Protein 6GY7 (pdb70)

Sequence (1329 aa):
PEINIKAMNQAVNTIWLLAQRQTSGIEIINDKVKRISLYSREFDEMMRDSLAQLAPVLKQLTSDAAFQTIAQIDEALADPSLSKDDREALTLERNNLIQNLSKHIDNVIVSFTGRTSKLTNKISDISDMVIAERLQDLVTQTESQKTELQSDIDPKTEKRNKLDADREKIIESQDVIRQNNIADMFKDFIPSAKDIDGLDFTQPKKEAIKQAIKQGAEIARKILGKVSEGLKYIDLADARMKLSDQIDQLITETDELKAKIREVELRLSGLKDVMQIDTERTTLLTEAVKIEQVWISFAEQLHKLSNDEINQQDLSNLINGQLDFLNNLTLQYNKLKYPEINIKAMNQAVNTIWLLAQRQTSGIEIINDKVKRISLYSREFDEMMRDSLAQLAPVLKQLTSDAAFQTIAQIDEALADPSLSKDDREALTLERNNLIQNLSKHIDNVIVSFTGRTSKLTNKISDISDMVIAERLQDLVTQTESQKTELQSDIDPKTEKRNKLDADREKIIESQDVIRQNNIADMFKDFIPSAKDIDGLDFTQPKKEAIKQAIKQGAEIARKILGKVSEGLKYIDLADARMKLSDQIDQLITETDELKAKIREVELRLSGLKDVMQIDTERTTLLTEAVKIEQVWISFAEQLHKLSNDEINQQDLSNLINGQLDFLNNLTLQYNKLKPEINIKAMNQAVNTIWLLAQRQTSGIEIINDKVKRISLYSREFDEMMRDSLAQLAPVLKQLTSDAAFQTIAERNNLIQNLSKHIDNVIVSFTGRTSKLTNKISDISDMVIAERLQDLVTQTESQKTELQSDIDPKTEKRNKLDADREKIIESQDVIRQNNIADMFKDFIPSAKDIDGLDFTQPKKEAIKQAIKQGAEIARKILGKVSEGLKYIDLADARMKLSDQIDQLITETDELKAKIREVELRLSGLKDVMQIDTERTTLLTEAVKIEQVWISFAEQLHKLSNDEINQQDLSNLINGQLDFLNNLTLQYNKLKYPEINIKAMNQAVNTIWLLAQRQTSGIEIINDKVKRISLYSREFDEMMRDSLAQLAPVLKQLTSDAAFQTIAQIDEALADPSLSKDDREALTLERNNLIQNLSKHIDNVIVSFTGRTSKLTNKISDISDMVIAERLQDLVTQTESQKTELQSDIDPKTEKRNKLDADREKIIESQDVIRQNNIADMFKDFIPSAKDIDGLDFTQPKKEAIKQAIKQGAEIARKILGKVSEGLKYIDLADARMKLSDQIDQLITETDELKAKIREVELRLSGLKDVMQIDTERTTLLTEAVKIEQVWISFAEQLHKLSNDEINQQDLSNLINGQLDFLNNLTLQYNKLK

Secondary structure (DSSP, 8-state):
----HHHHHHHHHHHHHHHHT-----HHHHHHHHHHHHHHHHHHHHHHHHHHHHHHHHHHHHT-HHHHHHHHHHHHHT-SS--HHHHHHHHHHHHHHHHHHHHHHHHHHHHHHHHHHHHHHHHHHHHH----S-HHHHHHHHHHHHHHHHHHHHHHHHHHHHHHHHHHHHHHHHHHHHHTTHHHHT-SS---HHHHHTSSS-HHHHHHHHHHHHHHHHHHHHHH---GGG--HHHHHHHHHHHHHHHHHHHHHHHHHHHHHHHHHHHHHHHHHHHHHHHHHHHHHHHHHHHHHHHHHHHHHHHHHHHS---HHHHHHHHHHHHHHHHHHHHHHHHH-/-----HHHHHHHHHHHHHHHHT-----HHHHHHHHHHHHHHHHHHHHHHHHHHHHHHHHHHHHTT--HHHHHHHHHHHTS-HHHHHHHTTTHHHHHHHHHHHHHHHHHHHHHHHHHHHHHHHHHHHHHH--S-S-HHHHHHHHHHHHHHHHHHHHHHHHHHHHHHHHHHHHHHHHHHHHHHTHHHHS-SBPP-HHHHHTSSS-HHHHHHHHHHHHHHHHHHHHHH---STT-BHHHHHHHHHHHHHHHHHHHHHHHHHHHHHHHHHHHHHHHHHHHHHHHHHHHHHHHHHHHHHHHHHHHHHHHHTTSS---TTHHHHHHHHHHHHHHHHHHHHHHH-/----HHHHHHHHHHHHHHHHT-----HHHHHHHHHHHHHHHHHHHHHHHHHHHHHHHHHHHHHHHHHHHH--HHHHHHHHHHHHHHHHHHHHHHHHHHHHHHHHHHH--S-SSHHHHHHHHHHHHHHHHHHHHHHHHHHHHHHHHHHHHHHHHHHHHHHTHHHHS-SBPP-HHHHHTSSS-HHHHHHHHHHHHHHHHHHHHHH---SSS-BHHHHHHHHHHHHHHHHHHHHHHHHHHHHHHHHHHHHHHHHHHHHHHHHHHHHHHHHHHHHHHHHHHHHHHHHHHHH---HHHHHHHHHHHHHHHHHHHHHHHHH-/-----HHHHHHHHHHHHHHHH------HHHHHHHHHHHHHHHHHHHHHHHHHHHHHHHHHHHHHH-HHHHHHHHHHHHHSS-S-HHHHHHHHHHHHHHHHHHHHHHHHHHHHHHHHHHHHHHHHHHHHH--S-S-HHHHHHHHHHHHHHHHHHHHHHHHHHHHHHHHHHHHHHHHHHHHHHTHHHHS-SBPP-HHHHHS-SS-HHHHHHHHHHHHHHHHHHHHHH---STT-BHHHHHHHHHHHHHHHHHHHHHHHHHHHHHHHHHHHHHHHHHHHHHHHHHHHHHHHHHHHHHHHHHHHHHHHHHHHH---HHHHHHHHHHHHHHHHHHHHHHHHH-

Radius of gyration: 54.33 Å; Cα contacts (8 Å, |Δi|>4): 1041; chains: 4; bounding box: 187×146×61 Å

Organism: Xenorhabdus nematophila (strain ATCC 19061 / DSM 3370 / CCUG 14189 / LMG 1036 / NCIMB 9965 / AN6) (NCBI:txid406817)

B-factor: mean 152.86, std 30.51, range [68.73, 264.11]

Solvent-accessible surface area: 76282 Å² total; per-residue (Å²): 132,152,9,74,1,118,31,1,17,109,2,5,62,42,0,76,99,14,0,100,135,20,51,3,63,10,88,54,1,32,76,52,0,82,99,1,1,97,50,1,107,80,1,18,97,39,3,85,82,7,4,69,90,0,26,59,29,0,122,113,8,51,88,30,82,16,29,146,55,17,62,119,27,66,115,41,32,76,69,120,100,52,54,147,120,83,67,92,50,46,41,119,84,55,59,71,31,19,127,72,20,27,139,70,16,29,80,11,2,44,53,6,2,24,69,5,13,135,2,1,78,36,4,25,54,1,4,48,39,87,7,14,108,190,23,61,45,4,14,61,20,0,79,54,24,77,79,98,21,98,65,77,21,92,74,63,76,128,102,102,95,148,28,38,52,28,80,85,81,0,60,87,2,32,98,49,27,170,150,46,61,12,40,76,125,72,153,118,93,26,8,42,53,167,57,26,59,60,96,94,150,76,103,101,87,31,76,62,25,30,112,32,9,78,71,0,17,58,22,4,24,126,74,62,28,109,5,31,19,13,41,36,123,109,24,10,23,62,0,80,87,102,3,19,76,111,10,85,98,12,82,67,49,22,75,112,41,101,53,79,29,164,122,10,79,84,33,24,32,0,2,107,10,0,46,86,0,25,40,31,9,8,39,1,1,4,12,1,2,34,1,6,11,24,7,5,40,14,3,13,94,3,12,116,42,7,92,91,87,88,62,83,116,75,10,25,112,36,0,71,39,15,25,102,33,1,100,62,1,40,100,39,6,81,162,62,198,132,52,111,12,84,27,109,35,13,24,74,0,2,67,39,1,84,92,16,10,108,121,15,72,7,66,70,126,103,10,49,63,64,2,119,125,0,0,85,56,1,83,81,4,22,102,35,26,97,90,6,19,63,61,0,30,74,35,20,134,96,40,66,88,73,63,44,76,133,85,46,26,107,21,42,105,22,43,88,82,77,78,119,42,64,68,102,89,99,78,80,29,124,114,35,77,108,87,38,125,111,63,44,137,40,38,74,79,15,41,96,25,12,66,37,100,12,67,89,3,57,77,26,17,57,46,2,52,111,38,86,12,15,163,181,22,65,57,52,13,75,90,2,70,59,81,63,78,95,33,86,57,76,14,78,78,52,40,104,105,71,92,127,20,60,51,38,62,88,74,0,36,82,0,30,60,34,10,174,139,23,78,5,44,109,105,45,178,63,115,38,6,48,57,149,44,6,73,68,31,148,110,84,100,95,70,26,62,64,10,42,95,19,6,144,71,0,8,77,28,0,72,126,44,44,63,96,102,68,148,36,1,72,30,114,10,2,50,69,0,86,121,106,0,21,76,61,11,86,103,16,64,74,42,14,78,100,29,93,53,120,19,135,126,14,79,100,70,13,50,0,3,77,18,0,14,49,1,45,27,16,43,69,26,1,26,68,20,0,62,72,4,24,98,24,5,75,48,35,23,116,80,31,148,144,62,90,140,106,140,83,79,128,141,91,55,41,104,49,53,82,29,7,55,79,7,3,83,30,12,36,82,42,75,96,155,28,203,143,148,9,88,8,122,46,10,25,99,1,5,72,44,1,92,88,15,6,128,118,32,61,2,60,20,107,58,0,29,64,42,0,119,89,7,7,81,49,1,91,61,1,14,90,21,5,125,71,0,7,68,96,7,29,75,43,16,133,84,3,28,50,59,16,58,129,51,92,138,92,158,200,91,74,51,64,105,84,30,45,165,46,28,71,105,17,32,104,55,19,64,38,50,4,63,66,1,45,92,42,14,43,59,2,48,106,22,99,28,18,97,185,22,133,77,2,35,72,26,0,82,64,21,58,83,102,29,87,63,69,19,85,79,51,44,118,102,78,106,93,18,73,52,27,48,91,83,0,55,71,1,23,83,41,8,206,131,16,75,1,34,87,84,56,147,98,71,39,8,45,63,132,53,2,66,71,35,154,69,50,56,55,91,32,32,63,1,40,69,20,8,158,73,0,12,65,36,1,17,128,41,30,12,63,2,47,46,3,5,43,76,106,3,5,39,58,0,82,136,70,0,32,102,72,8,77,100,14,64,68,42,3,77,90,25,92,52,97,21,133,124,14,79,97,30,39,34,0,2,124,10,0,94,87,3,46,77,30,44,77,49,1,23,73,16,0,65,80,0,29,110,26,5,66,46,16,17,94,87,18,115,128,42,38,111,98,70,141,64,109,142,68,32,50,98,79,3,65,33,40,28,97,33,6,84,76,6,47,85,58,34,112,155,63,224,134,36,123,10,51,0,118,38,2,11,121,2,2,71,50,0,89,98,17,15,118,113,29,48,1,65,62,126,106,4,34,46,62,1,119,112,0,3,94,57,0,97,76,3,16,96,19,2,92,70,0,4,67,96,0,21,62,36,0,130,119,21,62,87,81,43,10,55,92,55,0,34,104,35,36,133,46,70,82,70,132,91,97,56,173,101,61,145,92,54,45,32,112,93,52,90,92,38,30,130,72,19,27,135,41,9,12,89,0,1,69,36,2,13,41,44,2,37,100,4,5,82,20,4,16,59,0,21,92,36,80,22,28,168,173,25,93,52,49,15,60,88,6,81,55,80,60,76,99,35,86,56,79,19,86,78,49,55,132,115,91,93,142,14,55,57,24,68,78,78,0,42,78,1,46,87,27,12,202,137,16,73,12,45,113,99,54,166,93,106,26,7,53,66,157,47,15,66,46,149,87,109,60,105,94,80,16,96,60,18,49,95,18,10,129,54,0,16,65,35,0,69,126,44,42,68,86,108,73,142,31,9,69,39,119,4,2,43,70,0,90,124,93,0,19,86,73,4,84,100,18,65,67,47,20,79,94,26,92,53,107,20,147,121,12,82,98,90,30,38,0,4,117,15,0,65,61,0,50,40,34,31,11,43,0,0,13,19,6,2,19,2,4,3,7,0,0,22,3,2,2,57,1,2,97,12,11,32,86,37,124,91,11,112,74,13,33,90,39,4,86,32,0,31,83,16,0,86,71,2,41,98,29,9,86,152,73,182

Nearest PDB structures (foldseek):
  6gy7-assembly1_A  TM=8.859E-01  e=3.945E-37  Xenorhabdus nematophila ATCC 19061
  6gy7-assembly3_C  TM=8.612E-01  e=1.998E-35  Xenorhabdus nematophila ATCC 19061
  6ek4-assembly1_A  TM=9.352E-01  e=1.310E-24  Photorhabdus luminescens
  6ek4-assembly4_D  TM=9.454E-01  e=1.072E-23  Photorhabdus luminescens
  6ek4-assembly2_B  TM=9.629E-01  e=7.894E-22  Photorhabdus luminescens

Foldseek 3Di:
DDFQVVLQVVLLVLLLVLLVQFQAPDPLLNVLSVQLNVLSVVLVVLVLVLLVPLLVLLVDLLPDPLPVVLVVLVVVLPDPPDDPVVNVVSVVVNVVSQVVSLVSLVVSLVVNCVSVVVSVVSLVVNVVRDSDDPLVVVLVVLVVVLVVLVVVLVVLVVVLVVLVVLLVLLVQLVVVCVVVVVCVVVVAFADDLVRLVPDDDDPVVSVVNVVSNVSLLVSLCVQVVHDSVVRHVVSSVVSSVVSVVVSVVSVVVSVVSVVVSVSSVSNSVSSVSVVSSVVSSVSNSVSSVVVVVVVVVLSVVSNVVSVPTDPSPVVVVSSVVVSVVSVVVSVSVVVVD/DDDDQCVLQVVLLVLLLVCLVQLLAPDVLLNVLSVQLSVLSVVLVVLVVVLLVVLLVLLVVLVVVPCLVVVVVLVVQCVPDVVSNVVCVVVVVVVVVVVVVNLVSVVVSLVSLVVSLVVSVVSLCVNVVRDSDDCLVVVLVVLVVLLVVLVVVLVVLVVVLVVLVVLLVLLVQLVVLCVVVVVCVVDPWFDDALVRLVPDPDDPVSSVVNNVSSVSLLVSLCVQVVHDSPRDTVVSSVVSSVVSVVSSVVSVVVSVVSVVVSVSSVSNSSSSVSVVVSVVSSVVNSVSSVVVSVVSVVVSVVSVVDPPDDDDSPVVVVVSVVVSVVSVVVVVSVVVVD/DDFDVVLQVVLLVLLLVLLVQFLAPDPLLNVLSVVLNVLSVVLVVLVVVLLVVLLVLLVCLLVVLVVLVVDPPVVSLVVNLVSVVVSLVSLVVSLVVLVVSLCVNVVDDSDPPLVVVLVVLVVLLVVLVVVLVVLVVVLVVLVVLLVLLVVLVVLCVVVVVCVVPPFFDDALVRLVPDPDDPVSSVVNNVSSVSLLVSLCVQVVHDSPGDTNVSSVVSSVVSVVSNVVSVVVSVVSVVVSVSSVSNSRSSVSVVSSVVSSVVNSVSSVVVSVVSVVLSVVLVVCSVVVPDVPVNSVVSVVVSVVSVVSVVVVVVVD/DDDFDCVLQVVLLVLLLVLLVDFLADDVLLNVLSVQLSVLSVVLVVLVVVLLVVLLVLLVVLVVVPLVVVLVVLVVVQPDDPDDPVSNVVSVVVNVVSLVVNLVSLVVSLVSLVVSLVVSVVSLCSNPVRDSDDCLVVVLVVLVVVLVVLVVVLVVLVVVLVVLVVLLVLLVQLVVLCVVVVVPVVDDQADDDLVRLVPDDDDDVSSVVNNVSNVSLLVQLCVQVVHDSPPHGNVSSVVSSVVSVVSSVVSVVVSVVSVVVSVSSVSNSVSSVSVVSSVVSSVVNSVSSVVVSVVSVVVSVVSVVCSVVVPDDVVVSVVSVVVSVVSVVVVCSVVVVD

InterPro domains:
  IPR047760 XaxAB toxin subunit B-like [NF033927] (118-342)

Structure (mmCIF, N/CA/C/O backbone):
data_6GY7
#
_entry.id   6GY7
#
_cell.length_a   88.700
_cell.length_b   99.410
_cell.length_c   194.150
_cell.angle_alpha   90.00
_cell.angle_beta   90.00
_cell.angle_gamma   90.00
#
_symmetry.space_group_name_H-M   'P 21 21 21'
#
loop_
_atom_site.group_PDB
_atom_site.id
_atom_site.type_symbol
_atom_site.label_atom_id
_atom_site.label_alt_id
_atom_site.label_comp_id
_atom_site.label_asym_id
_atom_site.label_entity_id
_atom_site.label_seq_id
_atom_site.pdbx_PDB_ins_code
_atom_site.Cartn_x
_atom_site.Cartn_y
_atom_site.Cartn_z
_atom_site.occupancy
_atom_site.B_iso_or_equiv
_atom_site.auth_seq_id
_atom_site.auth_comp_id
_atom_site.auth_asym_id
_atom_site.auth_atom_id
_atom_site.pdbx_PDB_model_num
ATOM 1 N N . PRO A 1 31 ? 5.468 43.274 68.017 1.00 150.26 14 PRO A N 1
ATOM 2 C CA . PRO A 1 31 ? 6.894 42.982 68.203 1.00 131.52 14 PRO A CA 1
ATOM 3 C C . PRO A 1 31 ? 7.153 42.043 69.377 1.00 133.90 14 PRO A C 1
ATOM 4 O O . PRO A 1 31 ? 7.314 42.497 70.509 1.00 128.84 14 PRO A O 1
ATOM 15 N N . GLU A 1 32 ? 7.189 40.742 69.095 1.00 150.91 15 GLU A N 1
ATOM 16 C CA . GLU A 1 32 ? 7.465 39.752 70.128 1.00 136.22 15 GLU A CA 1
ATOM 17 C C . GLU A 1 32 ? 8.861 39.942 70.711 1.00 122.99 15 GLU A C 1
ATOM 18 O O . GLU A 1 32 ? 9.818 40.245 69.994 1.00 118.88 15 GLU A O 1
ATOM 30 N N . ILE A 1 33 ? 8.969 39.763 72.027 1.00 123.48 16 ILE A N 1
ATOM 31 C CA . ILE A 1 33 ? 10.240 39.870 72.736 1.00 123.37 16 ILE A CA 1
ATOM 32 C C . ILE A 1 33 ? 10.320 38.706 73.715 1.00 127.04 16 ILE A C 1
ATOM 33 O O . ILE A 1 33 ? 9.320 38.344 74.345 1.00 135.59 16 ILE A O 1
ATOM 49 N N . ASN A 1 34 ? 11.505 38.112 73.833 1.00 123.58 17 ASN A N 1
ATOM 50 C CA . ASN A 1 34 ? 11.730 36.973 74.723 1.00 122.51 17 ASN A CA 1
ATOM 51 C C . ASN A 1 34 ? 12.393 37.454 76.010 1.00 114.36 17 ASN A C 1
ATOM 52 O O . ASN A 1 34 ? 13.610 37.647 76.061 1.00 115.21 17 ASN A O 1
ATOM 63 N N . ILE A 1 35 ? 11.586 37.649 77.056 1.00 116.35 18 ILE A N 1
ATOM 64 C CA . ILE A 1 35 ? 12.136 38.091 78.333 1.00 117.47 18 ILE A CA 1
ATOM 65 C C . ILE A 1 35 ? 12.891 36.944 78.990 1.00 108.76 18 ILE A C 1
ATOM 66 O O . ILE A 1 35 ? 13.808 37.168 79.791 1.00 111.57 18 ILE A O 1
ATOM 82 N N . LYS A 1 36 ? 12.496 35.703 78.695 1.00 108.58 19 LYS A N 1
ATOM 83 C CA . LYS A 1 36 ? 13.173 34.545 79.267 1.00 114.23 19 LYS A CA 1
ATOM 84 C C . LYS A 1 36 ? 14.664 34.584 78.971 1.00 116.93 19 LYS A C 1
ATOM 85 O O . LYS A 1 36 ? 15.493 34.429 79.875 1.00 109.87 19 LYS A O 1
ATOM 104 N N . ALA A 1 37 ? 15.024 34.803 77.704 1.00 121.27 20 ALA A N 1
ATOM 105 C CA . ALA A 1 37 ? 16.431 34.888 77.336 1.00 119.35 20 ALA A CA 1
ATOM 106 C C . ALA A 1 37 ? 17.112 36.042 78.051 1.00 112.90 20 ALA A C 1
ATOM 107 O O . ALA A 1 37 ? 18.268 35.927 78.467 1.00 121.23 20 ALA A O 1
ATOM 114 N N . MET A 1 38 ? 16.403 37.155 78.227 1.00 105.56 21 MET A N 1
ATOM 115 C CA . MET A 1 38 ? 17.003 38.318 78.869 1.00 105.40 21 MET A CA 1
ATOM 116 C C . MET A 1 38 ? 17.361 38.010 80.320 1.00 104.48 21 MET A C 1
ATOM 117 O O . MET A 1 38 ? 18.507 38.201 80.748 1.00 103.94 21 MET A O 1
ATOM 131 N N . ASN A 1 39 ? 16.385 37.526 81.091 1.00 111.41 22 ASN A N 1
ATOM 132 C CA . ASN A 1 39 ? 16.634 37.191 82.490 1.00 121.48 22 ASN A CA 1
ATOM 133 C C . ASN A 1 39 ? 17.655 36.067 82.620 1.00 115.52 22 ASN A C 1
ATOM 134 O O . ASN A 1 39 ? 18.489 36.080 83.533 1.00 115.44 22 ASN A O 1
ATOM 145 N N . GLN A 1 40 ? 17.607 35.084 81.719 1.00 113.98 23 GLN A N 1
ATOM 146 C CA . GLN A 1 40 ? 18.539 33.967 81.798 1.00 118.79 23 GLN A CA 1
ATOM 147 C C . GLN A 1 40 ? 19.961 34.431 81.509 1.00 114.27 23 GLN A C 1
ATOM 148 O O . GLN A 1 40 ? 20.915 33.974 82.148 1.00 115.80 23 GLN A O 1
ATOM 162 N N . ALA A 1 41 ? 20.117 35.354 80.556 1.00 113.92 24 ALA A N 1
ATOM 163 C CA . ALA A 1 41 ? 21.417 35.957 80.293 1.00 112.86 24 ALA A CA 1
ATOM 164 C C . ALA A 1 41 ? 21.911 36.745 81.496 1.00 108.31 24 ALA A C 1
ATOM 165 O O . ALA A 1 41 ? 23.091 36.669 81.851 1.00 108.51 24 ALA A O 1
ATOM 172 N N . VAL A 1 42 ? 21.034 37.536 82.118 1.00 107.77 25 VAL A N 1
ATOM 173 C CA . VAL A 1 42 ? 21.425 38.280 83.315 1.00 105.91 25 VAL A CA 1
ATOM 174 C C . VAL A 1 42 ? 21.933 37.319 84.384 1.00 115.83 25 VAL A C 1
ATOM 175 O O . VAL A 1 42 ? 22.994 37.529 84.990 1.00 115.47 25 VAL A O 1
ATOM 188 N N . ASN A 1 43 ? 21.172 36.252 84.634 1.00 121.88 26 ASN A N 1
ATOM 189 C CA . ASN A 1 43 ? 21.549 35.300 85.671 1.00 121.74 26 ASN A CA 1
ATOM 190 C C . ASN A 1 43 ? 22.867 34.616 85.333 1.00 120.12 26 ASN A C 1
ATOM 191 O O . ASN A 1 43 ? 23.718 34.439 86.210 1.00 117.99 26 ASN A O 1
ATOM 202 N N . THR A 1 44 ? 23.047 34.200 84.077 1.00 117.75 27 THR A N 1
ATOM 203 C CA . THR A 1 44 ? 24.305 33.571 83.686 1.00 112.06 27 THR A CA 1
ATOM 204 C C . THR A 1 44 ? 25.475 34.540 83.814 1.00 111.81 27 THR A C 1
ATOM 205 O O . THR A 1 44 ? 26.578 34.134 84.189 1.00 125.46 27 THR A O 1
ATOM 216 N N . ILE A 1 45 ? 25.268 35.818 83.487 1.00 112.70 28 ILE A N 1
ATOM 217 C CA . ILE A 1 45 ? 26.322 36.812 83.682 1.00 114.19 28 ILE A CA 1
ATOM 218 C C . ILE A 1 45 ? 26.720 36.861 85.148 1.00 116.57 28 ILE A C 1
ATOM 219 O O . ILE A 1 45 ? 27.908 36.831 85.494 1.00 114.76 28 ILE A O 1
ATOM 235 N N . TRP A 1 46 ? 25.725 36.941 86.031 1.00 117.57 29 TRP A N 1
ATOM 236 C CA . TRP A 1 46 ? 26.014 36.946 87.460 1.00 119.36 29 TRP A CA 1
ATOM 237 C C . TRP A 1 46 ? 26.780 35.689 87.859 1.00 120.22 29 TRP A C 1
ATOM 238 O O . TRP A 1 46 ? 27.793 35.757 88.568 1.00 119.14 29 TRP A O 1
ATOM 259 N N . LEU A 1 47 ? 26.309 34.529 87.404 1.00 122.56 30 LEU A N 1
ATOM 260 C CA . LEU A 1 47 ? 26.957 33.269 87.743 1.00 133.97 30 LEU A CA 1
ATOM 261 C C . LEU A 1 47 ? 28.419 33.285 87.327 1.00 124.15 30 LEU A C 1
ATOM 262 O O . LEU A 1 47 ? 29.314 33.075 88.150 1.00 132.97 30 LEU A O 1
ATOM 278 N N . LEU A 1 48 ? 28.679 33.563 86.049 1.00 114.86 31 LEU A N 1
ATOM 279 C CA . LEU A 1 48 ? 30.045 33.529 85.545 1.00 111.03 31 LEU A CA 1
ATOM 280 C C . LEU A 1 48 ? 30.927 34.530 86.277 1.00 119.12 31 LEU A C 1
ATOM 281 O O . LEU A 1 48 ? 32.092 34.239 86.572 1.00 119.94 31 LEU A O 1
ATOM 297 N N . ALA A 1 49 ? 30.393 35.714 86.590 1.00 122.54 32 ALA A N 1
ATOM 298 C CA . ALA A 1 49 ? 31.163 36.653 87.395 1.00 126.35 32 ALA A CA 1
ATOM 299 C C . ALA A 1 49 ? 31.534 36.025 88.727 1.00 127.56 32 ALA A C 1
ATOM 300 O O . ALA A 1 49 ? 32.650 36.210 89.228 1.00 134.82 32 ALA A O 1
ATOM 307 N N . GLN A 1 50 ? 30.602 35.271 89.312 1.00 126.41 33 GLN A N 1
ATOM 308 C CA . GLN A 1 50 ? 30.854 34.629 90.597 1.00 138.95 33 GLN A CA 1
ATOM 309 C C . GLN A 1 50 ? 31.920 33.542 90.467 1.00 130.68 33 GLN A C 1
ATOM 310 O O . GLN A 1 50 ? 32.764 33.378 91.357 1.00 132.02 33 GLN A O 1
ATOM 324 N N . ARG A 1 51 ? 31.890 32.790 89.365 1.00 127.09 34 ARG A N 1
ATOM 325 C CA . ARG A 1 51 ? 32.755 31.638 89.138 1.00 122.42 34 ARG A CA 1
ATOM 326 C C . ARG A 1 51 ? 33.814 31.904 88.071 1.00 129.84 34 ARG A C 1
ATOM 327 O O . ARG A 1 51 ? 34.170 31.001 87.307 1.00 136.44 34 ARG A O 1
ATOM 348 N N . GLN A 1 52 ? 34.338 33.127 88.014 1.00 129.40 35 GLN A N 1
ATOM 349 C CA . GLN A 1 52 ? 35.419 33.451 87.093 1.00 127.35 35 GLN A CA 1
ATOM 350 C C . GLN A 1 52 ? 36.729 33.333 87.856 1.00 136.99 35 GLN A C 1
ATOM 351 O O . GLN A 1 52 ? 36.864 33.874 88.958 1.00 135.21 35 GLN A O 1
ATOM 365 N N . THR A 1 53 ? 37.702 32.654 87.252 1.00 151.83 36 THR A N 1
ATOM 366 C CA . THR A 1 53 ? 38.920 32.246 87.938 1.00 141.33 36 THR A CA 1
ATOM 367 C C . THR A 1 53 ? 40.179 32.945 87.437 1.00 138.63 36 THR A C 1
ATOM 368 O O . THR A 1 53 ? 41.280 32.562 87.844 1.00 145.10 36 THR A O 1
ATOM 379 N N . SER A 1 54 ? 40.058 33.968 86.596 1.00 133.45 37 SER A N 1
ATOM 380 C CA . SER A 1 54 ? 41.240 34.608 86.033 1.00 135.37 37 SER A CA 1
ATOM 381 C C . SER A 1 54 ? 41.753 35.673 86.995 1.00 140.11 37 SER A C 1
ATOM 382 O O . SER A 1 54 ? 40.979 36.485 87.512 1.00 146.24 37 SER A O 1
ATOM 390 N N . GLY A 1 55 ? 43.064 35.650 87.243 1.00 135.80 38 GLY A N 1
ATOM 391 C CA . GLY A 1 55 ? 43.682 36.426 88.308 1.00 140.42 38 GLY A CA 1
ATOM 392 C C . GLY A 1 55 ? 43.824 37.909 88.030 1.00 137.48 38 GLY A C 1
ATOM 393 O O . GLY A 1 55 ? 44.257 38.641 88.927 1.00 140.49 38 GLY A O 1
ATOM 397 N N . ILE A 1 56 ? 43.493 38.371 86.826 1.00 127.00 39 ILE A N 1
ATOM 398 C CA . ILE A 1 56 ? 43.680 39.780 86.500 1.00 124.47 39 ILE A CA 1
ATOM 399 C C . ILE A 1 56 ? 42.735 40.624 87.346 1.00 125.71 39 ILE A C 1
ATOM 400 O O . ILE A 1 56 ? 41.509 40.477 87.280 1.00 128.91 39 ILE A O 1
ATOM 416 N N . GLU A 1 57 ? 43.315 41.524 88.139 1.00 127.45 40 GLU A N 1
ATOM 417 C CA . GLU A 1 57 ? 42.529 42.391 89.010 1.00 136.61 40 GLU A CA 1
ATOM 418 C C . GLU A 1 57 ? 41.605 43.305 88.210 1.00 138.66 40 GLU A C 1
ATOM 419 O O . GLU A 1 57 ? 40.447 43.513 88.594 1.00 144.44 40 GLU A O 1
ATOM 431 N N . ILE A 1 58 ? 42.104 43.888 87.116 1.00 132.15 41 ILE A N 1
ATOM 432 C CA . ILE A 1 58 ? 41.280 44.794 86.316 1.00 129.98 41 ILE A CA 1
ATOM 433 C C . ILE A 1 58 ? 40.032 44.080 85.810 1.00 128.60 41 ILE A C 1
ATOM 434 O O . ILE A 1 58 ? 38.915 44.607 85.893 1.00 131.07 41 ILE A O 1
ATOM 450 N N . ILE A 1 59 ? 40.212 42.883 85.246 1.00 123.94 42 ILE A N 1
ATOM 451 C CA . ILE A 1 59 ? 39.084 42.135 84.701 1.00 116.98 42 ILE A CA 1
ATOM 452 C C . ILE A 1 59 ? 38.115 41.758 85.812 1.00 115.61 42 ILE A C 1
ATOM 453 O O . ILE A 1 59 ? 36.897 41.807 85.630 1.00 120.55 42 ILE A O 1
ATOM 469 N N . ASN A 1 60 ? 38.637 41.357 86.972 1.00 117.84 43 ASN A N 1
ATOM 470 C CA . ASN A 1 60 ? 37.776 41.039 88.108 1.00 127.19 43 ASN A CA 1
ATOM 471 C C . ASN A 1 60 ? 36.927 42.238 88.509 1.00 129.28 43 ASN A C 1
ATOM 472 O O . ASN A 1 60 ? 35.716 42.113 88.727 1.00 133.72 43 ASN A O 1
ATOM 483 N N . ASP A 1 61 ? 37.550 43.411 88.627 1.00 129.77 44 ASP A N 1
ATOM 484 C CA . ASP A 1 61 ? 36.807 44.610 89.002 1.00 132.92 44 ASP A CA 1
ATOM 485 C C . ASP A 1 61 ? 35.746 44.942 87.959 1.00 127.78 44 ASP A C 1
ATOM 486 O O . ASP A 1 61 ? 34.584 45.212 88.294 1.00 140.67 44 ASP A O 1
ATOM 495 N N . LYS A 1 62 ? 36.135 44.935 86.682 1.00 127.66 45 LYS A N 1
ATOM 496 C CA . LYS A 1 62 ? 35.193 45.251 85.614 1.00 127.48 45 LYS A CA 1
ATOM 497 C C . LYS A 1 62 ? 34.027 44.269 85.609 1.00 127.36 45 LYS A C 1
ATOM 498 O O . LYS A 1 62 ? 32.868 44.667 85.430 1.00 127.81 45 LYS A O 1
ATOM 517 N N . VAL A 1 63 ? 34.316 42.980 85.803 1.00 124.69 46 VAL A N 1
ATOM 518 C CA . VAL A 1 63 ? 33.273 41.962 85.798 1.00 120.66 46 VAL A CA 1
ATOM 519 C C . VAL A 1 63 ? 32.328 42.160 86.974 1.00 120.87 46 VAL A C 1
ATOM 520 O O . VAL A 1 63 ? 31.105 42.039 86.831 1.00 126.65 46 VAL A O 1
ATOM 533 N N . LYS A 1 64 ? 32.873 42.456 88.155 1.00 117.70 47 LYS A N 1
ATOM 534 C CA . LYS A 1 64 ? 32.022 42.733 89.304 1.00 119.48 47 LYS A CA 1
ATOM 535 C C . LYS A 1 64 ? 31.103 43.914 89.010 1.00 122.86 47 LYS A C 1
ATOM 536 O O . LYS A 1 64 ? 29.895 43.868 89.290 1.00 118.18 47 LYS A O 1
ATOM 555 N N . ARG A 1 65 ? 31.660 44.972 88.414 1.00 120.86 48 ARG A N 1
ATOM 556 C CA . ARG A 1 65 ? 30.872 46.160 88.101 1.00 115.12 48 ARG A CA 1
ATOM 557 C C . ARG A 1 65 ? 29.739 45.837 87.138 1.00 115.63 48 ARG A C 1
ATOM 558 O O . ARG A 1 65 ? 28.592 46.256 87.342 1.00 121.16 48 ARG A O 1
ATOM 579 N N . ILE A 1 66 ? 30.040 45.083 86.082 1.00 118.26 49 ILE A N 1
ATOM 580 C CA . ILE A 1 66 ? 29.016 44.779 85.089 1.00 118.88 49 ILE A CA 1
ATOM 581 C C . ILE A 1 66 ? 27.945 43.873 85.682 1.00 114.32 49 ILE A C 1
ATOM 582 O O . ILE A 1 66 ? 26.755 44.032 85.388 1.00 111.90 49 ILE A O 1
ATOM 598 N N . SER A 1 67 ? 28.337 42.905 86.517 1.00 115.89 50 SER A N 1
ATOM 599 C CA . SER A 1 67 ? 27.339 42.044 87.142 1.00 118.89 50 SER A CA 1
ATOM 600 C C . SER A 1 67 ? 26.412 42.853 88.041 1.00 129.86 50 SER A C 1
ATOM 601 O O . SER A 1 67 ? 25.191 42.639 88.045 1.00 131.04 50 SER A O 1
ATOM 609 N N . LEU A 1 68 ? 26.972 43.797 88.802 1.00 126.42 51 LEU A N 1
ATOM 610 C CA . LEU A 1 68 ? 26.129 44.645 89.639 1.00 127.88 51 LEU A CA 1
ATOM 611 C C . LEU A 1 68 ? 25.186 45.491 88.791 1.00 125.84 51 LEU A C 1
ATOM 612 O O . LEU A 1 68 ? 23.999 45.620 89.115 1.00 142.53 51 LEU A O 1
ATOM 628 N N . TYR A 1 69 ? 25.692 46.079 87.702 1.00 121.61 52 TYR A N 1
ATOM 629 C CA . TYR A 1 69 ? 24.825 46.860 86.824 1.00 122.79 52 TYR A CA 1
ATOM 630 C C . TYR A 1 69 ? 23.695 46.004 86.262 1.00 119.19 52 TYR A C 1
ATOM 631 O O . TYR A 1 69 ? 22.543 46.445 86.204 1.00 120.40 52 TYR A O 1
ATOM 649 N N . SER A 1 70 ? 24.005 44.775 85.844 1.00 114.78 53 SER A N 1
ATOM 650 C CA . SER A 1 70 ? 22.986 43.906 85.262 1.00 114.49 53 SER A CA 1
ATOM 651 C C . SER A 1 70 ? 21.926 43.523 86.286 1.00 128.31 53 SER A C 1
ATOM 652 O O . SER A 1 70 ? 20.732 43.488 85.967 1.00 130.45 53 SER A O 1
ATOM 660 N N . ARG A 1 71 ? 22.338 43.210 87.515 1.00 130.28 54 ARG A N 1
ATOM 661 C CA . ARG A 1 71 ? 21.360 42.856 88.540 1.00 131.58 54 ARG A CA 1
ATOM 662 C C . ARG A 1 71 ? 20.487 44.057 88.896 1.00 138.18 54 ARG A C 1
ATOM 663 O O . ARG A 1 71 ? 19.258 43.928 89.034 1.00 138.96 54 ARG A O 1
ATOM 684 N N . GLU A 1 72 ? 21.106 45.235 89.045 1.00 133.01 55 GLU A N 1
ATOM 685 C CA . GLU A 1 72 ? 20.338 46.457 89.255 1.00 128.27 55 GLU A CA 1
ATOM 686 C C . GLU A 1 72 ? 19.341 46.675 88.128 1.00 120.47 55 GLU A C 1
ATOM 687 O O . GLU A 1 72 ? 18.195 47.064 88.371 1.00 126.86 55 GLU A O 1
ATOM 699 N N . PHE A 1 73 ? 19.757 46.415 86.887 1.00 115.17 56 PHE A N 1
ATOM 700 C CA . PHE A 1 73 ? 18.863 46.601 85.750 1.00 114.75 56 PHE A CA 1
ATOM 701 C C . PHE A 1 73 ? 17.707 45.613 85.775 1.00 123.79 56 PHE A C 1
ATOM 702 O O . PHE A 1 73 ? 16.573 45.977 85.458 1.00 123.34 56 PHE A O 1
ATOM 719 N N . ASP A 1 74 ? 17.976 44.353 86.111 1.00 134.05 57 ASP A N 1
ATOM 720 C CA . ASP A 1 74 ? 16.896 43.377 86.214 1.00 128.69 57 ASP A CA 1
ATOM 721 C C . ASP A 1 74 ? 15.853 43.829 87.228 1.00 122.70 57 ASP A C 1
ATOM 722 O O . ASP A 1 74 ? 14.648 43.867 86.932 1.00 123.00 57 ASP A O 1
ATOM 731 N N . GLU A 1 75 ? 16.302 44.171 88.439 1.00 129.70 58 GLU A N 1
ATOM 732 C CA . GLU A 1 75 ? 15.366 44.626 89.464 1.00 133.28 58 GLU A CA 1
ATOM 733 C C . GLU A 1 75 ? 14.614 45.877 89.015 1.00 129.59 58 GLU A C 1
ATOM 734 O O . GLU A 1 75 ? 13.388 45.971 89.183 1.00 132.63 58 GLU A O 1
ATOM 746 N N . MET A 1 76 ? 15.327 46.843 88.427 1.00 121.99 59 MET A N 1
ATOM 747 C CA . MET A 1 76 ? 14.701 48.095 88.016 1.00 120.40 59 MET A CA 1
ATOM 748 C C . MET A 1 76 ? 13.689 47.862 86.902 1.00 118.79 59 MET A C 1
ATOM 749 O O . MET A 1 76 ? 12.660 48.537 86.850 1.00 118.05 59 MET A O 1
ATOM 763 N N . MET A 1 77 ? 13.967 46.927 85.994 1.00 118.30 60 MET A N 1
ATOM 764 C CA . MET A 1 77 ? 13.019 46.602 84.933 1.00 116.19 60 MET A CA 1
ATOM 765 C C . MET A 1 77 ? 11.759 45.970 85.503 1.00 107.22 60 MET A C 1
ATOM 766 O O . MET A 1 77 ? 10.639 46.326 85.115 1.00 104.18 60 MET A O 1
ATOM 780 N N . ARG A 1 78 ? 11.924 44.998 86.402 1.00 109.03 61 ARG A N 1
ATOM 781 C CA . ARG A 1 78 ? 10.766 44.406 87.063 1.00 112.04 61 ARG A CA 1
ATOM 782 C C . ARG A 1 78 ? 9.903 45.500 87.688 1.00 116.92 61 ARG A C 1
ATOM 783 O O . ARG A 1 78 ? 8.681 45.567 87.469 1.00 118.92 61 ARG A O 1
ATOM 804 N N . ASP A 1 79 ? 10.545 46.398 88.444 1.00 117.96 62 ASP A N 1
ATOM 805 C CA . ASP A 1 79 ? 9.817 47.467 89.120 1.00 127.71 62 ASP A CA 1
ATOM 806 C C . ASP A 1 79 ? 9.170 48.422 88.123 1.00 121.70 62 ASP A C 1
ATOM 807 O O . ASP A 1 79 ? 8.039 48.869 88.330 1.00 125.95 62 ASP A O 1
ATOM 816 N N . SER A 1 80 ? 9.880 48.765 87.046 1.00 114.64 63 SER A N 1
ATOM 817 C CA . SER A 1 80 ? 9.342 49.689 86.055 1.00 115.69 63 SER A CA 1
ATOM 818 C C . SER A 1 80 ? 8.091 49.123 85.403 1.00 116.17 63 SER A C 1
ATOM 819 O O . SER A 1 80 ? 7.103 49.841 85.210 1.00 119.35 63 SER A O 1
ATOM 827 N N . LEU A 1 81 ? 8.116 47.841 85.037 1.00 119.15 64 LEU A N 1
ATOM 828 C CA . LEU A 1 81 ? 6.917 47.225 84.480 1.00 122.26 64 LEU A CA 1
ATOM 829 C C . LEU A 1 81 ? 5.775 47.266 85.483 1.00 126.22 64 LEU A C 1
ATOM 830 O O . LEU A 1 81 ? 4.650 47.651 85.144 1.00 124.73 64 LEU A O 1
ATOM 846 N N . ALA A 1 82 ? 6.042 46.870 86.730 1.00 131.24 65 ALA A N 1
ATOM 847 C CA . ALA A 1 82 ? 4.969 46.858 87.720 1.00 150.72 65 ALA A CA 1
ATOM 848 C C . ALA A 1 82 ? 4.418 48.258 87.984 1.00 127.95 65 ALA A C 1
ATOM 849 O O . ALA A 1 82 ? 3.232 48.409 88.301 1.00 126.47 65 ALA A O 1
ATOM 856 N N . GLN A 1 83 ? 5.256 49.287 87.850 1.00 120.55 66 GLN A N 1
ATOM 857 C CA . GLN A 1 83 ? 4.888 50.663 88.173 1.00 125.06 66 GLN A CA 1
ATOM 858 C C . GLN A 1 83 ? 4.244 51.442 87.033 1.00 125.64 66 GLN A C 1
ATOM 859 O O . GLN A 1 83 ? 3.455 52.357 87.295 1.00 137.41 66 GLN A O 1
ATOM 873 N N . LEU A 1 84 ? 4.577 51.136 85.780 1.00 125.43 67 LEU A N 1
ATOM 874 C CA . LEU A 1 84 ? 4.140 51.975 84.667 1.00 122.42 67 LEU A CA 1
ATOM 875 C C . LEU A 1 84 ? 2.661 51.807 84.336 1.00 119.03 67 LEU A C 1
ATOM 876 O O . LEU A 1 84 ? 1.985 52.790 84.015 1.00 125.28 67 LEU A O 1
ATOM 892 N N . ALA A 1 85 ? 2.142 50.587 84.390 1.00 113.07 68 ALA A N 1
ATOM 893 C CA . ALA A 1 85 ? 0.757 50.355 83.988 1.00 116.42 68 ALA A CA 1
ATOM 894 C C . ALA A 1 85 ? -0.250 51.264 84.687 1.00 119.39 68 ALA A C 1
ATOM 895 O O . ALA A 1 85 ? -1.154 51.769 84.002 1.00 125.77 68 ALA A O 1
ATOM 902 N N . PRO A 1 86 ? -0.174 51.508 85.999 1.00 117.40 69 PRO A N 1
ATOM 903 C CA . PRO A 1 86 ? -1.139 52.438 86.618 1.00 125.59 69 PRO A CA 1
ATOM 904 C C . PRO A 1 86 ? -1.129 53.841 86.029 1.00 127.77 69 PRO A C 1
ATOM 905 O O . PRO A 1 86 ? -2.196 54.457 85.886 1.00 138.41 69 PRO A O 1
ATOM 916 N N . VAL A 1 87 ? 0.045 54.368 85.679 1.00 119.92 70 VAL A N 1
ATOM 917 C CA . VAL A 1 87 ? 0.120 55.736 85.170 1.00 112.38 70 VAL A CA 1
ATOM 918 C C . VAL A 1 87 ? -0.692 55.865 83.888 1.00 121.42 70 VAL A C 1
ATOM 919 O O . VAL A 1 87 ? -1.475 56.807 83.717 1.00 135.95 70 VAL A O 1
ATOM 932 N N . LEU A 1 88 ? -0.511 54.921 82.965 1.00 119.63 71 LEU A N 1
ATOM 933 C CA . LEU A 1 88 ? -1.280 54.923 81.725 1.00 127.07 71 LEU A CA 1
ATOM 934 C C . LEU A 1 88 ? -2.748 54.608 81.989 1.00 125.69 71 LEU A C 1
ATOM 935 O O . LEU A 1 88 ? -3.641 55.172 81.345 1.00 124.39 71 LEU A O 1
ATOM 951 N N . LYS A 1 89 ? -3.008 53.704 82.935 1.00 129.61 72 LYS A N 1
ATOM 952 C CA . LYS A 1 89 ? -4.372 53.337 83.302 1.00 131.25 72 LYS A CA 1
ATOM 953 C C . LYS A 1 89 ? -5.185 54.547 83.737 1.00 139.36 72 LYS A C 1
ATOM 954 O O . LYS A 1 89 ? -6.389 54.628 83.464 1.00 142.41 72 LYS A O 1
ATOM 973 N N . GLN A 1 90 ? -4.545 55.500 84.415 1.00 134.53 73 GLN A N 1
ATOM 974 C CA . GLN A 1 90 ? -5.265 56.687 84.872 1.00 140.13 73 GLN A CA 1
ATOM 975 C C . GLN A 1 90 ? -5.829 57.491 83.704 1.00 132.79 73 GLN A C 1
ATOM 976 O O . GLN A 1 90 ? -6.925 58.055 83.801 1.00 134.40 73 GLN A O 1
ATOM 990 N N . LEU A 1 91 ? -5.092 57.561 82.595 1.00 129.73 74 LEU A N 1
ATOM 991 C CA . LEU A 1 91 ? -5.529 58.366 81.458 1.00 132.16 74 LEU A CA 1
ATOM 992 C C . LEU A 1 91 ? -6.863 57.900 80.881 1.00 138.43 74 LEU A C 1
ATOM 993 O O . LEU A 1 91 ? -7.717 58.729 80.550 1.00 142.92 74 LEU A O 1
ATOM 1009 N N . THR A 1 92 ? -7.072 56.587 80.747 1.00 139.34 75 THR A N 1
ATOM 1010 C CA . THR A 1 92 ? -8.294 56.125 80.092 1.00 145.30 75 THR A CA 1
ATOM 1011 C C . THR A 1 92 ? -9.527 56.551 80.880 1.00 154.20 75 THR A C 1
ATOM 1012 O O . THR A 1 92 ? -10.504 57.049 80.307 1.00 150.97 75 THR A O 1
ATOM 1023 N N . SER A 1 93 ? -9.501 56.362 82.195 1.00 160.68 76 SER A N 1
ATOM 1024 C CA . SER A 1 93 ? -10.595 56.780 83.072 1.00 158.81 76 SER A CA 1
ATOM 1025 C C . SER A 1 93 ? -10.454 58.247 83.475 1.00 153.55 76 SER A C 1
ATOM 1026 O O . SER A 1 93 ? -10.494 58.583 84.657 1.00 155.60 76 SER A O 1
ATOM 1034 N N . ASP A 1 94 ? -10.277 59.144 82.507 1.00 146.76 77 ASP A N 1
ATOM 1035 C CA . ASP A 1 94 ? -10.246 60.567 82.81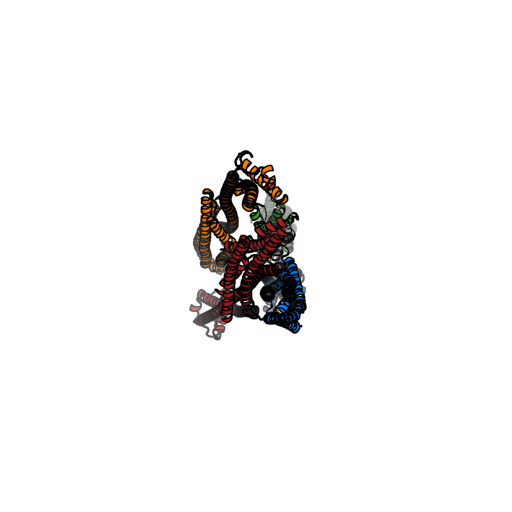7 1.00 147.62 77 ASP A CA 1
ATOM 1036 C C . ASP A 1 94 ? -11.665 61.086 83.029 1.00 156.89 77 ASP A C 1
ATOM 1037 O O . ASP A 1 94 ? -12.569 60.804 82.234 1.00 146.97 77 ASP A O 1
ATOM 1046 N N . ALA A 1 95 ? -11.846 61.860 84.101 1.00 155.60 78 ALA A N 1
ATOM 1047 C CA . ALA A 1 95 ? -13.128 62.504 84.368 1.00 147.37 78 ALA A CA 1
ATOM 1048 C C . ALA A 1 95 ? -13.556 63.408 83.219 1.00 134.85 78 ALA A C 1
ATOM 1049 O O . ALA A 1 95 ? -14.682 63.305 82.719 1.00 130.18 78 ALA A O 1
ATOM 1056 N N . ALA A 1 96 ? -12.670 64.304 82.791 1.00 127.21 79 ALA A N 1
ATOM 1057 C CA . ALA A 1 96 ? -12.982 65.286 81.756 1.00 123.76 79 ALA A CA 1
ATOM 1058 C C . ALA A 1 96 ? -13.647 64.763 80.481 1.00 122.93 79 ALA A C 1
ATOM 1059 O O . ALA A 1 96 ? -14.240 65.557 79.746 1.00 126.80 79 ALA A O 1
ATOM 1066 N N . PHE A 1 97 ? -13.666 63.450 80.235 1.00 116.55 80 PHE A N 1
ATOM 1067 C CA . PHE A 1 97 ? -14.277 62.979 78.990 1.00 114.38 80 PHE A CA 1
ATOM 1068 C C . PHE A 1 97 ? -15.803 62.963 79.062 1.00 117.36 80 PHE A C 1
ATOM 1069 O O . PHE A 1 97 ? -16.485 63.524 78.189 1.00 114.75 80 PHE A O 1
ATOM 1086 N N . GLN A 1 98 ? -16.362 62.336 80.096 1.00 126.83 81 GLN A N 1
ATOM 1087 C CA . GLN A 1 98 ? -17.810 62.363 80.259 1.00 124.85 81 GLN A CA 1
ATOM 1088 C C . GLN A 1 98 ? -18.291 63.795 80.456 1.00 124.39 81 GLN A C 1
ATOM 1089 O O . GLN A 1 98 ? -19.383 64.165 80.007 1.00 135.21 81 GLN A O 1
ATOM 1103 N N . THR A 1 99 ? -17.501 64.605 81.163 1.00 124.41 82 THR A N 1
ATOM 1104 C CA . THR A 1 99 ? -17.845 66.011 81.333 1.00 125.49 82 THR A CA 1
ATOM 1105 C C . THR A 1 99 ? -17.911 66.725 79.983 1.00 119.90 82 THR A C 1
ATOM 1106 O O . THR A 1 99 ? -18.834 67.506 79.737 1.00 124.42 82 THR A O 1
ATOM 1117 N N . ILE A 1 100 ? -16.920 66.504 79.110 1.00 118.25 83 ILE A N 1
ATOM 1118 C CA . ILE A 1 100 ? -16.958 67.095 77.769 1.00 113.57 83 ILE A CA 1
ATOM 1119 C C . ILE A 1 100 ? -18.236 66.676 77.052 1.00 122.22 83 ILE A C 1
ATOM 1120 O O . ILE A 1 100 ? -18.876 67.475 76.352 1.00 134.29 83 ILE A O 1
ATOM 1136 N N . ALA A 1 101 ? -18.590 65.396 77.167 1.00 115.32 84 ALA A N 1
ATOM 1137 C CA . ALA A 1 101 ? -19.815 64.925 76.527 1.00 119.51 84 ALA A CA 1
ATOM 1138 C C . ALA A 1 101 ? -21.035 65.667 77.066 1.00 129.18 84 ALA A C 1
ATOM 1139 O O . ALA A 1 101 ? -21.921 66.064 76.299 1.00 127.78 84 ALA A O 1
ATOM 1146 N N . GLN A 1 102 ? -21.096 65.863 78.386 1.00 130.51 85 GLN A N 1
ATOM 1147 C CA . GLN A 1 102 ? -22.216 66.586 78.987 1.00 126.72 85 GLN A CA 1
ATOM 1148 C C . GLN A 1 102 ? -22.247 68.041 78.528 1.00 124.67 85 GLN A C 1
ATOM 1149 O O . GLN A 1 102 ? -23.322 68.623 78.335 1.00 126.85 85 GLN A O 1
ATOM 1163 N N . ILE A 1 103 ? -21.072 68.649 78.362 1.00 122.77 86 ILE A N 1
ATOM 1164 C CA . ILE A 1 103 ? -20.994 70.019 77.859 1.00 117.70 86 ILE A CA 1
ATOM 1165 C C . ILE A 1 103 ? -21.569 70.096 76.452 1.00 119.52 86 ILE A C 1
ATOM 1166 O O . ILE A 1 103 ? -22.325 71.015 76.117 1.00 120.01 86 ILE A O 1
ATOM 1182 N N . ASP A 1 104 ? -21.193 69.145 75.595 1.00 118.81 87 ASP A N 1
ATOM 1183 C CA . ASP A 1 104 ? -21.750 69.123 74.244 1.00 117.47 87 ASP A CA 1
ATOM 1184 C C . ASP A 1 104 ? -23.261 68.918 74.278 1.00 123.95 87 ASP A C 1
ATOM 1185 O O . ASP A 1 104 ? -24.004 69.555 73.517 1.00 122.01 87 ASP A O 1
ATOM 1194 N N . GLU A 1 105 ? -23.735 68.034 75.160 1.00 126.36 88 GLU A N 1
ATOM 1195 C CA . GLU A 1 105 ? -25.173 67.844 75.325 1.00 122.33 88 GLU A CA 1
ATOM 1196 C C . GLU A 1 105 ? -25.860 69.164 75.653 1.00 129.82 88 GLU A C 1
ATOM 1197 O O . GLU A 1 105 ? -26.872 69.523 75.042 1.00 131.45 88 GLU A O 1
ATOM 1209 N N . ALA A 1 106 ? -25.320 69.899 76.626 1.00 121.67 89 ALA A N 1
ATOM 1210 C CA . ALA A 1 106 ? -25.888 71.199 76.968 1.00 115.25 89 ALA A CA 1
ATOM 1211 C C . ALA A 1 106 ? -25.862 72.140 75.770 1.00 117.15 89 ALA A C 1
ATOM 1212 O O . ALA A 1 106 ? -26.835 72.858 75.512 1.00 120.34 89 ALA A O 1
ATOM 1219 N N . LEU A 1 107 ? -24.756 72.147 75.023 1.00 112.05 90 LEU A N 1
ATOM 1220 C CA . LEU A 1 107 ? -24.646 72.982 73.834 1.00 108.28 90 LEU A CA 1
ATOM 1221 C C . LEU A 1 107 ? -25.606 72.559 72.732 1.00 115.50 90 LEU A C 1
ATOM 1222 O O . LEU A 1 107 ? -25.776 73.307 71.763 1.00 110.65 90 LEU A O 1
ATOM 1238 N N . ALA A 1 108 ? -26.219 71.381 72.845 1.00 131.87 91 ALA A N 1
ATOM 1239 C CA . ALA A 1 108 ? -27.231 70.968 71.880 1.00 125.29 91 ALA A CA 1
ATOM 1240 C C . ALA A 1 108 ? -28.571 71.666 72.083 1.00 130.51 91 ALA A C 1
ATOM 1241 O O . ALA A 1 108 ? -29.428 71.586 71.196 1.00 129.80 91 ALA A O 1
ATOM 1248 N N . ASP A 1 109 ? -28.774 72.343 73.210 1.00 142.68 92 ASP A N 1
ATOM 1249 C CA . ASP A 1 109 ? -30.046 73.011 73.473 1.00 149.67 92 ASP A CA 1
ATOM 1250 C C . ASP A 1 109 ? -30.109 74.327 72.702 1.00 130.93 92 ASP A C 1
ATOM 1251 O O . ASP A 1 109 ? -29.178 75.133 72.793 1.00 123.42 92 ASP A O 1
ATOM 1260 N N . PRO A 1 110 ? -31.185 74.584 71.933 1.00 135.55 93 PRO A N 1
ATOM 1261 C CA . PRO A 1 110 ? -31.246 75.831 71.155 1.00 126.67 93 PRO A CA 1
ATOM 1262 C C . PRO A 1 110 ? -31.606 77.050 71.990 1.00 126.35 93 PRO A C 1
ATOM 1263 O O . PRO A 1 110 ? -31.143 78.160 71.709 1.00 130.61 93 PRO A O 1
ATOM 1274 N N . SER A 1 111 ? -32.434 76.858 73.018 1.00 120.92 94 SER A N 1
ATOM 1275 C CA . SER A 1 111 ? -32.894 77.959 73.864 1.00 118.63 94 SER A CA 1
ATOM 1276 C C . SER A 1 111 ? -31.801 78.284 74.879 1.00 122.70 94 SER A C 1
ATOM 1277 O O . SER A 1 111 ? -31.848 77.890 76.047 1.00 125.70 94 SER A O 1
ATOM 1285 N N . LEU A 1 112 ? -30.798 79.028 74.417 1.00 121.67 95 LEU A N 1
ATOM 1286 C CA . LEU A 1 112 ? -29.667 79.382 75.261 1.00 119.78 95 LEU A CA 1
ATOM 1287 C C . LEU A 1 112 ? -29.124 80.738 74.835 1.00 119.44 95 LEU A C 1
ATOM 1288 O O . LEU A 1 112 ? -29.169 81.101 73.657 1.00 119.15 95 LEU A O 1
ATOM 1304 N N . SER A 1 113 ? -28.613 81.482 75.811 1.00 123.79 96 SER A N 1
ATOM 1305 C CA . SER A 1 113 ? -28.008 82.777 75.539 1.00 132.20 96 SER A CA 1
ATOM 1306 C C . SER A 1 113 ? -26.605 82.598 74.973 1.00 129.52 96 SER A C 1
ATOM 1307 O O . SER A 1 113 ? -25.882 81.664 75.332 1.00 131.65 96 SER A O 1
ATOM 1315 N N . LYS A 1 114 ? -26.221 83.510 74.077 1.00 133.24 97 LYS A N 1
ATOM 1316 C CA . LYS A 1 114 ? -24.871 83.459 73.525 1.00 148.56 97 LYS A CA 1
ATOM 1317 C C . LYS A 1 114 ? -23.823 83.611 74.617 1.00 141.00 97 LYS A C 1
ATOM 1318 O O . LYS A 1 114 ? -22.706 83.102 74.478 1.00 139.86 97 LYS A O 1
ATOM 1337 N N . ASP A 1 115 ? -24.164 84.287 75.716 1.00 142.04 98 ASP A N 1
ATOM 1338 C CA . ASP A 1 115 ? -23.252 84.355 76.853 1.00 145.25 98 ASP A CA 1
ATOM 1339 C C . ASP A 1 115 ? -23.040 82.972 77.458 1.00 147.89 98 ASP A C 1
ATOM 1340 O O . ASP A 1 115 ? -21.900 82.521 77.624 1.00 149.29 98 ASP A O 1
ATOM 1349 N N . ASP A 1 116 ? -24.133 82.278 77.789 1.00 147.04 99 ASP A N 1
ATOM 1350 C CA . ASP A 1 116 ? -24.017 80.923 78.322 1.00 136.79 99 ASP A CA 1
ATOM 1351 C C . ASP A 1 116 ? -23.410 79.976 77.293 1.00 131.58 99 ASP A C 1
ATOM 1352 O O . ASP A 1 116 ? -22.639 79.074 77.645 1.00 131.76 99 ASP A O 1
ATOM 1361 N N . ARG A 1 117 ? -23.752 80.160 76.016 1.00 125.59 100 ARG A N 1
ATOM 1362 C CA . ARG A 1 117 ? -23.176 79.319 74.972 1.00 128.48 100 ARG A CA 1
ATOM 1363 C C . ARG A 1 117 ? -21.661 79.461 74.936 1.00 137.08 100 ARG A C 1
ATOM 1364 O O . ARG A 1 117 ? -20.934 78.463 74.899 1.00 161.46 100 ARG A O 1
ATOM 1385 N N . GLU A 1 118 ? -21.163 80.700 74.946 1.00 135.87 101 GLU A N 1
ATOM 1386 C CA . GLU A 1 118 ? -19.721 80.908 74.929 1.00 138.85 101 GLU A CA 1
ATOM 1387 C C . GLU A 1 118 ? -19.075 80.444 76.229 1.00 143.48 101 GLU A C 1
ATOM 1388 O O . GLU A 1 118 ? -17.933 79.978 76.214 1.00 147.97 101 GLU A O 1
ATOM 1400 N N . ALA A 1 119 ? -19.788 80.538 77.354 1.00 144.44 102 ALA A N 1
ATOM 1401 C CA . ALA A 1 119 ? -19.254 80.015 78.610 1.00 147.13 102 ALA A CA 1
ATOM 1402 C C . ALA A 1 119 ? -19.032 78.509 78.525 1.00 144.93 102 ALA A C 1
ATOM 1403 O O . ALA A 1 119 ? -17.965 78.002 78.891 1.00 155.87 102 ALA A O 1
ATOM 1410 N N . LEU A 1 120 ? -20.038 77.775 78.046 1.00 151.21 103 LEU A N 1
ATOM 1411 C CA . LEU A 1 120 ? -19.893 76.329 77.896 1.00 135.01 103 LEU A CA 1
ATOM 1412 C C . LEU A 1 120 ? -18.837 75.984 76.849 1.00 128.52 103 LEU A C 1
ATOM 1413 O O . LEU A 1 120 ? -18.089 75.010 77.007 1.00 156.29 103 LEU A O 1
ATOM 1429 N N . THR A 1 121 ? -18.767 76.766 75.769 1.00 117.01 104 THR A N 1
ATOM 1430 C CA . THR A 1 121 ? -17.730 76.562 74.762 1.00 125.39 104 THR A CA 1
ATOM 1431 C C . THR A 1 121 ? -16.343 76.711 75.373 1.00 134.76 104 THR A C 1
ATOM 1432 O O . THR A 1 121 ? -15.437 75.916 75.091 1.00 136.19 104 THR A O 1
ATOM 1443 N N . LEU A 1 122 ? -16.160 77.730 76.213 1.00 139.14 105 LEU A N 1
ATOM 1444 C CA . LEU A 1 122 ? -14.882 77.916 76.888 1.00 147.74 105 LEU A CA 1
ATOM 1445 C C . LEU A 1 122 ? -14.603 76.779 77.858 1.00 139.68 105 LEU A C 1
ATOM 1446 O O . LEU A 1 122 ? -13.457 76.343 77.988 1.00 147.60 105 LEU A O 1
ATOM 1462 N N . GLU A 1 123 ? -15.627 76.297 78.562 1.00 132.39 106 GLU A N 1
ATOM 1463 C CA . GLU A 1 123 ? -15.425 75.156 79.451 1.00 134.14 106 GLU A CA 1
ATOM 1464 C C . GLU A 1 123 ? -14.898 73.957 78.671 1.00 133.90 106 GLU A C 1
ATOM 1465 O O . GLU A 1 123 ? -13.906 73.331 79.062 1.00 135.83 106 GLU A O 1
ATOM 1477 N N . ARG A 1 124 ? -15.557 73.622 77.561 1.00 132.54 107 ARG A N 1
ATOM 1478 C CA . ARG A 1 124 ? -15.084 72.526 76.719 1.00 127.05 107 ARG A CA 1
ATOM 1479 C C . ARG A 1 124 ? -13.649 72.750 76.246 1.00 138.83 107 ARG A C 1
ATOM 1480 O O . ARG A 1 124 ? -12.803 71.854 76.360 1.00 141.23 107 ARG A O 1
ATOM 1501 N N . ASN A 1 125 ? -13.356 73.927 75.686 1.00 139.82 108 ASN A N 1
ATOM 1502 C CA . ASN A 1 125 ? -12.016 74.156 75.148 1.00 139.96 108 ASN A CA 1
ATOM 1503 C C . ASN A 1 125 ? -10.959 74.082 76.248 1.00 140.67 108 ASN A C 1
ATOM 1504 O O . ASN A 1 125 ? -9.888 73.486 76.060 1.00 147.01 108 ASN A O 1
ATOM 1515 N N . ASN A 1 126 ? -11.240 74.690 77.402 1.00 137.80 109 ASN A N 1
ATOM 1516 C CA . ASN A 1 126 ? -10.338 74.603 78.544 1.00 139.46 109 ASN A CA 1
ATOM 1517 C C . ASN A 1 126 ? -10.086 73.149 78.926 1.00 140.36 109 ASN A C 1
ATOM 1518 O O . ASN A 1 126 ? -8.954 72.765 79.234 1.00 146.55 109 ASN A O 1
ATOM 1529 N N . LEU A 1 127 ? -11.149 72.341 78.974 1.00 135.89 110 LEU A N 1
ATOM 1530 C CA . LEU A 1 127 ? -10.994 70.939 79.350 1.00 130.82 110 LEU A CA 1
ATOM 1531 C C . LEU A 1 127 ? -10.126 70.200 78.343 1.00 132.58 110 LEU A C 1
ATOM 1532 O O . LEU A 1 127 ? -9.351 69.315 78.717 1.00 134.74 110 LEU A O 1
ATOM 1548 N N . ILE A 1 128 ? -10.274 70.516 77.057 1.00 135.89 111 ILE A N 1
ATOM 1549 C CA . ILE A 1 128 ? -9.390 69.921 76.056 1.00 132.34 111 ILE A CA 1
ATOM 1550 C C . ILE A 1 128 ? -7.944 70.316 76.338 1.00 130.75 111 ILE A C 1
ATOM 1551 O O . ILE A 1 128 ? -7.023 69.491 76.241 1.00 133.65 111 ILE A O 1
ATOM 1567 N N . GLN A 1 129 ? -7.725 71.580 76.718 1.00 139.30 112 GLN A N 1
ATOM 1568 C CA . GLN A 1 129 ? -6.364 72.028 77.004 1.00 138.65 112 GLN A CA 1
ATOM 1569 C C . GLN A 1 129 ? -5.796 71.306 78.218 1.00 134.67 112 GLN A C 1
ATOM 1570 O O . GLN A 1 129 ? -4.632 70.892 78.216 1.00 136.81 112 GLN A O 1
ATOM 1584 N N . ASN A 1 130 ? -6.606 71.156 79.265 1.00 133.94 113 ASN A N 1
ATOM 1585 C CA . ASN A 1 130 ? -6.175 70.426 80.451 1.00 134.30 113 ASN A CA 1
ATOM 1586 C C . ASN A 1 130 ? -5.874 68.969 80.123 1.00 139.16 113 ASN A C 1
ATOM 1587 O O . ASN A 1 130 ? -4.919 68.398 80.652 1.00 148.43 113 ASN A O 1
ATOM 1598 N N . LEU A 1 131 ? -6.708 68.334 79.295 1.00 135.82 114 LEU A N 1
ATOM 1599 C CA . LEU A 1 131 ? -6.440 66.958 78.884 1.00 133.94 114 LEU A CA 1
ATOM 1600 C C . LEU A 1 131 ? -5.104 66.843 78.160 1.00 131.73 114 LEU A C 1
ATOM 1601 O O . LEU A 1 131 ? -4.327 65.914 78.410 1.00 131.15 114 LEU A O 1
ATOM 1617 N N . SER A 1 132 ? -4.817 67.775 77.251 1.00 129.24 115 SER A N 1
ATOM 1618 C CA . SER A 1 132 ? -3.537 67.732 76.549 1.00 123.05 115 SER A CA 1
ATOM 1619 C C . SER A 1 132 ? -2.374 67.952 77.512 1.00 129.61 115 SER A C 1
ATOM 1620 O O . SER A 1 132 ? -1.355 67.251 77.446 1.00 134.31 115 SER A O 1
ATOM 1628 N N . LYS A 1 133 ? -2.513 68.929 78.409 1.00 130.22 116 LYS A N 1
ATOM 1629 C CA . LYS A 1 133 ? -1.492 69.198 79.417 1.00 132.64 116 LYS A CA 1
ATOM 1630 C C . LYS A 1 133 ? -1.245 67.962 80.276 1.00 135.67 116 LYS A C 1
ATOM 1631 O O . LYS A 1 133 ? -0.096 67.604 80.561 1.00 139.08 116 LYS A O 1
ATOM 1650 N N . HIS A 1 134 ? -2.323 67.313 80.720 1.00 131.14 117 HIS A N 1
ATOM 1651 C CA . HIS A 1 134 ? -2.204 66.112 81.535 1.00 128.89 117 HIS A CA 1
ATOM 1652 C C . HIS A 1 134 ? -1.513 64.998 80.759 1.00 128.38 117 HIS A C 1
ATOM 1653 O O . HIS A 1 134 ? -0.694 64.261 81.319 1.00 128.78 117 HIS A O 1
ATOM 1667 N N . ILE A 1 135 ? -1.856 64.833 79.477 1.00 125.61 118 ILE A N 1
ATOM 1668 C CA . ILE A 1 135 ? -1.210 63.798 78.674 1.00 132.55 118 ILE A CA 1
ATOM 1669 C C . ILE A 1 135 ? 0.282 64.075 78.567 1.00 127.61 118 ILE A C 1
ATOM 1670 O O . ILE A 1 135 ? 1.107 63.157 78.621 1.00 128.12 118 ILE A O 1
ATOM 1686 N N . ASP A 1 136 ? 0.654 65.346 78.430 1.00 126.06 119 ASP A N 1
ATOM 1687 C CA . ASP A 1 136 ? 2.071 65.689 78.369 1.00 126.84 119 ASP A CA 1
ATOM 1688 C C . ASP A 1 136 ? 2.767 65.419 79.699 1.00 124.35 119 ASP A C 1
ATOM 1689 O O . ASP A 1 136 ? 3.908 64.944 79.724 1.00 126.26 119 ASP A O 1
ATOM 1698 N N . ASN A 1 137 ? 2.099 65.723 80.813 1.00 119.96 120 ASN A N 1
ATOM 1699 C CA . ASN A 1 137 ? 2.657 65.399 82.125 1.00 120.25 120 ASN A CA 1
ATOM 1700 C C . ASN A 1 137 ? 2.868 63.895 82.275 1.00 119.45 120 ASN A C 1
ATOM 1701 O O . ASN A 1 137 ? 3.898 63.447 82.800 1.00 119.05 120 ASN A O 1
ATOM 1712 N N . VAL A 1 138 ? 1.897 63.102 81.821 1.00 120.11 121 VAL A N 1
ATOM 1713 C CA . VAL A 1 138 ? 2.039 61.650 81.842 1.00 118.27 121 VAL A CA 1
ATOM 1714 C C . VAL A 1 138 ? 3.227 61.225 80.994 1.00 114.86 121 VAL A C 1
ATOM 1715 O O . VAL A 1 138 ? 3.993 60.334 81.377 1.00 113.08 121 VAL A O 1
ATOM 1728 N N . ILE A 1 139 ? 3.380 61.825 79.813 1.00 114.88 122 ILE A N 1
ATOM 1729 C CA . ILE A 1 139 ? 4.486 61.455 78.937 1.00 107.03 122 ILE A CA 1
ATOM 1730 C C . ILE A 1 139 ? 5.811 61.779 79.608 1.00 115.72 122 ILE A C 1
ATOM 1731 O O . ILE A 1 139 ? 6.773 61.013 79.512 1.00 123.60 122 ILE A O 1
ATOM 1747 N N . VAL A 1 140 ? 5.878 62.908 80.314 1.00 120.46 123 VAL A N 1
ATOM 1748 C CA . VAL A 1 140 ? 7.104 63.274 81.023 1.00 122.21 123 VAL A CA 1
ATOM 1749 C C . VAL A 1 140 ? 7.422 62.249 82.108 1.00 126.08 123 VAL A C 1
ATOM 1750 O O . VAL A 1 140 ? 8.560 61.778 82.227 1.00 142.48 123 VAL A O 1
ATOM 1763 N N . SER A 1 141 ? 6.424 61.898 82.925 1.00 115.59 124 SER A N 1
ATOM 1764 C CA . SER A 1 141 ? 6.647 60.922 83.994 1.00 113.62 124 SER A CA 1
ATOM 1765 C C . SER A 1 141 ? 7.097 59.578 83.425 1.00 113.69 124 SER A C 1
ATOM 1766 O O . SER A 1 141 ? 8.086 58.983 83.883 1.00 113.85 124 SER A O 1
ATOM 1774 N N . PHE A 1 142 ? 6.353 59.074 82.439 1.00 117.67 125 PHE A N 1
ATOM 1775 C CA . PHE A 1 142 ? 6.691 57.816 81.785 1.00 112.78 125 PHE A CA 1
ATOM 1776 C C . PHE A 1 142 ? 8.098 57.861 81.205 1.00 111.02 125 PHE A C 1
ATOM 1777 O O . PHE A 1 142 ? 8.873 56.906 81.353 1.00 115.95 125 PHE A O 1
ATOM 1794 N N . THR A 1 143 ? 8.449 58.964 80.543 1.00 107.87 126 THR A N 1
ATOM 1795 C CA . THR A 1 143 ? 9.762 59.069 79.927 1.00 108.66 126 THR A CA 1
ATOM 1796 C C . THR A 1 143 ? 10.852 59.065 80.987 1.00 111.08 126 THR A C 1
ATOM 1797 O O . THR A 1 143 ? 11.913 58.486 80.777 1.00 118.93 126 THR A O 1
ATOM 1808 N N . GLY A 1 144 ? 10.621 59.727 82.122 1.00 110.09 127 GLY A N 1
ATOM 1809 C CA . GLY A 1 144 ? 11.598 59.685 83.203 1.00 115.15 127 GLY A CA 1
ATOM 1810 C C . GLY A 1 144 ? 11.819 58.277 83.727 1.00 116.77 127 GLY A C 1
ATOM 1811 O O . GLY A 1 144 ? 12.962 57.828 83.913 1.00 121.27 127 GLY A O 1
ATOM 1815 N N . ARG A 1 145 ? 10.722 57.557 83.976 1.00 114.46 128 ARG A N 1
ATOM 1816 C CA . ARG A 1 145 ? 10.848 56.194 84.484 1.00 115.31 128 ARG A CA 1
ATOM 1817 C C . ARG A 1 145 ? 11.627 55.333 83.498 1.00 113.86 128 ARG A C 1
ATOM 1818 O O . ARG A 1 145 ? 12.527 54.579 83.884 1.00 127.77 128 ARG A O 1
ATOM 1839 N N . THR A 1 146 ? 11.286 55.435 82.210 1.00 111.67 129 THR A N 1
ATOM 1840 C CA . THR A 1 146 ? 12.001 54.684 81.181 1.00 113.95 129 THR A CA 1
ATOM 1841 C C . THR A 1 146 ? 13.449 55.151 81.057 1.00 115.41 129 THR A C 1
ATOM 1842 O O . THR A 1 146 ? 14.346 54.350 80.774 1.00 122.69 129 THR A O 1
ATOM 1853 N N . SER A 1 147 ? 13.684 56.450 81.238 1.00 109.92 130 SER A N 1
ATOM 1854 C CA . SER A 1 147 ? 15.010 57.029 81.075 1.00 106.66 130 SER A CA 1
ATOM 1855 C C . SER A 1 147 ? 15.976 56.497 82.115 1.00 113.65 130 SER A C 1
ATOM 1856 O O . SER A 1 147 ? 17.168 56.342 81.838 1.00 116.65 130 SER A O 1
ATOM 1864 N N . LYS A 1 148 ? 15.500 56.263 83.336 1.00 113.33 131 LYS A N 1
ATOM 1865 C CA . LYS A 1 148 ? 16.403 55.692 84.333 1.00 118.83 131 LYS A CA 1
ATOM 1866 C C . LYS A 1 148 ? 16.882 54.306 83.901 1.00 113.70 131 LYS A C 1
ATOM 1867 O O . LYS A 1 148 ? 18.080 53.988 83.993 1.00 113.77 131 LYS A O 1
ATOM 1886 N N . LEU A 1 149 ? 15.969 53.484 83.380 1.00 107.76 132 LEU A N 1
ATOM 1887 C CA . LEU A 1 149 ? 16.358 52.200 82.805 1.00 103.75 132 LEU A CA 1
ATOM 1888 C C . LEU A 1 149 ? 17.323 52.386 81.641 1.00 109.43 132 LEU A C 1
ATOM 1889 O O . LEU A 1 149 ? 18.277 51.618 81.489 1.00 116.08 132 LEU A O 1
ATOM 1905 N N . THR A 1 150 ? 17.062 53.374 80.783 1.00 105.44 133 THR A N 1
ATOM 1906 C CA . THR A 1 150 ? 17.943 53.622 79.644 1.00 103.42 133 THR A CA 1
ATOM 1907 C C . THR A 1 150 ? 19.349 53.976 80.109 1.00 109.77 133 THR A C 1
ATOM 1908 O O . THR A 1 150 ? 20.339 53.513 79.532 1.00 105.22 133 THR A O 1
ATOM 1919 N N . ASN A 1 151 ? 19.455 54.812 81.139 1.00 116.22 134 ASN A N 1
ATOM 1920 C CA . ASN A 1 151 ? 20.762 55.173 81.671 1.00 118.96 134 ASN A CA 1
ATOM 1921 C C . ASN A 1 151 ? 21.468 53.957 82.251 1.00 115.44 134 ASN A C 1
ATOM 1922 O O . ASN A 1 151 ? 22.689 53.823 82.124 1.00 126.91 134 ASN A O 1
ATOM 1933 N N . LYS A 1 152 ? 20.726 53.061 82.905 1.00 114.49 135 LYS A N 1
ATOM 1934 C CA . LYS A 1 152 ? 21.367 51.844 83.407 1.00 116.10 135 LYS A CA 1
ATOM 1935 C C . LYS A 1 152 ? 21.832 50.945 82.264 1.00 110.43 135 LYS A C 1
ATOM 1936 O O . LYS A 1 152 ? 22.930 50.372 82.319 1.00 109.36 135 LYS A O 1
ATOM 1955 N N . ILE A 1 153 ? 21.023 50.821 81.214 1.00 109.03 136 ILE A N 1
ATOM 1956 C CA . ILE A 1 153 ? 21.444 50.067 80.037 1.00 103.79 136 ILE A CA 1
ATOM 1957 C C . ILE A 1 153 ? 22.709 50.679 79.450 1.00 113.88 136 ILE A C 1
ATOM 1958 O O . ILE A 1 153 ? 23.602 49.966 78.981 1.00 116.74 136 ILE A O 1
ATOM 1974 N N . SER A 1 154 ? 22.783 52.011 79.429 1.00 116.43 137 SER A N 1
ATOM 1975 C CA . SER A 1 154 ? 23.978 52.685 78.933 1.00 118.53 137 SER A CA 1
ATOM 1976 C C . SER A 1 154 ? 25.177 52.392 79.824 1.00 120.00 137 SER A C 1
ATOM 1977 O O . SER A 1 154 ? 26.281 52.148 79.329 1.00 123.31 137 SER A O 1
ATOM 1985 N N . ASP A 1 155 ? 24.984 52.433 81.144 1.00 119.64 138 ASP A N 1
ATOM 1986 C CA . ASP A 1 155 ? 26.055 52.066 82.066 1.00 122.09 138 ASP A CA 1
ATOM 1987 C C . ASP A 1 155 ? 26.577 50.673 81.747 1.00 118.67 138 ASP A C 1
ATOM 1988 O O . ASP A 1 155 ? 27.784 50.415 81.823 1.00 113.45 138 ASP A O 1
ATOM 1997 N N . ILE A 1 156 ? 25.675 49.759 81.389 1.00 118.04 139 ILE A N 1
ATOM 1998 C CA . ILE A 1 156 ? 26.087 48.398 81.052 1.00 113.69 139 ILE A CA 1
ATOM 1999 C C . ILE A 1 156 ? 26.855 48.390 79.734 1.00 116.39 139 ILE A C 1
ATOM 2000 O O . ILE A 1 156 ? 27.954 47.832 79.639 1.00 134.05 139 ILE A O 1
ATOM 2016 N N . SER A 1 157 ? 26.279 48.996 78.695 1.00 109.08 140 SER A N 1
ATOM 2017 C CA . SER A 1 157 ? 26.854 48.914 77.356 1.00 114.34 140 SER A CA 1
ATOM 2018 C C . SER A 1 157 ? 28.220 49.587 77.299 1.00 118.16 140 SER A C 1
ATOM 2019 O O . SER A 1 157 ? 29.161 49.054 76.701 1.00 120.46 140 SER A O 1
ATOM 2027 N N . ASP A 1 158 ? 28.341 50.767 77.906 1.00 120.46 141 ASP A N 1
ATOM 2028 C CA . ASP A 1 158 ? 29.599 51.503 77.882 1.00 126.26 141 ASP A CA 1
ATOM 2029 C C . ASP A 1 158 ? 30.734 50.685 78.482 1.00 128.61 141 ASP A C 1
ATOM 2030 O O . ASP A 1 158 ? 31.890 50.826 78.065 1.00 156.12 141 ASP A O 1
ATOM 2039 N N . MET A 1 159 ? 30.431 49.844 79.467 1.00 128.03 142 MET A N 1
ATOM 2040 C CA . MET A 1 159 ? 31.464 49.067 80.139 1.00 130.33 142 MET A CA 1
ATOM 2041 C C . MET A 1 159 ? 32.195 48.150 79.171 1.00 127.63 142 MET A C 1
ATOM 2042 O O . MET A 1 159 ? 31.577 47.408 78.403 1.00 127.79 142 MET A O 1
ATOM 2056 N N . VAL A 1 160 ? 33.523 48.212 79.215 1.00 132.26 143 VAL A N 1
ATOM 2057 C CA . VAL A 1 160 ? 34.390 47.368 78.402 1.00 141.22 143 VAL A CA 1
ATOM 2058 C C . VAL A 1 160 ? 35.193 46.510 79.367 1.00 147.67 143 VAL A C 1
ATOM 2059 O O . VAL A 1 160 ? 35.869 47.037 80.261 1.00 138.49 143 VAL A O 1
ATOM 2072 N N . ILE A 1 161 ? 35.121 45.191 79.191 1.00 160.38 144 ILE A N 1
ATOM 2073 C CA . ILE A 1 161 ? 35.783 44.293 80.129 1.00 135.47 144 ILE A CA 1
ATOM 2074 C C . ILE A 1 161 ? 37.294 44.358 79.952 1.00 137.23 144 ILE A C 1
ATOM 2075 O O . ILE A 1 161 ? 38.040 44.582 80.913 1.00 138.58 144 ILE A O 1
ATOM 2091 N N . ALA A 1 162 ? 37.768 44.166 78.724 1.00 137.63 145 ALA A N 1
ATOM 2092 C CA . ALA A 1 162 ? 39.198 44.188 78.454 1.00 141.25 145 ALA A CA 1
ATOM 2093 C C . ALA A 1 162 ? 39.423 44.358 76.958 1.00 139.88 145 ALA A C 1
ATOM 2094 O O . ALA A 1 162 ? 38.533 44.103 76.142 1.00 137.82 145 ALA A O 1
ATOM 2101 N N . GLU A 1 163 ? 40.617 44.834 76.613 1.00 140.36 146 GLU A N 1
ATOM 2102 C CA . GLU A 1 163 ? 40.995 45.060 75.225 1.00 140.52 146 GLU A CA 1
ATOM 2103 C C . GLU A 1 163 ? 41.594 43.787 74.639 1.00 144.57 146 GLU A C 1
ATOM 2104 O O . GLU A 1 163 ? 42.483 43.177 75.242 1.00 148.51 146 GLU A O 1
ATOM 2116 N N . ARG A 1 164 ? 41.113 43.396 73.459 1.00 143.78 147 ARG A N 1
ATOM 2117 C CA . ARG A 1 164 ? 41.620 42.220 72.760 1.00 139.70 147 ARG A CA 1
ATOM 2118 C C . ARG A 1 164 ? 41.790 41.018 73.688 1.00 140.06 147 ARG A C 1
ATOM 2119 O O . ARG A 1 164 ? 42.915 40.572 73.934 1.00 166.44 147 ARG A O 1
ATOM 2140 N N . LEU A 1 165 ? 40.679 40.490 74.209 1.00 130.23 148 LEU A N 1
ATOM 2141 C CA . LEU A 1 165 ? 40.741 39.329 75.097 1.00 126.86 148 LEU A CA 1
ATOM 2142 C C . LEU A 1 165 ? 41.292 38.103 74.380 1.00 122.43 148 LEU A C 1
ATOM 2143 O O . LEU A 1 165 ? 42.062 37.327 74.961 1.00 121.15 148 LEU A O 1
ATOM 2159 N N . GLN A 1 166 ? 40.881 37.893 73.128 1.00 117.12 149 GLN A N 1
ATOM 2160 C CA . GLN A 1 166 ? 41.325 36.724 72.380 1.00 127.30 149 GLN A CA 1
ATOM 2161 C C . GLN A 1 166 ? 42.844 36.606 72.394 1.00 130.22 149 GLN A C 1
ATOM 2162 O O . GLN A 1 166 ? 43.382 35.494 72.443 1.00 127.58 149 GLN A O 1
ATOM 2176 N N . ASP A 1 167 ? 43.553 37.736 72.371 1.00 133.15 150 ASP A N 1
ATOM 2177 C CA . ASP A 1 167 ? 45.008 37.695 72.484 1.00 131.40 150 ASP A CA 1
ATOM 2178 C C . ASP A 1 167 ? 45.436 37.176 73.853 1.00 127.81 150 ASP A C 1
ATOM 2179 O O . ASP A 1 167 ? 46.416 36.431 73.960 1.00 144.93 150 ASP A O 1
ATOM 2188 N N . LEU A 1 168 ? 44.724 37.566 74.913 1.00 119.70 151 LEU A N 1
ATOM 2189 C CA . LEU A 1 168 ? 45.029 37.033 76.238 1.00 122.47 151 LEU A CA 1
ATOM 2190 C C . LEU A 1 168 ? 44.836 35.523 76.274 1.00 119.61 151 LEU A C 1
ATOM 2191 O O . LEU A 1 168 ? 45.663 34.792 76.836 1.00 117.74 151 LEU A O 1
ATOM 2207 N N . VAL A 1 169 ? 43.740 35.039 75.689 1.00 121.28 152 VAL A N 1
ATOM 2208 C CA . VAL 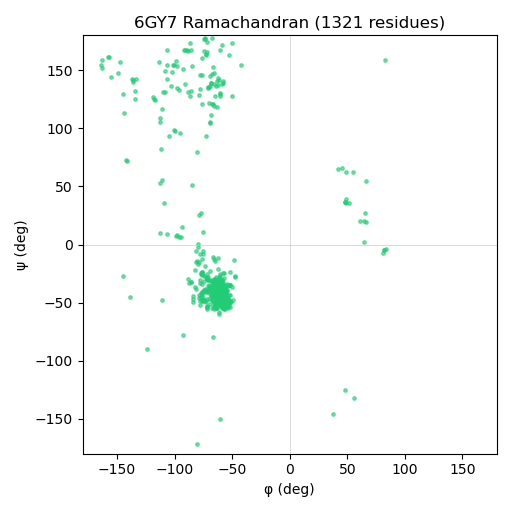A 1 169 ? 43.499 33.599 75.635 1.00 121.63 152 VAL A CA 1
ATOM 2209 C C . VAL A 1 169 ? 44.608 32.910 74.848 1.00 127.59 152 VAL A C 1
ATOM 2210 O O . VAL A 1 169 ? 45.072 31.823 75.218 1.00 132.73 152 VAL A O 1
ATOM 2223 N N . THR A 1 170 ? 45.047 33.530 73.750 1.00 126.26 153 THR A N 1
ATOM 2224 C CA . THR A 1 170 ? 46.127 32.961 72.950 1.00 126.08 153 THR A CA 1
ATOM 2225 C C . THR A 1 170 ? 47.409 32.858 73.768 1.00 127.22 153 THR A C 1
ATOM 2226 O O . THR A 1 170 ? 48.091 31.826 73.754 1.00 137.28 153 THR A O 1
ATOM 2237 N N . GLN A 1 171 ? 47.751 33.927 74.487 1.00 115.67 154 GLN A N 1
ATOM 2238 C CA . GLN A 1 171 ? 48.930 33.911 75.347 1.00 116.45 154 GLN A CA 1
ATOM 2239 C C . GLN A 1 171 ? 48.834 32.801 76.387 1.00 122.45 154 GLN A C 1
ATOM 2240 O O . GLN A 1 171 ? 49.800 32.062 76.619 1.00 132.50 154 GLN A O 1
ATOM 2254 N N . THR A 1 172 ? 47.670 32.669 77.025 1.00 125.45 155 THR A N 1
ATOM 2255 C CA . THR A 1 172 ? 47.508 31.671 78.078 1.00 124.22 155 THR A CA 1
ATOM 2256 C C . THR A 1 172 ? 47.659 30.257 77.526 1.00 127.51 155 THR A C 1
ATOM 2257 O O . THR A 1 172 ? 48.346 29.415 78.120 1.00 150.28 155 THR A O 1
ATOM 2268 N N . GLU A 1 173 ? 47.021 29.972 76.388 1.00 122.11 156 GLU A N 1
ATOM 2269 C CA . GLU A 1 173 ? 47.130 28.633 75.814 1.00 138.42 156 GLU A CA 1
ATOM 2270 C C . GLU A 1 173 ? 48.552 28.353 75.337 1.00 141.98 156 GLU A C 1
ATOM 2271 O O . GLU A 1 173 ? 49.041 27.221 75.451 1.00 143.79 156 GLU A O 1
ATOM 2283 N N . SER A 1 174 ? 49.237 29.370 74.807 1.00 136.25 157 SER A N 1
ATOM 2284 C CA . SER A 1 174 ? 50.636 29.198 74.433 1.00 134.28 157 SER A CA 1
ATOM 2285 C C . SER A 1 174 ? 51.482 28.841 75.648 1.00 128.80 157 SER A C 1
ATOM 2286 O O . SER A 1 174 ? 52.340 27.953 75.579 1.00 133.47 157 SER A O 1
ATOM 2294 N N . GLN A 1 175 ? 51.252 29.522 76.773 1.00 127.01 158 GLN A N 1
ATOM 2295 C CA . GLN A 1 175 ? 51.986 29.204 77.995 1.00 126.01 158 GLN A CA 1
ATOM 2296 C C . GLN A 1 175 ? 51.695 27.780 78.457 1.00 132.20 158 GLN A C 1
ATOM 2297 O O . GLN A 1 175 ? 52.603 27.061 78.893 1.00 140.59 158 GLN A O 1
ATOM 2311 N N . LYS A 1 176 ? 50.433 27.354 78.373 1.00 133.08 159 LYS A N 1
ATOM 2312 C CA . LYS A 1 176 ? 50.081 25.981 78.734 1.00 139.53 159 LYS A CA 1
ATOM 2313 C C . LYS A 1 176 ? 50.843 24.978 77.872 1.00 146.66 159 LYS A C 1
ATOM 2314 O O . LYS A 1 176 ? 51.386 23.981 78.374 1.00 139.62 159 LYS A O 1
ATOM 2333 N N . THR A 1 177 ? 50.880 25.225 76.561 1.00 154.12 160 THR A N 1
ATOM 2334 C CA . THR A 1 177 ? 51.606 24.341 75.657 1.00 141.70 160 THR A CA 1
ATOM 2335 C C . THR A 1 177 ? 53.088 24.303 76.009 1.00 140.06 160 THR A C 1
ATOM 2336 O O . THR A 1 177 ? 53.710 23.233 76.007 1.00 150.93 160 THR A O 1
ATOM 2347 N N . GLU A 1 178 ? 53.670 25.466 76.311 1.00 141.66 161 GLU A N 1
ATOM 2348 C CA . GLU A 1 178 ? 55.080 25.514 76.684 1.00 145.46 161 GLU A CA 1
ATOM 2349 C C . GLU A 1 178 ? 55.336 24.707 77.951 1.00 143.17 161 GLU A C 1
ATOM 2350 O O . GLU A 1 178 ? 56.351 24.008 78.061 1.00 147.38 161 GLU A O 1
ATOM 2362 N N . LEU A 1 179 ? 54.415 24.779 78.916 1.00 137.54 162 LEU A N 1
ATOM 2363 C CA . LEU A 1 179 ? 54.588 24.026 80.155 1.00 138.15 162 LEU A CA 1
ATOM 2364 C C . LEU A 1 179 ? 54.529 22.523 79.904 1.00 147.15 162 LEU A C 1
ATOM 2365 O O . LEU A 1 179 ? 55.340 21.766 80.450 1.00 162.42 162 LEU A O 1
ATOM 2381 N N . GLN A 1 180 ? 53.586 22.069 79.076 1.00 146.05 163 GLN A N 1
ATOM 2382 C CA . GLN A 1 180 ? 53.536 20.642 78.754 1.00 151.37 163 GLN A CA 1
ATOM 2383 C C . GLN A 1 180 ? 54.804 20.189 78.028 1.00 158.13 163 GLN A C 1
ATOM 2384 O O . GLN A 1 180 ? 55.342 19.099 78.300 1.00 164.14 163 GLN A O 1
ATOM 2398 N N . SER A 1 181 ? 55.289 21.010 77.090 1.00 156.18 164 SER A N 1
ATOM 2399 C CA . SER A 1 181 ? 56.492 20.659 76.342 1.00 156.62 164 SER A CA 1
ATOM 2400 C C . SER A 1 181 ? 57.716 20.614 77.247 1.00 154.68 164 SER A C 1
ATOM 2401 O O . SER A 1 181 ? 58.633 19.820 77.007 1.00 155.95 164 SER A O 1
ATOM 2409 N N . ASP A 1 182 ? 57.754 21.456 78.280 1.00 155.12 165 ASP A N 1
ATOM 2410 C CA . ASP A 1 182 ? 58.827 21.392 79.265 1.00 155.27 165 ASP A CA 1
ATOM 2411 C C . ASP A 1 182 ? 58.656 20.226 80.231 1.00 156.37 165 ASP A C 1
ATOM 2412 O O . ASP A 1 182 ? 59.644 19.776 80.821 1.00 158.90 165 ASP A O 1
ATOM 2421 N N . ILE A 1 183 ? 57.428 19.735 80.409 1.00 151.36 166 ILE A N 1
ATOM 2422 C CA . ILE A 1 183 ? 57.200 18.611 81.314 1.00 158.55 166 ILE A CA 1
ATOM 2423 C C . ILE A 1 183 ? 57.675 17.304 80.688 1.00 160.70 166 ILE A C 1
ATOM 2424 O O . ILE A 1 183 ? 58.345 16.499 81.344 1.00 162.81 166 ILE A O 1
ATOM 2440 N N . ASP A 1 184 ? 57.325 17.063 79.424 1.00 160.04 167 ASP A N 1
ATOM 2441 C CA . ASP A 1 184 ? 57.594 15.747 78.829 1.00 167.46 167 ASP A CA 1
ATOM 2442 C C . ASP A 1 184 ? 59.030 15.270 79.054 1.00 152.96 167 ASP A C 1
ATOM 2443 O O . ASP A 1 184 ? 59.221 14.107 79.468 1.00 147.12 167 ASP A O 1
ATOM 2452 N N . PRO A 1 185 ? 60.065 16.083 78.818 1.00 151.30 168 PRO A N 1
ATOM 2453 C CA . PRO A 1 185 ? 61.432 15.613 79.088 1.00 146.91 168 PRO A CA 1
ATOM 2454 C C . PRO A 1 185 ? 61.634 15.205 80.532 1.00 142.73 168 PRO A C 1
ATOM 2455 O O . PRO A 1 185 ? 62.464 14.331 80.806 1.00 136.71 168 PRO A O 1
ATOM 2466 N N . LYS A 1 186 ? 60.920 15.829 81.473 1.00 146.39 169 LYS A N 1
ATOM 2467 C CA . LYS A 1 186 ? 61.028 15.417 82.868 1.00 144.15 169 LYS A CA 1
ATOM 2468 C C . LYS A 1 186 ? 60.556 13.982 83.050 1.00 146.84 169 LYS A C 1
ATOM 2469 O O . LYS A 1 186 ? 61.173 13.209 83.789 1.00 147.59 169 LYS A O 1
ATOM 2488 N N . THR A 1 187 ? 59.468 13.600 82.375 1.00 150.46 170 THR A N 1
ATOM 2489 C CA . THR A 1 187 ? 59.006 12.219 82.455 1.00 155.77 170 THR A CA 1
ATOM 2490 C C . THR A 1 187 ? 60.028 11.269 81.845 1.00 150.19 170 THR A C 1
ATOM 2491 O O . THR A 1 187 ? 60.311 10.198 82.402 1.00 155.70 170 THR A O 1
ATOM 2502 N N . GLU A 1 188 ? 60.604 11.648 80.702 1.00 147.21 171 GLU A N 1
ATOM 2503 C CA . GLU A 1 188 ? 61.616 10.791 80.086 1.00 146.37 171 GLU A CA 1
ATOM 2504 C C . GLU A 1 188 ? 62.821 10.607 81.014 1.00 154.85 171 GLU A C 1
ATOM 2505 O O . GLU A 1 188 ? 63.316 9.485 81.206 1.00 154.79 171 GLU A O 1
ATOM 2517 N N . LYS A 1 189 ? 63.313 11.706 81.595 1.00 154.10 172 LYS A N 1
ATOM 2518 C CA . LYS A 1 189 ? 64.437 11.628 82.525 1.00 143.48 172 LYS A CA 1
ATOM 2519 C C . LYS A 1 189 ? 64.087 10.802 83.757 1.00 145.23 172 LYS A C 1
ATOM 2520 O O . LYS A 1 189 ? 64.937 10.075 84.288 1.00 159.99 172 LYS A O 1
ATOM 2539 N N . ARG A 1 190 ? 62.852 10.926 84.252 1.00 142.77 173 ARG A N 1
ATOM 2540 C CA . ARG A 1 190 ? 62.434 10.085 85.367 1.00 141.42 173 ARG A CA 1
ATOM 2541 C C . ARG A 1 190 ? 62.535 8.620 84.981 1.00 142.67 173 ARG A C 1
ATOM 2542 O O . ARG A 1 190 ? 62.986 7.795 85.779 1.00 142.51 173 ARG A O 1
ATOM 2563 N N . ASN A 1 191 ? 62.121 8.276 83.760 1.00 144.95 174 ASN A N 1
ATOM 2564 C CA . ASN A 1 191 ? 62.251 6.890 83.318 1.00 150.19 174 ASN A CA 1
ATOM 2565 C C . ASN A 1 191 ? 63.707 6.446 83.289 1.00 152.60 174 ASN A C 1
ATOM 2566 O O . ASN A 1 191 ? 64.031 5.337 83.730 1.00 167.88 174 ASN A O 1
ATOM 2577 N N . LYS A 1 192 ? 64.602 7.288 82.772 1.00 142.88 175 LYS A N 1
ATOM 2578 C CA . LYS A 1 192 ? 66.009 6.892 82.718 1.00 147.41 175 LYS A CA 1
ATOM 2579 C C . LYS A 1 192 ? 66.576 6.663 84.120 1.00 142.64 175 LYS A C 1
ATOM 2580 O O . LYS A 1 192 ? 67.228 5.642 84.382 1.00 147.60 175 LYS A O 1
ATOM 2599 N N . LEU A 1 193 ? 66.329 7.598 85.042 1.00 134.95 176 LEU A N 1
ATOM 2600 C CA . LEU A 1 193 ? 66.836 7.427 86.402 1.00 134.02 176 LEU A CA 1
ATOM 2601 C C . LEU A 1 193 ? 66.190 6.237 87.102 1.00 141.14 176 LEU A C 1
ATOM 2602 O O . LEU A 1 193 ? 66.849 5.547 87.887 1.00 145.10 176 LEU A O 1
ATOM 2618 N N . ASP A 1 194 ? 64.904 5.982 86.853 1.00 151.84 177 ASP A N 1
ATOM 2619 C CA . ASP A 1 194 ? 64.260 4.819 87.456 1.00 149.03 177 ASP A CA 1
ATOM 2620 C C . ASP A 1 194 ? 64.868 3.525 86.928 1.00 149.29 177 ASP A C 1
ATOM 2621 O O . ASP A 1 194 ? 65.040 2.563 87.682 1.00 151.75 177 ASP A O 1
ATOM 2630 N N . ALA A 1 195 ? 65.193 3.478 85.633 1.00 149.82 178 ALA A N 1
ATOM 2631 C CA . ALA A 1 195 ? 65.886 2.314 85.085 1.00 150.63 178 ALA A CA 1
ATOM 2632 C C . ALA A 1 195 ? 67.243 2.126 85.757 1.00 151.80 178 ALA A C 1
ATOM 2633 O O . ALA A 1 195 ? 67.641 0.996 86.079 1.00 147.81 178 ALA A O 1
ATOM 2640 N N . ASP A 1 196 ? 67.980 3.223 85.951 1.00 154.05 179 ASP A N 1
ATOM 2641 C CA . ASP A 1 196 ? 69.266 3.133 86.637 1.00 147.67 179 ASP A CA 1
ATOM 2642 C C . ASP A 1 196 ? 69.086 2.607 88.058 1.00 145.99 179 ASP A C 1
ATOM 2643 O O . ASP A 1 196 ? 69.865 1.765 88.526 1.00 153.14 179 ASP A O 1
ATOM 2652 N N . ARG A 1 197 ? 68.061 3.098 88.757 1.00 143.90 180 ARG A N 1
ATOM 2653 C CA . ARG A 1 197 ? 67.755 2.598 90.092 1.00 143.41 180 ARG A CA 1
ATOM 2654 C C . ARG A 1 197 ? 67.443 1.112 90.056 1.00 151.28 180 ARG A C 1
ATOM 2655 O O . ARG A 1 197 ? 67.850 0.361 90.948 1.00 149.74 180 ARG A O 1
ATOM 2676 N N . GLU A 1 198 ? 66.710 0.676 89.032 1.00 155.98 181 GLU A N 1
ATOM 2677 C CA . GLU A 1 198 ? 66.378 -0.736 88.893 1.00 160.42 181 GLU A CA 1
ATOM 2678 C C . GLU A 1 198 ? 67.640 -1.575 88.762 1.00 159.09 181 GLU A C 1
ATOM 2679 O O . GLU A 1 198 ? 67.793 -2.594 89.440 1.00 160.81 181 GLU A O 1
ATOM 2691 N N . LYS A 1 199 ? 68.569 -1.144 87.909 1.00 155.57 182 LYS A N 1
ATOM 2692 C CA . LYS A 1 199 ? 69.826 -1.876 87.758 1.00 156.22 182 LYS A CA 1
ATOM 2693 C C . LYS A 1 199 ? 70.591 -1.935 89.079 1.00 151.80 182 LYS A C 1
ATOM 2694 O O . LYS A 1 199 ? 71.074 -2.999 89.495 1.00 161.54 182 LYS A O 1
ATOM 2713 N N . ILE A 1 200 ? 70.704 -0.791 89.756 1.00 147.56 183 ILE A N 1
ATOM 2714 C CA . ILE A 1 200 ? 71.475 -0.725 90.997 1.00 143.47 183 ILE A CA 1
ATOM 2715 C C . ILE A 1 200 ? 70.868 -1.646 92.054 1.00 162.30 183 ILE A C 1
ATOM 2716 O O . ILE A 1 200 ? 71.580 -2.392 92.744 1.00 163.92 183 ILE A O 1
ATOM 2732 N N . ILE A 1 201 ? 69.542 -1.605 92.203 1.00 173.94 184 ILE A N 1
ATOM 2733 C CA . ILE A 1 201 ? 68.898 -2.416 93.231 1.00 173.92 184 ILE A CA 1
ATOM 2734 C C . ILE A 1 201 ? 68.932 -3.890 92.846 1.00 167.72 184 ILE A C 1
ATOM 2735 O O . ILE A 1 201 ? 68.987 -4.764 93.720 1.00 172.45 184 ILE A O 1
ATOM 2751 N N . GLU A 1 202 ? 68.920 -4.198 91.546 1.00 164.14 185 GLU A N 1
ATOM 2752 C CA . GLU A 1 202 ? 69.142 -5.573 91.115 1.00 166.96 185 GLU A CA 1
ATOM 2753 C C . GLU A 1 202 ? 70.494 -6.066 91.605 1.00 167.74 185 GLU A C 1
ATOM 2754 O O . GLU A 1 202 ? 70.603 -7.157 92.176 1.00 178.85 185 GLU A O 1
ATOM 2766 N N . SER A 1 203 ? 71.537 -5.258 91.404 1.00 157.52 186 SER A N 1
ATOM 2767 C CA . SER A 1 203 ? 72.867 -5.641 91.874 1.00 159.33 186 SER A CA 1
ATOM 2768 C C . SER A 1 203 ? 72.880 -5.847 93.386 1.00 167.19 186 SER A C 1
ATOM 2769 O O . SER A 1 203 ? 73.442 -6.827 93.885 1.00 175.18 186 SER A O 1
ATOM 2777 N N . GLN A 1 204 ? 72.261 -4.931 94.134 1.00 160.69 187 GLN A N 1
ATOM 2778 C CA . GLN A 1 204 ? 72.249 -5.049 95.594 1.00 167.64 187 GLN A CA 1
ATOM 2779 C C . GLN A 1 204 ? 71.562 -6.337 96.051 1.00 175.25 187 GLN A C 1
ATOM 2780 O O . GLN A 1 204 ? 72.111 -7.118 96.854 1.00 167.93 187 GLN A O 1
ATOM 2794 N N . ASP A 1 205 ? 70.352 -6.577 95.540 1.00 183.01 188 ASP A N 1
ATOM 2795 C CA . ASP A 1 205 ? 69.577 -7.733 95.972 1.00 184.13 188 ASP A CA 1
ATOM 2796 C C . ASP A 1 205 ? 70.247 -9.036 95.564 1.00 187.34 188 ASP A C 1
ATOM 2797 O O . ASP A 1 205 ? 70.217 -10.012 96.319 1.00 202.34 188 ASP A O 1
ATOM 2806 N N . VAL A 1 206 ? 70.846 -9.085 94.370 1.00 186.97 189 VAL A N 1
ATOM 2807 C CA . VAL A 1 206 ? 71.551 -10.298 93.964 1.00 191.17 189 VAL A CA 1
ATOM 2808 C C . VAL A 1 206 ? 72.797 -10.508 94.819 1.00 186.55 189 VAL A C 1
ATOM 2809 O O . VAL A 1 206 ? 73.123 -11.645 95.182 1.00 184.09 189 VAL A O 1
ATOM 2822 N N . ILE A 1 207 ? 73.530 -9.434 95.138 1.00 180.63 190 ILE A N 1
ATOM 2823 C CA . ILE A 1 207 ? 74.681 -9.578 96.027 1.00 180.30 190 ILE A CA 1
ATOM 2824 C C . ILE A 1 207 ? 74.261 -10.284 97.305 1.00 182.48 190 ILE A C 1
ATOM 2825 O O . ILE A 1 207 ? 74.867 -11.280 97.715 1.00 179.05 190 ILE A O 1
ATOM 2841 N N . ARG A 1 208 ? 73.209 -9.782 97.953 1.00 185.22 191 ARG A N 1
ATOM 2842 C CA . ARG A 1 208 ? 72.750 -10.471 99.159 1.00 186.54 191 ARG A CA 1
ATOM 2843 C C . ARG A 1 208 ? 72.251 -11.880 98.846 1.00 193.87 191 ARG A C 1
ATOM 2844 O O . ARG A 1 208 ? 72.417 -12.788 99.670 1.00 196.74 191 ARG A O 1
ATOM 2865 N N . GLN A 1 209 ? 71.639 -12.090 97.676 1.00 194.77 192 GLN A N 1
ATOM 2866 C CA . GLN A 1 209 ? 71.138 -13.420 97.332 1.00 191.97 192 GLN A CA 1
ATOM 2867 C C . GLN A 1 209 ? 72.242 -14.457 97.441 1.00 188.05 192 GLN A C 1
ATOM 2868 O O . GLN A 1 209 ? 72.048 -15.535 98.015 1.00 184.78 192 GLN A O 1
ATOM 2882 N N . ASN A 1 210 ? 73.408 -14.151 96.881 1.00 185.67 193 ASN A N 1
ATOM 2883 C CA . ASN A 1 210 ? 74.551 -15.047 96.913 1.00 178.75 193 ASN A CA 1
ATOM 2884 C C . ASN A 1 210 ? 75.533 -14.673 98.019 1.00 176.13 193 ASN A C 1
ATOM 2885 O O . ASN A 1 210 ? 76.630 -15.240 98.083 1.00 161.10 193 ASN A O 1
ATOM 2896 N N . ASN A 1 211 ? 75.163 -13.716 98.875 1.00 187.62 194 ASN A N 1
ATOM 2897 C CA . ASN A 1 211 ? 75.965 -13.312 100.033 1.00 188.16 194 ASN A CA 1
ATOM 2898 C C . ASN A 1 211 ? 77.418 -13.055 99.640 1.00 183.48 194 ASN A C 1
ATOM 2899 O O . ASN A 1 211 ? 78.353 -13.386 100.371 1.00 177.92 194 ASN A O 1
ATOM 2910 N N . ILE A 1 212 ? 77.603 -12.439 98.469 1.00 186.21 195 ILE A N 1
ATOM 2911 C CA . ILE A 1 212 ? 78.938 -12.121 97.967 1.00 174.14 195 ILE A CA 1
ATOM 2912 C C . ILE A 1 212 ? 79.665 -11.177 98.912 1.00 168.45 195 ILE A C 1
ATOM 2913 O O . ILE A 1 212 ? 80.901 -11.152 98.951 1.00 170.17 195 ILE A O 1
ATOM 2929 N N . ALA A 1 213 ? 78.919 -10.363 99.657 1.00 164.18 196 ALA A N 1
ATOM 2930 C CA . ALA A 1 213 ? 79.537 -9.395 100.555 1.00 174.46 196 ALA A CA 1
ATOM 2931 C C . ALA A 1 213 ? 80.523 -10.058 101.508 1.00 181.50 196 ALA A C 1
ATOM 2932 O O . ALA A 1 213 ? 81.562 -9.476 101.838 1.00 198.05 196 ALA A O 1
ATOM 2939 N N . ASP A 1 214 ? 80.222 -11.280 101.954 1.00 171.75 197 ASP A N 1
ATOM 2940 C CA . ASP A 1 214 ? 81.100 -11.957 102.904 1.00 174.38 197 ASP A CA 1
ATOM 2941 C C . ASP A 1 214 ? 82.416 -12.388 102.262 1.00 180.35 197 ASP A C 1
ATOM 2942 O O . ASP A 1 214 ? 83.471 -12.321 102.903 1.00 185.19 197 ASP A O 1
ATOM 2951 N N . MET A 1 215 ? 82.381 -12.854 101.013 1.00 179.43 198 MET A N 1
ATOM 2952 C CA . MET A 1 215 ? 83.613 -13.300 100.370 1.00 174.34 198 MET A CA 1
ATOM 2953 C C . MET A 1 215 ? 84.577 -12.138 100.147 1.00 177.71 198 MET A C 1
ATOM 2954 O O . MET A 1 215 ? 85.742 -12.201 100.556 1.00 177.50 198 MET A O 1
ATOM 2968 N N . PHE A 1 216 ? 84.116 -11.072 99.496 1.00 179.24 199 PHE A N 1
ATOM 2969 C CA . PHE A 1 216 ? 84.925 -9.874 99.262 1.00 174.38 199 PHE A CA 1
ATOM 2970 C C . PHE A 1 216 ? 84.353 -8.714 100.072 1.00 174.51 199 PHE A C 1
ATOM 2971 O O . PHE A 1 216 ? 83.608 -7.878 99.559 1.00 177.28 199 PHE A O 1
ATOM 2988 N N . LYS A 1 217 ? 84.709 -8.664 101.357 1.00 173.22 200 LYS A N 1
ATOM 2989 C CA . LYS A 1 217 ? 84.087 -7.696 102.249 1.00 191.15 200 LYS A CA 1
ATOM 2990 C C . LYS A 1 217 ? 84.724 -6.317 102.149 1.00 193.99 200 LYS A C 1
ATOM 2991 O O . LYS A 1 217 ? 84.084 -5.324 102.514 1.00 184.81 200 LYS A O 1
ATOM 3010 N N . ASP A 1 218 ? 85.963 -6.234 101.664 1.00 181.50 201 ASP A N 1
ATOM 3011 C CA . ASP A 1 218 ? 86.678 -4.964 101.660 1.00 185.33 201 ASP A CA 1
ATOM 3012 C C . ASP A 1 218 ? 86.308 -4.135 100.439 1.00 189.24 201 ASP A C 1
ATOM 3013 O O . ASP A 1 218 ? 86.021 -2.939 100.552 1.00 178.98 201 ASP A O 1
ATOM 3022 N N . PHE A 1 219 ? 86.307 -4.759 99.266 1.00 187.75 202 PHE A N 1
ATOM 3023 C CA . PHE A 1 219 ? 86.075 -4.056 98.016 1.00 164.03 202 PHE A CA 1
ATOM 3024 C C . PHE A 1 219 ? 85.361 -4.981 97.049 1.00 156.24 202 PHE A C 1
ATOM 3025 O O . PHE A 1 219 ? 85.417 -6.207 97.167 1.00 173.54 202 PHE A O 1
ATOM 3042 N N . ILE A 1 220 ? 84.674 -4.366 96.094 1.00 144.05 203 ILE A N 1
ATOM 3043 C CA . ILE A 1 220 ? 83.902 -5.133 95.115 1.00 151.16 203 ILE A CA 1
ATOM 3044 C C . ILE A 1 220 ? 84.845 -6.074 94.380 1.00 155.33 203 ILE A C 1
ATOM 3045 O O . ILE A 1 220 ? 85.969 -5.666 94.020 1.00 169.45 203 ILE A O 1
ATOM 3061 N N . PRO A 1 221 ? 84.466 -7.327 94.130 1.00 148.99 204 PRO A N 1
ATOM 3062 C CA . PRO A 1 221 ? 85.377 -8.236 93.427 1.00 153.22 204 PRO A CA 1
ATOM 3063 C C . PRO A 1 221 ? 85.563 -7.831 91.975 1.00 150.78 204 PRO A C 1
ATOM 3064 O O . PRO A 1 221 ? 84.605 -7.497 91.274 1.00 144.09 204 PRO A O 1
ATOM 3075 N N . SER A 1 222 ? 86.815 -7.868 91.527 1.00 156.82 205 SER A N 1
ATOM 3076 C CA . SER A 1 222 ? 87.104 -7.583 90.133 1.00 156.14 205 SER A CA 1
ATOM 3077 C C . SER A 1 222 ? 86.626 -8.744 89.266 1.00 158.97 205 SER A C 1
ATOM 3078 O O . SER A 1 222 ? 86.179 -9.780 89.761 1.00 162.01 205 SER A O 1
ATOM 3086 N N . ALA A 1 223 ? 86.730 -8.565 87.949 1.00 159.05 206 ALA A N 1
ATOM 3087 C CA . ALA A 1 223 ? 86.252 -9.592 87.028 1.00 157.81 206 ALA A CA 1
ATOM 3088 C C . ALA A 1 223 ? 86.982 -10.912 87.244 1.00 164.13 206 ALA A C 1
ATOM 3089 O O . ALA A 1 223 ? 86.352 -11.968 87.375 1.00 159.78 206 ALA A O 1
ATOM 3096 N N . LYS A 1 224 ? 88.316 -10.869 87.285 1.00 172.78 207 LYS A N 1
ATOM 3097 C CA . LYS A 1 224 ? 89.098 -12.086 87.480 1.00 168.80 207 LYS A CA 1
ATOM 3098 C C . LYS A 1 224 ? 88.758 -12.771 88.798 1.00 165.80 207 LYS A C 1
ATOM 3099 O O . LYS A 1 224 ? 88.623 -13.998 88.850 1.00 164.50 207 LYS A O 1
ATOM 3118 N N . ASP A 1 225 ? 88.617 -11.995 89.872 1.00 168.69 208 ASP A N 1
ATOM 3119 C CA . ASP A 1 225 ? 88.397 -12.584 91.189 1.00 166.49 208 ASP A CA 1
ATOM 3120 C C . ASP A 1 225 ? 87.132 -13.438 91.224 1.00 167.59 208 ASP A C 1
ATOM 3121 O O . ASP A 1 225 ? 87.159 -14.583 91.689 1.00 165.07 208 ASP A O 1
ATOM 3130 N N . ILE A 1 226 ? 86.010 -12.900 90.738 1.00 176.96 209 ILE A N 1
ATOM 3131 C CA . ILE A 1 226 ? 84.773 -13.681 90.709 1.00 173.17 209 ILE A CA 1
ATOM 3132 C C . ILE A 1 226 ? 84.853 -14.785 89.660 1.00 171.96 209 ILE A C 1
ATOM 3133 O O . ILE A 1 226 ? 84.406 -15.915 89.893 1.00 170.46 209 ILE A O 1
ATOM 3149 N N . ASP A 1 227 ? 85.430 -14.482 88.496 1.00 178.69 210 ASP A N 1
ATOM 3150 C CA . ASP A 1 227 ? 85.504 -15.446 87.405 1.00 174.05 210 ASP A CA 1
ATOM 3151 C C . ASP A 1 227 ? 86.228 -16.733 87.785 1.00 171.28 210 ASP A C 1
ATOM 3152 O O . ASP A 1 227 ? 85.976 -17.773 87.164 1.00 176.75 210 ASP A O 1
ATOM 3161 N N . GLY A 1 228 ? 87.109 -16.694 88.785 1.00 167.27 211 GLY A N 1
ATOM 3162 C CA . GLY A 1 228 ? 87.910 -17.864 89.102 1.00 172.80 211 GLY A CA 1
ATOM 3163 C C . GLY A 1 228 ? 87.165 -19.011 89.758 1.00 172.87 211 GLY A C 1
ATOM 3164 O O . GLY A 1 228 ? 87.597 -20.162 89.651 1.00 170.28 211 GLY A O 1
ATOM 3168 N N . LEU A 1 229 ? 86.059 -18.735 90.450 1.00 172.89 212 LEU A N 1
ATOM 3169 C CA . LEU A 1 229 ? 85.471 -19.753 91.311 1.00 169.76 212 LEU A CA 1
ATOM 3170 C C . LEU A 1 229 ? 83.951 -19.835 91.212 1.00 167.87 212 LEU A C 1
ATOM 3171 O O . LEU A 1 229 ? 83.265 -18.822 91.045 1.00 167.25 212 LEU A O 1
ATOM 3187 N N . ASP A 1 230 ? 83.456 -21.075 91.287 1.00 175.23 213 ASP A N 1
ATOM 3188 C CA . ASP A 1 230 ? 82.063 -21.431 91.549 1.00 168.99 213 ASP A CA 1
ATOM 3189 C C . ASP A 1 230 ? 81.077 -21.413 90.385 1.00 166.85 213 ASP A C 1
ATOM 3190 O O . ASP A 1 230 ? 81.269 -20.767 89.350 1.00 166.39 213 ASP A O 1
ATOM 3199 N N . PHE A 1 231 ? 79.999 -22.157 90.626 1.00 167.72 214 PHE A N 1
ATOM 3200 C CA . PHE A 1 231 ? 78.834 -22.424 89.789 1.00 168.83 214 PHE A CA 1
ATOM 3201 C C . PHE A 1 231 ? 79.124 -22.582 88.294 1.00 170.01 214 PHE A C 1
ATOM 3202 O O . PHE A 1 231 ? 80.197 -23.071 87.919 1.00 167.83 214 PHE A O 1
ATOM 3219 N N . THR A 1 232 ? 78.203 -22.138 87.434 1.00 183.48 215 THR A N 1
ATOM 3220 C CA . THR A 1 232 ? 78.313 -22.390 86.004 1.00 183.74 215 THR A CA 1
ATOM 3221 C C . THR A 1 232 ? 78.696 -21.122 85.258 1.00 185.51 215 THR A C 1
ATOM 3222 O O . THR A 1 232 ? 78.426 -20.004 85.701 1.00 182.01 215 THR A O 1
ATOM 3233 N N . GLN A 1 233 ? 79.329 -21.314 84.101 1.00 181.73 216 GLN A N 1
ATOM 3234 C CA . GLN A 1 233 ? 79.788 -20.165 83.330 1.00 174.61 216 GLN A CA 1
ATOM 3235 C C . GLN A 1 233 ? 78.612 -19.253 83.004 1.00 175.98 216 GLN A C 1
ATOM 3236 O O . GLN A 1 233 ? 78.805 -18.027 82.973 1.00 184.95 216 GLN A O 1
ATOM 3250 N N . PRO A 1 234 ? 77.415 -19.765 82.689 1.00 177.22 217 PRO A N 1
ATOM 3251 C CA . PRO A 1 234 ? 76.239 -18.878 82.616 1.00 173.61 217 PRO A CA 1
ATOM 3252 C C . PRO A 1 234 ? 75.938 -18.184 83.936 1.00 175.98 217 PRO A C 1
ATOM 3253 O O . PRO A 1 234 ? 75.666 -16.979 83.948 1.00 172.72 217 PRO A O 1
ATOM 3264 N N . LYS A 1 235 ? 75.947 -18.920 85.052 1.00 177.74 218 LYS A N 1
ATOM 3265 C CA . LYS A 1 235 ? 75.732 -18.300 86.358 1.00 180.46 218 LYS A CA 1
ATOM 3266 C C . LYS A 1 235 ? 76.794 -17.242 86.628 1.00 179.69 218 LYS A C 1
ATOM 3267 O O . LYS A 1 235 ? 76.484 -16.107 87.015 1.00 177.67 218 LYS A O 1
ATOM 3286 N N . LYS A 1 236 ? 78.058 -17.599 86.395 1.00 179.68 219 LYS A N 1
ATOM 3287 C CA . LYS A 1 236 ? 79.166 -16.675 86.602 1.00 178.65 219 LYS A CA 1
ATOM 3288 C C . LYS A 1 236 ? 79.005 -15.424 85.749 1.00 177.06 219 LYS A C 1
ATOM 3289 O O . LYS A 1 236 ? 79.145 -14.301 86.240 1.00 174.60 219 LYS A O 1
ATOM 3308 N N . GLU A 1 237 ? 78.693 -15.608 84.462 1.00 176.76 220 GLU A N 1
ATOM 3309 C CA . GLU A 1 237 ? 78.602 -14.496 83.521 1.00 170.36 220 GLU A CA 1
ATOM 3310 C C . GLU A 1 237 ? 77.414 -13.598 83.835 1.00 176.18 220 GLU A C 1
ATOM 3311 O O . GLU A 1 237 ? 77.528 -12.371 83.774 1.00 176.03 220 GLU A O 1
ATOM 3323 N N . ALA A 1 238 ? 76.257 -14.188 84.137 1.00 176.29 221 ALA A N 1
ATOM 3324 C CA . ALA A 1 238 ? 75.098 -13.397 84.528 1.00 170.71 221 ALA A CA 1
ATOM 3325 C C . ALA A 1 238 ? 75.406 -12.576 85.772 1.00 168.66 221 ALA A C 1
ATOM 3326 O O . ALA A 1 238 ? 75.099 -11.377 85.835 1.00 178.74 221 ALA A O 1
ATOM 3333 N N . ILE A 1 239 ? 76.023 -13.208 86.775 1.00 165.22 222 ILE A N 1
ATOM 3334 C CA . ILE A 1 239 ? 76.344 -12.493 88.006 1.00 164.65 222 ILE A CA 1
ATOM 3335 C C . ILE A 1 239 ? 77.312 -11.358 87.702 1.00 167.38 222 ILE A C 1
ATOM 3336 O O . ILE A 1 239 ? 77.149 -10.232 88.186 1.00 162.87 222 ILE A O 1
ATOM 3352 N N . LYS A 1 240 ? 78.343 -11.644 86.900 1.00 175.07 223 LYS A N 1
ATOM 3353 C CA . LYS A 1 240 ? 79.338 -10.632 86.564 1.00 166.24 223 LYS A CA 1
ATOM 3354 C C . LYS A 1 240 ? 78.705 -9.461 85.831 1.00 160.13 223 LYS A C 1
ATOM 3355 O O . LYS A 1 240 ? 78.995 -8.301 86.133 1.00 157.29 223 LYS A O 1
ATOM 3374 N N . GLN A 1 241 ? 77.846 -9.741 84.852 1.00 163.00 224 GLN A N 1
ATOM 3375 C CA . GLN A 1 241 ? 77.220 -8.653 84.113 1.00 159.60 224 GLN A CA 1
ATOM 3376 C C . GLN A 1 241 ? 76.337 -7.814 85.024 1.00 155.49 224 GLN A C 1
ATOM 3377 O O . GLN A 1 241 ? 76.369 -6.582 84.958 1.00 155.13 224 GLN A O 1
ATOM 3391 N N . ALA A 1 242 ? 75.561 -8.453 85.903 1.00 154.94 225 ALA A N 1
ATOM 3392 C CA . ALA A 1 242 ? 74.711 -7.688 86.813 1.00 147.81 225 ALA A CA 1
ATOM 3393 C C . ALA A 1 242 ? 75.538 -6.811 87.749 1.00 147.60 225 ALA A C 1
ATOM 3394 O O . ALA A 1 242 ? 75.260 -5.613 87.910 1.00 143.17 225 ALA A O 1
ATOM 3401 N N . ILE A 1 243 ? 76.569 -7.389 88.373 1.00 149.61 226 ILE A N 1
ATOM 3402 C CA . ILE A 1 243 ? 77.367 -6.626 89.330 1.00 144.98 226 ILE A CA 1
ATOM 3403 C C . ILE A 1 243 ? 78.116 -5.500 88.630 1.00 138.35 226 ILE A C 1
ATOM 3404 O O . ILE A 1 243 ? 78.163 -4.369 89.129 1.00 138.53 226 ILE A O 1
ATOM 3420 N N . LYS A 1 244 ? 78.712 -5.780 87.470 1.00 136.96 227 LYS A N 1
ATOM 3421 C CA . LYS A 1 244 ? 79.422 -4.739 86.741 1.00 132.43 227 LYS A CA 1
ATOM 3422 C C . LYS A 1 244 ? 78.466 -3.650 86.282 1.00 138.52 227 LYS A C 1
ATOM 3423 O O . LYS A 1 244 ? 78.823 -2.471 86.296 1.00 143.81 227 LYS A O 1
ATOM 3442 N N . GLN A 1 245 ? 77.265 -4.017 85.830 1.00 144.90 228 GLN A N 1
ATOM 3443 C CA . GLN A 1 245 ? 76.304 -2.999 85.424 1.00 147.99 228 GLN A CA 1
ATOM 3444 C C . GLN A 1 245 ? 75.995 -2.078 86.595 1.00 139.79 228 GLN A C 1
ATOM 3445 O O . GLN A 1 245 ? 76.057 -0.847 86.471 1.00 129.76 228 GLN A O 1
ATOM 3459 N N . GLY A 1 246 ? 75.668 -2.663 87.751 1.00 140.09 229 GLY A N 1
ATOM 3460 C CA . GLY A 1 246 ? 75.398 -1.843 88.919 1.00 135.65 229 GLY A CA 1
ATOM 3461 C C . GLY A 1 246 ? 76.564 -0.935 89.259 1.00 127.22 229 GLY A C 1
ATOM 3462 O O . GLY A 1 246 ? 76.389 0.266 89.476 1.00 135.31 229 GLY A O 1
ATOM 3466 N N . ALA A 1 247 ? 77.777 -1.497 89.282 1.00 123.61 230 ALA A N 1
ATOM 3467 C CA . ALA A 1 247 ? 78.961 -0.727 89.654 1.00 111.29 230 ALA A CA 1
ATOM 3468 C C . ALA A 1 247 ? 79.234 0.395 88.663 1.00 119.81 230 ALA A C 1
ATOM 3469 O O . ALA A 1 247 ? 79.594 1.510 89.059 1.00 123.73 230 ALA A O 1
ATOM 3476 N N . GLU A 1 248 ? 79.105 0.109 87.369 1.00 117.90 231 GLU A N 1
ATOM 3477 C CA . GLU A 1 248 ? 79.318 1.126 86.350 1.00 116.09 231 GLU A CA 1
ATOM 3478 C C . GLU A 1 248 ? 78.342 2.278 86.533 1.00 112.60 231 GLU A C 1
ATOM 3479 O O . GLU A 1 248 ? 78.737 3.449 86.529 1.00 110.81 231 GLU A O 1
ATOM 3491 N N . ILE A 1 249 ? 77.054 1.961 86.696 1.00 115.48 232 ILE A N 1
ATOM 3492 C CA . ILE A 1 249 ? 76.057 3.010 86.899 1.00 108.58 232 ILE A CA 1
ATOM 3493 C C . ILE A 1 249 ? 76.385 3.814 88.152 1.00 110.18 232 ILE A C 1
ATOM 3494 O O . ILE A 1 249 ? 76.297 5.048 88.158 1.00 111.42 232 ILE A O 1
ATOM 3510 N N . ALA A 1 250 ? 76.756 3.129 89.236 1.00 113.34 233 ALA A N 1
ATOM 3511 C CA . ALA A 1 250 ? 77.036 3.823 90.488 1.00 115.51 233 ALA A CA 1
ATOM 3512 C C . ALA A 1 250 ? 78.209 4.782 90.330 1.00 105.80 233 ALA A C 1
ATOM 3513 O O . ALA A 1 250 ? 78.147 5.937 90.769 1.00 105.93 233 ALA A O 1
ATOM 3520 N N . ARG A 1 251 ? 79.292 4.322 89.696 1.00 106.71 234 ARG A N 1
ATOM 3521 C CA . ARG A 1 251 ? 80.461 5.181 89.535 1.00 108.92 234 ARG A CA 1
ATOM 3522 C C . ARG A 1 251 ? 80.159 6.343 88.599 1.00 108.13 234 ARG A C 1
ATOM 3523 O O . ARG A 1 251 ? 80.643 7.460 88.810 1.00 113.90 234 ARG A O 1
ATOM 3544 N N . LYS A 1 252 ? 79.357 6.101 87.559 1.00 108.91 235 LYS A N 1
ATOM 3545 C CA . LYS A 1 252 ? 78.983 7.178 86.652 1.00 105.90 235 LYS A CA 1
ATOM 3546 C C . LYS A 1 252 ? 78.177 8.240 87.387 1.00 106.35 235 LYS A C 1
ATOM 3547 O O . LYS A 1 252 ? 78.393 9.441 87.192 1.00 102.33 235 LYS A O 1
ATOM 3566 N N . ILE A 1 253 ? 77.248 7.815 88.245 1.00 111.59 236 ILE A N 1
ATOM 3567 C CA . ILE A 1 253 ? 76.455 8.772 89.012 1.00 108.83 236 ILE A CA 1
ATOM 3568 C C . ILE A 1 253 ? 77.352 9.559 89.960 1.00 103.37 236 ILE A C 1
ATOM 3569 O O . ILE A 1 253 ? 77.257 10.788 90.052 1.00 115.16 236 ILE A O 1
ATOM 3585 N N . LEU A 1 254 ? 78.236 8.865 90.682 1.00 111.77 237 LEU A N 1
ATOM 3586 C CA . LEU A 1 254 ? 79.102 9.540 91.644 1.00 112.65 237 LEU A CA 1
ATOM 3587 C C . LEU A 1 254 ? 80.297 10.223 90.991 1.00 115.92 237 LEU A C 1
ATOM 3588 O O . LEU A 1 254 ? 80.933 11.071 91.628 1.00 121.52 237 LEU A O 1
ATOM 3604 N N . GLY A 1 255 ? 80.618 9.878 89.745 1.00 115.23 238 GLY A N 1
ATOM 3605 C CA . GLY A 1 255 ? 81.737 10.473 89.044 1.00 120.66 238 GLY A CA 1
ATOM 3606 C C . GLY A 1 255 ? 83.096 9.892 89.367 1.00 122.56 238 GLY A C 1
ATOM 3607 O O . GLY A 1 255 ? 84.076 10.252 88.701 1.00 114.64 238 GLY A O 1
ATOM 3611 N N . LYS A 1 256 ? 83.200 9.010 90.357 1.00 137.76 239 LYS A N 1
ATOM 3612 C CA . LYS A 1 256 ? 84.481 8.389 90.651 1.00 138.77 239 LYS A CA 1
ATOM 3613 C C . LYS A 1 256 ? 84.806 7.348 89.581 1.00 121.40 239 LYS A C 1
ATOM 3614 O O . LYS A 1 256 ? 83.953 6.942 88.786 1.00 115.70 239 LYS A O 1
ATOM 3633 N N . VAL A 1 257 ? 86.063 6.913 89.565 1.00 122.28 240 VAL A N 1
ATOM 3634 C CA . VAL A 1 257 ? 86.513 5.939 88.578 1.00 121.67 240 VAL A CA 1
ATOM 3635 C C . VAL A 1 257 ? 86.221 4.531 89.075 1.00 127.59 240 VAL A C 1
ATOM 3636 O O . VAL A 1 257 ? 85.899 4.323 90.250 1.00 131.37 240 VAL A O 1
ATOM 3649 N N . SER A 1 258 ? 86.332 3.556 88.171 1.00 122.52 241 SER A N 1
ATOM 3650 C CA . SER A 1 258 ? 85.994 2.175 88.501 1.00 123.82 241 SER A CA 1
ATOM 3651 C C . SER A 1 258 ? 86.875 1.621 89.612 1.00 135.62 241 SER A C 1
ATOM 3652 O O . SER A 1 258 ? 86.433 0.759 90.380 1.00 143.10 241 SER A O 1
ATOM 3660 N N . GLU A 1 259 ? 88.118 2.094 89.715 1.00 138.84 242 GLU A N 1
ATOM 3661 C CA . GLU A 1 259 ? 89.078 1.511 90.645 1.00 142.17 242 GLU A CA 1
ATOM 3662 C C . GLU A 1 259 ? 88.703 1.717 92.108 1.00 145.86 242 GLU A C 1
ATOM 3663 O O . GLU A 1 259 ? 89.329 1.095 92.974 1.00 146.95 242 GLU A O 1
ATOM 3675 N N . GLY A 1 260 ? 87.716 2.563 92.411 1.00 148.04 243 GLY A N 1
ATOM 3676 C CA . GLY A 1 260 ? 87.282 2.698 93.792 1.00 150.84 243 GLY A CA 1
ATOM 3677 C C . GLY A 1 260 ? 86.781 1.384 94.356 1.00 147.53 243 GLY A C 1
ATOM 3678 O O . GLY A 1 260 ? 87.120 1.012 95.481 1.00 146.59 243 GLY A O 1
ATOM 3682 N N . LEU A 1 261 ? 85.957 0.670 93.582 1.00 151.84 244 LEU A N 1
ATOM 3683 C CA . LEU A 1 261 ? 85.498 -0.685 93.885 1.00 159.17 244 LEU A CA 1
ATOM 3684 C C . LEU A 1 261 ? 84.978 -0.868 95.309 1.00 155.14 244 LEU A C 1
ATOM 3685 O O . LEU A 1 261 ? 85.169 -1.936 95.898 1.00 162.48 244 LEU A O 1
ATOM 3701 N N . LYS A 1 262 ? 84.299 0.128 95.870 1.00 145.05 245 LYS A N 1
ATOM 3702 C CA . LYS A 1 262 ? 83.727 0.001 97.205 1.00 145.96 245 LYS A CA 1
ATOM 3703 C C . LYS A 1 262 ? 82.222 -0.236 97.131 1.00 141.51 245 LYS A C 1
ATOM 3704 O O . LYS A 1 262 ? 81.523 0.406 96.341 1.00 145.92 245 LYS A O 1
ATOM 3723 N N . TYR A 1 263 ? 81.729 -1.168 97.954 1.00 144.31 246 TYR A N 1
ATOM 3724 C CA . TYR A 1 263 ? 80.289 -1.403 98.044 1.00 151.10 246 TYR A CA 1
ATOM 3725 C C . TYR A 1 263 ? 79.551 -0.174 98.558 1.00 162.24 246 TYR A C 1
ATOM 3726 O O . TYR A 1 263 ? 78.450 0.153 98.087 1.00 152.24 246 TYR A O 1
ATOM 3744 N N . ILE A 1 264 ? 80.140 0.512 99.539 1.00 164.16 247 ILE A N 1
ATOM 3745 C CA . ILE A 1 264 ? 79.506 1.698 100.099 1.00 158.85 247 ILE A CA 1
ATOM 3746 C C . ILE A 1 264 ? 79.280 2.753 99.030 1.00 155.68 247 ILE A C 1
ATOM 3747 O O . ILE A 1 264 ? 78.270 3.465 99.061 1.00 156.70 247 ILE A O 1
ATOM 3763 N N . ASP A 1 265 ? 80.179 2.852 98.051 1.00 156.02 248 ASP A N 1
ATOM 3764 C CA . ASP A 1 265 ? 79.935 3.759 96.936 1.00 149.25 248 ASP A CA 1
ATOM 3765 C C . ASP A 1 265 ? 78.680 3.352 96.170 1.00 151.80 248 ASP A C 1
ATOM 3766 O O . ASP A 1 265 ? 77.880 4.207 95.773 1.00 166.14 248 ASP A O 1
ATOM 3775 N N . LEU A 1 266 ? 78.480 2.044 95.977 1.00 145.78 249 LEU A N 1
ATOM 3776 C CA . LEU A 1 266 ? 77.298 1.555 95.271 1.00 143.33 249 LEU A CA 1
ATOM 3777 C C . LEU A 1 266 ? 76.015 1.924 96.009 1.00 156.12 249 LEU A C 1
ATOM 3778 O O . LEU A 1 266 ? 75.080 2.487 95.419 1.00 176.08 249 LEU A O 1
ATOM 3794 N N . ALA A 1 267 ? 75.957 1.628 97.309 1.00 163.82 250 ALA A N 1
ATOM 3795 C CA . ALA A 1 267 ? 74.753 1.948 98.075 1.00 160.27 250 ALA A CA 1
ATOM 3796 C C . ALA A 1 267 ? 74.512 3.456 98.127 1.00 159.20 250 ALA A C 1
ATOM 3797 O O . ALA A 1 267 ? 73.367 3.926 97.985 1.00 153.87 250 ALA A O 1
ATOM 3804 N N . ASP A 1 268 ? 75.584 4.231 98.314 1.00 153.69 251 ASP A N 1
ATOM 3805 C CA . ASP A 1 268 ? 75.461 5.680 98.379 1.00 151.92 251 ASP A CA 1
ATOM 3806 C C . ASP A 1 268 ? 74.898 6.232 97.081 1.00 150.89 251 ASP A C 1
ATOM 3807 O O . ASP A 1 268 ? 73.948 7.021 97.093 1.00 161.31 251 ASP A O 1
ATOM 3816 N N . ALA A 1 269 ? 75.461 5.811 95.946 1.00 147.37 252 ALA A N 1
ATOM 3817 C CA . ALA A 1 269 ? 74.947 6.248 94.656 1.00 141.35 252 ALA A CA 1
ATOM 3818 C C . ALA A 1 269 ? 73.480 5.872 94.492 1.00 146.85 252 ALA A C 1
ATOM 3819 O O . ALA A 1 269 ? 72.682 6.671 93.989 1.00 147.37 252 ALA A O 1
ATOM 3826 N N . ARG A 1 270 ? 73.105 4.656 94.897 1.00 151.31 253 ARG A N 1
ATOM 3827 C CA . ARG A 1 270 ? 71.705 4.249 94.795 1.00 161.19 253 ARG A CA 1
ATOM 3828 C C . ARG A 1 270 ? 70.791 5.256 95.482 1.00 162.81 253 ARG A C 1
ATOM 3829 O O . ARG A 1 270 ? 69.855 5.805 94.875 1.00 158.84 253 ARG A O 1
ATOM 3850 N N . MET A 1 271 ? 71.072 5.529 96.757 1.00 166.45 254 MET A N 1
ATOM 3851 C CA . MET A 1 271 ? 70.182 6.403 97.517 1.00 180.90 254 MET A CA 1
ATOM 3852 C C . MET A 1 271 ? 70.232 7.839 97.003 1.00 155.78 254 MET A C 1
ATOM 3853 O O . MET A 1 271 ? 69.206 8.533 96.976 1.00 151.37 254 MET A O 1
ATOM 3867 N N . LYS A 1 272 ? 71.416 8.307 96.599 1.00 149.86 255 LYS A N 1
ATOM 3868 C CA . LYS A 1 272 ? 71.541 9.676 96.112 1.00 152.55 255 LYS A CA 1
ATOM 3869 C C . LYS A 1 272 ? 70.758 9.877 94.819 1.00 154.50 255 LYS A C 1
ATOM 3870 O O . LYS A 1 272 ? 70.084 10.901 94.644 1.00 166.69 255 LYS A O 1
ATOM 3889 N N . LEU A 1 273 ? 70.824 8.909 93.904 1.00 148.00 256 LEU A N 1
ATOM 3890 C CA . LEU A 1 273 ? 70.026 9.001 92.689 1.00 147.65 256 LEU A CA 1
ATOM 3891 C C . LEU A 1 273 ? 68.538 8.957 93.013 1.00 147.75 256 LEU A C 1
ATOM 3892 O O . LEU A 1 273 ? 67.740 9.655 92.375 1.00 153.34 256 LEU A O 1
ATOM 3908 N N . SER A 1 274 ? 68.133 8.128 93.980 1.00 149.73 257 SER A N 1
ATOM 3909 C CA . SER A 1 274 ? 66.720 8.115 94.358 1.00 163.55 257 SER A CA 1
ATOM 3910 C C . SER A 1 274 ? 66.273 9.489 94.860 1.00 160.62 257 SER A C 1
ATOM 3911 O O . SER A 1 274 ? 65.186 9.973 94.512 1.00 155.90 257 SER A O 1
ATOM 3919 N N . ASP A 1 275 ? 67.099 10.134 95.685 1.00 154.39 258 ASP A N 1
ATOM 3920 C CA . ASP A 1 275 ? 66.757 11.477 96.150 1.00 155.85 258 ASP A CA 1
ATOM 3921 C C . ASP A 1 275 ? 66.709 12.473 94.995 1.00 157.91 258 ASP A C 1
ATOM 3922 O O . ASP A 1 275 ? 65.884 13.394 94.997 1.00 163.61 258 ASP A O 1
ATOM 3931 N N . GLN A 1 276 ? 67.612 12.346 94.021 1.00 154.28 259 GLN A N 1
ATOM 3932 C CA . GLN A 1 276 ? 67.506 13.200 92.839 1.00 149.72 259 GLN A CA 1
ATOM 3933 C C . GLN A 1 276 ? 66.182 12.962 92.120 1.00 149.38 259 GLN A C 1
ATOM 3934 O O . GLN A 1 276 ? 65.589 13.896 91.564 1.00 165.77 259 GLN A O 1
ATOM 3948 N N . ILE A 1 277 ? 65.715 11.712 92.088 1.00 142.07 260 ILE A N 1
ATOM 3949 C CA . ILE A 1 277 ? 64.404 11.443 91.502 1.00 150.97 260 ILE A CA 1
ATOM 3950 C C . ILE A 1 277 ? 63.329 12.188 92.284 1.00 156.07 260 ILE A C 1
ATOM 3951 O O . ILE A 1 277 ? 62.359 12.692 91.709 1.00 157.97 260 ILE A O 1
ATOM 3967 N N . ASP A 1 278 ? 63.461 12.232 93.611 1.00 160.66 261 ASP A N 1
ATOM 3968 C CA . ASP A 1 278 ? 62.502 12.997 94.412 1.00 172.40 261 ASP A CA 1
ATOM 3969 C C . ASP A 1 278 ? 62.585 14.489 94.090 1.00 155.57 261 ASP A C 1
ATOM 3970 O O . ASP A 1 278 ? 61.570 15.194 94.105 1.00 159.34 261 ASP A O 1
ATOM 3979 N N . GLN A 1 279 ? 63.791 14.991 93.819 1.00 152.11 262 GLN A N 1
ATOM 3980 C CA . GLN A 1 279 ? 63.940 16.367 93.340 1.00 145.36 262 GLN A CA 1
ATOM 3981 C C . GLN A 1 279 ? 63.162 16.573 92.046 1.00 150.06 262 GLN A C 1
ATOM 3982 O O . GLN A 1 279 ? 62.483 17.595 91.866 1.00 148.69 262 GLN A O 1
ATOM 3996 N N . LEU A 1 280 ? 63.266 15.614 91.127 1.00 151.93 263 LEU A N 1
ATOM 3997 C CA . LEU A 1 280 ? 62.493 15.683 89.892 1.00 149.04 263 LEU A CA 1
ATOM 3998 C C . LEU A 1 280 ? 60.998 15.661 90.186 1.00 155.51 263 LEU A C 1
ATOM 3999 O O . LEU A 1 280 ? 60.216 16.320 89.498 1.00 172.23 263 LEU A O 1
ATOM 4015 N N . ILE A 1 281 ? 60.581 14.878 91.182 1.00 157.64 264 ILE A N 1
ATOM 4016 C CA . ILE A 1 281 ? 59.172 14.852 91.572 1.00 160.13 264 ILE A CA 1
ATOM 4017 C C . ILE A 1 281 ? 58.739 16.226 92.067 1.00 157.51 264 ILE A C 1
ATOM 4018 O O . ILE A 1 281 ? 57.638 16.693 91.761 1.00 155.64 264 ILE A O 1
ATOM 4034 N N . THR A 1 282 ? 59.583 16.878 92.865 1.00 154.03 265 THR A N 1
ATOM 4035 C CA . THR A 1 282 ? 59.278 18.229 93.331 1.00 152.52 265 THR A CA 1
ATOM 4036 C C . THR A 1 282 ? 59.099 19.176 92.151 1.00 161.04 265 THR A C 1
ATOM 4037 O O . THR A 1 282 ? 58.124 19.939 92.083 1.00 164.44 265 THR A O 1
ATOM 4048 N N . GLU A 1 283 ? 60.039 19.136 91.205 1.00 163.82 266 GLU A N 1
ATOM 4049 C CA . GLU A 1 283 ? 59.942 19.991 90.026 1.00 167.94 266 GLU A CA 1
ATOM 4050 C C . GLU A 1 283 ? 58.665 19.697 89.243 1.00 157.22 266 GLU A C 1
ATOM 4051 O O . GLU A 1 283 ? 57.952 20.615 88.820 1.00 164.18 266 GLU A O 1
ATOM 4063 N N . THR A 1 284 ? 58.368 18.412 89.037 1.00 147.10 267 THR A N 1
ATOM 4064 C CA . THR A 1 284 ? 57.178 18.018 88.293 1.00 149.41 267 THR A CA 1
ATOM 4065 C C . THR A 1 284 ? 55.911 18.489 88.990 1.00 151.67 267 THR A C 1
ATOM 4066 O O . THR A 1 284 ? 54.957 18.914 88.332 1.00 145.94 267 THR A O 1
ATOM 4077 N N . ASP A 1 285 ? 55.870 18.400 90.320 1.00 163.21 268 ASP A N 1
ATOM 4078 C CA . ASP A 1 285 ? 54.700 18.862 91.056 1.00 159.13 268 ASP A CA 1
ATOM 4079 C C . ASP A 1 285 ? 54.533 20.367 90.910 1.00 152.29 268 ASP A C 1
ATOM 4080 O O . ASP A 1 285 ? 53.412 20.864 90.748 1.00 151.82 268 ASP A O 1
ATOM 4089 N N . GLU A 1 286 ? 55.640 21.111 90.965 1.00 150.26 269 GLU A N 1
ATOM 4090 C CA . GLU A 1 286 ? 55.563 22.552 90.746 1.00 148.90 269 GLU A CA 1
ATOM 4091 C C . GLU A 1 286 ? 55.031 22.866 89.352 1.00 136.09 269 GLU A C 1
ATOM 4092 O O . GLU A 1 286 ? 54.172 23.743 89.186 1.00 127.67 269 GLU A O 1
ATOM 4104 N N . LEU A 1 287 ? 55.533 22.162 88.334 1.00 134.55 270 LEU A N 1
ATOM 4105 C CA . LEU A 1 287 ? 55.065 22.399 86.971 1.00 130.77 270 LEU A CA 1
ATOM 4106 C C . LEU A 1 287 ? 53.596 22.016 86.813 1.00 134.02 270 LEU A C 1
ATOM 4107 O O . LEU A 1 287 ? 52.846 22.694 86.103 1.00 132.26 270 LEU A O 1
ATOM 4123 N N . LYS A 1 288 ? 53.163 20.940 87.475 1.00 148.08 271 LYS A N 1
ATOM 4124 C CA . LYS A 1 288 ? 51.756 20.558 87.430 1.00 138.56 271 LYS A CA 1
ATOM 4125 C C . LYS A 1 288 ? 50.880 21.622 88.076 1.00 131.93 271 LYS A C 1
ATOM 4126 O O . LYS A 1 288 ? 49.804 21.944 87.563 1.00 125.68 271 LYS A O 1
ATOM 4145 N N . ALA A 1 289 ? 51.322 22.178 89.205 1.00 137.05 272 ALA A N 1
ATOM 4146 C CA . ALA A 1 289 ? 50.565 23.247 89.849 1.00 136.87 272 ALA A CA 1
ATOM 4147 C C . ALA A 1 289 ? 50.485 24.483 88.960 1.00 134.97 272 ALA A C 1
ATOM 4148 O O . ALA A 1 289 ? 49.434 25.133 88.877 1.00 141.85 272 ALA A O 1
ATOM 4155 N N . LYS A 1 290 ? 51.593 24.840 88.304 1.00 128.26 273 LYS A N 1
ATOM 4156 C CA . LYS A 1 290 ? 51.557 25.971 87.382 1.00 119.18 273 LYS A CA 1
ATOM 4157 C C . LYS A 1 290 ? 50.599 25.704 86.226 1.00 127.58 273 LYS A C 1
ATOM 4158 O O . LYS A 1 290 ? 49.873 26.606 85.792 1.00 140.78 273 LYS A O 1
ATOM 4177 N N . ILE A 1 291 ? 50.589 24.474 85.704 1.00 128.93 274 ILE A N 1
ATOM 4178 C CA . ILE A 1 291 ? 49.638 24.127 84.650 1.00 124.73 274 ILE A CA 1
ATOM 4179 C C . ILE A 1 291 ? 48.213 24.241 85.171 1.00 127.15 274 ILE A C 1
ATOM 4180 O O . ILE A 1 291 ? 47.306 24.666 84.448 1.00 126.87 274 ILE A O 1
ATOM 4196 N N . ARG A 1 292 ? 47.986 23.837 86.421 1.00 129.33 275 ARG A N 1
ATOM 4197 C CA . ARG A 1 292 ? 46.658 23.973 87.008 1.00 134.99 275 ARG A CA 1
ATOM 4198 C C . ARG A 1 292 ? 46.232 25.434 87.040 1.00 126.84 275 ARG A C 1
ATOM 4199 O O . ARG A 1 292 ? 45.115 25.777 86.635 1.00 135.78 275 ARG A O 1
ATOM 4220 N N . GLU A 1 293 ? 47.114 26.314 87.520 1.00 118.17 276 GLU A N 1
ATOM 4221 C CA . GLU A 1 293 ? 46.796 27.740 87.521 1.00 129.89 276 GLU A CA 1
ATOM 4222 C C . GLU A 1 293 ? 46.510 28.251 86.113 1.00 131.50 276 GLU A C 1
ATOM 4223 O O . GLU A 1 293 ? 45.552 29.002 85.903 1.00 139.88 276 GLU A O 1
ATOM 4235 N N . VAL A 1 294 ? 47.335 27.866 85.137 1.00 123.80 277 VAL A N 1
ATOM 4236 C CA . VAL A 1 294 ? 47.164 28.376 83.778 1.00 119.13 277 VAL A CA 1
ATOM 4237 C C . VAL A 1 294 ? 45.840 27.904 83.184 1.00 125.28 277 VAL A C 1
ATOM 4238 O O . VAL A 1 294 ? 45.115 28.682 82.550 1.00 128.64 277 VAL A O 1
ATOM 4251 N N . GLU A 1 295 ? 45.511 26.624 83.363 1.00 130.02 278 GLU A N 1
ATOM 4252 C CA . GLU A 1 295 ? 44.257 26.094 82.837 1.00 127.85 278 GLU A CA 1
ATOM 4253 C C . GLU A 1 295 ? 43.063 26.754 83.517 1.00 124.11 278 GLU A C 1
ATOM 4254 O O . GLU A 1 295 ? 42.074 27.109 82.863 1.00 127.06 278 GLU A O 1
ATOM 4266 N N . LEU A 1 296 ? 43.124 26.886 84.844 1.00 124.95 279 LEU A N 1
ATOM 4267 C CA . LEU A 1 296 ? 42.104 27.612 85.592 1.00 139.61 279 LEU A CA 1
ATOM 4268 C C . LEU A 1 296 ? 41.897 29.012 85.018 1.00 140.18 279 LEU A C 1
ATOM 4269 O O . LEU A 1 296 ? 40.760 29.450 84.802 1.00 137.14 279 LEU A O 1
ATOM 4285 N N . ARG A 1 297 ? 42.991 29.746 84.812 1.00 130.38 280 ARG A N 1
ATOM 4286 C CA . ARG A 1 297 ? 42.908 31.074 84.210 1.00 127.05 280 ARG A CA 1
ATOM 4287 C C . ARG A 1 297 ? 42.214 31.037 82.854 1.00 122.26 280 ARG A C 1
ATOM 4288 O O . ARG A 1 297 ? 41.367 31.887 82.558 1.00 126.58 280 ARG A O 1
ATOM 4309 N N . LEU A 1 298 ? 42.640 30.126 81.977 1.00 119.58 281 LEU A N 1
ATOM 4310 C CA . LEU A 1 298 ? 42.031 30.044 80.652 1.00 117.54 281 LEU A CA 1
ATOM 4311 C C . LEU A 1 298 ? 40.527 29.820 80.768 1.00 127.40 281 LEU A C 1
ATOM 4312 O O . LEU A 1 298 ? 39.735 30.439 80.045 1.00 125.38 281 LEU A O 1
ATOM 4328 N N . SER A 1 299 ? 40.121 28.903 81.651 1.00 133.69 282 SER A N 1
ATOM 4329 C CA . SER A 1 299 ? 38.705 28.712 81.955 1.00 131.17 282 SER A CA 1
ATOM 4330 C C . SER A 1 299 ? 38.041 30.028 82.345 1.00 132.34 282 SER A C 1
ATOM 4331 O O . SER A 1 299 ? 36.944 30.349 81.876 1.00 134.64 282 SER A O 1
ATOM 4339 N N . GLY A 1 300 ? 38.670 30.771 83.256 1.00 131.85 283 GLY A N 1
ATOM 4340 C CA . GLY A 1 300 ? 38.137 32.071 83.643 1.00 137.95 283 GLY A CA 1
ATOM 4341 C C . GLY A 1 300 ? 37.919 32.996 82.460 1.00 127.30 283 GLY A C 1
ATOM 4342 O O . GLY A 1 300 ? 36.883 33.655 82.350 1.00 123.88 283 GLY A O 1
ATOM 4346 N N . LEU A 1 301 ? 38.924 33.102 81.590 1.00 130.75 284 LEU A N 1
ATOM 4347 C CA . LEU A 1 301 ? 38.810 33.951 80.403 1.00 126.44 284 LEU A CA 1
ATOM 4348 C C . LEU A 1 301 ? 37.655 33.507 79.514 1.00 125.64 284 LEU A C 1
ATOM 4349 O O . LEU A 1 301 ? 36.922 34.337 78.964 1.00 130.51 284 LEU A O 1
ATOM 4365 N N . LYS A 1 302 ? 37.530 32.198 79.295 1.00 121.32 285 LYS A N 1
ATOM 4366 C CA . LYS A 1 302 ? 36.389 31.684 78.545 1.00 126.99 285 LYS A CA 1
ATOM 4367 C C . LYS A 1 302 ? 35.082 32.121 79.192 1.00 123.78 285 LYS A C 1
ATOM 4368 O O . LYS A 1 302 ? 34.127 32.504 78.502 1.00 114.81 285 LYS A O 1
ATOM 4387 N N . ASP A 1 303 ? 35.018 32.045 80.523 1.00 135.83 286 ASP A N 1
ATOM 4388 C CA . ASP A 1 303 ? 33.839 32.511 81.242 1.00 125.98 286 ASP A CA 1
ATOM 4389 C C . ASP A 1 303 ? 33.570 33.983 80.949 1.00 123.00 286 ASP A C 1
ATOM 4390 O O . ASP A 1 303 ? 32.420 34.384 80.760 1.00 129.40 286 ASP A O 1
ATOM 4399 N N . VAL A 1 304 ? 34.622 34.805 80.928 1.00 114.74 287 VAL A N 1
ATOM 4400 C CA . VAL A 1 304 ? 34.454 36.230 80.634 1.00 105.85 287 VAL A CA 1
ATOM 4401 C C . VAL A 1 304 ? 33.910 36.431 79.223 1.00 108.65 287 VAL A C 1
ATOM 4402 O O . VAL A 1 304 ? 33.051 37.291 78.986 1.00 120.80 287 VAL A O 1
ATOM 4415 N N . MET A 1 305 ? 34.423 35.670 78.260 1.00 109.24 288 MET A N 1
ATOM 4416 C CA . MET A 1 305 ? 33.900 35.757 76.899 1.00 113.21 288 MET A CA 1
ATOM 4417 C C . MET A 1 305 ? 32.415 35.417 76.870 1.00 116.37 288 MET A C 1
ATOM 4418 O O . MET A 1 305 ? 31.614 36.103 76.218 1.00 113.30 288 MET A O 1
ATOM 4432 N N . GLN A 1 306 ? 32.030 34.347 77.565 1.00 122.91 289 GLN A N 1
ATOM 4433 C CA . GLN A 1 306 ? 30.616 33.994 77.644 1.00 119.29 289 GLN A CA 1
ATOM 4434 C C . GLN A 1 306 ? 29.815 35.103 78.317 1.00 113.29 289 GLN A C 1
ATOM 4435 O O . GLN A 1 306 ? 28.656 35.342 77.964 1.00 122.12 289 GLN A O 1
ATOM 4449 N N . ILE A 1 307 ? 30.412 35.776 79.302 1.00 109.04 290 ILE A N 1
ATOM 4450 C CA . ILE A 1 307 ? 29.762 36.927 79.927 1.00 112.01 290 ILE A CA 1
ATOM 4451 C C . ILE A 1 307 ? 29.469 37.992 78.882 1.00 111.88 290 ILE A C 1
ATOM 4452 O O . ILE A 1 307 ? 28.377 38.566 78.842 1.00 115.69 290 ILE A O 1
ATOM 4468 N N . ASP A 1 308 ? 30.460 38.295 78.045 1.00 107.53 291 ASP A N 1
ATOM 4469 C CA . ASP A 1 308 ? 30.262 39.294 76.998 1.00 109.99 291 ASP A CA 1
ATOM 4470 C C . ASP A 1 308 ? 29.141 38.876 76.049 1.00 117.74 291 ASP A C 1
ATOM 4471 O O . ASP A 1 308 ? 28.304 39.699 75.650 1.00 119.22 291 ASP A O 1
ATOM 4480 N N . THR A 1 309 ? 29.110 37.594 75.681 1.00 120.12 292 THR A N 1
ATOM 4481 C CA . THR A 1 309 ? 28.054 37.096 74.800 1.00 116.06 292 THR A CA 1
ATOM 4482 C C . THR A 1 309 ? 26.677 37.267 75.438 1.00 114.52 292 THR A C 1
ATOM 4483 O O . THR A 1 309 ? 25.732 37.751 74.797 1.00 114.25 292 THR A O 1
ATOM 4494 N N . GLU A 1 310 ? 26.534 36.838 76.694 1.00 112.32 293 GLU A N 1
ATOM 4495 C CA . GLU A 1 310 ? 25.261 36.997 77.389 1.00 112.30 293 GLU A CA 1
ATOM 4496 C C . GLU A 1 310 ? 24.888 38.466 77.528 1.00 110.49 293 GLU A C 1
ATOM 4497 O O . GLU A 1 310 ? 23.702 38.811 77.495 1.00 116.10 293 GLU A O 1
ATOM 4509 N N . ARG A 1 311 ? 25.881 39.343 77.691 1.00 109.90 294 ARG A N 1
ATOM 4510 C CA . ARG A 1 311 ? 25.607 40.775 77.704 1.00 107.39 294 ARG A CA 1
ATOM 4511 C C . ARG A 1 311 ? 24.984 41.210 76.390 1.00 106.88 294 ARG A C 1
ATOM 4512 O O . ARG A 1 311 ? 24.018 41.978 76.370 1.00 104.86 294 ARG A O 1
ATOM 4533 N N . THR A 1 312 ? 25.561 40.763 75.276 1.00 109.34 295 THR A N 1
ATOM 4534 C CA . THR A 1 312 ? 24.987 41.079 73.971 1.00 110.47 295 THR A CA 1
ATOM 4535 C C . THR A 1 312 ? 23.539 40.607 73.893 1.00 108.80 295 THR A C 1
ATOM 4536 O O . THR A 1 312 ? 22.644 41.349 73.458 1.00 105.10 295 THR A O 1
ATOM 4547 N N . THR A 1 313 ? 23.298 39.362 74.306 1.00 114.45 296 THR A N 1
ATOM 4548 C CA . THR A 1 313 ? 21.942 38.817 74.304 1.00 112.58 296 THR A CA 1
ATOM 4549 C C . THR A 1 313 ? 20.993 39.725 75.079 1.00 104.67 296 THR A C 1
ATOM 4550 O O . THR A 1 313 ? 19.927 40.105 74.583 1.00 111.48 296 THR A O 1
ATOM 4561 N N . LEU A 1 314 ? 21.369 40.071 76.310 1.00 102.02 297 LEU A N 1
ATOM 4562 C CA . LEU A 1 314 ? 20.548 40.942 77.147 1.00 102.09 297 LEU A CA 1
ATOM 4563 C C . LEU A 1 314 ? 20.282 42.282 76.469 1.00 109.22 297 LEU A C 1
ATOM 4564 O O . LEU A 1 314 ? 19.136 42.754 76.406 1.00 112.59 297 LEU A O 1
ATOM 4580 N N . LEU A 1 315 ? 21.342 42.909 75.961 1.00 115.36 298 LEU A N 1
ATOM 4581 C CA . LEU A 1 315 ? 21.239 44.257 75.423 1.00 112.13 298 LEU A CA 1
ATOM 4582 C C . LEU A 1 315 ? 20.336 44.300 74.198 1.00 108.58 298 LEU A C 1
ATOM 4583 O O . LEU A 1 315 ? 19.654 45.303 73.971 1.00 118.54 298 LEU A O 1
ATOM 4599 N N . THR A 1 316 ? 20.311 43.230 73.399 1.00 97.25 299 THR A N 1
ATOM 4600 C CA . THR A 1 316 ? 19.402 43.202 72.253 1.00 100.13 299 THR A CA 1
ATOM 4601 C C . THR A 1 316 ? 17.948 43.356 72.696 1.00 108.98 299 THR A C 1
ATOM 4602 O O . THR A 1 316 ? 17.215 44.220 72.193 1.00 122.83 299 THR A O 1
ATOM 4613 N N . GLU A 1 317 ? 17.507 42.507 73.629 1.00 108.88 300 GLU A N 1
ATOM 4614 C CA . GLU A 1 317 ? 16.140 42.591 74.133 1.00 107.43 300 GLU A CA 1
ATOM 4615 C C . GLU A 1 317 ? 15.874 43.955 74.757 1.00 105.42 300 GLU A C 1
ATOM 4616 O O . GLU A 1 317 ? 14.800 44.545 74.561 1.00 106.76 300 GLU A O 1
ATOM 4628 N N . ALA A 1 318 ? 16.831 44.458 75.541 1.00 108.90 301 ALA A N 1
ATOM 4629 C CA . ALA A 1 318 ? 16.651 45.763 76.169 1.00 104.41 301 ALA A CA 1
ATOM 4630 C C . ALA A 1 318 ? 16.439 46.852 75.122 1.00 101.14 301 ALA A C 1
ATOM 4631 O O . ALA A 1 318 ? 15.569 47.718 75.280 1.00 104.04 301 ALA A O 1
ATOM 4638 N N . VAL A 1 319 ? 17.222 46.819 74.043 1.00 101.70 302 VAL A N 1
ATOM 4639 C CA . VAL A 1 319 ? 17.079 47.810 72.981 1.00 109.30 302 VAL A CA 1
ATOM 4640 C C . VAL A 1 319 ? 15.721 47.678 72.310 1.00 112.17 302 VAL A C 1
ATOM 4641 O O . VAL A 1 319 ? 15.092 48.679 71.948 1.00 121.06 302 VAL A O 1
ATOM 4654 N N . LYS A 1 320 ? 15.259 46.444 72.108 1.00 109.65 303 LYS A N 1
ATOM 4655 C CA . LYS A 1 320 ? 13.937 46.251 71.521 1.00 105.96 303 LYS A CA 1
ATOM 4656 C C . LYS A 1 320 ? 12.867 46.918 72.379 1.00 101.54 303 LYS A C 1
ATOM 4657 O O . LYS A 1 320 ? 12.001 47.644 71.868 1.00 99.91 303 LYS A O 1
ATOM 4676 N N . ILE A 1 321 ? 12.903 46.668 73.689 1.00 99.73 304 ILE A N 1
ATOM 4677 C CA . ILE A 1 321 ? 11.904 47.258 74.579 1.00 93.47 304 ILE A CA 1
ATOM 4678 C C . ILE A 1 321 ? 12.000 48.779 74.555 1.00 98.03 304 ILE A C 1
ATOM 4679 O O . ILE A 1 321 ? 10.980 49.485 74.549 1.00 98.15 304 ILE A O 1
ATOM 4695 N N . GLU A 1 322 ? 13.223 49.310 74.555 1.00 102.46 305 GLU A N 1
ATOM 4696 C CA . GLU A 1 322 ? 13.398 50.758 74.490 1.00 98.28 305 GLU A CA 1
ATOM 4697 C C . GLU A 1 322 ? 12.765 51.329 73.229 1.00 93.86 305 GLU A C 1
ATOM 4698 O O . GLU A 1 322 ? 12.072 52.349 73.278 1.00 94.22 305 GLU A O 1
ATOM 4710 N N . GLN A 1 323 ? 13.016 50.695 72.081 1.00 95.74 306 GLN A N 1
ATOM 4711 C CA . GLN A 1 323 ? 12.445 51.179 70.828 1.00 91.52 306 GLN A CA 1
ATOM 4712 C C . GLN A 1 323 ? 10.924 51.143 70.869 1.00 100.99 306 GLN A C 1
ATOM 4713 O O . GLN A 1 323 ? 10.258 52.077 70.401 1.00 109.39 306 GLN A O 1
ATOM 4727 N N . VAL A 1 324 ? 10.356 50.058 71.401 1.00 106.64 307 VAL A N 1
ATOM 4728 C CA . VAL A 1 324 ? 8.904 49.973 71.554 1.00 109.77 307 VAL A CA 1
ATOM 4729 C C . VAL A 1 324 ? 8.395 51.174 72.343 1.00 104.28 307 VAL A C 1
ATOM 4730 O O . VAL A 1 324 ? 7.450 51.861 71.934 1.00 115.25 307 VAL A O 1
ATOM 4743 N N . TRP A 1 325 ? 9.012 51.432 73.497 1.00 101.02 308 TRP A N 1
ATOM 4744 C CA . TRP A 1 325 ? 8.551 52.511 74.366 1.00 92.71 308 TRP A CA 1
ATOM 4745 C C . TRP A 1 325 ? 8.712 53.874 73.700 1.00 96.62 308 TRP A C 1
ATOM 4746 O O . TRP A 1 325 ? 7.873 54.762 73.884 1.00 108.01 308 TRP A O 1
ATOM 4767 N N . ILE A 1 326 ? 9.782 54.066 72.928 1.00 104.75 309 ILE A N 1
ATOM 4768 C CA . ILE A 1 326 ? 9.978 55.349 72.256 1.00 102.38 309 ILE A CA 1
ATOM 4769 C C . ILE A 1 326 ? 8.921 55.557 71.180 1.00 106.66 309 ILE A C 1
ATOM 4770 O O . ILE A 1 326 ? 8.374 56.657 71.034 1.00 120.20 309 ILE A O 1
ATOM 4786 N N . SER A 1 327 ? 8.620 54.515 70.403 1.00 100.02 310 SER A N 1
ATOM 4787 C CA . SER A 1 327 ? 7.553 54.639 69.417 1.00 103.99 310 SER A CA 1
ATOM 4788 C C . SER A 1 327 ? 6.225 54.944 70.098 1.00 110.73 310 SER A C 1
ATOM 4789 O O . SER A 1 327 ? 5.442 55.772 69.612 1.00 124.20 310 SER A O 1
ATOM 4797 N N . PHE A 1 328 ? 5.958 54.292 71.232 1.00 117.55 311 PHE A N 1
ATOM 4798 C CA . PHE A 1 328 ? 4.733 54.568 71.977 1.00 120.36 311 PHE A CA 1
ATOM 4799 C C . PHE A 1 328 ? 4.675 56.023 72.423 1.00 114.54 311 PHE A C 1
ATOM 4800 O O . PHE A 1 328 ? 3.643 56.689 72.280 1.00 121.49 311 PHE A O 1
ATOM 4817 N N . ALA A 1 329 ? 5.768 56.525 72.998 1.00 103.34 312 ALA A N 1
ATOM 4818 C CA . ALA A 1 329 ? 5.796 57.912 73.444 1.00 99.71 312 ALA A CA 1
ATOM 4819 C C . ALA A 1 329 ? 5.576 58.870 72.280 1.00 114.71 312 ALA A C 1
ATOM 4820 O O . ALA A 1 329 ? 4.864 59.869 72.419 1.00 117.99 312 ALA A O 1
ATOM 4827 N N . GLU A 1 330 ? 6.182 58.587 71.125 1.00 117.78 313 GLU A N 1
ATOM 4828 C CA . GLU A 1 330 ? 5.998 59.456 69.966 1.00 120.72 313 GLU A CA 1
ATOM 4829 C C . GLU A 1 330 ? 4.544 59.467 69.509 1.00 125.63 313 GLU A C 1
ATOM 4830 O O . GLU A 1 330 ? 3.976 60.530 69.235 1.00 144.72 313 GLU A O 1
ATOM 4842 N N . GLN A 1 331 ? 3.931 58.287 69.389 1.00 119.74 314 GLN A N 1
ATOM 4843 C CA . GLN A 1 331 ? 2.525 58.233 68.991 1.00 127.29 314 GLN A CA 1
ATOM 4844 C C . GLN A 1 331 ? 1.632 58.943 70.006 1.00 133.07 314 GLN A C 1
ATOM 4845 O O . GLN A 1 331 ? 0.663 59.617 69.632 1.00 144.54 314 GLN A O 1
ATOM 4859 N N . LEU A 1 332 ? 1.932 58.796 71.298 1.00 128.94 315 LEU A N 1
ATOM 4860 C CA . LEU A 1 332 ? 1.129 59.467 72.315 1.00 128.80 315 LEU A CA 1
ATOM 4861 C C . LEU A 1 332 ? 1.300 60.977 72.224 1.00 128.69 315 LEU A C 1
ATOM 4862 O O . LEU A 1 332 ? 0.340 61.731 72.422 1.00 124.96 315 LEU A O 1
ATOM 4878 N N . HIS A 1 333 ? 2.516 61.439 71.924 1.00 136.11 316 HIS A N 1
ATOM 4879 C CA . HIS A 1 333 ? 2.721 62.861 71.674 1.00 140.30 316 HIS A CA 1
ATOM 4880 C C . HIS A 1 333 ? 1.898 63.320 70.477 1.00 134.91 316 HIS A C 1
ATOM 4881 O O . HIS A 1 333 ? 1.301 64.405 70.501 1.00 140.11 316 HIS A O 1
ATOM 4895 N N . LYS A 1 334 ? 1.857 62.509 69.419 1.00 134.57 317 LYS A N 1
ATOM 4896 C CA . LYS A 1 334 ? 1.046 62.862 68.259 1.00 134.68 317 LYS A CA 1
ATOM 4897 C C . LYS A 1 334 ? -0.415 63.014 68.657 1.00 149.51 317 LYS A C 1
ATOM 4898 O O . LYS A 1 334 ? -1.083 63.970 68.244 1.00 170.50 317 LYS A O 1
ATOM 4917 N N . LEU A 1 335 ? -0.931 62.079 69.459 1.00 146.71 318 LEU A N 1
ATOM 4918 C CA . LEU A 1 335 ? -2.331 62.172 69.864 1.00 148.08 318 LEU A CA 1
ATOM 4919 C C . LEU A 1 335 ? -2.559 63.377 70.772 1.00 151.47 318 LEU A C 1
ATOM 4920 O O . LEU A 1 335 ? -3.647 63.961 70.760 1.00 151.85 318 LEU A O 1
ATOM 4936 N N . SER A 1 336 ? -1.558 63.756 71.574 1.00 153.80 319 SER A N 1
ATOM 4937 C CA . SER A 1 336 ? -1.698 64.952 72.400 1.00 145.46 319 SER A CA 1
ATOM 4938 C C . SER A 1 336 ? -1.808 66.177 71.507 1.00 153.00 319 SER A C 1
ATOM 4939 O O . SER A 1 336 ? -2.593 67.093 71.778 1.00 155.09 319 SER A O 1
ATOM 4947 N N . ASN A 1 337 ? -1.009 66.211 70.435 1.00 161.49 320 ASN A N 1
ATOM 4948 C CA . ASN A 1 337 ? -1.073 67.324 69.496 1.00 162.34 320 ASN A CA 1
ATOM 4949 C C . ASN A 1 337 ? -2.465 67.393 68.884 1.00 165.40 320 ASN A C 1
ATOM 4950 O O . ASN A 1 337 ? -3.056 68.474 68.772 1.00 186.91 320 ASN A O 1
ATOM 4961 N N . ASP A 1 338 ? -3.004 66.243 68.483 1.00 164.48 321 ASP A N 1
ATOM 4962 C CA . ASP A 1 338 ? -4.369 66.172 67.995 1.00 166.44 321 ASP A CA 1
ATOM 4963 C C . ASP A 1 338 ? -5.311 66.242 69.192 1.00 168.09 321 ASP A C 1
ATOM 4964 O O . ASP A 1 338 ? -4.912 66.010 70.336 1.00 173.51 321 ASP A O 1
ATOM 4973 N N . GLU A 1 339 ? -6.564 66.589 68.932 1.00 167.67 322 GLU A N 1
ATOM 4974 C CA . GLU A 1 339 ? -7.528 66.744 70.009 1.00 168.41 322 GLU A CA 1
ATOM 4975 C C . GLU A 1 339 ? -8.616 65.683 69.939 1.00 167.41 322 GLU A C 1
ATOM 4976 O O . GLU A 1 339 ? -8.886 65.092 68.888 1.00 153.07 322 GLU A O 1
ATOM 4988 N N . ILE A 1 340 ? -9.230 65.445 71.098 1.00 169.89 323 ILE A N 1
ATOM 4989 C CA . ILE A 1 340 ? -10.341 64.512 71.231 1.00 164.49 323 ILE A CA 1
ATOM 4990 C C . ILE A 1 340 ? -9.912 63.144 70.706 1.00 154.11 323 ILE A C 1
ATOM 4991 O O . ILE A 1 340 ? -8.831 62.652 71.049 1.00 144.72 323 ILE A O 1
ATOM 5007 N N . ASN A 1 341 ? -10.741 62.522 69.870 1.00 162.12 324 ASN A N 1
ATOM 5008 C CA . ASN A 1 341 ? -10.460 61.191 69.337 1.00 147.13 324 ASN A CA 1
ATOM 5009 C C . ASN A 1 341 ? -10.216 60.212 70.486 1.00 137.42 324 ASN A C 1
ATOM 5010 O O . ASN A 1 341 ? -9.144 59.622 70.633 1.00 138.71 324 ASN A O 1
ATOM 5021 N N . GLN A 1 342 ? -11.257 60.045 71.305 1.00 131.17 325 GLN A N 1
ATOM 5022 C CA . GLN A 1 342 ? -11.143 59.237 72.517 1.00 129.48 325 GLN A CA 1
ATOM 5023 C C . GLN A 1 342 ? -10.965 57.755 72.207 1.00 135.11 325 GLN A C 1
ATOM 5024 O O . GLN A 1 342 ? -10.241 57.053 72.923 1.00 131.25 325 GLN A O 1
ATOM 5038 N N . GLN A 1 343 ? -11.603 57.254 71.148 1.00 147.77 326 GLN A N 1
ATOM 5039 C CA . GLN A 1 343 ? -11.677 55.806 70.967 1.00 142.49 326 GLN A CA 1
ATOM 5040 C C . GLN A 1 343 ? -10.356 55.250 70.448 1.00 140.82 326 GLN A C 1
ATOM 5041 O O . GLN A 1 343 ? -9.861 54.235 70.953 1.00 146.55 326 GLN A O 1
ATOM 5055 N N . ASP A 1 344 ? -9.768 55.886 69.434 1.00 138.90 327 ASP A N 1
ATOM 5056 C CA . ASP A 1 344 ? -8.473 55.420 68.951 1.00 140.22 327 ASP A CA 1
ATOM 5057 C C . ASP A 1 344 ? -7.405 55.597 70.023 1.00 139.83 327 ASP A C 1
ATOM 5058 O O . ASP A 1 344 ? -6.506 54.758 70.161 1.00 156.10 327 ASP A O 1
ATOM 5067 N N . LEU A 1 345 ? -7.485 56.684 70.794 1.00 125.24 328 LEU A N 1
ATOM 5068 C CA . LEU A 1 345 ? -6.550 56.884 71.897 1.00 128.20 328 LEU A CA 1
ATOM 5069 C C . LEU A 1 345 ? -6.669 55.758 72.913 1.00 129.91 328 LEU A C 1
ATOM 5070 O O . LEU A 1 345 ? -5.661 55.244 73.418 1.00 125.75 328 LEU A O 1
ATOM 5086 N N . SER A 1 346 ? -7.905 55.388 73.256 1.00 126.58 329 SER A N 1
ATOM 5087 C CA . SER A 1 346 ? -8.120 54.281 74.175 1.00 124.09 329 SER A CA 1
ATOM 5088 C C . SER A 1 346 ? -7.540 52.995 73.609 1.00 124.01 329 SER A C 1
ATOM 5089 O O . SER A 1 346 ? -6.914 52.218 74.335 1.00 124.25 329 SER A O 1
ATOM 5097 N N . ASN A 1 347 ? -7.761 52.738 72.317 1.00 125.68 330 ASN A N 1
ATOM 5098 C CA . ASN A 1 347 ? -7.178 51.552 71.697 1.00 139.38 330 ASN A CA 1
ATOM 5099 C C . ASN A 1 347 ? -5.662 51.550 71.842 1.00 130.21 330 ASN A C 1
ATOM 5100 O O . ASN A 1 347 ? -5.068 50.530 72.208 1.00 130.64 330 ASN A O 1
ATOM 5111 N N . LEU A 1 348 ? -5.024 52.695 71.596 1.00 125.18 331 LEU A N 1
ATOM 5112 C CA . LEU A 1 348 ? -3.574 52.799 71.741 1.00 136.58 331 LEU A CA 1
ATOM 5113 C C . LEU A 1 348 ? -3.122 52.484 73.164 1.00 125.18 331 LEU A C 1
ATOM 5114 O O . LEU A 1 348 ? -2.256 51.622 73.384 1.00 122.87 331 LEU A O 1
ATOM 5130 N N . ILE A 1 349 ? -3.699 53.179 74.147 1.00 120.59 332 ILE A N 1
ATOM 5131 C CA . ILE A 1 349 ? -3.260 53.007 75.529 1.00 120.05 332 ILE A CA 1
ATOM 5132 C C . ILE A 1 349 ? -3.529 51.589 76.009 1.00 125.31 332 ILE A C 1
ATOM 5133 O O . ILE A 1 349 ? -2.705 50.993 76.712 1.00 122.77 332 ILE A O 1
ATOM 5149 N N . ASN A 1 350 ? -4.695 51.037 75.674 1.00 128.36 333 ASN A N 1
ATOM 5150 C CA . ASN A 1 350 ? -5.015 49.676 76.088 1.00 129.86 333 ASN A CA 1
ATOM 5151 C C . ASN A 1 350 ? -4.082 48.667 75.430 1.00 131.23 333 ASN A C 1
ATOM 5152 O O . ASN A 1 350 ? -3.704 47.673 76.055 1.00 132.26 333 ASN A O 1
ATOM 5163 N N . GLY A 1 351 ? -3.724 48.878 74.161 1.00 131.54 334 GLY A N 1
ATOM 5164 C CA . GLY A 1 351 ? -2.735 48.012 73.539 1.00 136.28 334 GLY A CA 1
ATOM 5165 C C . GLY A 1 351 ? -1.414 48.040 74.283 1.00 144.30 334 GLY A C 1
ATOM 5166 O O . GLY A 1 351 ? -0.804 46.997 74.542 1.00 125.36 334 GLY A O 1
ATOM 5170 N N . GLN A 1 352 ? -0.953 49.242 74.640 1.00 126.19 335 GLN A N 1
ATOM 5171 C CA . GLN A 1 352 ? 0.289 49.352 75.401 1.00 117.31 335 GLN A CA 1
ATOM 5172 C C . GLN A 1 352 ? 0.176 48.675 76.764 1.00 120.32 335 GLN A C 1
ATOM 5173 O O . GLN A 1 352 ? 1.117 48.010 77.216 1.00 120.77 335 GLN A O 1
ATOM 5187 N N . LEU A 1 353 ? -0.961 48.844 77.439 1.00 121.41 336 LEU A N 1
ATOM 5188 C CA . LEU A 1 353 ? -1.163 48.197 78.731 1.00 116.70 336 LEU A CA 1
ATOM 5189 C C . LEU A 1 353 ? -1.169 46.680 78.597 1.00 117.33 336 LEU A C 1
ATOM 5190 O O . LEU A 1 353 ? -0.589 45.976 79.428 1.00 118.15 336 LEU A O 1
ATOM 5206 N N . ASP A 1 354 ? -1.855 46.156 77.579 1.00 121.33 337 ASP A N 1
ATOM 5207 C CA . ASP A 1 354 ? -1.830 44.721 77.321 1.00 125.96 337 ASP A CA 1
ATOM 5208 C C . ASP A 1 354 ? -0.409 44.239 77.073 1.00 138.59 337 ASP A C 1
ATOM 5209 O O . ASP A 1 354 ? -0.026 43.155 77.521 1.00 142.19 337 ASP A O 1
ATOM 5218 N N . PHE A 1 355 ? 0.383 45.028 76.346 1.00 138.84 338 PHE A N 1
ATOM 5219 C CA . PHE A 1 355 ? 1.777 44.668 76.098 1.00 134.42 338 PHE A CA 1
ATOM 5220 C C . PHE A 1 355 ? 2.561 44.595 77.407 1.00 126.22 338 PHE A C 1
ATOM 5221 O O . PHE A 1 355 ? 3.305 43.634 77.656 1.00 123.54 338 PHE A O 1
ATOM 5238 N N . LEU A 1 356 ? 2.409 45.614 78.255 1.00 132.26 339 LEU A N 1
ATOM 5239 C CA . LEU A 1 356 ? 3.086 45.614 79.548 1.00 120.86 339 LEU A CA 1
ATOM 5240 C C . LEU A 1 356 ? 2.659 44.411 80.380 1.00 125.88 339 LEU A C 1
ATOM 5241 O O . LEU A 1 356 ? 3.485 43.777 81.046 1.00 128.78 339 LEU A O 1
ATOM 5257 N N . ASN A 1 357 ? 1.361 44.099 80.372 1.00 125.62 340 ASN A N 1
ATOM 5258 C CA . ASN A 1 357 ? 0.859 42.942 81.105 1.00 120.97 340 ASN A CA 1
ATOM 5259 C C . ASN A 1 357 ? 1.435 41.648 80.543 1.00 129.80 340 ASN A C 1
ATOM 5260 O O . ASN A 1 357 ? 1.725 40.712 81.295 1.00 133.44 340 ASN A O 1
ATOM 5271 N N . ASN A 1 358 ? 1.621 41.585 79.223 1.00 132.30 341 ASN A N 1
ATOM 5272 C CA . ASN A 1 358 ? 2.269 40.433 78.605 1.00 133.25 341 ASN A CA 1
ATOM 5273 C C . ASN A 1 358 ? 3.669 40.247 79.162 1.00 124.27 341 ASN A C 1
ATOM 5274 O O . ASN A 1 358 ? 4.066 39.137 79.533 1.00 127.16 341 ASN A O 1
ATOM 5285 N N . LEU A 1 359 ? 4.443 41.329 79.197 1.00 119.30 342 LEU A N 1
ATOM 5286 C CA . LEU A 1 359 ? 5.801 41.243 79.726 1.00 119.58 342 LEU A CA 1
ATOM 5287 C C . LEU A 1 359 ? 5.802 40.842 81.196 1.00 117.59 342 LEU A C 1
ATOM 5288 O O . LEU A 1 359 ? 6.638 40.037 81.626 1.00 116.08 342 LEU A O 1
ATOM 5304 N N . THR A 1 360 ? 4.899 41.418 81.992 1.00 119.35 343 THR A N 1
ATOM 5305 C CA . THR A 1 360 ? 4.835 41.057 83.405 1.00 121.91 343 THR A CA 1
ATOM 5306 C C . THR A 1 360 ? 4.498 39.577 83.566 1.00 120.94 343 THR A C 1
ATOM 5307 O O . THR A 1 360 ? 5.066 38.888 84.422 1.00 120.17 343 THR A O 1
ATOM 5318 N N . LEU A 1 361 ? 3.576 39.073 82.743 1.00 125.19 344 LEU A N 1
ATOM 5319 C CA . LEU A 1 361 ? 3.241 37.652 82.751 1.00 136.38 344 LEU A CA 1
ATOM 5320 C C . LEU A 1 361 ? 4.453 36.803 82.392 1.00 119.30 344 LEU A C 1
ATOM 5321 O O . LEU A 1 361 ? 4.713 35.772 83.027 1.00 112.02 344 LEU A O 1
ATOM 5337 N N . GLN A 1 362 ? 5.204 37.223 81.375 1.00 124.16 345 GLN A N 1
ATOM 5338 C CA . GLN A 1 362 ? 6.402 36.493 80.977 1.00 129.05 345 GLN A CA 1
ATOM 5339 C C . GLN A 1 362 ? 7.393 36.430 82.132 1.00 118.94 345 GLN A C 1
ATOM 5340 O O . GLN A 1 362 ? 7.954 35.370 82.434 1.00 112.43 345 GLN A O 1
ATOM 5354 N N . TYR A 1 363 ? 7.617 37.567 82.792 1.00 121.39 346 TYR A N 1
ATOM 5355 C CA . TYR A 1 363 ? 8.488 37.609 83.966 1.00 117.25 346 TYR A CA 1
ATOM 5356 C C . TYR A 1 363 ? 8.016 36.637 85.042 1.00 118.68 346 TYR A C 1
ATOM 5357 O O . TYR A 1 363 ? 8.801 35.844 85.573 1.00 119.07 346 TYR A O 1
ATOM 5375 N N . ASN A 1 364 ? 6.725 36.691 85.373 1.00 117.84 347 ASN A N 1
ATOM 5376 C CA . ASN A 1 364 ? 6.166 35.852 86.430 1.00 112.60 347 ASN A CA 1
ATOM 5377 C C . ASN A 1 364 ? 6.270 34.370 86.105 1.00 118.27 347 ASN A C 1
ATOM 5378 O O . ASN A 1 364 ? 6.427 33.546 87.014 1.00 122.14 347 ASN A O 1
ATOM 5389 N N . LYS A 1 365 ? 6.198 34.010 84.824 1.00 119.25 348 LYS A N 1
ATOM 5390 C CA . LYS A 1 365 ? 6.216 32.597 84.463 1.00 120.49 348 LYS A CA 1
ATOM 5391 C C . LYS A 1 365 ? 7.520 31.937 84.901 1.00 139.73 348 LYS A C 1
ATOM 5392 O O . LYS A 1 365 ? 7.509 30.831 85.454 1.00 151.27 348 LYS A O 1
ATOM 5411 N N . LEU A 1 366 ? 8.655 32.597 84.657 1.00 144.32 349 LEU A N 1
ATOM 5412 C CA . LEU A 1 366 ? 9.952 31.980 84.920 1.00 129.68 349 LEU A CA 1
ATOM 5413 C C . LEU A 1 366 ? 10.113 31.628 86.393 1.00 127.31 349 LEU A C 1
ATOM 5414 O O . LEU A 1 366 ? 10.720 30.606 86.734 1.00 129.97 349 LEU A O 1
ATOM 5430 N N . LYS A 1 367 ? 9.589 32.471 87.277 1.00 132.38 350 LYS A N 1
ATOM 5431 C CA . LYS A 1 367 ? 9.778 32.321 88.716 1.00 140.50 350 LYS A CA 1
ATOM 5432 C C . LYS A 1 367 ? 9.380 30.927 89.193 1.00 130.71 350 LYS A C 1
ATOM 5433 O O . LYS A 1 367 ? 10.232 30.120 89.570 1.00 124.48 350 LYS A O 1
ATOM 5452 N N . TYR B 1 30 ? 69.443 29.432 70.059 1.00 172.31 13 TYR B N 1
ATOM 5453 C CA . TYR B 1 30 ? 69.787 30.535 69.169 1.00 174.28 13 TYR B CA 1
ATOM 5454 C C . TYR B 1 30 ? 68.976 31.793 69.495 1.00 183.60 13 TYR B C 1
ATOM 5455 O O . TYR B 1 30 ? 67.931 31.715 70.142 1.00 181.26 13 TYR B O 1
ATOM 5473 N N . PRO B 1 31 ? 69.468 32.957 69.046 1.00 196.52 14 PRO B N 1
ATOM 5474 C CA . PRO B 1 31 ? 68.775 34.226 69.323 1.00 177.93 14 PRO B CA 1
ATOM 5475 C C . PRO B 1 31 ? 67.453 34.384 68.586 1.00 173.60 14 PRO B C 1
ATOM 5476 O O . PRO B 1 31 ? 67.441 34.630 67.376 1.00 172.81 14 PRO B O 1
ATOM 5487 N N . GLU B 1 32 ? 66.336 34.228 69.296 1.00 172.56 15 GLU B N 1
ATOM 5488 C CA . GLU B 1 32 ? 65.028 34.382 68.672 1.00 173.92 15 GLU B CA 1
ATOM 5489 C C . GLU B 1 32 ? 64.882 35.767 68.051 1.00 180.05 15 GLU B C 1
ATOM 5490 O O . GLU B 1 32 ? 65.333 36.771 68.610 1.00 177.30 15 GLU B O 1
ATOM 5502 N N . ILE B 1 33 ? 64.249 35.810 66.879 1.00 189.83 16 ILE B N 1
ATOM 5503 C CA . ILE B 1 33 ? 64.031 37.047 66.136 1.00 174.76 16 ILE B CA 1
ATOM 5504 C C . ILE B 1 33 ? 62.601 37.055 65.617 1.00 174.99 16 ILE B C 1
ATOM 5505 O O . ILE B 1 33 ? 62.075 36.017 65.199 1.00 162.85 16 ILE B O 1
ATOM 5521 N N . ASN B 1 34 ? 61.968 38.224 65.645 1.00 165.34 17 ASN B N 1
ATOM 5522 C CA . ASN B 1 34 ? 60.610 38.394 65.135 1.00 157.36 17 ASN B CA 1
ATOM 5523 C C . ASN B 1 34 ? 60.709 38.994 63.734 1.00 149.35 17 ASN B C 1
ATOM 5524 O O . ASN B 1 34 ? 60.861 40.208 63.577 1.00 148.09 17 ASN B O 1
ATOM 5535 N N . ILE B 1 35 ? 60.621 38.134 62.714 1.00 147.85 18 ILE B N 1
ATOM 5536 C CA . ILE B 1 35 ? 60.716 38.599 61.331 1.00 144.32 18 ILE B CA 1
ATOM 5537 C C . ILE B 1 35 ? 59.468 39.376 60.938 1.00 142.49 18 ILE B C 1
ATOM 5538 O O . ILE B 1 35 ? 59.517 40.225 60.038 1.00 141.35 18 ILE B O 1
ATOM 5554 N N . LYS B 1 36 ? 58.324 39.080 61.560 1.00 146.92 19 LYS B N 1
ATOM 5555 C CA . LYS B 1 36 ? 57.112 39.828 61.248 1.00 150.81 19 LYS B CA 1
ATOM 5556 C C . LYS B 1 36 ? 57.348 41.318 61.436 1.00 148.33 19 LYS B C 1
ATOM 5557 O O . LYS B 1 36 ? 57.002 42.129 60.571 1.00 147.39 19 LYS B O 1
ATOM 5576 N N . ALA B 1 37 ? 57.950 41.694 62.567 1.00 149.32 20 ALA B N 1
ATOM 5577 C CA . ALA B 1 37 ? 58.271 43.097 62.806 1.00 147.65 20 ALA B CA 1
ATOM 5578 C C . ALA B 1 37 ? 59.225 43.630 61.747 1.00 140.25 20 ALA B C 1
ATOM 5579 O O . ALA B 1 37 ? 59.112 44.783 61.328 1.00 159.29 20 ALA B O 1
ATOM 5586 N N . MET B 1 38 ? 60.163 42.801 61.291 1.00 135.03 21 MET B N 1
ATOM 5587 C CA . MET B 1 38 ? 61.138 43.240 60.296 1.00 131.44 21 MET B CA 1
ATOM 5588 C C . MET B 1 38 ? 60.457 43.590 58.973 1.00 133.39 21 MET B C 1
ATOM 5589 O O . MET B 1 38 ? 60.618 44.702 58.442 1.00 131.73 21 MET B O 1
ATOM 5603 N N . ASN B 1 39 ? 59.678 42.650 58.430 1.00 135.74 22 ASN B N 1
ATOM 5604 C CA . ASN B 1 39 ? 58.973 42.901 57.176 1.00 134.20 22 ASN B CA 1
ATOM 5605 C C . ASN B 1 39 ? 57.963 44.031 57.328 1.00 130.31 22 ASN B C 1
ATOM 5606 O O . ASN B 1 39 ? 57.797 44.855 56.418 1.00 125.59 22 ASN B O 1
ATOM 5617 N N . GLN B 1 40 ? 57.285 44.098 58.477 1.00 132.31 23 GLN B N 1
ATOM 5618 C CA . GLN B 1 40 ? 56.314 45.159 58.703 1.00 148.96 23 GLN B CA 1
ATOM 5619 C C . GLN B 1 40 ? 56.994 46.518 58.772 1.00 135.82 23 GLN B C 1
ATOM 5620 O O . GLN B 1 40 ? 56.451 47.511 58.282 1.00 129.44 23 GLN B O 1
ATOM 5634 N N . ALA B 1 41 ? 58.182 46.583 59.373 1.00 132.39 24 ALA B N 1
ATOM 5635 C CA . ALA B 1 41 ? 58.942 47.824 59.389 1.00 122.92 24 ALA B CA 1
ATOM 5636 C C . ALA B 1 41 ? 59.314 48.247 57.977 1.00 113.47 24 ALA B C 1
ATOM 5637 O O . ALA B 1 41 ? 59.170 49.417 57.611 1.00 119.25 24 ALA B O 1
ATOM 5644 N N . VAL B 1 42 ? 59.794 47.304 57.163 1.00 112.22 25 VAL B N 1
ATOM 5645 C CA . VAL B 1 42 ? 60.140 47.640 55.782 1.00 112.80 25 VAL B CA 1
ATOM 5646 C C . VAL B 1 42 ? 58.920 48.196 55.051 1.00 112.96 25 VAL B C 1
ATOM 5647 O O . VAL B 1 42 ? 58.982 49.250 54.400 1.00 108.19 25 VAL B O 1
ATOM 5660 N N . ASN B 1 43 ? 57.792 47.488 55.142 1.00 120.81 26 ASN B N 1
ATOM 5661 C CA . ASN B 1 43 ? 56.596 47.905 54.418 1.00 127.38 26 ASN B CA 1
ATOM 5662 C C . ASN B 1 43 ? 56.072 49.245 54.924 1.00 120.49 26 ASN B C 1
ATOM 5663 O O . ASN B 1 43 ? 55.657 50.093 54.127 1.00 121.94 26 ASN B O 1
ATOM 5674 N N . THR B 1 44 ? 56.042 49.443 56.244 1.00 120.15 27 THR B N 1
ATOM 5675 C CA . THR B 1 44 ? 55.589 50.719 56.789 1.00 116.65 27 THR B CA 1
ATOM 5676 C C . THR B 1 44 ? 56.509 51.853 56.360 1.00 105.13 27 THR B C 1
ATOM 5677 O O . THR B 1 44 ? 56.047 52.964 56.081 1.00 104.86 27 THR B O 1
ATOM 5688 N N . ILE B 1 45 ? 57.816 51.598 56.310 1.00 111.25 28 ILE B N 1
ATOM 5689 C CA . ILE B 1 45 ? 58.749 52.605 55.819 1.00 107.22 28 ILE B CA 1
ATOM 5690 C C . ILE B 1 45 ? 58.398 52.986 54.390 1.00 106.69 28 ILE B C 1
ATOM 5691 O O . ILE B 1 45 ? 58.321 54.170 54.044 1.00 114.32 28 ILE B O 1
ATOM 5707 N N . TRP B 1 46 ? 58.187 51.983 53.536 1.00 111.01 29 TRP B N 1
ATOM 5708 C CA . TRP B 1 46 ? 57.821 52.265 52.150 1.00 115.14 29 TRP B CA 1
ATOM 5709 C C . TRP B 1 46 ? 56.529 53.075 52.080 1.00 113.88 29 TRP B C 1
ATOM 5710 O O . TRP B 1 46 ? 56.445 54.081 51.363 1.00 126.55 29 TRP B O 1
ATOM 5731 N N . LEU B 1 47 ? 55.511 52.652 52.829 1.00 104.11 30 LEU B N 1
ATOM 5732 C CA . LEU B 1 47 ? 54.229 53.349 52.830 1.00 109.75 30 LEU B CA 1
ATOM 5733 C C . LEU B 1 47 ? 54.406 54.811 53.224 1.00 111.88 30 LEU B C 1
ATOM 5734 O O . LEU B 1 47 ? 53.956 55.717 52.514 1.00 118.64 30 LEU B O 1
ATOM 5750 N N . LEU B 1 48 ? 55.052 55.056 54.367 1.00 107.02 31 LEU B N 1
ATOM 5751 C CA . LEU B 1 48 ? 55.248 56.422 54.843 1.00 104.51 31 LEU B CA 1
ATOM 5752 C C . LEU B 1 48 ? 56.043 57.253 53.843 1.00 104.69 31 LEU B C 1
ATOM 5753 O O . LEU B 1 48 ? 55.747 58.435 53.634 1.00 111.41 31 LEU B O 1
ATOM 5769 N N . ALA B 1 49 ? 57.062 56.658 53.221 1.00 105.07 32 ALA B N 1
ATOM 5770 C CA . ALA B 1 49 ? 57.810 57.366 52.188 1.00 107.10 32 ALA B CA 1
ATOM 5771 C C . ALA B 1 49 ? 56.913 57.762 51.025 1.00 116.61 32 ALA B C 1
ATOM 5772 O O . ALA B 1 49 ? 57.061 58.853 50.462 1.00 123.82 32 ALA B O 1
ATOM 5779 N N . GLN B 1 50 ? 55.979 56.888 50.643 1.00 120.33 33 GLN B N 1
ATOM 5780 C CA . GLN B 1 50 ? 55.122 57.194 49.501 1.00 124.75 33 GLN B CA 1
ATOM 5781 C C . GLN B 1 50 ? 54.224 58.392 49.793 1.00 123.57 33 GLN B C 1
ATOM 5782 O O . GLN B 1 50 ? 54.055 59.271 48.939 1.00 126.73 33 GLN B O 1
ATOM 5796 N N . ARG B 1 51 ? 53.624 58.436 50.985 1.00 121.76 34 ARG B N 1
ATOM 5797 C CA . ARG B 1 51 ? 52.750 59.545 51.356 1.00 139.69 34 ARG B CA 1
ATOM 5798 C C . ARG B 1 51 ? 53.377 60.368 52.479 1.00 130.97 34 ARG B C 1
ATOM 5799 O O . ARG B 1 51 ? 52.718 60.692 53.467 1.00 133.21 34 ARG B O 1
ATOM 5820 N N . GLN B 1 52 ? 54.615 60.813 52.279 1.00 130.66 35 GLN B N 1
ATOM 5821 C CA . GLN B 1 52 ? 55.298 61.599 53.303 1.00 129.98 35 GLN B CA 1
ATOM 5822 C C . GLN B 1 52 ? 54.502 62.853 53.655 1.00 134.31 35 GLN B C 1
ATOM 5823 O O . GLN B 1 52 ? 54.189 63.090 54.826 1.00 133.02 35 GLN B O 1
ATOM 5837 N N . THR B 1 53 ? 54.174 63.674 52.657 1.00 157.25 36 THR B N 1
ATOM 5838 C CA . THR B 1 53 ? 53.412 64.912 52.853 1.00 142.12 36 THR B CA 1
ATOM 5839 C C . THR B 1 53 ? 54.191 65.945 53.666 1.00 133.60 36 THR B C 1
ATOM 5840 O O . THR B 1 53 ? 53.726 66.451 54.689 1.00 125.75 36 THR B O 1
ATOM 5851 N N . SER B 1 54 ? 55.394 66.255 53.198 1.00 140.47 37 SER B N 1
ATOM 5852 C CA . SER B 1 54 ? 56.225 67.296 53.787 1.00 121.65 37 SER B CA 1
ATOM 5853 C C . SER B 1 54 ? 56.964 67.939 52.627 1.00 127.91 37 SER B C 1
ATOM 5854 O O . SER B 1 54 ? 57.579 67.237 51.818 1.00 131.84 37 SER B O 1
ATOM 5862 N N . GLY B 1 55 ? 56.917 69.268 52.554 1.00 119.70 38 GLY B N 1
ATOM 5863 C CA . GLY B 1 55 ? 57.310 69.938 51.328 1.00 109.61 38 GLY B CA 1
ATOM 5864 C C . GLY B 1 55 ? 58.795 70.019 51.050 1.00 109.00 38 GLY B C 1
ATOM 5865 O O . GLY B 1 55 ? 59.175 70.433 49.951 1.00 117.75 38 GLY B O 1
ATOM 5869 N N . ILE B 1 56 ? 59.643 69.631 52.000 1.00 100.82 39 ILE B N 1
ATOM 5870 C CA . ILE B 1 56 ? 61.088 69.766 51.831 1.00 109.13 39 ILE B CA 1
ATOM 5871 C C . ILE B 1 56 ? 61.582 68.782 50.774 1.00 114.40 39 ILE B C 1
ATOM 5872 O O . ILE B 1 56 ? 61.415 67.563 50.915 1.00 117.52 39 ILE B O 1
ATOM 5888 N N . GLU B 1 57 ? 62.208 69.304 49.714 1.00 116.06 40 GLU B N 1
ATOM 5889 C CA . GLU B 1 57 ? 62.714 68.444 48.645 1.00 124.55 40 GLU B CA 1
ATOM 5890 C C . GLU B 1 57 ? 63.795 67.494 49.152 1.00 125.55 40 GLU B C 1
ATOM 5891 O O . GLU B 1 57 ? 63.807 66.305 48.809 1.00 133.10 40 GLU B O 1
ATOM 5903 N N . ILE B 1 58 ? 64.739 68.014 49.939 1.00 120.04 41 ILE B N 1
ATOM 5904 C CA . ILE B 1 58 ? 65.846 67.193 50.429 1.00 129.13 41 ILE B CA 1
ATOM 5905 C C . ILE B 1 58 ? 65.320 65.994 51.201 1.00 120.97 41 ILE B C 1
ATOM 5906 O O . ILE B 1 58 ? 65.804 64.863 51.037 1.00 115.65 41 ILE B O 1
ATOM 5922 N N . ILE B 1 59 ? 64.339 66.225 52.071 1.00 120.06 42 ILE B N 1
ATOM 5923 C CA . ILE B 1 59 ? 63.752 65.128 52.822 1.00 119.18 42 ILE B CA 1
ATOM 5924 C C . ILE B 1 59 ? 63.102 64.139 51.866 1.00 121.29 42 ILE B C 1
ATOM 5925 O O . ILE B 1 59 ? 63.163 62.925 52.078 1.00 127.90 42 ILE B O 1
ATOM 5941 N N . ASN B 1 60 ? 62.460 64.637 50.806 1.00 119.23 43 ASN B N 1
ATOM 5942 C CA . ASN B 1 60 ? 61.870 63.738 49.819 1.00 121.21 43 ASN B CA 1
ATOM 5943 C C . ASN B 1 60 ? 62.927 62.810 49.232 1.00 129.58 43 ASN B C 1
ATOM 5944 O O . ASN B 1 60 ? 62.718 61.595 49.136 1.00 126.08 43 ASN B O 1
ATOM 5955 N N . ASP B 1 61 ? 64.070 63.367 48.822 1.00 134.14 44 ASP B N 1
ATOM 5956 C CA . ASP B 1 61 ? 65.119 62.534 48.236 1.00 129.81 44 ASP B CA 1
ATOM 5957 C C . ASP B 1 61 ? 65.643 61.507 49.239 1.00 124.85 44 ASP B C 1
ATOM 5958 O O . ASP B 1 61 ? 65.733 60.311 48.926 1.00 133.10 44 ASP B O 1
ATOM 5967 N N . LYS B 1 62 ? 65.988 61.948 50.457 1.00 119.73 45 LYS B N 1
ATOM 5968 C CA . LYS B 1 62 ? 66.495 60.994 51.446 1.00 117.08 45 LYS B CA 1
ATOM 5969 C C . LYS B 1 62 ? 65.469 59.907 51.750 1.00 123.10 45 LYS B C 1
ATOM 5970 O O . LYS B 1 62 ? 65.824 58.730 51.900 1.00 122.11 45 LYS B O 1
ATOM 5989 N N . VAL B 1 63 ? 64.197 60.284 51.879 1.00 119.68 46 VAL B N 1
ATOM 5990 C CA . VAL B 1 63 ? 63.153 59.328 52.231 1.00 122.32 46 VAL B CA 1
ATOM 5991 C C . VAL B 1 63 ? 62.939 58.316 51.113 1.00 118.54 46 VAL B C 1
ATOM 5992 O O . VAL B 1 63 ? 62.792 57.114 51.371 1.00 116.71 46 VAL B O 1
ATOM 6005 N N . LYS B 1 64 ? 62.897 58.773 49.857 1.00 120.02 47 LYS B N 1
ATOM 6006 C CA . LYS B 1 64 ? 62.796 57.815 48.763 1.00 125.69 47 LYS B CA 1
ATOM 6007 C C . LYS B 1 64 ? 63.983 56.871 48.768 1.00 126.23 47 LYS B C 1
ATOM 6008 O O . LYS B 1 64 ? 63.820 55.656 48.594 1.00 126.96 47 LYS B O 1
ATOM 6027 N N . ARG B 1 65 ? 65.190 57.404 48.974 1.00 122.21 48 ARG B N 1
ATOM 6028 C CA . ARG B 1 65 ? 66.359 56.536 48.978 1.00 118.12 48 ARG B CA 1
ATOM 6029 C C . ARG B 1 65 ? 66.256 55.487 50.074 1.00 117.22 48 ARG B C 1
ATOM 6030 O O . ARG B 1 65 ? 66.543 54.308 49.839 1.00 121.91 48 ARG B O 1
ATOM 6051 N N . ILE B 1 66 ? 65.837 55.887 51.276 1.00 108.88 49 ILE B N 1
ATOM 6052 C CA . ILE B 1 66 ? 65.781 54.930 52.378 1.00 114.15 49 ILE B CA 1
ATOM 6053 C C . ILE B 1 66 ? 64.700 53.884 52.135 1.00 122.31 49 ILE B C 1
ATOM 6054 O O . ILE B 1 66 ? 64.902 52.696 52.413 1.00 126.75 49 ILE B O 1
ATOM 6070 N N . SER B 1 67 ? 63.540 54.292 51.614 1.00 122.48 50 SER B N 1
ATOM 6071 C CA . SER B 1 67 ? 62.496 53.310 51.333 1.00 122.49 50 SER B CA 1
ATOM 6072 C C . SER B 1 67 ? 62.952 52.315 50.274 1.00 125.09 50 SER B C 1
ATOM 6073 O O . SER B 1 67 ? 62.723 51.102 50.400 1.00 133.95 50 SER B O 1
ATOM 6081 N N . LEU B 1 68 ? 63.617 52.808 49.227 1.00 121.98 51 LEU B N 1
ATOM 6082 C CA . LEU B 1 68 ? 64.120 51.919 48.188 1.00 127.18 51 LEU B CA 1
ATOM 6083 C C . LEU B 1 68 ? 65.170 50.965 48.739 1.00 131.08 51 LEU B C 1
ATOM 6084 O O . LEU B 1 68 ? 65.159 49.772 48.420 1.00 132.70 51 LEU B O 1
ATOM 6100 N N . TYR B 1 69 ? 66.096 51.473 49.555 1.00 131.11 52 TYR B N 1
ATOM 6101 C CA . TYR B 1 69 ? 67.094 50.605 50.170 1.00 125.50 52 TYR B CA 1
ATOM 6102 C C . TYR B 1 69 ? 66.430 49.541 51.033 1.00 122.23 52 TYR B C 1
ATOM 6103 O O . TYR B 1 69 ? 66.845 48.379 51.019 1.00 134.93 52 TYR B O 1
ATOM 6121 N N . SER B 1 70 ? 65.392 49.913 51.786 1.00 123.74 53 SER B N 1
ATOM 6122 C CA . SER B 1 70 ? 64.725 48.944 52.652 1.00 130.97 53 SER B CA 1
ATOM 6123 C C . SER B 1 70 ? 64.049 47.846 51.838 1.00 127.02 53 SER B C 1
ATOM 6124 O O . SER B 1 70 ? 64.140 46.660 52.180 1.00 131.85 53 SER B O 1
ATOM 6132 N N . ARG B 1 71 ? 63.367 48.220 50.754 1.00 122.59 54 ARG B N 1
ATOM 6133 C CA . ARG B 1 71 ? 62.718 47.207 49.922 1.00 128.15 54 ARG B CA 1
ATOM 6134 C C . ARG B 1 71 ? 63.744 46.327 49.211 1.00 135.75 54 ARG B C 1
ATOM 6135 O O . ARG B 1 71 ? 63.569 45.102 49.122 1.00 135.89 54 ARG B O 1
ATOM 6156 N N . GLU B 1 72 ? 64.804 46.935 48.670 1.00 137.55 55 GLU B N 1
ATOM 6157 C CA . GLU B 1 72 ? 65.891 46.158 48.086 1.00 137.93 55 GLU B CA 1
ATOM 6158 C C . GLU B 1 72 ? 66.470 45.187 49.103 1.00 133.57 55 GLU B C 1
ATOM 6159 O O . GLU B 1 72 ? 66.815 44.054 48.761 1.00 139.31 55 GLU B O 1
ATOM 6171 N N . PHE B 1 73 ? 66.593 45.618 50.359 1.00 125.82 56 PHE B N 1
ATOM 6172 C CA . PHE B 1 73 ? 67.111 44.741 51.401 1.00 131.02 56 PHE B CA 1
ATOM 6173 C C . PHE B 1 73 ? 66.157 43.587 51.673 1.00 133.86 56 PHE B C 1
ATOM 6174 O O . PHE B 1 73 ? 66.597 42.458 51.908 1.00 142.56 56 PHE B O 1
ATOM 6191 N N . ASP B 1 74 ? 64.852 43.858 51.694 1.00 129.32 57 ASP B N 1
ATOM 6192 C CA . ASP B 1 74 ? 63.884 42.775 51.851 1.00 136.87 57 ASP B CA 1
ATOM 6193 C C . ASP B 1 74 ? 64.060 41.740 50.747 1.00 142.56 57 ASP B C 1
ATOM 6194 O O . ASP B 1 74 ? 64.139 40.529 51.008 1.00 150.18 57 ASP B O 1
ATOM 6203 N N . GLU B 1 75 ? 64.100 42.204 49.495 1.00 137.32 58 GLU B N 1
ATOM 6204 C CA . GLU B 1 75 ? 64.308 41.295 48.372 1.00 134.32 58 GLU B CA 1
ATOM 6205 C C . GLU B 1 75 ? 65.624 40.536 48.518 1.00 146.47 58 GLU B C 1
ATOM 6206 O O . GLU B 1 75 ? 65.689 39.332 48.243 1.00 164.45 58 GLU B O 1
ATOM 6218 N N . MET B 1 76 ? 66.686 41.229 48.941 1.00 142.34 59 MET B N 1
ATOM 6219 C CA . MET B 1 76 ? 67.993 40.596 49.081 1.00 141.30 59 MET B CA 1
ATOM 6220 C C . MET B 1 76 ? 67.975 39.520 50.155 1.00 138.42 59 MET B C 1
ATOM 6221 O O . MET B 1 76 ? 68.577 38.457 49.985 1.00 148.26 59 MET B O 1
ATOM 6235 N N . MET B 1 77 ? 67.276 39.769 51.261 1.00 134.90 60 MET B N 1
ATOM 6236 C CA . MET B 1 77 ? 67.181 38.771 52.320 1.00 143.58 60 MET B CA 1
ATOM 6237 C C . MET B 1 77 ? 66.414 37.550 51.840 1.00 152.56 60 MET B C 1
ATOM 6238 O O . MET B 1 77 ? 66.853 36.408 52.034 1.00 161.10 60 MET B O 1
ATOM 6252 N N . ARG B 1 78 ? 65.254 37.773 51.217 1.00 156.11 61 ARG B N 1
ATOM 6253 C CA . ARG B 1 78 ? 64.494 36.659 50.662 1.00 148.76 61 ARG B CA 1
ATOM 6254 C C . ARG B 1 78 ? 65.348 35.832 49.707 1.00 149.45 61 ARG B C 1
ATOM 6255 O O . ARG B 1 78 ? 65.415 34.604 49.823 1.00 144.78 61 ARG B O 1
ATOM 6276 N N . ASP B 1 79 ? 66.025 36.493 48.762 1.00 149.37 62 ASP B N 1
ATOM 6277 C CA . ASP B 1 79 ? 66.813 35.770 47.767 1.00 148.47 62 ASP B CA 1
ATOM 6278 C C . ASP B 1 79 ? 67.986 35.030 48.404 1.00 151.13 62 ASP B C 1
ATOM 6279 O O . ASP B 1 79 ? 68.249 33.867 48.070 1.00 152.74 62 ASP B O 1
ATOM 6288 N N . SER B 1 80 ? 68.698 35.681 49.329 1.00 153.53 63 SER B N 1
ATOM 6289 C CA . SER B 1 80 ? 69.844 35.044 49.966 1.00 146.09 63 SER B CA 1
ATOM 6290 C C . SER B 1 80 ? 69.413 33.817 50.752 1.00 153.10 63 SER B C 1
ATOM 6291 O O . SER B 1 80 ? 70.057 32.766 50.676 1.00 160.29 63 SER B O 1
ATOM 6299 N N . LEU B 1 81 ? 68.328 33.928 51.518 1.00 145.77 64 LEU B N 1
ATOM 6300 C CA . LEU B 1 81 ? 67.817 32.769 52.241 1.00 146.13 64 LEU B CA 1
ATOM 6301 C C . LEU B 1 81 ? 67.400 31.668 51.274 1.00 156.54 64 LEU B C 1
ATOM 6302 O O . LEU B 1 81 ? 67.728 30.489 51.469 1.00 164.13 64 LEU B O 1
ATOM 6318 N N . ALA B 1 82 ? 66.653 32.036 50.228 1.00 159.24 65 ALA B N 1
ATOM 6319 C CA . ALA B 1 82 ? 66.151 31.048 49.282 1.00 162.09 65 ALA B CA 1
ATOM 6320 C C . ALA B 1 82 ? 67.286 30.307 48.597 1.00 161.09 65 ALA B C 1
ATOM 6321 O O . ALA B 1 82 ? 67.111 29.155 48.190 1.00 162.50 65 ALA B O 1
ATOM 6328 N N . GLN B 1 83 ? 68.439 30.955 48.421 1.00 156.71 66 GLN B N 1
ATOM 6329 C CA . GLN B 1 83 ? 69.563 30.264 47.802 1.00 159.67 66 GLN B CA 1
ATOM 6330 C C . GLN B 1 83 ? 70.413 29.507 48.816 1.00 168.41 66 GLN B C 1
ATOM 6331 O O . GLN B 1 83 ? 70.948 28.446 48.481 1.00 164.92 66 GLN B O 1
ATOM 6345 N N . LEU B 1 84 ? 70.540 30.003 50.053 1.00 160.25 67 LEU B N 1
ATOM 6346 C CA . LEU B 1 84 ? 71.398 29.331 51.027 1.00 159.22 67 LEU B CA 1
ATOM 6347 C C . LEU B 1 84 ? 70.745 28.086 51.608 1.00 157.77 67 LEU B C 1
ATOM 6348 O O . LEU B 1 84 ? 71.412 27.057 51.757 1.00 165.47 67 LEU B O 1
ATOM 6364 N N . ALA B 1 85 ? 69.463 28.148 51.966 1.00 155.47 68 ALA B N 1
ATOM 6365 C CA . ALA B 1 85 ? 68.834 26.956 52.532 1.00 157.75 68 ALA B CA 1
ATOM 6366 C C . ALA B 1 85 ? 68.988 25.764 51.598 1.00 162.26 68 ALA B C 1
ATOM 6367 O O . ALA B 1 85 ? 69.366 24.678 52.071 1.00 161.79 68 ALA B O 1
ATOM 6374 N N . PRO B 1 86 ? 68.742 25.890 50.291 1.00 164.80 69 PRO B N 1
ATOM 6375 C CA . PRO B 1 86 ? 69.068 24.779 49.388 1.00 167.70 69 PRO B CA 1
ATOM 6376 C C . PRO B 1 86 ? 70.538 24.411 49.401 1.00 167.36 69 PRO B C 1
ATOM 6377 O O . PRO B 1 86 ? 70.845 23.233 49.254 1.00 173.16 69 PRO B O 1
ATOM 6388 N N . VAL B 1 87 ? 71.461 25.371 49.518 1.00 165.05 70 VAL B N 1
ATOM 6389 C CA . VAL B 1 87 ? 72.889 25.038 49.522 1.00 158.68 70 VAL B CA 1
ATOM 6390 C C . VAL B 1 87 ? 73.255 24.201 50.748 1.00 157.58 70 VAL B C 1
ATOM 6391 O O . VAL B 1 87 ? 73.987 23.209 50.646 1.00 163.20 70 VAL B O 1
ATOM 6404 N N . LEU B 1 88 ? 72.780 24.599 51.931 1.00 154.45 71 LEU B N 1
ATOM 6405 C CA . LEU B 1 88 ? 73.084 23.816 53.127 1.00 156.78 71 LEU B CA 1
ATOM 6406 C C . LEU B 1 88 ? 72.421 22.445 53.063 1.00 165.05 71 LEU B C 1
ATOM 6407 O O . LEU B 1 88 ? 73.052 21.419 53.369 1.00 165.40 71 LEU B O 1
ATOM 6423 N N . LYS B 1 89 ? 71.156 22.401 52.644 1.00 164.99 72 LYS B N 1
ATOM 6424 C CA . LYS B 1 89 ? 70.509 21.112 52.450 1.00 167.57 72 LYS B CA 1
ATOM 6425 C C . LYS B 1 89 ? 71.236 20.299 51.386 1.00 165.49 72 LYS B C 1
ATOM 6426 O O . LYS B 1 89 ? 71.247 19.069 51.450 1.00 167.36 72 LYS B O 1
ATOM 6445 N N . GLN B 1 90 ? 71.808 20.968 50.380 1.00 163.82 73 GLN B N 1
ATOM 6446 C CA . GLN B 1 90 ? 72.568 20.291 49.337 1.00 161.92 73 GLN B CA 1
ATOM 6447 C C . GLN B 1 90 ? 73.825 19.657 49.903 1.00 169.20 73 GLN B C 1
ATOM 6448 O O . GLN B 1 90 ? 74.218 18.567 49.480 1.00 189.72 73 GLN B O 1
ATOM 6462 N N . LEU B 1 91 ? 74.503 20.348 50.818 1.00 165.66 74 LEU B N 1
ATOM 6463 C CA . LEU B 1 91 ? 75.649 19.726 51.472 1.00 165.62 74 LEU B CA 1
ATOM 6464 C C . LEU B 1 91 ? 75.194 18.506 52.255 1.00 167.08 74 LEU B C 1
ATOM 6465 O O . LEU B 1 91 ? 75.867 17.469 52.256 1.00 167.81 74 LEU B O 1
ATOM 6481 N N . THR B 1 92 ? 74.054 18.617 52.942 1.00 166.75 75 THR B N 1
ATOM 6482 C CA . THR B 1 92 ? 73.546 17.472 53.694 1.00 169.98 75 THR B CA 1
ATOM 6483 C C . THR B 1 92 ? 73.209 16.313 52.758 1.00 180.34 75 THR B C 1
ATOM 6484 O O . THR B 1 92 ? 73.485 15.150 53.074 1.00 176.56 75 THR B O 1
ATOM 6495 N N . SER B 1 93 ? 72.609 16.609 51.604 1.00 187.91 76 SER B N 1
ATOM 6496 C CA . SER B 1 93 ? 72.265 15.582 50.630 1.00 188.87 76 SER B CA 1
ATOM 6497 C C . SER B 1 93 ? 73.464 15.159 49.790 1.00 184.91 76 SER B C 1
ATOM 6498 O O . SER B 1 93 ? 73.333 14.259 48.954 1.00 193.04 76 SER B O 1
ATOM 6506 N N . ASP B 1 94 ? 74.623 15.787 50.000 1.00 178.77 77 ASP B N 1
ATOM 6507 C CA . ASP B 1 94 ? 75.875 15.247 49.495 1.00 180.59 77 ASP B CA 1
ATOM 6508 C C . ASP B 1 94 ? 76.289 14.096 50.390 1.00 183.08 77 ASP B C 1
ATOM 6509 O O . ASP B 1 94 ? 76.984 13.171 49.952 1.00 190.21 77 ASP B O 1
ATOM 6518 N N . ALA B 1 95 ? 75.835 14.157 51.642 1.00 180.16 78 ALA B N 1
ATOM 6519 C CA . ALA B 1 95 ? 75.890 13.071 52.615 1.00 180.33 78 ALA B CA 1
ATOM 6520 C C . ALA B 1 95 ? 77.305 12.493 52.607 1.00 186.96 78 ALA B C 1
ATOM 6521 O O . ALA B 1 95 ? 78.268 13.253 52.770 1.00 178.34 78 ALA B O 1
ATOM 6528 N N . ALA B 1 96 ? 77.476 11.188 52.403 1.00 185.19 79 ALA B N 1
ATOM 6529 C CA . ALA B 1 96 ? 78.788 10.558 52.447 1.00 176.04 79 ALA B CA 1
ATOM 6530 C C . ALA B 1 96 ? 79.405 10.641 53.841 1.00 175.32 79 ALA B C 1
ATOM 6531 O O . ALA B 1 96 ? 80.552 10.227 54.037 1.00 168.55 79 ALA B O 1
ATOM 6538 N N . PHE B 1 97 ? 78.678 11.209 54.807 1.00 187.74 80 PHE B N 1
ATOM 6539 C CA . PHE B 1 97 ? 79.154 11.301 56.184 1.00 188.76 80 PHE B CA 1
ATOM 6540 C C . PHE B 1 97 ? 79.032 9.948 56.872 1.00 190.13 80 PHE B C 1
ATOM 6541 O O . PHE B 1 97 ? 79.926 9.547 57.627 1.00 193.08 80 PHE B O 1
ATOM 6558 N N . GLN B 1 98 ? 77.917 9.249 56.637 1.00 190.09 81 GLN B N 1
ATOM 6559 C CA . GLN B 1 98 ? 77.724 7.915 57.197 1.00 195.04 81 GLN B CA 1
ATOM 6560 C C . GLN B 1 98 ? 78.854 6.977 56.793 1.00 194.24 81 GLN B C 1
ATOM 6561 O O . GLN B 1 98 ? 79.279 6.132 57.586 1.00 194.71 81 GLN B O 1
ATOM 6575 N N . THR B 1 99 ? 79.334 7.083 55.552 1.00 196.34 82 THR B N 1
ATOM 6576 C CA . THR B 1 99 ? 80.457 6.251 55.125 1.00 183.13 82 THR B CA 1
ATOM 6577 C C . THR B 1 99 ? 81.698 6.538 55.969 1.00 183.84 82 THR B C 1
ATOM 6578 O O . THR B 1 99 ? 82.375 5.616 56.447 1.00 182.73 82 THR B O 1
ATOM 6589 N N . ILE B 1 100 ? 82.025 7.820 56.139 1.00 190.59 83 ILE B N 1
ATOM 6590 C CA . ILE B 1 100 ? 83.141 8.211 56.998 1.00 185.92 83 ILE B CA 1
ATOM 6591 C C . ILE B 1 100 ? 82.932 7.686 58.417 1.00 190.21 83 ILE B C 1
ATOM 6592 O O . ILE B 1 100 ? 83.862 7.173 59.055 1.00 193.52 83 ILE B O 1
ATOM 6608 N N . ALA B 1 101 ? 81.713 7.842 58.944 1.00 197.85 84 ALA B N 1
ATOM 6609 C CA . ALA B 1 101 ? 81.424 7.362 60.291 1.00 194.40 84 ALA B CA 1
ATOM 6610 C C . ALA B 1 101 ? 81.652 5.860 60.395 1.00 192.48 84 ALA B C 1
ATOM 6611 O O . ALA B 1 101 ? 82.163 5.370 61.407 1.00 190.85 84 ALA B O 1
ATOM 6618 N N . GLN B 1 102 ? 81.289 5.114 59.351 1.00 193.30 85 GLN B N 1
ATOM 6619 C CA . GLN B 1 102 ? 81.513 3.672 59.351 1.00 195.09 85 GLN B CA 1
ATOM 6620 C C . GLN B 1 102 ? 83.000 3.344 59.304 1.00 196.30 85 GLN B C 1
ATOM 6621 O O . GLN B 1 102 ? 83.446 2.389 59.946 1.00 198.00 85 GLN B O 1
ATOM 6635 N N . ILE B 1 103 ? 83.783 4.115 58.548 1.00 191.72 86 ILE B N 1
ATOM 6636 C CA . ILE B 1 103 ? 85.234 3.918 58.557 1.00 183.23 86 ILE B CA 1
ATOM 6637 C C . ILE B 1 103 ? 85.774 4.095 59.973 1.00 190.07 86 ILE B C 1
ATOM 6638 O O . ILE B 1 103 ? 86.531 3.256 60.484 1.00 192.50 86 ILE B O 1
ATOM 6654 N N . ASP B 1 104 ? 85.400 5.202 60.621 1.00 191.24 87 ASP B N 1
ATOM 6655 C CA . ASP B 1 104 ? 85.896 5.480 61.968 1.00 191.23 87 ASP B CA 1
ATOM 6656 C C . ASP B 1 104 ? 85.452 4.405 62.955 1.00 197.82 87 ASP B C 1
ATOM 6657 O O . ASP B 1 104 ? 86.212 4.025 63.853 1.00 199.51 87 ASP B O 1
ATOM 6666 N N . GLU B 1 105 ? 84.222 3.908 62.808 1.00 206.39 88 GLU B N 1
ATOM 6667 C CA . GLU B 1 105 ? 83.740 2.840 63.679 1.00 197.82 88 GLU B CA 1
ATOM 6668 C C . GLU B 1 105 ? 84.526 1.555 63.454 1.00 196.62 88 GLU B C 1
ATOM 6669 O O . GLU B 1 105 ? 84.922 0.878 64.410 1.00 194.33 88 GLU B O 1
ATOM 6681 N N . ALA B 1 106 ? 84.765 1.206 62.188 1.00 199.10 89 ALA B N 1
ATOM 6682 C CA . ALA B 1 106 ? 85.385 -0.071 61.863 1.00 206.66 89 ALA B CA 1
ATOM 6683 C C . ALA B 1 106 ? 86.861 -0.097 62.229 1.00 208.56 89 ALA B C 1
ATOM 6684 O O . ALA B 1 106 ? 87.405 -1.170 62.514 1.00 211.47 89 ALA B O 1
ATOM 6691 N N . LEU B 1 107 ? 87.533 1.057 62.218 1.00 205.23 90 LEU B N 1
ATOM 6692 C CA . LEU B 1 107 ? 88.958 1.058 62.538 1.00 207.21 90 LEU B CA 1
ATOM 6693 C C . LEU B 1 107 ? 89.213 0.518 63.944 1.00 207.69 90 LEU B C 1
ATOM 6694 O O . LEU B 1 107 ? 90.226 -0.149 64.185 1.00 198.21 90 LEU B O 1
ATOM 6710 N N . ALA B 1 108 ? 88.300 0.781 64.883 1.00 219.39 91 ALA B N 1
ATOM 6711 C CA . ALA B 1 108 ? 88.509 0.341 66.260 1.00 208.81 91 ALA B CA 1
ATOM 6712 C C . ALA B 1 108 ? 88.628 -1.177 66.366 1.00 211.59 91 ALA B C 1
ATOM 6713 O O . ALA B 1 108 ? 89.244 -1.684 67.310 1.00 212.87 91 ALA B O 1
ATOM 6720 N N . ASP B 1 109 ? 88.051 -1.915 65.418 1.00 211.13 92 ASP B N 1
ATOM 6721 C CA . ASP B 1 109 ? 88.077 -3.375 65.433 1.00 209.65 92 ASP B CA 1
ATOM 6722 C C . ASP B 1 109 ? 89.514 -3.893 65.414 1.00 216.98 92 ASP B C 1
ATOM 6723 O O . ASP B 1 109 ? 90.452 -3.102 65.255 1.00 215.62 92 ASP B O 1
ATOM 6732 N N . PRO B 1 110 ? 89.729 -5.217 65.588 1.00 207.26 93 PRO B N 1
ATOM 6733 C CA . PRO B 1 110 ? 91.097 -5.751 65.689 1.00 197.58 93 PRO B CA 1
ATOM 6734 C C . PRO B 1 110 ? 92.096 -5.160 64.705 1.00 199.29 93 PRO B C 1
ATOM 6735 O O . PRO B 1 110 ? 91.729 -4.692 63.622 1.00 202.52 93 PRO B O 1
ATOM 6746 N N . SER B 1 111 ? 93.378 -5.199 65.082 1.00 199.07 94 SER B N 1
ATOM 6747 C CA . SER B 1 111 ? 94.414 -4.530 64.302 1.00 197.20 94 SER B CA 1
ATOM 6748 C C . SER B 1 111 ? 94.606 -5.173 62.933 1.00 199.29 94 SER B C 1
ATOM 6749 O O . SER B 1 111 ? 94.972 -4.483 61.979 1.00 198.23 94 SER B O 1
ATOM 6757 N N . LEU B 1 112 ? 94.384 -6.483 62.816 1.00 210.42 95 LEU B N 1
ATOM 6758 C CA . LEU B 1 112 ? 94.451 -7.139 61.512 1.00 208.65 95 LEU B CA 1
ATOM 6759 C C . LEU B 1 112 ? 93.401 -6.571 60.557 1.00 207.14 95 LEU B C 1
ATOM 6760 O O . LEU B 1 112 ? 93.723 -6.068 59.466 1.00 207.03 95 LEU B O 1
ATOM 6776 N N . SER B 1 113 ? 92.130 -6.653 60.956 1.00 206.87 96 SER B N 1
ATOM 6777 C CA . SER B 1 113 ? 91.041 -6.156 60.123 1.00 208.31 96 SER B CA 1
ATOM 6778 C C . SER B 1 113 ? 91.197 -4.672 59.811 1.00 219.67 96 SER B C 1
ATOM 6779 O O . SER B 1 113 ? 90.768 -4.218 58.744 1.00 221.62 96 SER B O 1
ATOM 6787 N N . LYS B 1 114 ? 91.809 -3.906 60.717 1.00 209.80 97 LYS B N 1
ATOM 6788 C CA . LYS B 1 114 ? 91.951 -2.466 60.516 1.00 196.11 97 LYS B CA 1
ATOM 6789 C C . LYS B 1 114 ? 93.146 -2.130 59.628 1.00 204.71 97 LYS B C 1
ATOM 6790 O O . LYS B 1 114 ? 93.088 -1.177 58.839 1.00 199.06 97 LYS B O 1
ATOM 6809 N N . ASP B 1 115 ? 94.243 -2.880 59.745 1.00 214.89 98 ASP B N 1
ATOM 6810 C CA . ASP B 1 115 ? 95.359 -2.659 58.838 1.00 211.90 98 ASP B CA 1
ATOM 6811 C C . ASP B 1 115 ? 95.012 -3.098 57.426 1.00 213.84 98 ASP B C 1
ATOM 6812 O O . ASP B 1 115 ? 95.638 -2.626 56.471 1.00 215.64 98 ASP B O 1
ATOM 6821 N N . ASP B 1 116 ? 94.032 -3.991 57.272 1.00 213.73 99 ASP B N 1
ATOM 6822 C CA . ASP B 1 116 ? 93.464 -4.201 55.943 1.00 213.91 99 ASP B CA 1
ATOM 6823 C C . ASP B 1 116 ? 92.901 -2.897 55.377 1.00 217.66 99 ASP B C 1
ATOM 6824 O O . ASP B 1 116 ? 93.097 -2.590 54.194 1.00 214.73 99 ASP B O 1
ATOM 6833 N N . ARG B 1 117 ? 92.211 -2.110 56.215 1.00 215.02 100 ARG B N 1
ATOM 6834 C CA . ARG B 1 117 ? 91.569 -0.873 55.765 1.00 213.10 100 ARG B CA 1
ATOM 6835 C C . ARG B 1 117 ? 92.566 0.268 55.588 1.00 210.55 100 ARG B C 1
ATOM 6836 O O . ARG B 1 117 ? 92.302 1.215 54.827 1.00 217.12 100 ARG B O 1
ATOM 6857 N N . GLU B 1 118 ? 93.683 0.214 56.312 1.00 204.79 101 GLU B N 1
ATOM 6858 C CA . GLU B 1 118 ? 94.676 1.282 56.246 1.00 195.09 101 GLU B CA 1
ATOM 6859 C C . GLU B 1 118 ? 95.088 1.616 54.817 1.00 200.19 101 GLU B C 1
ATOM 6860 O O . GLU B 1 118 ? 95.546 2.736 54.563 1.00 197.57 101 GLU B O 1
ATOM 6872 N N . ALA B 1 119 ? 94.938 0.678 53.879 1.00 205.18 102 ALA B N 1
ATOM 6873 C CA . ALA B 1 119 ? 95.193 0.991 52.477 1.00 204.07 102 ALA B CA 1
ATOM 6874 C C . ALA B 1 119 ? 94.084 1.863 51.898 1.00 209.37 102 ALA B C 1
ATOM 6875 O O . ALA B 1 119 ? 94.355 2.784 51.120 1.00 207.97 102 ALA B O 1
ATOM 6882 N N . LEU B 1 120 ? 92.830 1.589 52.271 1.00 217.37 103 LEU B N 1
ATOM 6883 C CA . LEU B 1 120 ? 91.701 2.356 51.747 1.00 219.78 103 LEU B CA 1
ATOM 6884 C C . LEU B 1 120 ? 91.686 3.781 52.291 1.00 212.09 103 LEU B C 1
ATOM 6885 O O . LEU B 1 120 ? 91.338 4.723 51.570 1.00 206.32 103 LEU B O 1
ATOM 6901 N N . THR B 1 121 ? 92.048 3.951 53.565 1.00 211.95 104 THR B N 1
ATOM 6902 C CA . THR B 1 121 ? 91.901 5.253 54.229 1.00 211.08 104 THR B CA 1
ATOM 6903 C C . THR B 1 121 ? 92.445 6.415 53.387 1.00 213.63 104 THR B C 1
ATOM 6904 O O . THR B 1 121 ? 91.982 7.566 53.512 1.00 214.62 104 THR B O 1
ATOM 6915 N N . LEU B 1 122 ? 93.426 6.142 52.527 1.00 207.85 105 LEU B N 1
ATOM 6916 C CA . LEU B 1 122 ? 93.982 7.198 51.688 1.00 205.14 105 LEU B CA 1
ATOM 6917 C C . LEU B 1 122 ? 92.941 7.721 50.701 1.00 207.01 105 LEU B C 1
ATOM 6918 O O . LEU B 1 122 ? 92.900 8.924 50.411 1.00 208.30 105 LEU B O 1
ATOM 6934 N N . GLU B 1 123 ? 92.074 6.839 50.188 1.00 208.25 106 GLU B N 1
ATOM 6935 C CA . GLU B 1 123 ? 90.974 7.297 49.341 1.00 205.54 106 GLU B CA 1
ATOM 6936 C C . GLU B 1 123 ? 89.999 8.156 50.136 1.00 202.11 106 GLU B C 1
ATOM 6937 O O . GLU B 1 123 ? 89.431 9.116 49.603 1.00 199.13 106 GLU B O 1
ATOM 6949 N N . ARG B 1 124 ? 89.773 7.811 51.405 1.00 202.61 107 ARG B N 1
ATOM 6950 C CA . ARG B 1 124 ? 88.943 8.652 52.261 1.00 194.21 107 ARG B CA 1
ATOM 6951 C C . ARG B 1 124 ? 89.473 10.076 52.264 1.00 190.92 107 ARG B C 1
ATOM 6952 O O . ARG B 1 124 ? 88.728 11.034 52.028 1.00 193.93 107 ARG B O 1
ATOM 6973 N N . ASN B 1 125 ? 90.768 10.230 52.535 1.00 195.04 108 ASN B N 1
ATOM 6974 C CA . ASN B 1 125 ? 91.348 11.572 52.591 1.00 205.36 108 ASN B CA 1
ATOM 6975 C C . ASN B 1 125 ? 91.290 12.264 51.225 1.00 206.79 108 ASN B C 1
ATOM 6976 O O . ASN B 1 125 ? 91.002 13.471 51.132 1.00 216.11 108 ASN B O 1
ATOM 6987 N N . ASN B 1 126 ? 91.578 11.520 50.152 1.00 204.72 109 ASN B N 1
ATOM 6988 C CA . ASN B 1 126 ? 91.479 12.085 48.808 1.00 204.28 109 ASN B CA 1
ATOM 6989 C C . ASN B 1 126 ? 90.087 12.660 48.565 1.00 200.90 109 ASN B C 1
ATOM 6990 O O . ASN B 1 126 ? 89.942 13.780 48.063 1.00 204.17 109 ASN B O 1
ATOM 7001 N N . LEU B 1 127 ? 89.047 11.899 48.914 1.00 196.87 110 LEU B N 1
ATOM 7002 C CA . LEU B 1 127 ? 87.677 12.387 48.771 1.00 201.31 110 LEU B CA 1
ATOM 7003 C C . LEU B 1 127 ? 87.437 13.599 49.662 1.00 191.92 110 LEU B C 1
ATOM 7004 O O . LEU B 1 127 ? 86.684 14.514 49.298 1.00 183.73 110 LEU B O 1
ATOM 7020 N N . ILE B 1 128 ? 88.039 13.598 50.854 1.00 186.80 111 ILE B N 1
ATOM 7021 C CA . ILE B 1 128 ? 87.912 14.733 51.759 1.00 180.13 111 ILE B CA 1
ATOM 7022 C C . ILE B 1 128 ? 88.381 16.006 51.074 1.00 191.34 111 ILE B C 1
ATOM 7023 O O . ILE B 1 128 ? 87.841 17.085 51.320 1.00 203.45 111 ILE B O 1
ATOM 7039 N N . GLN B 1 129 ? 89.413 15.915 50.235 1.00 193.66 112 GLN B N 1
ATOM 7040 C CA . GLN B 1 129 ? 89.885 17.130 49.558 1.00 191.70 112 GLN B CA 1
ATOM 7041 C C . GLN B 1 129 ? 88.842 17.691 48.579 1.00 192.59 112 GLN B C 1
ATOM 7042 O O . GLN B 1 129 ? 88.619 18.910 48.530 1.00 187.56 112 GLN B O 1
ATOM 7056 N N . ASN B 1 130 ? 88.189 16.834 47.786 1.00 200.03 113 ASN B N 1
ATOM 7057 C CA . ASN B 1 130 ? 87.130 17.326 46.903 1.00 199.38 113 ASN B CA 1
ATOM 7058 C C . ASN B 1 130 ? 85.966 17.898 47.711 1.00 195.36 113 ASN B C 1
ATOM 7059 O O . ASN B 1 130 ? 85.399 18.944 47.360 1.00 193.92 113 ASN B O 1
ATOM 7070 N N . LEU B 1 131 ? 85.573 17.207 48.782 1.00 193.70 114 LEU B N 1
ATOM 7071 C CA . LEU B 1 131 ? 84.558 17.758 49.674 1.00 189.29 114 LEU B CA 1
ATOM 7072 C C . LEU B 1 131 ? 85.003 19.106 50.228 1.00 196.99 114 LEU B C 1
ATOM 7073 O O . LEU B 1 131 ? 84.177 19.994 50.465 1.00 190.89 114 LEU B O 1
ATOM 7089 N N . SER B 1 132 ? 86.300 19.252 50.503 1.00 193.41 115 SER B N 1
ATOM 7090 C CA . SER B 1 132 ? 86.819 20.533 50.962 1.00 187.21 115 SER B CA 1
ATOM 7091 C C . SER B 1 132 ? 86.577 21.601 49.909 1.00 192.21 115 SER B C 1
ATOM 7092 O O . SER B 1 132 ? 86.210 22.729 50.238 1.00 193.87 115 SER B O 1
ATOM 7100 N N . LYS B 1 133 ? 86.788 21.263 48.635 1.00 193.88 116 LYS B N 1
ATOM 7101 C CA . LYS B 1 133 ? 86.417 22.188 47.561 1.00 194.12 116 LYS B CA 1
ATOM 7102 C C . LYS B 1 133 ? 84.943 22.573 47.653 1.00 197.31 116 LYS B C 1
ATOM 7103 O O . LYS B 1 133 ? 84.582 23.751 47.522 1.00 193.94 116 LYS B O 1
ATOM 7122 N N . HIS B 1 134 ? 84.070 21.582 47.843 1.00 203.47 117 HIS B N 1
ATOM 7123 C CA . HIS B 1 134 ? 82.634 21.863 47.881 1.00 198.41 117 HIS B CA 1
ATOM 7124 C C . HIS B 1 134 ? 82.275 22.796 49.039 1.00 196.33 117 HIS B C 1
ATOM 7125 O O . HIS B 1 134 ? 81.556 23.789 48.862 1.00 195.69 117 HIS B O 1
ATOM 7139 N N . ILE B 1 135 ? 82.773 22.495 50.239 1.00 196.41 118 ILE B N 1
ATOM 7140 C CA . ILE B 1 135 ? 82.503 23.357 51.389 1.00 194.88 118 ILE B CA 1
ATOM 7141 C C . ILE B 1 135 ? 83.167 24.720 51.202 1.00 188.66 118 ILE B C 1
ATOM 7142 O O . ILE B 1 135 ? 82.700 25.727 51.748 1.00 186.65 118 ILE B O 1
ATOM 7158 N N . ASP B 1 136 ? 84.290 24.774 50.483 1.00 190.43 119 ASP B N 1
ATOM 7159 C CA . ASP B 1 136 ? 84.920 26.055 50.192 1.00 196.91 119 ASP B CA 1
ATOM 7160 C C . ASP B 1 136 ? 84.002 26.908 49.329 1.00 196.30 119 ASP B C 1
ATOM 7161 O O . ASP B 1 136 ? 83.881 28.118 49.540 1.00 194.38 119 ASP B O 1
ATOM 7170 N N . ASN B 1 137 ? 83.345 26.293 48.347 1.00 200.22 120 ASN B N 1
ATOM 7171 C CA . ASN B 1 137 ? 82.307 27.009 47.608 1.00 203.90 120 ASN B CA 1
ATOM 7172 C C . ASN B 1 137 ? 81.171 27.430 48.536 1.00 192.37 120 ASN B C 1
ATOM 7173 O O . ASN B 1 137 ? 80.570 28.495 48.351 1.00 200.24 120 ASN B O 1
ATOM 7184 N N . VAL B 1 138 ? 80.833 26.587 49.516 1.00 187.02 121 VAL B N 1
ATOM 7185 C CA . VAL B 1 138 ? 79.802 26.963 50.486 1.00 180.30 121 VAL B CA 1
ATOM 7186 C C . VAL B 1 138 ? 80.194 28.253 51.201 1.00 182.35 121 VAL B C 1
ATOM 7187 O O . VAL B 1 138 ? 79.378 29.172 51.354 1.00 172.14 121 VAL B O 1
ATOM 7200 N N . ILE B 1 139 ? 81.439 28.332 51.676 1.00 185.18 122 ILE B N 1
ATOM 7201 C CA . ILE B 1 139 ? 81.874 29.559 52.344 1.00 177.17 122 ILE B CA 1
ATOM 7202 C C . ILE B 1 139 ? 81.926 30.706 51.349 1.00 177.25 122 ILE B C 1
ATOM 7203 O O . ILE B 1 139 ? 81.704 31.853 51.723 1.00 183.25 122 ILE B O 1
ATOM 7219 N N . VAL B 1 140 ? 82.269 30.438 50.089 1.00 177.03 123 VAL B N 1
ATOM 7220 C CA . VAL B 1 140 ? 82.280 31.503 49.087 1.00 179.46 123 VAL B CA 1
ATOM 7221 C C . VAL B 1 140 ? 80.891 32.120 48.973 1.00 178.50 123 VAL B C 1
ATOM 7222 O O . VAL B 1 140 ? 80.726 33.348 49.008 1.00 177.42 123 VAL B O 1
ATOM 7235 N N . SER B 1 141 ? 79.870 31.272 48.847 1.00 177.18 124 SER B N 1
ATOM 7236 C CA . SER B 1 141 ? 78.497 31.760 48.766 1.00 171.95 124 SER B CA 1
ATOM 7237 C C . SER B 1 141 ? 78.119 32.525 50.028 1.00 171.53 124 SER B C 1
ATOM 7238 O O . SER B 1 141 ? 77.613 33.653 49.961 1.00 171.75 124 SER B O 1
ATOM 7246 N N . PHE B 1 142 ? 78.340 31.911 51.194 1.00 170.35 125 PHE B N 1
ATOM 7247 C CA . PHE B 1 142 ? 77.999 32.563 52.454 1.00 164.28 125 PHE B CA 1
ATOM 7248 C C . PHE B 1 142 ? 78.714 33.899 52.596 1.00 165.38 125 PHE B C 1
ATOM 7249 O O . PHE B 1 142 ? 78.113 34.885 53.028 1.00 168.58 125 PHE B O 1
ATOM 7266 N N . THR B 1 143 ? 80.000 33.948 52.252 1.00 166.27 126 THR B N 1
ATOM 7267 C CA . THR B 1 143 ? 80.774 35.171 52.399 1.00 161.91 126 THR B CA 1
ATOM 7268 C C . THR B 1 143 ? 80.246 36.254 51.476 1.00 171.60 126 THR B C 1
ATOM 7269 O O . THR B 1 143 ? 80.089 37.404 51.892 1.00 184.89 126 THR B O 1
ATOM 7280 N N . GLY B 1 144 ? 79.926 35.901 50.231 1.00 176.17 127 GLY B N 1
ATOM 7281 C CA . GLY B 1 144 ? 79.367 36.893 49.330 1.00 176.56 127 GLY B CA 1
ATOM 7282 C C . GLY B 1 144 ? 78.050 37.448 49.833 1.00 166.41 127 GLY B C 1
ATOM 7283 O O . GLY B 1 144 ? 77.859 38.667 49.907 1.00 165.49 127 GLY B O 1
ATOM 7287 N N . ARG B 1 145 ? 77.129 36.559 50.213 1.00 166.00 128 ARG B N 1
ATOM 7288 C CA . ARG B 1 145 ? 75.816 37.014 50.659 1.00 175.91 128 ARG B CA 1
ATOM 7289 C C . ARG B 1 145 ? 75.915 37.825 51.947 1.00 165.38 128 ARG B C 1
ATOM 7290 O O . ARG B 1 145 ? 75.297 38.887 52.065 1.00 159.02 128 ARG B O 1
ATOM 7311 N N . THR B 1 146 ? 76.689 37.347 52.926 1.00 163.29 129 THR B N 1
ATOM 7312 C CA . THR B 1 146 ? 76.834 38.074 54.184 1.00 156.68 129 THR B CA 1
ATOM 7313 C C . THR B 1 146 ? 77.525 39.417 53.980 1.00 152.39 129 THR B C 1
ATOM 7314 O O . THR B 1 146 ? 77.136 40.417 54.593 1.00 145.56 129 THR B O 1
ATOM 7325 N N . SER B 1 147 ? 78.551 39.466 53.127 1.00 160.83 130 SER B N 1
ATOM 7326 C CA . SER B 1 147 ? 79.264 40.718 52.910 1.00 163.97 130 SER B CA 1
ATOM 7327 C C . SER B 1 147 ? 78.374 41.732 52.209 1.00 168.45 130 SER B C 1
ATOM 7328 O O . SER B 1 147 ? 78.375 42.916 52.563 1.00 162.09 130 SER B O 1
ATOM 7336 N N . LYS B 1 148 ? 77.601 41.291 51.213 1.00 169.65 131 LYS B N 1
ATOM 7337 C CA . LYS B 1 148 ? 76.667 42.203 50.563 1.00 161.74 131 LYS B CA 1
ATOM 7338 C C . LYS B 1 148 ? 75.564 42.634 51.521 1.00 157.84 131 LYS B C 1
ATOM 7339 O O . LYS B 1 148 ? 75.118 43.786 51.486 1.00 155.05 131 LYS B O 1
ATOM 7358 N N . LEU B 1 149 ? 75.097 41.717 52.370 1.00 154.03 132 LEU B N 1
ATOM 7359 C CA . LEU B 1 149 ? 74.108 42.060 53.384 1.00 142.87 132 LEU B CA 1
ATOM 7360 C C . LEU B 1 149 ? 74.637 43.162 54.296 1.00 140.29 132 LEU B C 1
ATOM 7361 O O . LEU B 1 149 ? 73.938 44.142 54.580 1.00 137.63 132 LEU B O 1
ATOM 7377 N N . THR B 1 150 ? 75.886 43.024 54.750 1.00 146.68 133 THR B N 1
ATOM 7378 C CA . THR B 1 150 ? 76.503 44.050 55.588 1.00 132.06 133 THR B CA 1
ATOM 7379 C C . THR B 1 150 ? 76.667 45.363 54.831 1.00 135.34 133 THR B C 1
ATOM 7380 O O . THR B 1 150 ? 76.444 46.443 55.390 1.00 138.83 133 THR B O 1
ATOM 7391 N N .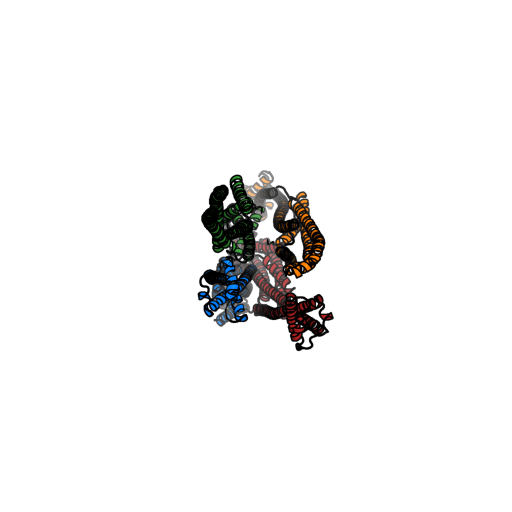 ASN B 1 151 ? 77.082 45.294 53.565 1.00 137.93 134 ASN B N 1
ATOM 7392 C CA . ASN B 1 151 ? 77.264 46.509 52.776 1.00 140.59 134 ASN B CA 1
ATOM 7393 C C . ASN B 1 151 ? 75.946 47.254 52.605 1.00 147.46 134 ASN B C 1
ATOM 7394 O O . ASN B 1 151 ? 75.899 48.487 52.699 1.00 150.73 134 ASN B O 1
ATOM 7405 N N . LYS B 1 152 ? 74.859 46.524 52.363 1.00 158.75 135 LYS B N 1
ATOM 7406 C CA . LYS B 1 152 ? 73.561 47.177 52.238 1.00 162.56 135 LYS B CA 1
ATOM 7407 C C . LYS B 1 152 ? 73.090 47.707 53.589 1.00 146.18 135 LYS B C 1
ATOM 7408 O O . LYS B 1 152 ? 72.436 48.753 53.652 1.00 153.90 135 LYS B O 1
ATOM 7427 N N . ILE B 1 153 ? 73.369 46.984 54.680 1.00 134.75 136 ILE B N 1
ATOM 7428 C CA . ILE B 1 153 ? 73.075 47.523 56.008 1.00 132.42 136 ILE B CA 1
ATOM 7429 C C . ILE B 1 153 ? 73.800 48.845 56.207 1.00 135.13 136 ILE B C 1
ATOM 7430 O O . ILE B 1 153 ? 73.266 49.778 56.816 1.00 128.95 136 ILE B O 1
ATOM 7446 N N . SER B 1 154 ? 75.044 48.931 55.739 1.00 141.07 137 SER B N 1
ATOM 7447 C CA . SER B 1 154 ? 75.776 50.188 55.832 1.00 143.66 137 SER B CA 1
ATOM 7448 C C . SER B 1 154 ? 75.097 51.260 54.995 1.00 146.31 137 SER B C 1
ATOM 7449 O O . SER B 1 154 ? 74.940 52.402 55.439 1.00 149.65 137 SER B O 1
ATOM 7457 N N . ASP B 1 155 ? 74.682 50.904 53.779 1.00 153.98 138 ASP B N 1
ATOM 7458 C CA . ASP B 1 155 ? 73.951 51.844 52.934 1.00 171.53 138 ASP B CA 1
ATOM 7459 C C . ASP B 1 155 ? 72.710 52.378 53.645 1.00 154.53 138 ASP B C 1
ATOM 7460 O O . ASP B 1 155 ? 72.395 53.571 53.550 1.00 152.67 138 ASP B O 1
ATOM 7469 N N . ILE B 1 156 ? 71.994 51.508 54.359 1.00 143.19 139 ILE B N 1
ATOM 7470 C CA . ILE B 1 156 ? 70.767 51.917 55.043 1.00 136.97 139 ILE B CA 1
ATOM 7471 C C . ILE B 1 156 ? 71.089 52.788 56.253 1.00 141.92 139 ILE B C 1
ATOM 7472 O O . ILE B 1 156 ? 70.604 53.919 56.375 1.00 142.35 139 ILE B O 1
ATOM 7488 N N . SER B 1 157 ? 71.915 52.273 57.164 1.00 144.15 140 SER B N 1
ATOM 7489 C CA . SER B 1 157 ? 72.154 52.959 58.428 1.00 153.13 140 SER B CA 1
ATOM 7490 C C . SER B 1 157 ? 72.865 54.286 58.203 1.00 143.34 140 SER B C 1
ATOM 7491 O O . SER B 1 157 ? 72.504 55.302 58.807 1.00 139.60 140 SER B O 1
ATOM 7499 N N . ASP B 1 158 ? 73.882 54.292 57.339 1.00 143.79 141 ASP B N 1
ATOM 7500 C CA . ASP B 1 158 ? 74.640 55.509 57.083 1.00 146.94 141 ASP B CA 1
ATOM 7501 C C . ASP B 1 158 ? 73.740 56.627 56.577 1.00 143.68 141 ASP B C 1
ATOM 7502 O O . ASP B 1 158 ? 73.973 57.800 56.891 1.00 147.47 141 ASP B O 1
ATOM 7511 N N . MET B 1 159 ? 72.709 56.292 55.804 1.00 140.08 142 MET B N 1
ATOM 7512 C CA . MET B 1 159 ? 71.828 57.316 55.259 1.00 144.70 142 MET B CA 1
ATOM 7513 C C . MET B 1 159 ? 71.174 58.096 56.390 1.00 139.99 142 MET B C 1
ATOM 7514 O O . MET B 1 159 ? 70.608 57.512 57.319 1.00 135.67 142 MET B O 1
ATOM 7528 N N . VAL B 1 160 ? 71.250 59.423 56.308 1.00 143.10 143 VAL B N 1
ATOM 7529 C CA . VAL B 1 160 ? 70.688 60.302 57.327 1.00 139.15 143 VAL B CA 1
ATOM 7530 C C . VAL B 1 160 ? 69.611 61.154 56.670 1.00 136.79 143 VAL B C 1
ATOM 7531 O O . VAL B 1 160 ? 69.872 61.835 55.670 1.00 126.08 143 VAL B O 1
ATOM 7544 N N . ILE B 1 161 ? 68.401 61.114 57.231 1.00 132.94 144 ILE B N 1
ATOM 7545 C CA . ILE B 1 161 ? 67.295 61.897 56.682 1.00 126.87 144 ILE B CA 1
ATOM 7546 C C . ILE B 1 161 ? 67.495 63.380 56.967 1.00 126.14 144 ILE B C 1
ATOM 7547 O O . ILE B 1 161 ? 67.337 64.228 56.080 1.00 123.59 144 ILE B O 1
ATOM 7563 N N . ALA B 1 162 ? 67.846 63.716 58.205 1.00 130.77 145 ALA B N 1
ATOM 7564 C CA . ALA B 1 162 ? 67.982 65.107 58.612 1.00 125.72 145 ALA B CA 1
ATOM 7565 C C . ALA B 1 162 ? 68.896 65.179 59.823 1.00 130.63 145 ALA B C 1
ATOM 7566 O O . ALA B 1 162 ? 69.118 64.185 60.519 1.00 126.90 145 ALA B O 1
ATOM 7573 N N . GLU B 1 163 ? 69.419 66.381 60.066 1.00 130.21 146 GLU B N 1
ATOM 7574 C CA . GLU B 1 163 ? 70.393 66.574 61.133 1.00 133.16 146 GLU B CA 1
ATOM 7575 C C . GLU B 1 163 ? 69.708 66.770 62.479 1.00 133.55 146 GLU B C 1
ATOM 7576 O O . GLU B 1 163 ? 70.115 66.178 63.484 1.00 136.54 146 GLU B O 1
ATOM 7588 N N . ARG B 1 164 ? 68.655 67.590 62.515 1.00 130.33 147 ARG B N 1
ATOM 7589 C CA . ARG B 1 164 ? 67.908 67.871 63.735 1.00 123.54 147 ARG B CA 1
ATOM 7590 C C . ARG B 1 164 ? 66.427 67.962 63.367 1.00 124.34 147 ARG B C 1
ATOM 7591 O O . ARG B 1 164 ? 65.822 69.033 63.353 1.00 136.26 147 ARG B O 1
ATOM 7612 N N . LEU B 1 165 ? 65.836 66.808 63.056 1.00 121.23 148 LEU B N 1
ATOM 7613 C CA . LEU B 1 165 ? 64.434 66.778 62.659 1.00 110.31 148 LEU B CA 1
ATOM 7614 C C . LEU B 1 165 ? 63.543 67.393 63.732 1.00 106.49 148 LEU B C 1
ATOM 7615 O O . LEU B 1 165 ? 62.619 68.159 63.422 1.00 112.50 148 LEU B O 1
ATOM 7631 N N . GLN B 1 166 ? 63.791 67.059 64.999 1.00 103.42 149 GLN B N 1
ATOM 7632 C CA . GLN B 1 166 ? 62.998 67.638 66.079 1.00 109.49 149 GLN B CA 1
ATOM 7633 C C . GLN B 1 166 ? 63.036 69.161 66.049 1.00 115.11 149 GLN B C 1
ATOM 7634 O O . GLN B 1 166 ? 62.037 69.818 66.359 1.00 113.65 149 GLN B O 1
ATOM 7648 N N . ASP B 1 167 ? 64.176 69.743 65.673 1.00 115.28 150 ASP B N 1
ATOM 7649 C CA . ASP B 1 167 ? 64.253 71.196 65.563 1.00 106.26 150 ASP B CA 1
ATOM 7650 C C . ASP B 1 167 ? 63.327 71.706 64.464 1.00 104.74 150 ASP B C 1
ATOM 7651 O O . ASP B 1 167 ? 62.681 72.750 64.615 1.00 116.97 150 ASP B O 1
ATOM 7660 N N . LEU B 1 168 ? 63.247 70.979 63.349 1.00 101.33 151 LEU B N 1
ATOM 7661 C CA . LEU B 1 168 ? 62.320 71.351 62.285 1.00 98.26 151 LEU B CA 1
ATOM 7662 C C . LEU B 1 168 ? 60.879 71.293 62.778 1.00 90.76 151 LEU B C 1
ATOM 7663 O O . LEU B 1 168 ? 60.075 72.193 62.496 1.00 94.16 151 LEU B O 1
ATOM 7679 N N . VAL B 1 169 ? 60.534 70.237 63.517 1.00 103.16 152 VAL B N 1
ATOM 7680 C CA . VAL B 1 169 ? 59.187 70.125 64.073 1.00 108.31 152 VAL B CA 1
ATOM 7681 C C . VAL B 1 169 ? 58.906 71.289 65.015 1.00 107.81 152 VAL B C 1
ATOM 7682 O O . VAL B 1 169 ? 57.797 71.837 65.039 1.00 101.00 152 VAL B O 1
ATOM 7695 N N . THR B 1 170 ? 59.899 71.669 65.819 1.00 109.41 153 THR B N 1
ATOM 7696 C CA . THR B 1 170 ? 59.732 72.791 66.736 1.00 108.05 153 THR B CA 1
ATOM 7697 C C . THR B 1 170 ? 59.464 74.080 65.971 1.00 104.90 153 THR B C 1
ATOM 7698 O O . THR B 1 170 ? 58.582 74.863 66.338 1.00 112.49 153 THR B O 1
ATOM 7709 N N . GLN B 1 171 ? 60.237 74.326 64.913 1.00 102.93 154 GLN B N 1
ATOM 7710 C CA . GLN B 1 171 ? 60.011 75.509 64.088 1.00 103.38 154 GLN B CA 1
ATOM 7711 C C . GLN B 1 171 ? 58.595 75.515 63.519 1.00 105.71 154 GLN B C 1
ATOM 7712 O O . GLN B 1 171 ? 57.910 76.547 63.536 1.00 108.47 154 GLN B O 1
ATOM 7726 N N . THR B 1 172 ? 58.138 74.366 63.017 1.00 109.40 155 THR B N 1
ATOM 7727 C CA . THR B 1 172 ? 56.801 74.296 62.432 1.00 104.93 155 THR B CA 1
ATOM 7728 C C . THR B 1 172 ? 55.726 74.575 63.480 1.00 102.67 155 THR B C 1
ATOM 7729 O O . THR B 1 172 ? 54.771 75.321 63.223 1.00 103.30 155 THR B O 1
ATOM 7740 N N . GLU B 1 173 ? 55.864 73.985 64.670 1.00 114.29 156 GLU B N 1
ATOM 7741 C CA . GLU B 1 173 ? 54.877 74.210 65.723 1.00 114.54 156 GLU B CA 1
ATOM 7742 C C . GLU B 1 173 ? 54.886 75.663 66.179 1.00 111.15 156 GLU B C 1
ATOM 7743 O O . GLU B 1 173 ? 53.831 76.236 66.477 1.00 115.31 156 GLU B O 1
ATOM 7755 N N . SER B 1 174 ? 56.068 76.278 66.234 1.00 107.98 157 SER B N 1
ATOM 7756 C CA . SER B 1 174 ? 56.151 77.694 66.569 1.00 116.88 157 SER B CA 1
ATOM 7757 C C . SER B 1 174 ? 55.416 78.542 65.541 1.00 117.06 157 SER B C 1
ATOM 7758 O O . SER B 1 174 ? 54.701 79.485 65.900 1.00 129.87 157 SER B O 1
ATOM 7766 N N . GLN B 1 175 ? 55.591 78.231 64.255 1.00 110.61 158 GLN B N 1
ATOM 7767 C CA . GLN B 1 175 ? 54.879 78.981 63.223 1.00 108.24 158 GLN B CA 1
ATOM 7768 C C . GLN B 1 175 ? 53.370 78.809 63.361 1.00 107.16 158 GLN B C 1
ATOM 7769 O O . GLN B 1 175 ? 52.610 79.775 63.218 1.00 118.85 158 GLN B O 1
ATOM 7783 N N . LYS B 1 176 ? 52.917 77.588 63.646 1.00 108.75 159 LYS B N 1
ATOM 7784 C CA . LYS B 1 176 ? 51.488 77.363 63.859 1.00 107.09 159 LYS B CA 1
ATOM 7785 C C . LYS B 1 176 ? 50.970 78.204 65.023 1.00 111.92 159 LYS B C 1
ATOM 7786 O O . LYS B 1 176 ? 49.904 78.832 64.935 1.00 117.00 159 LYS B O 1
ATOM 7805 N N . THR B 1 177 ? 51.713 78.214 66.132 1.00 115.84 160 THR B N 1
ATOM 7806 C CA . THR B 1 177 ? 51.302 78.996 67.293 1.00 114.81 160 THR B CA 1
ATOM 7807 C C . THR B 1 177 ? 51.234 80.480 66.959 1.00 122.29 160 THR B C 1
ATOM 7808 O O . THR B 1 177 ? 50.292 81.173 67.363 1.00 126.93 160 THR B O 1
ATOM 7819 N N . GLU B 1 178 ? 52.231 80.990 66.230 1.00 134.06 161 GLU B N 1
ATOM 7820 C CA . GLU B 1 178 ? 52.220 82.399 65.841 1.00 126.69 161 GLU B CA 1
ATOM 7821 C C . GLU B 1 178 ? 51.027 82.716 64.951 1.00 123.63 161 GLU B C 1
ATOM 7822 O O . GLU B 1 178 ? 50.425 83.790 65.068 1.00 128.60 161 GLU B O 1
ATOM 7834 N N . LEU B 1 179 ? 50.668 81.798 64.052 1.00 117.95 162 LEU B N 1
ATOM 7835 C CA . LEU B 1 179 ? 49.511 82.037 63.196 1.00 117.51 162 LEU B CA 1
ATOM 7836 C C . LEU B 1 179 ? 48.224 82.086 64.014 1.00 118.97 162 LEU B C 1
ATOM 7837 O O . LEU B 1 179 ? 47.370 82.950 63.784 1.00 124.38 162 LEU B O 1
ATOM 7853 N N . GLN B 1 180 ? 48.073 81.183 64.984 1.00 114.66 163 GLN B N 1
ATOM 7854 C CA . GLN B 1 180 ? 46.899 81.243 65.856 1.00 123.65 163 GLN B CA 1
ATOM 7855 C C . GLN B 1 180 ? 46.863 82.545 66.653 1.00 126.12 163 GLN B C 1
ATOM 7856 O O . GLN B 1 180 ? 45.796 83.159 66.821 1.00 130.08 163 GLN B O 1
ATOM 7870 N N . SER B 1 181 ? 48.020 82.973 67.167 1.00 128.72 164 SER B N 1
ATOM 7871 C CA . SER B 1 181 ? 48.086 84.202 67.950 1.00 130.62 164 SER B CA 1
ATOM 7872 C C . SER B 1 181 ? 47.787 85.429 67.103 1.00 133.78 164 SER B C 1
ATOM 7873 O O . SER B 1 181 ? 47.248 86.415 67.616 1.00 138.90 164 SER B O 1
ATOM 7881 N N . ASP B 1 182 ? 48.154 85.406 65.822 1.00 132.47 165 ASP B N 1
ATOM 7882 C CA . ASP B 1 182 ? 47.794 86.493 64.922 1.00 130.26 165 ASP B CA 1
ATOM 7883 C C . ASP B 1 182 ? 46.336 86.424 64.486 1.00 133.07 165 ASP B C 1
ATOM 7884 O O . ASP B 1 182 ? 45.763 87.455 64.120 1.00 131.53 165 ASP B O 1
ATOM 7893 N N . ILE B 1 183 ? 45.726 85.238 64.519 1.00 132.82 166 ILE B N 1
ATOM 7894 C CA . ILE B 1 183 ? 44.320 85.118 64.144 1.00 124.39 166 ILE B CA 1
ATOM 7895 C C . ILE B 1 183 ? 43.427 85.666 65.248 1.00 121.98 166 ILE B C 1
ATOM 7896 O O . ILE B 1 183 ? 42.497 86.438 64.989 1.00 135.19 166 ILE B O 1
ATOM 7912 N N . ASP B 1 184 ? 43.686 85.269 66.493 1.00 125.93 167 ASP B N 1
ATOM 7913 C CA . ASP B 1 184 ? 42.771 85.603 67.587 1.00 128.39 167 ASP B CA 1
ATOM 7914 C C . ASP B 1 184 ? 42.424 87.089 67.665 1.00 130.42 167 ASP B C 1
ATOM 7915 O O . ASP B 1 184 ? 41.229 87.419 67.768 1.00 132.98 167 ASP B O 1
ATOM 7924 N N . PRO B 1 185 ? 43.383 88.021 67.629 1.00 130.88 168 PRO B N 1
ATOM 7925 C CA . PRO B 1 185 ? 43.013 89.444 67.703 1.00 130.94 168 PRO B CA 1
ATOM 7926 C C . PRO B 1 185 ? 42.114 89.892 66.569 1.00 124.18 168 PRO B C 1
ATOM 7927 O O . PRO B 1 185 ? 41.260 90.763 66.776 1.00 119.51 168 PRO B O 1
ATOM 7938 N N . LYS B 1 186 ? 42.281 89.330 65.371 1.00 121.97 169 LYS B N 1
ATOM 7939 C CA . LYS B 1 186 ? 41.400 89.687 64.265 1.00 114.64 169 LYS B CA 1
ATOM 7940 C C . LYS B 1 186 ? 39.966 89.273 64.558 1.00 109.25 169 LYS B C 1
ATOM 7941 O O . LYS B 1 186 ? 39.025 90.019 64.268 1.00 116.68 169 LYS B O 1
ATOM 7960 N N . THR B 1 187 ?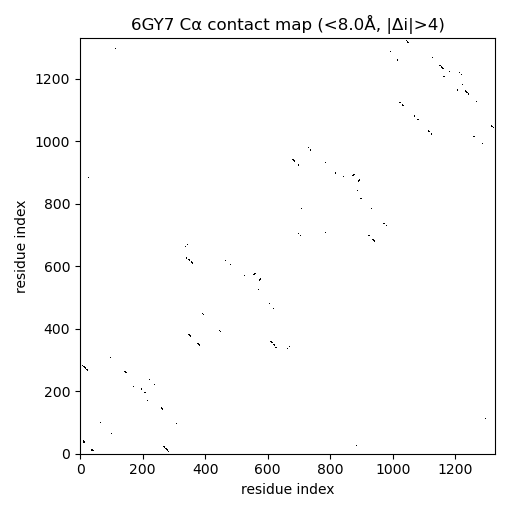 39.780 88.090 65.145 1.00 112.06 170 THR B N 1
ATOM 7961 C CA . THR B 1 187 ? 38.439 87.644 65.502 1.00 115.65 170 THR B CA 1
ATOM 7962 C C . THR B 1 187 ? 37.844 88.546 66.574 1.00 120.37 170 THR B C 1
ATOM 7963 O O . THR B 1 187 ? 36.656 88.890 66.521 1.00 133.25 170 THR B O 1
ATOM 7974 N N . GLU B 1 188 ? 38.655 88.932 67.561 1.00 119.00 171 GLU B N 1
ATOM 7975 C CA . GLU B 1 188 ? 38.178 89.837 68.603 1.00 122.26 171 GLU B CA 1
ATOM 7976 C C . GLU B 1 188 ? 37.739 91.174 68.009 1.00 124.35 171 GLU B C 1
ATOM 7977 O O . GLU B 1 188 ? 36.663 91.699 68.335 1.00 132.25 171 GLU B O 1
ATOM 7989 N N . LYS B 1 189 ? 38.572 91.742 67.134 1.00 127.60 172 LYS B N 1
ATOM 7990 C CA . LYS B 1 189 ? 38.232 93.001 66.482 1.00 125.95 172 LYS B CA 1
ATOM 7991 C C . LYS B 1 189 ? 36.969 92.857 65.641 1.00 119.89 172 LYS B C 1
ATOM 7992 O O . LYS B 1 189 ? 36.129 93.764 65.608 1.00 122.28 172 LYS B O 1
ATOM 8011 N N . ARG B 1 190 ? 36.819 91.722 64.952 1.00 120.37 173 ARG B N 1
ATOM 8012 C CA . ARG B 1 190 ? 35.605 91.479 64.183 1.00 123.52 173 ARG B CA 1
ATOM 8013 C C . ARG B 1 190 ? 34.381 91.460 65.084 1.00 125.16 173 ARG B C 1
ATOM 8014 O O . ARG B 1 190 ? 33.330 91.998 64.725 1.00 131.31 173 ARG B O 1
ATOM 8035 N N . ASN B 1 191 ? 34.487 90.818 66.248 1.00 133.38 174 ASN B N 1
ATOM 8036 C CA . ASN B 1 191 ? 33.355 90.775 67.167 1.00 123.14 174 ASN B CA 1
ATOM 8037 C C . ASN B 1 191 ? 32.983 92.175 67.641 1.00 122.54 174 ASN B C 1
ATOM 8038 O O . ASN B 1 191 ? 31.798 92.526 67.711 1.00 124.67 174 ASN B O 1
ATOM 8049 N N . LYS B 1 192 ? 33.985 92.989 67.978 1.00 121.44 175 LYS B N 1
ATOM 8050 C CA . LYS B 1 192 ? 33.701 94.363 68.388 1.00 130.03 175 LYS B CA 1
ATOM 8051 C C . LYS B 1 192 ? 33.024 95.143 67.262 1.00 127.94 175 LYS B C 1
ATOM 8052 O O . LYS B 1 192 ? 32.055 95.884 67.494 1.00 128.48 175 LYS B O 1
ATOM 8071 N N . LEU B 1 193 ? 33.526 94.993 66.033 1.00 121.63 176 LEU B N 1
ATOM 8072 C CA . LEU B 1 193 ? 32.934 95.692 64.896 1.00 114.52 176 LEU B CA 1
ATOM 8073 C C . LEU B 1 193 ? 31.503 95.224 64.659 1.00 118.36 176 LEU B C 1
ATOM 8074 O O . LEU B 1 193 ? 30.635 96.019 64.285 1.00 128.56 176 LEU B O 1
ATOM 8090 N N . ASP B 1 194 ? 31.242 93.930 64.864 1.00 121.33 177 ASP B N 1
ATOM 8091 C CA . ASP B 1 194 ? 29.885 93.412 64.733 1.00 118.00 177 ASP B CA 1
ATOM 8092 C C . ASP B 1 194 ? 28.975 94.011 65.794 1.00 123.40 177 ASP B C 1
ATOM 8093 O O . ASP B 1 194 ? 27.803 94.291 65.530 1.00 124.53 177 ASP B O 1
ATOM 8102 N N . ALA B 1 195 ? 29.493 94.202 67.009 1.00 121.84 178 ALA B N 1
ATOM 8103 C CA . ALA B 1 195 ? 28.709 94.867 68.046 1.00 124.19 178 ALA B CA 1
ATOM 8104 C C . ALA B 1 195 ? 28.348 96.289 67.627 1.00 124.01 178 ALA B C 1
ATOM 8105 O O . ALA B 1 195 ? 27.204 96.732 67.790 1.00 128.79 178 ALA B O 1
ATOM 8112 N N . ASP B 1 196 ? 29.324 97.026 67.091 1.00 123.94 179 ASP B N 1
ATOM 8113 C CA . ASP B 1 196 ? 29.048 98.388 66.632 1.00 120.86 179 ASP B CA 1
ATOM 8114 C C . ASP B 1 196 ? 28.023 98.397 65.497 1.00 117.44 179 ASP B C 1
ATOM 8115 O O . ASP B 1 196 ? 27.122 99.250 65.463 1.00 124.96 179 ASP B O 1
ATOM 8124 N N . ARG B 1 197 ? 28.156 97.467 64.548 1.00 108.84 180 ARG B N 1
ATOM 8125 C CA . ARG B 1 197 ? 27.171 97.343 63.479 1.00 105.62 180 ARG B CA 1
ATOM 8126 C C . ARG B 1 197 ? 25.795 97.020 64.044 1.00 120.79 180 ARG B C 1
ATOM 8127 O O . ARG B 1 197 ? 24.776 97.500 63.535 1.00 122.24 180 ARG B O 1
ATOM 8148 N N . GLU B 1 198 ? 25.746 96.189 65.086 1.00 132.55 181 GLU B N 1
ATOM 8149 C CA . GLU B 1 198 ? 24.486 95.899 65.758 1.00 141.68 181 GLU B CA 1
ATOM 8150 C C . GLU B 1 198 ? 23.874 97.174 66.317 1.00 130.66 181 GLU B C 1
ATOM 8151 O O . GLU B 1 198 ? 22.664 97.396 66.207 1.00 134.10 181 GLU B O 1
ATOM 8163 N N . LYS B 1 199 ? 24.700 98.020 66.930 1.00 129.80 182 LYS B N 1
ATOM 8164 C CA . LYS B 1 199 ? 24.214 99.291 67.462 1.00 120.36 182 LYS B CA 1
ATOM 8165 C C . LYS B 1 199 ? 23.600 100.138 66.351 1.00 119.83 182 LYS B C 1
ATOM 8166 O O . LYS B 1 199 ? 22.482 100.668 66.481 1.00 125.69 182 LYS B O 1
ATOM 8185 N N . ILE B 1 200 ? 24.326 100.265 65.237 1.00 123.21 183 ILE B N 1
ATOM 8186 C CA . ILE B 1 200 ? 23.848 101.080 64.122 1.00 124.51 183 ILE B CA 1
ATOM 8187 C C . ILE B 1 200 ? 22.537 100.526 63.578 1.00 130.35 183 ILE B C 1
ATOM 8188 O O . ILE B 1 200 ? 21.603 101.282 63.284 1.00 147.84 183 ILE B O 1
ATOM 8204 N N . ILE B 1 201 ? 22.450 99.205 63.415 1.00 128.35 184 ILE B N 1
ATOM 8205 C CA . ILE B 1 201 ? 21.243 98.631 62.829 1.00 126.04 184 ILE B CA 1
ATOM 8206 C C . ILE B 1 201 ? 20.081 98.717 63.804 1.00 125.64 184 ILE B C 1
ATOM 8207 O O . ILE B 1 201 ? 18.928 98.803 63.384 1.00 125.10 184 ILE B O 1
ATOM 8223 N N . GLU B 1 202 ? 20.345 98.688 65.111 1.00 129.68 185 GLU B N 1
ATOM 8224 C CA . GLU B 1 202 ? 19.282 98.956 66.075 1.00 126.97 185 GLU B CA 1
ATOM 8225 C C . GLU B 1 202 ? 18.722 100.358 65.877 1.00 125.03 185 GLU B C 1
ATOM 8226 O O . GLU B 1 202 ? 17.500 100.555 65.841 1.00 137.72 185 GLU B O 1
ATOM 8238 N N . SER B 1 203 ? 19.605 101.352 65.749 1.00 124.90 186 SER B N 1
ATOM 8239 C CA . SER B 1 203 ? 19.125 102.711 65.497 1.00 123.15 186 SER B CA 1
ATOM 8240 C C . SER B 1 203 ? 18.320 102.777 64.198 1.00 124.17 186 SER B C 1
ATOM 8241 O O . SER B 1 203 ? 17.244 103.394 64.148 1.00 124.73 186 SER B O 1
ATOM 8249 N N . GLN B 1 204 ? 18.831 102.148 63.135 1.00 124.89 187 GLN B N 1
ATOM 8250 C CA . GLN B 1 204 ? 18.125 102.128 61.855 1.00 121.45 187 GLN B CA 1
ATOM 8251 C C . GLN B 1 204 ? 16.755 101.479 61.991 1.00 130.34 187 GLN B C 1
ATOM 8252 O O . GLN B 1 204 ? 15.763 101.975 61.444 1.00 130.80 187 GLN B O 1
ATOM 8266 N N . ASP B 1 205 ? 16.694 100.331 62.668 1.00 132.77 188 ASP B N 1
ATOM 8267 C CA . ASP B 1 205 ? 15.431 99.628 62.840 1.00 132.75 188 ASP B CA 1
ATOM 8268 C C . ASP B 1 205 ? 14.449 100.474 63.630 1.00 133.06 188 ASP B C 1
ATOM 8269 O O . ASP B 1 205 ? 13.248 100.443 63.363 1.00 139.80 188 ASP B O 1
ATOM 8278 N N . VAL B 1 206 ? 14.937 101.242 64.604 1.00 125.99 189 VAL B N 1
ATOM 8279 C CA . VAL B 1 206 ? 14.042 102.126 65.347 1.00 122.95 189 VAL B CA 1
ATOM 8280 C C . VAL B 1 206 ? 13.479 103.203 64.424 1.00 128.89 189 VAL B C 1
ATOM 8281 O O . VAL B 1 206 ? 12.272 103.478 64.425 1.00 136.47 189 VAL B O 1
ATOM 8294 N N . ILE B 1 207 ? 14.342 103.816 63.611 1.00 128.86 190 ILE B N 1
ATOM 8295 C CA . ILE B 1 207 ? 13.871 104.818 62.654 1.00 132.83 190 ILE B CA 1
ATOM 8296 C C . ILE B 1 207 ? 12.811 104.226 61.729 1.00 140.47 190 ILE B C 1
ATOM 8297 O O . ILE B 1 207 ? 11.734 104.803 61.537 1.00 138.78 190 ILE B O 1
ATOM 8313 N N . ARG B 1 208 ? 13.110 103.071 61.131 1.00 144.07 191 ARG B N 1
ATOM 8314 C CA . ARG B 1 208 ? 12.169 102.431 60.213 1.00 151.52 191 ARG B CA 1
ATOM 8315 C C . ARG B 1 208 ? 10.872 102.055 60.919 1.00 151.79 191 ARG B C 1
ATOM 8316 O O . ARG B 1 208 ? 9.779 102.209 60.361 1.00 157.92 191 ARG B O 1
ATOM 8337 N N . GLN B 1 209 ? 10.984 101.541 62.142 1.00 146.92 192 GLN B N 1
ATOM 8338 C CA . GLN B 1 209 ? 9.826 101.139 62.927 1.00 150.14 192 GLN B CA 1
ATOM 8339 C C . GLN B 1 209 ? 8.900 102.321 63.184 1.00 147.41 192 GLN B C 1
ATOM 8340 O O . GLN B 1 209 ? 7.675 102.194 63.078 1.00 156.22 192 GLN B O 1
ATOM 8354 N N . ASN B 1 210 ? 9.466 103.479 63.529 1.00 148.42 193 ASN B N 1
ATOM 8355 C CA . ASN B 1 210 ? 8.683 104.671 63.834 1.00 144.53 193 ASN B CA 1
ATOM 8356 C C . ASN B 1 210 ? 8.561 105.650 62.666 1.00 138.58 193 ASN B C 1
ATOM 8357 O O . ASN B 1 210 ? 8.043 106.754 62.860 1.00 130.16 193 ASN B O 1
ATOM 8368 N N . ASN B 1 211 ? 9.012 105.279 61.466 1.00 145.86 194 ASN B N 1
ATOM 8369 C CA . ASN B 1 211 ? 8.858 106.130 60.281 1.00 157.78 194 ASN B CA 1
ATOM 8370 C C . ASN B 1 211 ? 9.357 107.551 60.521 1.00 159.12 194 ASN B C 1
ATOM 8371 O O . ASN B 1 211 ? 8.783 108.517 60.014 1.00 159.43 194 ASN B O 1
ATOM 8382 N N . ILE B 1 212 ? 10.423 107.699 61.308 1.00 160.78 195 ILE B N 1
ATOM 8383 C CA . ILE B 1 212 ? 10.986 109.028 61.524 1.00 140.91 195 ILE B CA 1
ATOM 8384 C C . ILE B 1 212 ? 11.554 109.594 60.224 1.00 145.59 195 ILE B C 1
ATOM 8385 O O . ILE B 1 212 ? 11.578 110.817 60.032 1.00 144.05 195 ILE B O 1
ATOM 8401 N N . ALA B 1 213 ? 12.028 108.729 59.321 1.00 152.85 196 ALA B N 1
ATOM 8402 C CA . ALA B 1 213 ? 12.629 109.197 58.073 1.00 148.84 196 ALA B CA 1
ATOM 8403 C C . ALA B 1 213 ? 11.679 110.096 57.289 1.00 158.56 196 ALA B C 1
ATOM 8404 O O . ALA B 1 213 ? 12.112 111.072 56.666 1.00 157.13 196 ALA B O 1
ATOM 8411 N N . ASP B 1 214 ? 10.385 109.770 57.282 1.00 164.49 197 ASP B N 1
ATOM 8412 C CA . ASP B 1 214 ? 9.414 110.601 56.574 1.00 162.36 197 ASP B CA 1
ATOM 8413 C C . ASP B 1 214 ? 9.149 111.903 57.317 1.00 158.44 197 ASP B C 1
ATOM 8414 O O . ASP B 1 214 ? 8.986 112.959 56.695 1.00 160.22 197 ASP B O 1
ATOM 8423 N N . MET B 1 215 ? 9.097 111.844 58.647 1.00 153.23 198 MET B N 1
ATOM 8424 C CA . MET B 1 215 ? 8.809 113.033 59.442 1.00 145.22 198 MET B CA 1
ATOM 8425 C C . MET B 1 215 ? 9.907 114.080 59.278 1.00 148.43 198 MET B C 1
ATOM 8426 O O . MET B 1 215 ? 9.627 115.254 59.013 1.00 152.31 198 MET B O 1
ATOM 8440 N N . PHE B 1 216 ? 11.162 113.668 59.427 1.00 150.43 199 PHE B N 1
ATOM 8441 C CA . PHE B 1 216 ? 12.318 114.544 59.274 1.00 148.39 199 PHE B CA 1
ATOM 8442 C C . PHE B 1 216 ? 13.024 114.164 57.979 1.00 148.09 199 PHE B C 1
ATOM 8443 O O . PHE B 1 216 ? 13.290 112.983 57.737 1.00 151.12 199 PHE B O 1
ATOM 8460 N N . LYS B 1 217 ? 13.332 115.165 57.151 1.00 150.96 200 LYS B N 1
ATOM 8461 C CA . LYS B 1 217 ? 13.659 114.900 55.753 1.00 154.82 200 LYS B CA 1
ATOM 8462 C C . LYS B 1 217 ? 15.044 114.282 55.590 1.00 154.62 200 LYS B C 1
ATOM 8463 O O . LYS B 1 217 ? 15.196 113.270 54.896 1.00 169.48 200 LYS B O 1
ATOM 8482 N N . ASP B 1 218 ? 16.067 114.858 56.221 1.00 152.49 201 ASP B N 1
ATOM 8483 C CA . ASP B 1 218 ? 17.425 114.387 55.965 1.00 151.90 201 ASP B CA 1
ATOM 8484 C C . ASP B 1 218 ? 18.309 114.284 57.204 1.00 145.97 201 ASP B C 1
ATOM 8485 O O . ASP B 1 218 ? 18.999 113.276 57.387 1.00 148.91 201 ASP B O 1
ATOM 8494 N N . PHE B 1 219 ? 18.290 115.289 58.071 1.00 148.78 202 PHE B N 1
ATOM 8495 C CA . PHE B 1 219 ? 19.258 115.350 59.156 1.00 149.10 202 PHE B CA 1
ATOM 8496 C C . PHE B 1 219 ? 18.690 114.698 60.408 1.00 150.63 202 PHE B C 1
ATOM 8497 O O . PHE B 1 219 ? 17.476 114.670 60.624 1.00 156.90 202 PHE B O 1
ATOM 8514 N N . ILE B 1 220 ? 19.590 114.157 61.227 1.00 144.57 203 ILE B N 1
ATOM 8515 C CA . ILE B 1 220 ? 19.142 113.432 62.422 1.00 143.64 203 ILE B CA 1
ATOM 8516 C C . ILE B 1 220 ? 18.403 114.388 63.336 1.00 148.69 203 ILE B C 1
ATOM 8517 O O . ILE B 1 220 ? 18.859 115.532 63.541 1.00 160.99 203 ILE B O 1
ATOM 8533 N N . PRO B 1 221 ? 17.273 113.995 63.922 1.00 143.60 204 PRO B N 1
ATOM 8534 C CA . PRO B 1 221 ? 16.589 114.898 64.849 1.00 150.05 204 PRO B CA 1
ATOM 8535 C C . PRO B 1 221 ? 17.386 115.038 66.137 1.00 152.94 204 PRO B C 1
ATOM 8536 O O . PRO B 1 221 ? 17.858 114.050 66.703 1.00 143.87 204 PRO B O 1
ATOM 8547 N N . SER B 1 222 ? 17.533 116.275 66.595 1.00 161.52 205 SER B N 1
ATOM 8548 C CA . SER B 1 222 ? 18.188 116.523 67.865 1.00 164.84 205 SER B CA 1
ATOM 8549 C C . SER B 1 222 ? 17.256 116.113 69.003 1.00 175.88 205 SER B C 1
ATOM 8550 O O . SER B 1 222 ? 16.113 115.697 68.790 1.00 174.81 205 SER B O 1
ATOM 8558 N N . ALA B 1 223 ? 17.754 116.223 70.234 1.00 177.58 206 ALA B N 1
ATOM 8559 C CA . ALA B 1 223 ? 16.950 115.838 71.389 1.00 177.06 206 ALA B CA 1
ATOM 8560 C C . ALA B 1 223 ? 15.650 116.633 71.434 1.00 176.74 206 ALA B C 1
ATOM 8561 O O . ALA B 1 223 ? 14.567 116.068 71.629 1.00 167.97 206 ALA B O 1
ATOM 8568 N N . LYS B 1 224 ? 15.741 117.955 71.258 1.00 177.00 207 LYS B N 1
ATOM 8569 C CA . LYS B 1 224 ? 14.545 118.793 71.263 1.00 171.69 207 LYS B CA 1
ATOM 8570 C C . LYS B 1 224 ? 13.560 118.360 70.182 1.00 169.27 207 LYS B C 1
ATOM 8571 O O . LYS B 1 224 ? 12.348 118.306 70.423 1.00 165.64 207 LYS B O 1
ATOM 8590 N N . ASP B 1 225 ? 14.061 118.051 68.983 1.00 167.23 208 ASP B N 1
ATOM 8591 C CA . ASP B 1 225 ? 13.181 117.631 67.896 1.00 162.22 208 ASP B CA 1
ATOM 8592 C C . ASP B 1 225 ? 12.380 116.401 68.297 1.00 160.27 208 ASP B C 1
ATOM 8593 O O . ASP B 1 225 ? 11.172 116.322 68.043 1.00 153.88 208 ASP B O 1
ATOM 8602 N N . ILE B 1 226 ? 13.041 115.427 68.925 1.00 163.96 209 ILE B N 1
ATOM 8603 C CA . ILE B 1 226 ? 12.349 114.224 69.371 1.00 165.56 209 ILE B CA 1
ATOM 8604 C C . ILE B 1 226 ? 11.352 114.570 70.468 1.00 156.16 209 ILE B C 1
ATOM 8605 O O . ILE B 1 226 ? 10.245 114.021 70.516 1.00 152.50 209 ILE B O 1
ATOM 8621 N N . ASP B 1 227 ? 11.727 115.480 71.371 1.00 163.84 210 ASP B N 1
ATOM 8622 C CA . ASP B 1 227 ? 10.826 115.848 72.455 1.00 164.25 210 ASP B CA 1
ATOM 8623 C C . ASP B 1 227 ? 9.517 116.426 71.929 1.00 159.02 210 ASP B C 1
ATOM 8624 O O . ASP B 1 227 ? 8.469 116.262 72.566 1.00 151.35 210 ASP B O 1
ATOM 8633 N N . GLY B 1 228 ? 9.551 117.099 70.778 1.00 158.14 211 GLY B N 1
ATOM 8634 C CA . GLY B 1 228 ? 8.345 117.679 70.222 1.00 151.01 211 GLY B CA 1
ATOM 8635 C C . GLY B 1 228 ? 7.433 116.695 69.516 1.00 140.49 211 GLY B C 1
ATOM 8636 O O . GLY B 1 228 ? 6.674 117.087 68.624 1.00 132.79 211 GLY B O 1
ATOM 8640 N N . LEU B 1 229 ? 7.495 115.420 69.889 1.00 143.67 212 LEU B N 1
ATOM 8641 C CA . LEU B 1 229 ? 6.767 114.366 69.196 1.00 146.28 212 LEU B CA 1
ATOM 8642 C C . LEU B 1 229 ? 5.601 113.937 70.083 1.00 152.63 212 LEU B C 1
ATOM 8643 O O . LEU B 1 229 ? 5.739 113.864 71.308 1.00 151.57 212 LEU B O 1
ATOM 8659 N N . ASP B 1 230 ? 4.455 113.643 69.464 1.00 162.85 213 ASP B N 1
ATOM 8660 C CA . ASP B 1 230 ? 3.267 113.219 70.205 1.00 169.45 213 ASP B CA 1
ATOM 8661 C C . ASP B 1 230 ? 3.323 111.783 70.718 1.00 165.34 213 ASP B C 1
ATOM 8662 O O . ASP B 1 230 ? 2.296 111.305 71.214 1.00 169.61 213 ASP B O 1
ATOM 8671 N N . PHE B 1 231 ? 4.460 111.093 70.676 1.00 157.77 214 PHE B N 1
ATOM 8672 C CA . PHE B 1 231 ? 4.470 109.731 71.190 1.00 158.24 214 PHE B CA 1
ATOM 8673 C C . PHE B 1 231 ? 4.866 109.742 72.666 1.00 155.11 214 PHE B C 1
ATOM 8674 O O . PHE B 1 231 ? 5.326 110.749 73.211 1.00 155.83 214 PHE B O 1
ATOM 8691 N N . THR B 1 232 ? 4.664 108.604 73.322 1.00 156.58 215 THR B N 1
ATOM 8692 C CA . THR B 1 232 ? 4.858 108.536 74.764 1.00 157.58 215 THR B CA 1
ATOM 8693 C C . THR B 1 232 ? 6.327 108.733 75.129 1.00 156.22 215 THR B C 1
ATOM 8694 O O . THR B 1 232 ? 7.234 108.444 74.345 1.00 155.27 215 THR B O 1
ATOM 8705 N N . GLN B 1 233 ? 6.549 109.243 76.341 1.00 153.52 216 GLN B N 1
ATOM 8706 C CA . GLN B 1 233 ? 7.906 109.566 76.774 1.00 152.75 216 GLN B CA 1
ATOM 8707 C C . GLN B 1 233 ? 8.827 108.354 76.789 1.00 155.07 216 GLN B C 1
ATOM 8708 O O . GLN B 1 233 ? 10.005 108.505 76.422 1.00 158.50 216 GLN B O 1
ATOM 8722 N N . PRO B 1 234 ? 8.394 107.166 77.210 1.00 157.98 217 PRO B N 1
ATOM 8723 C CA . PRO B 1 234 ? 9.291 106.001 77.135 1.00 158.34 217 PRO B CA 1
ATOM 8724 C C . PRO B 1 234 ? 9.777 105.706 75.732 1.00 159.36 217 PRO B C 1
ATOM 8725 O O . PRO B 1 234 ? 10.976 105.482 75.512 1.00 166.08 217 PRO B O 1
ATOM 8736 N N . LYS B 1 235 ? 8.854 105.686 74.773 1.00 155.72 218 LYS B N 1
ATOM 8737 C CA . LYS B 1 235 ? 9.212 105.434 73.385 1.00 150.03 218 LYS B CA 1
ATOM 8738 C C . LYS B 1 235 ? 10.187 106.494 72.881 1.00 156.63 218 LYS B C 1
ATOM 8739 O O . LYS B 1 235 ? 11.226 106.171 72.289 1.00 165.54 218 LYS B O 1
ATOM 8758 N N . LYS B 1 236 ? 9.880 107.773 73.130 1.00 160.47 219 LYS B N 1
ATOM 8759 C CA . LYS B 1 236 ? 10.773 108.845 72.697 1.00 160.68 219 LYS B CA 1
ATOM 8760 C C . LYS B 1 236 ? 12.156 108.711 73.325 1.00 149.75 219 LYS B C 1
ATOM 8761 O O . LYS B 1 236 ? 13.165 108.921 72.650 1.00 152.11 219 LYS B O 1
ATOM 8780 N N . GLU B 1 237 ? 12.226 108.401 74.622 1.00 148.65 220 GLU B N 1
ATOM 8781 C CA . GLU B 1 237 ? 13.521 108.299 75.291 1.00 147.47 220 GLU B CA 1
ATOM 8782 C C . GLU B 1 237 ? 14.337 107.129 74.754 1.00 149.91 220 GLU B C 1
ATOM 8783 O O . GLU B 1 237 ? 15.550 107.257 74.535 1.00 149.46 220 GLU B O 1
ATOM 8795 N N . ALA B 1 238 ? 13.698 105.975 74.553 1.00 152.99 221 ALA B N 1
ATOM 8796 C CA . ALA B 1 238 ? 14.401 104.837 73.969 1.00 148.58 221 ALA B CA 1
ATOM 8797 C C . ALA B 1 238 ? 14.944 105.195 72.592 1.00 149.85 221 ALA B C 1
ATOM 8798 O O . ALA B 1 238 ? 16.099 104.893 72.265 1.00 158.28 221 ALA B O 1
ATOM 8805 N N . ILE B 1 239 ? 14.114 105.840 71.768 1.00 146.28 222 ILE B N 1
ATOM 8806 C CA . ILE B 1 239 ? 14.545 106.252 70.434 1.00 141.15 222 ILE B CA 1
ATOM 8807 C C . ILE B 1 239 ? 15.704 107.232 70.537 1.00 146.52 222 ILE B C 1
ATOM 8808 O O . ILE B 1 239 ? 16.655 107.173 69.755 1.00 152.79 222 ILE B O 1
ATOM 8824 N N . LYS B 1 240 ? 15.618 108.174 71.475 1.00 146.83 223 LYS B N 1
ATOM 8825 C CA . LYS B 1 240 ? 16.671 109.164 71.666 1.00 138.47 223 LYS B CA 1
ATOM 8826 C C . LYS B 1 240 ? 17.997 108.488 71.985 1.00 146.77 223 LYS B C 1
ATOM 8827 O O . LYS B 1 240 ? 19.033 108.814 71.395 1.00 147.06 223 LYS B O 1
ATOM 8846 N N . GLN B 1 241 ? 17.978 107.521 72.905 1.00 149.65 224 GLN B N 1
ATOM 8847 C CA . GLN B 1 241 ? 19.208 106.826 73.271 1.00 148.62 224 GLN B CA 1
ATOM 8848 C C . GLN B 1 241 ? 19.747 106.006 72.101 1.00 138.01 224 GLN B C 1
ATOM 8849 O O . GLN B 1 241 ? 20.956 106.022 71.825 1.00 151.95 224 GLN B O 1
ATOM 8863 N N . ALA B 1 242 ? 18.863 105.293 71.395 1.00 125.41 225 ALA B N 1
ATOM 8864 C CA . ALA B 1 242 ? 19.294 104.502 70.246 1.00 129.64 225 ALA B CA 1
ATOM 8865 C C . ALA B 1 242 ? 19.900 105.388 69.168 1.00 131.53 225 ALA B C 1
ATOM 8866 O O . ALA B 1 242 ? 20.933 105.049 68.581 1.00 130.56 225 ALA B O 1
ATOM 8873 N N . ILE B 1 243 ? 19.249 106.515 68.873 1.00 133.62 226 ILE B N 1
ATOM 8874 C CA . ILE B 1 243 ? 19.742 107.440 67.860 1.00 126.69 226 ILE B CA 1
ATOM 8875 C C . ILE B 1 243 ? 21.083 108.016 68.281 1.00 128.24 226 ILE B C 1
ATOM 8876 O O . ILE B 1 243 ? 21.994 108.158 67.462 1.00 131.53 226 ILE B O 1
ATOM 8892 N N . LYS B 1 244 ? 21.232 108.355 69.562 1.00 129.38 227 LYS B N 1
ATOM 8893 C CA . LYS B 1 244 ? 22.498 108.901 70.034 1.00 122.97 227 LYS B CA 1
ATOM 8894 C C . LYS B 1 244 ? 23.622 107.894 69.842 1.00 118.76 227 LYS B C 1
ATOM 8895 O O . LYS B 1 244 ? 24.691 108.223 69.315 1.00 122.46 227 LYS B O 1
ATOM 8914 N N . GLN B 1 245 ? 23.378 106.646 70.237 1.00 126.36 228 GLN B N 1
ATOM 8915 C CA . GLN B 1 245 ? 24.389 105.604 70.094 1.00 143.06 228 GLN B CA 1
ATOM 8916 C C . GLN B 1 245 ? 24.727 105.355 68.623 1.00 131.37 228 GLN B C 1
ATOM 8917 O O . GLN B 1 245 ? 25.907 105.337 68.236 1.00 133.36 228 GLN B O 1
ATOM 8931 N N . GLY B 1 246 ? 23.704 105.156 67.788 1.00 128.04 229 GLY B N 1
ATOM 8932 C CA . GLY B 1 246 ? 23.942 104.947 66.369 1.00 122.96 229 GLY B CA 1
ATOM 8933 C C . GLY B 1 246 ? 24.706 106.093 65.732 1.00 121.78 229 GLY B C 1
ATOM 8934 O O . GLY B 1 246 ? 25.647 105.877 64.967 1.00 119.57 229 GLY B O 1
ATOM 8938 N N . ALA B 1 247 ? 24.295 107.330 66.025 1.00 109.96 230 ALA B N 1
ATOM 8939 C CA . ALA B 1 247 ? 24.944 108.495 65.441 1.00 104.20 230 ALA B CA 1
ATOM 8940 C C . ALA B 1 247 ? 26.393 108.601 65.889 1.00 118.38 230 ALA B C 1
ATOM 8941 O O . ALA B 1 247 ? 27.272 108.927 65.085 1.00 116.82 230 ALA B O 1
ATOM 8948 N N . GLU B 1 248 ? 26.665 108.359 67.173 1.00 121.84 231 GLU B N 1
ATOM 8949 C CA . GLU B 1 248 ? 28.044 108.409 67.643 1.00 113.23 231 GLU B CA 1
ATOM 8950 C C . GLU B 1 248 ? 28.897 107.390 66.901 1.00 106.44 231 GLU B C 1
ATOM 8951 O O . GLU B 1 248 ? 29.978 107.717 66.389 1.00 104.85 231 GLU B O 1
ATOM 8963 N N . ILE B 1 249 ? 28.414 106.148 66.814 1.00 116.62 232 ILE B N 1
ATOM 8964 C CA . ILE B 1 249 ? 29.172 105.108 66.121 1.00 119.71 232 ILE B CA 1
ATOM 8965 C C . ILE B 1 249 ? 29.408 105.511 64.669 1.00 114.30 232 ILE B C 1
ATOM 8966 O O . ILE B 1 249 ? 30.524 105.401 64.144 1.00 118.62 232 ILE B O 1
ATOM 8982 N N . ALA B 1 250 ? 28.357 105.992 64.002 1.00 110.60 233 ALA B N 1
ATOM 8983 C CA . ALA B 1 250 ? 28.467 106.343 62.592 1.00 107.80 233 ALA B CA 1
ATOM 8984 C C . ALA B 1 250 ? 29.455 107.482 62.376 1.00 104.46 233 ALA B C 1
ATOM 8985 O O . ALA B 1 250 ? 30.278 107.427 61.456 1.00 104.05 233 ALA B O 1
ATOM 8992 N N . ARG B 1 251 ? 29.386 108.531 63.202 1.00 104.63 234 ARG B N 1
ATOM 8993 C CA . ARG B 1 251 ? 30.272 109.672 63.005 1.00 107.17 234 ARG B CA 1
ATOM 8994 C C . ARG B 1 251 ? 31.720 109.291 63.285 1.00 113.24 234 ARG B C 1
ATOM 8995 O O . ARG B 1 251 ? 32.634 109.766 62.602 1.00 113.86 234 ARG B O 1
ATOM 9016 N N . LYS B 1 252 ? 31.953 108.444 64.294 1.00 119.19 235 LYS B N 1
ATOM 9017 C CA . LYS B 1 252 ? 33.316 108.003 64.573 1.00 107.93 235 LYS B CA 1
ATOM 9018 C C . LYS B 1 252 ? 33.865 107.155 63.433 1.00 107.10 235 LYS B C 1
ATOM 9019 O O . LYS B 1 252 ? 35.024 107.321 63.035 1.00 111.32 235 LYS B O 1
ATOM 9038 N N . ILE B 1 253 ? 33.054 106.241 62.896 1.00 105.42 236 ILE B N 1
ATOM 9039 C CA . ILE B 1 253 ? 33.514 105.400 61.792 1.00 106.83 236 ILE B CA 1
ATOM 9040 C C . ILE B 1 253 ? 33.793 106.248 60.557 1.00 101.91 236 ILE B C 1
ATOM 9041 O O . ILE B 1 253 ? 34.832 106.103 59.904 1.00 108.99 236 ILE B O 1
ATOM 9057 N N . LEU B 1 254 ? 32.865 107.138 60.214 1.00 110.37 237 LEU B N 1
ATOM 9058 C CA . LEU B 1 254 ? 32.989 107.963 59.020 1.00 111.82 237 LEU B CA 1
ATOM 9059 C C . LEU B 1 254 ? 33.900 109.165 59.219 1.00 112.93 237 LEU B C 1
ATOM 9060 O O . LEU B 1 254 ? 34.286 109.798 58.231 1.00 111.14 237 LEU B O 1
ATOM 9076 N N . GLY B 1 255 ? 34.239 109.504 60.461 1.00 112.23 238 GLY B N 1
ATOM 9077 C CA . GLY B 1 255 ? 35.053 110.669 60.728 1.00 110.79 238 GLY B CA 1
ATOM 9078 C C . GLY B 1 255 ? 34.281 111.967 60.758 1.00 111.36 238 GLY B C 1
ATOM 9079 O O . GLY B 1 255 ? 34.867 113.011 61.068 1.00 113.02 238 GLY B O 1
ATOM 9083 N N . LYS B 1 256 ? 32.990 111.933 60.444 1.00 117.85 239 LYS B N 1
ATOM 9084 C CA . LYS B 1 256 ? 32.165 113.127 60.463 1.00 121.78 239 LYS B CA 1
ATOM 9085 C C . LYS B 1 256 ? 31.876 113.554 61.900 1.00 120.40 239 LYS B C 1
ATOM 9086 O O . LYS B 1 256 ? 32.082 112.803 62.856 1.00 118.95 239 LYS B O 1
ATOM 9105 N N . VAL B 1 257 ? 31.426 114.800 62.045 1.00 115.62 240 VAL B N 1
ATOM 9106 C CA . VAL B 1 257 ? 31.042 115.340 63.345 1.00 114.98 240 VAL B CA 1
ATOM 9107 C C . VAL B 1 257 ? 29.559 115.072 63.565 1.00 116.63 240 VAL B C 1
ATOM 9108 O O . VAL B 1 257 ? 28.840 114.698 62.632 1.00 117.23 240 VAL B O 1
ATOM 9121 N N . SER B 1 258 ? 29.090 115.263 64.800 1.00 115.80 241 SER B N 1
ATOM 9122 C CA . SER B 1 258 ? 27.686 115.000 65.099 1.00 124.50 241 SER B CA 1
ATOM 9123 C C . SER B 1 258 ? 26.773 115.906 64.284 1.00 128.10 241 SER B C 1
ATOM 9124 O O . SER B 1 258 ? 25.650 115.516 63.942 1.00 129.62 241 SER B O 1
ATOM 9132 N N . GLU B 1 259 ? 27.227 117.119 63.985 1.00 128.63 242 GLU B N 1
ATOM 9133 C CA . GLU B 1 259 ? 26.398 118.094 63.293 1.00 129.74 242 GLU B CA 1
ATOM 9134 C C . GLU B 1 259 ? 26.138 117.662 61.852 1.00 128.84 242 GLU B C 1
ATOM 9135 O O . GLU B 1 259 ? 27.030 117.163 61.160 1.00 126.01 242 GLU B O 1
ATOM 9147 N N . GLY B 1 260 ? 24.900 117.859 61.404 1.00 138.11 243 GLY B N 1
ATOM 9148 C CA . GLY B 1 260 ? 24.493 117.552 60.044 1.00 126.70 243 GLY B CA 1
ATOM 9149 C C . GLY B 1 260 ? 24.540 116.091 59.652 1.00 125.48 243 GLY B C 1
ATOM 9150 O O . GLY B 1 260 ? 24.594 115.784 58.457 1.00 126.19 243 GLY B O 1
ATOM 9154 N N . LEU B 1 261 ? 24.539 115.178 60.622 1.00 125.94 244 LEU B N 1
ATOM 9155 C CA . LEU B 1 261 ? 24.415 113.751 60.341 1.00 127.61 244 LEU B CA 1
ATOM 9156 C C . LEU B 1 261 ? 23.071 113.427 59.685 1.00 131.94 244 LEU B C 1
ATOM 9157 O O . LEU B 1 261 ? 22.007 113.662 60.270 1.00 138.50 244 LEU B O 1
ATOM 9173 N N . LYS B 1 262 ? 23.120 112.901 58.465 1.00 121.22 245 LYS B N 1
ATOM 9174 C CA . LYS B 1 262 ? 21.943 112.399 57.767 1.00 127.28 245 LYS B CA 1
ATOM 9175 C C . LYS B 1 262 ? 21.870 110.876 57.855 1.00 126.07 245 LYS B C 1
ATOM 9176 O O . LYS B 1 262 ? 22.878 110.187 58.030 1.00 126.74 245 LYS B O 1
ATOM 9195 N N . TYR B 1 263 ? 20.642 110.359 57.744 1.00 117.86 246 TYR B N 1
ATOM 9196 C CA . TYR B 1 263 ? 20.420 108.916 57.786 1.00 117.14 246 TYR B CA 1
ATOM 9197 C C . TYR B 1 263 ? 21.304 108.197 56.777 1.00 119.84 246 TYR B C 1
ATOM 9198 O O . TYR B 1 263 ? 21.751 107.064 57.021 1.00 117.80 246 TYR B O 1
ATOM 9216 N N . ILE B 1 264 ? 21.548 108.832 55.629 1.00 125.71 247 ILE B N 1
ATOM 9217 C CA . ILE B 1 264 ? 22.422 108.245 54.625 1.00 118.38 247 ILE B CA 1
ATOM 9218 C C . ILE B 1 264 ? 23.805 108.015 55.213 1.00 115.13 247 ILE B C 1
ATOM 9219 O O . ILE B 1 264 ? 24.474 107.029 54.880 1.00 120.45 247 ILE B O 1
ATOM 9235 N N . ASP B 1 265 ? 24.254 108.905 56.103 1.00 116.53 248 ASP B N 1
ATOM 9236 C CA . ASP B 1 265 ? 25.532 108.695 56.776 1.00 115.96 248 ASP B CA 1
ATOM 9237 C C . ASP B 1 265 ? 25.505 107.431 57.628 1.00 106.77 248 ASP B C 1
ATOM 9238 O O . ASP B 1 265 ? 26.484 106.677 57.664 1.00 115.09 248 ASP B O 1
ATOM 9247 N N . LEU B 1 266 ? 24.396 107.180 58.327 1.00 106.81 249 LEU B N 1
ATOM 9248 C CA . LEU B 1 266 ? 24.290 105.958 59.120 1.00 108.21 249 LEU B CA 1
ATOM 9249 C C . LEU B 1 266 ? 24.369 104.728 58.226 1.00 108.87 249 LEU B C 1
ATOM 9250 O O . LEU B 1 266 ? 25.064 103.755 58.545 1.00 115.65 249 LEU B O 1
ATOM 9266 N N . ALA B 1 267 ? 23.636 104.741 57.112 1.00 101.42 250 ALA B N 1
ATOM 9267 C CA . ALA B 1 267 ? 23.685 103.601 56.200 1.00 92.70 250 ALA B CA 1
ATOM 9268 C C . ALA B 1 267 ? 25.096 103.397 55.654 1.00 111.10 250 ALA B C 1
ATOM 9269 O O . ALA B 1 267 ? 25.566 102.257 55.524 1.00 126.98 250 ALA B O 1
ATOM 9276 N N . ASP B 1 268 ? 25.788 104.490 55.324 1.00 112.54 251 ASP B N 1
ATOM 9277 C CA . ASP B 1 268 ? 27.161 104.382 54.842 1.00 108.57 251 ASP B CA 1
ATOM 9278 C C . ASP B 1 268 ? 28.063 103.766 55.903 1.00 104.61 251 ASP B C 1
ATOM 9279 O O . ASP B 1 268 ? 28.918 102.929 55.592 1.00 122.39 251 ASP B O 1
ATOM 9288 N N . ALA B 1 269 ? 27.926 104.213 57.153 1.00 96.86 252 ALA B N 1
ATOM 9289 C CA . ALA B 1 269 ? 28.695 103.622 58.243 1.00 100.86 252 ALA B CA 1
ATOM 9290 C C . ALA B 1 269 ? 28.424 102.127 58.356 1.00 99.04 252 ALA B C 1
ATOM 9291 O O . ALA B 1 269 ? 29.354 101.330 58.537 1.00 108.33 252 ALA B O 1
ATOM 9298 N N . ARG B 1 270 ? 27.151 101.732 58.272 1.00 102.69 253 ARG B N 1
ATOM 9299 C CA . ARG B 1 270 ? 26.803 100.313 58.278 1.00 113.04 253 ARG B CA 1
ATOM 9300 C C . ARG B 1 270 ? 27.559 99.562 57.188 1.00 111.53 253 ARG B C 1
ATOM 9301 O O . ARG B 1 270 ? 28.163 98.510 57.439 1.00 111.16 253 ARG B O 1
ATOM 9322 N N . MET B 1 271 ? 27.518 100.082 55.961 1.00 105.50 254 MET B N 1
ATOM 9323 C CA . MET B 1 271 ? 28.152 99.377 54.852 1.00 102.24 254 MET B CA 1
ATOM 9324 C C . MET B 1 271 ? 29.665 99.314 55.021 1.00 111.12 254 MET B C 1
ATOM 9325 O O . MET B 1 271 ? 30.286 98.293 54.700 1.00 117.33 254 MET B O 1
ATOM 9339 N N . LYS B 1 272 ? 30.283 100.390 55.511 1.00 111.77 255 LYS B N 1
ATOM 9340 C CA . LYS B 1 272 ? 31.727 100.353 55.717 1.00 111.08 255 LYS B CA 1
ATOM 9341 C C . LYS B 1 272 ? 32.103 99.343 56.792 1.00 103.68 255 LYS B C 1
ATOM 9342 O O . LYS B 1 272 ? 33.111 98.639 56.662 1.00 109.24 255 LYS B O 1
ATOM 9361 N N . LEU B 1 273 ? 31.316 99.261 57.868 1.00 103.81 256 LEU B N 1
ATOM 9362 C CA . LEU B 1 273 ? 31.586 98.250 58.884 1.00 104.85 256 LEU B CA 1
ATOM 9363 C C . LEU B 1 273 ? 31.441 96.846 58.310 1.00 112.00 256 LEU B C 1
ATOM 9364 O O . LEU B 1 273 ? 32.250 95.960 58.608 1.00 114.77 256 LEU B O 1
ATOM 9380 N N . SER B 1 274 ? 30.418 96.622 57.482 1.00 104.27 257 SER B N 1
ATOM 9381 C CA . SER B 1 274 ? 30.265 95.314 56.853 1.00 101.77 257 SER B CA 1
ATOM 9382 C C . SER B 1 274 ? 31.470 94.980 55.978 1.00 110.11 257 SER B C 1
ATOM 9383 O O . SER B 1 274 ? 31.975 93.850 56.004 1.00 128.84 257 SER B O 1
ATOM 9391 N N . ASP B 1 275 ? 31.951 95.955 55.203 1.00 107.22 258 ASP B N 1
ATOM 9392 C CA . ASP B 1 275 ? 33.124 95.728 54.362 1.00 111.48 258 ASP B CA 1
ATOM 9393 C C . ASP B 1 275 ? 34.360 95.419 55.201 1.00 103.76 258 ASP B C 1
ATOM 9394 O O . ASP B 1 275 ? 35.157 94.539 54.848 1.00 96.70 258 ASP B O 1
ATOM 9403 N N . GLN B 1 276 ? 34.547 96.145 56.305 1.00 103.37 259 GLN B N 1
ATOM 9404 C CA . GLN B 1 276 ? 35.692 95.897 57.176 1.00 101.75 259 GLN B CA 1
ATOM 9405 C C . GLN B 1 276 ? 35.623 94.503 57.790 1.00 106.16 259 GLN B C 1
ATOM 9406 O O . GLN B 1 276 ? 36.640 93.803 57.889 1.00 119.44 259 GLN B O 1
ATOM 9420 N N . ILE B 1 277 ? 34.427 94.083 58.206 1.00 104.62 260 ILE B N 1
ATOM 9421 C CA . ILE B 1 277 ? 34.259 92.738 58.749 1.00 104.27 260 ILE B CA 1
ATOM 9422 C C . ILE B 1 277 ? 34.580 91.697 57.685 1.00 101.78 260 ILE B C 1
ATOM 9423 O O . ILE B 1 277 ? 35.211 90.672 57.970 1.00 107.47 260 ILE B O 1
ATOM 9439 N N . ASP B 1 278 ? 34.150 91.937 56.445 1.00 103.47 261 ASP B N 1
ATOM 9440 C CA . ASP B 1 278 ? 34.449 90.991 55.375 1.00 105.08 261 ASP B CA 1
ATOM 9441 C C . ASP B 1 278 ? 35.950 90.918 55.110 1.00 105.99 261 ASP B C 1
ATOM 9442 O O . ASP B 1 278 ? 36.491 89.838 54.841 1.00 108.21 261 ASP B O 1
ATOM 9451 N N . GLN B 1 279 ? 36.642 92.057 55.177 1.00 112.24 262 GLN B N 1
ATOM 9452 C CA . GLN B 1 279 ? 38.096 92.044 55.041 1.00 110.60 262 GLN B CA 1
ATOM 9453 C C . GLN B 1 279 ? 38.744 91.220 56.148 1.00 110.27 262 GLN B C 1
ATOM 9454 O O . GLN B 1 279 ? 39.664 90.431 55.891 1.00 127.20 262 GLN B O 1
ATOM 9468 N N . LEU B 1 280 ? 38.293 91.404 57.392 1.00 110.10 263 LEU B N 1
ATOM 9469 C CA . LEU B 1 280 ? 38.845 90.615 58.492 1.00 109.98 263 LEU B CA 1
ATOM 9470 C C . LEU B 1 280 ? 38.581 89.128 58.284 1.00 102.96 263 LEU B C 1
ATOM 9471 O O . LEU B 1 280 ? 39.441 88.290 58.577 1.00 107.25 263 LEU B O 1
ATOM 9487 N N . ILE B 1 281 ? 37.397 88.783 57.776 1.00 103.70 264 ILE B N 1
ATOM 9488 C CA . ILE B 1 281 ? 37.085 87.382 57.503 1.00 102.16 264 ILE B CA 1
ATOM 9489 C C . ILE B 1 281 ? 38.028 86.826 56.443 1.00 101.36 264 ILE B C 1
ATOM 9490 O O . ILE B 1 281 ? 38.530 85.703 56.567 1.00 108.19 264 ILE B O 1
ATOM 9506 N N . THR B 1 282 ? 38.271 87.593 55.379 1.00 96.35 265 THR B N 1
ATOM 9507 C CA . THR B 1 282 ? 39.188 87.146 54.334 1.00 96.70 265 THR B CA 1
ATOM 9508 C C . THR B 1 282 ? 40.583 86.907 54.900 1.00 106.45 265 THR B C 1
ATOM 9509 O O . THR B 1 282 ? 41.217 85.883 54.615 1.00 126.03 265 THR B O 1
ATOM 9520 N N . GLU B 1 283 ? 41.087 87.857 55.690 1.00 102.09 266 GLU B N 1
ATOM 9521 C CA . GLU B 1 283 ? 42.407 87.690 56.294 1.00 108.31 266 GLU B CA 1
ATOM 9522 C C . GLU B 1 283 ? 42.449 86.452 57.184 1.00 105.76 266 GLU B C 1
ATOM 9523 O O . GLU B 1 283 ? 43.417 85.679 57.147 1.00 108.30 266 GLU B O 1
ATOM 9535 N N . THR B 1 284 ? 41.414 86.256 58.003 1.00 103.02 267 THR B N 1
ATOM 9536 C CA . THR B 1 284 ? 41.373 85.095 58.883 1.00 97.55 267 THR B CA 1
ATOM 9537 C C . THR B 1 284 ? 41.386 83.803 58.076 1.00 104.79 267 THR B C 1
ATOM 9538 O O . THR B 1 284 ? 42.057 82.835 58.449 1.00 110.44 267 THR B O 1
ATOM 9549 N N . ASP B 1 285 ? 40.649 83.770 56.966 1.00 105.67 268 ASP B N 1
ATOM 9550 C CA . ASP B 1 285 ? 40.625 82.577 56.125 1.00 109.76 268 ASP B CA 1
ATOM 9551 C C . ASP B 1 285 ? 41.988 82.322 55.488 1.00 109.92 268 ASP B C 1
ATOM 9552 O O . ASP B 1 285 ? 42.423 81.170 55.381 1.00 124.64 268 ASP B O 1
ATOM 9561 N N . GLU B 1 286 ? 42.670 83.381 55.046 1.00 107.87 269 GLU B N 1
ATOM 9562 C CA . GLU B 1 286 ? 44.015 83.218 54.499 1.00 115.50 269 GLU B CA 1
ATOM 9563 C C . GLU B 1 286 ? 44.955 82.627 55.545 1.00 112.15 269 GLU B C 1
ATOM 9564 O O . GLU B 1 286 ? 45.730 81.699 55.262 1.00 120.00 269 GLU B O 1
ATOM 9576 N N . LEU B 1 287 ? 44.891 83.148 56.773 1.00 109.14 270 LEU B N 1
ATOM 9577 C CA . LEU B 1 287 ? 45.740 82.621 57.837 1.00 108.99 270 LEU B CA 1
ATOM 9578 C C . LEU B 1 287 ? 45.379 81.174 58.163 1.00 114.28 270 LEU B C 1
ATOM 9579 O O . LEU B 1 287 ? 46.261 80.356 58.450 1.00 118.70 270 LEU B O 1
ATOM 9595 N N . LYS B 1 288 ? 44.090 80.833 58.113 1.00 115.09 271 LYS B N 1
ATOM 9596 C CA . LYS B 1 288 ? 43.684 79.448 58.339 1.00 110.43 271 LYS B CA 1
ATOM 9597 C C . LYS B 1 288 ? 44.234 78.530 57.254 1.00 111.22 271 LYS B C 1
ATOM 9598 O O . LYS B 1 288 ? 44.643 77.400 57.537 1.00 126.73 271 LYS B O 1
ATOM 9617 N N . ALA B 1 289 ? 44.233 78.987 56.000 1.00 106.85 272 ALA B N 1
ATOM 9618 C CA . ALA B 1 289 ? 44.816 78.187 54.926 1.00 104.30 272 ALA B CA 1
ATOM 9619 C C . ALA B 1 289 ? 46.305 77.963 55.161 1.00 105.14 272 ALA B C 1
ATOM 9620 O O . ALA B 1 289 ? 46.825 76.855 54.946 1.00 112.25 272 ALA B O 1
ATOM 9627 N N . LYS B 1 290 ? 47.011 79.006 55.599 1.00 105.80 273 LYS B N 1
ATOM 9628 C CA . LYS B 1 290 ? 48.419 78.831 55.944 1.00 115.86 273 LYS B CA 1
ATOM 9629 C C . LYS B 1 290 ? 48.579 77.819 57.075 1.00 111.02 273 LYS B C 1
ATOM 9630 O O . LYS B 1 290 ? 49.504 76.996 57.060 1.00 109.34 273 LYS B O 1
ATOM 9649 N N . ILE B 1 291 ? 47.683 77.863 58.062 1.00 105.01 274 ILE B N 1
ATOM 9650 C CA . ILE B 1 291 ? 47.735 76.899 59.157 1.00 101.97 274 ILE B CA 1
ATOM 9651 C C . ILE B 1 291 ? 47.530 75.486 58.627 1.00 101.59 274 ILE B C 1
ATOM 9652 O O . ILE B 1 291 ? 48.151 74.533 59.106 1.00 110.46 274 ILE B O 1
ATOM 9668 N N . ARG B 1 292 ? 46.632 75.325 57.655 1.00 97.74 275 ARG B N 1
ATOM 9669 C CA . ARG B 1 292 ? 46.409 74.010 57.057 1.00 108.53 275 ARG B CA 1
ATOM 9670 C C . ARG B 1 292 ? 47.677 73.495 56.391 1.00 108.79 275 ARG B C 1
ATOM 9671 O O . ARG B 1 292 ? 48.067 72.332 56.571 1.00 111.62 275 ARG B O 1
ATOM 9692 N N . GLU B 1 293 ? 48.328 74.349 55.599 1.00 104.39 276 GLU B N 1
ATOM 9693 C CA . GLU B 1 293 ? 49.593 73.959 54.982 1.00 110.86 276 GLU B CA 1
ATOM 9694 C C . GLU B 1 293 ? 50.608 73.544 56.044 1.00 104.69 276 GLU B C 1
ATOM 9695 O O . GLU B 1 293 ? 51.302 72.525 55.901 1.00 112.27 276 GLU B O 1
ATOM 9707 N N . VAL B 1 294 ? 50.695 74.320 57.125 1.00 102.11 277 VAL B N 1
ATOM 9708 C CA . VAL B 1 294 ? 51.654 74.034 58.188 1.00 108.34 277 VAL B CA 1
ATOM 9709 C C . VAL B 1 294 ? 51.345 72.692 58.843 1.00 115.47 277 VAL B C 1
ATOM 9710 O O . VAL B 1 294 ? 52.252 71.909 59.149 1.00 118.24 277 VAL B O 1
ATOM 9723 N N . GLU B 1 295 ? 50.064 72.418 59.094 1.00 109.38 278 GLU B N 1
ATOM 9724 C CA . GLU B 1 295 ? 49.674 71.158 59.717 1.00 110.38 278 GLU B CA 1
ATOM 9725 C C . GLU B 1 295 ? 50.024 69.974 58.827 1.00 109.87 278 GLU B C 1
ATOM 9726 O O . GLU B 1 295 ? 50.497 68.938 59.307 1.00 113.54 278 GLU B O 1
ATOM 9738 N N . LEU B 1 296 ? 49.736 70.086 57.530 1.00 107.83 279 LEU B N 1
ATOM 9739 C CA . LEU B 1 296 ? 50.153 69.058 56.580 1.00 107.89 279 LEU B CA 1
ATOM 9740 C C . LEU B 1 296 ? 51.654 68.789 56.684 1.00 112.68 279 LEU B C 1
ATOM 9741 O O . LEU B 1 296 ? 52.095 67.633 56.783 1.00 130.49 279 LEU B O 1
ATOM 9757 N N . ARG B 1 297 ? 52.455 69.856 56.638 1.00 108.34 280 ARG B N 1
ATOM 9758 C CA . ARG B 1 297 ? 53.904 69.708 56.751 1.00 108.44 280 ARG B CA 1
ATOM 9759 C C . ARG B 1 297 ? 54.275 68.970 58.037 1.00 105.27 280 ARG B C 1
ATOM 9760 O O . ARG B 1 297 ? 55.123 68.068 58.035 1.00 110.42 280 ARG B O 1
ATOM 9781 N N . LEU B 1 298 ? 53.708 69.413 59.161 1.00 100.72 281 LEU B N 1
ATOM 9782 C CA . LEU B 1 298 ? 53.983 68.803 60.460 1.00 99.73 281 LEU B CA 1
ATOM 9783 C C . LEU B 1 298 ? 53.655 67.313 60.458 1.00 106.86 281 LEU B C 1
ATOM 9784 O O . LEU B 1 298 ? 54.408 66.493 61.003 1.00 113.36 281 LEU B O 1
ATOM 9800 N N . SER B 1 299 ? 52.495 66.954 59.905 1.00 107.77 282 SER B N 1
ATOM 9801 C CA . SER B 1 299 ? 52.153 65.549 59.721 1.00 109.64 282 SER B CA 1
ATOM 9802 C C . SER B 1 299 ? 53.277 64.817 59.003 1.00 105.81 282 SER B C 1
ATOM 9803 O O . SER B 1 299 ? 53.702 63.731 59.419 1.00 105.67 282 SER B O 1
ATOM 9811 N N . GLY B 1 300 ? 53.753 65.397 57.901 1.00 105.68 283 GLY B N 1
ATOM 9812 C CA . GLY B 1 300 ? 54.875 64.804 57.185 1.00 108.08 283 GLY B CA 1
ATOM 9813 C C . GLY B 1 300 ? 56.089 64.574 58.065 1.00 103.82 283 GLY B C 1
ATOM 9814 O O . GLY B 1 300 ? 56.737 63.523 57.996 1.00 109.64 283 GLY B O 1
ATOM 9818 N N . LEU B 1 301 ? 56.461 65.583 58.857 1.00 102.10 284 LEU B N 1
ATOM 9819 C CA . LEU B 1 301 ? 57.613 65.443 59.746 1.00 98.10 284 LEU B CA 1
ATOM 9820 C C . LEU B 1 301 ? 57.424 64.286 60.725 1.00 100.12 284 LEU B C 1
ATOM 9821 O O . LEU B 1 301 ? 58.342 63.486 60.944 1.00 111.54 284 LEU B O 1
ATOM 9837 N N . LYS B 1 302 ? 56.245 64.197 61.350 1.00 103.04 285 LYS B N 1
ATOM 9838 C CA . LYS B 1 302 ? 55.975 63.057 62.227 1.00 109.44 285 LYS B CA 1
ATOM 9839 C C . LYS B 1 302 ? 56.136 61.734 61.481 1.00 106.01 285 LYS B C 1
ATOM 9840 O O . LYS B 1 302 ? 56.665 60.757 62.031 1.00 108.91 285 LYS B O 1
ATOM 9859 N N . ASP B 1 303 ? 55.639 61.669 60.243 1.00 104.90 286 ASP B N 1
ATOM 9860 C CA . ASP B 1 303 ? 55.795 60.456 59.443 1.00 96.79 286 ASP B CA 1
ATOM 9861 C C . ASP B 1 303 ? 57.261 60.101 59.256 1.00 95.88 286 ASP B C 1
ATOM 9862 O O . ASP B 1 303 ? 57.637 58.926 59.315 1.00 113.48 286 ASP B O 1
ATOM 9871 N N . VAL B 1 304 ? 58.097 61.097 58.983 1.00 90.71 287 VAL B N 1
ATOM 9872 C CA . VAL B 1 304 ? 59.526 60.830 58.840 1.00 100.89 287 VAL B CA 1
ATOM 9873 C C . VAL B 1 304 ? 60.097 60.305 60.155 1.00 102.49 287 VAL B C 1
ATOM 9874 O O . VAL B 1 304 ? 60.964 59.420 60.170 1.00 105.04 287 VAL B O 1
ATOM 9887 N N . MET B 1 305 ? 59.643 60.866 61.276 1.00 102.82 288 MET B N 1
ATOM 9888 C CA . MET B 1 305 ? 60.095 60.392 62.582 1.00 100.24 288 MET B CA 1
ATOM 9889 C C . MET B 1 305 ? 59.789 58.908 62.745 1.00 102.73 288 MET B C 1
ATOM 9890 O O . MET B 1 305 ? 60.648 58.112 63.158 1.00 113.62 288 MET B O 1
ATOM 9904 N N . GLN B 1 306 ? 58.557 58.520 62.415 1.00 101.24 289 GLN B N 1
ATOM 9905 C CA . GLN B 1 306 ? 58.184 57.111 62.477 1.00 99.55 289 GLN B CA 1
ATOM 9906 C C . GLN B 1 306 ? 59.003 56.277 61.500 1.00 101.62 289 GLN B C 1
ATOM 9907 O O . GLN B 1 306 ? 59.309 55.113 61.782 1.00 113.43 289 GLN B O 1
ATOM 9921 N N . ILE B 1 307 ? 59.346 56.843 60.341 1.00 90.58 290 ILE B N 1
ATOM 9922 C CA . ILE B 1 307 ? 60.218 56.141 59.401 1.00 101.58 290 ILE B CA 1
ATOM 9923 C C . ILE B 1 307 ? 61.540 55.799 60.075 1.00 104.02 290 ILE B C 1
ATOM 9924 O O . ILE B 1 307 ? 62.042 54.674 59.970 1.00 109.07 290 ILE B O 1
ATOM 9940 N N . ASP B 1 308 ? 62.130 56.778 60.761 1.00 100.93 291 ASP B N 1
ATOM 9941 C CA . ASP B 1 308 ? 63.387 56.537 61.466 1.00 104.19 291 ASP B CA 1
ATOM 9942 C C . ASP B 1 308 ? 63.216 55.452 62.527 1.00 109.58 291 ASP B C 1
ATOM 9943 O O . ASP B 1 308 ? 64.097 54.598 62.715 1.00 120.09 291 ASP B O 1
ATOM 9952 N N . THR B 1 309 ? 62.089 55.480 63.240 1.00 99.30 292 THR B N 1
ATOM 9953 C CA . THR B 1 309 ? 61.826 54.453 64.246 1.00 104.10 292 THR B CA 1
ATOM 9954 C C . THR B 1 309 ? 61.802 53.062 63.617 1.00 110.05 292 THR B C 1
ATOM 9955 O O . THR B 1 309 ? 62.434 52.120 64.121 1.00 116.19 292 THR B O 1
ATOM 9966 N N . GLU B 1 310 ? 61.049 52.909 62.527 1.00 106.08 293 GLU B N 1
ATOM 9967 C CA . GLU B 1 310 ? 60.989 51.625 61.838 1.00 118.98 293 GLU B CA 1
ATOM 9968 C C . GLU B 1 310 ? 62.361 51.215 61.317 1.00 116.29 293 GLU B C 1
ATOM 9969 O O . GLU B 1 310 ? 62.686 50.021 61.285 1.00 120.91 293 GLU B O 1
ATOM 9981 N N . ARG B 1 311 ? 63.177 52.188 60.909 1.00 109.93 294 ARG B N 1
ATOM 9982 C CA . ARG B 1 311 ? 64.543 51.893 60.490 1.00 109.47 294 ARG B CA 1
ATOM 9983 C C . ARG B 1 311 ? 65.328 51.251 61.626 1.00 114.92 294 ARG B C 1
ATOM 9984 O O . ARG B 1 311 ? 66.003 50.231 61.435 1.00 121.76 294 ARG B O 1
ATOM 10005 N N . THR B 1 312 ? 65.254 51.842 62.819 1.00 112.82 295 THR B N 1
ATOM 10006 C CA . THR B 1 312 ? 65.925 51.256 63.978 1.00 114.87 295 THR B CA 1
ATOM 10007 C C . THR B 1 312 ? 65.433 49.834 64.234 1.00 116.27 295 THR B C 1
ATOM 10008 O O . THR B 1 312 ? 66.231 48.906 64.449 1.00 117.47 295 THR B O 1
ATOM 10019 N N . THR B 1 313 ? 64.110 49.655 64.234 1.00 121.75 296 THR B N 1
ATOM 10020 C CA . THR B 1 313 ? 63.534 48.333 64.468 1.00 126.12 296 THR B CA 1
ATOM 10021 C C . THR B 1 313 ? 64.109 47.306 63.500 1.00 128.47 296 THR B C 1
ATOM 10022 O O . THR B 1 313 ? 64.591 46.244 63.910 1.00 146.61 296 THR B O 1
ATOM 10033 N N . LEU B 1 314 ? 64.056 47.608 62.203 1.00 119.56 297 LEU B N 1
ATOM 10034 C CA . LEU B 1 314 ? 64.580 46.691 61.195 1.00 117.77 297 LEU B CA 1
ATOM 10035 C C . LEU B 1 314 ? 66.058 46.394 61.431 1.00 120.47 297 LEU B C 1
ATOM 10036 O O . LEU B 1 314 ? 66.489 45.230 61.397 1.00 126.38 297 LEU B O 1
ATOM 10052 N N . LEU B 1 315 ? 66.851 47.444 61.668 1.00 122.55 298 LEU B N 1
ATOM 10053 C CA . LEU B 1 315 ? 68.294 47.276 61.768 1.00 124.68 298 LEU B CA 1
ATOM 10054 C C . LEU B 1 315 ? 68.676 46.383 62.937 1.00 128.61 298 LEU B C 1
ATOM 10055 O O . LEU B 1 315 ? 69.656 45.636 62.845 1.00 150.24 298 LEU B O 1
ATOM 10071 N N . THR B 1 316 ? 67.920 46.426 64.036 1.00 121.98 299 THR B N 1
ATOM 10072 C CA . THR B 1 316 ? 68.237 45.542 65.158 1.00 128.20 299 THR B CA 1
ATOM 10073 C C . THR B 1 316 ? 68.212 44.074 64.733 1.00 136.42 299 THR B C 1
ATOM 10074 O O . THR B 1 316 ? 69.186 43.330 64.932 1.00 139.59 299 THR B O 1
ATOM 10085 N N . GLU B 1 317 ? 67.095 43.640 64.146 1.00 134.97 300 GLU B N 1
ATOM 10086 C CA . GLU B 1 317 ? 66.962 42.252 63.716 1.00 132.87 300 GLU B CA 1
ATOM 10087 C C . GLU B 1 317 ? 68.020 41.898 62.675 1.00 135.63 300 GLU B C 1
ATOM 10088 O O . GLU B 1 317 ? 68.617 40.808 62.718 1.00 145.73 300 GLU B O 1
ATOM 10100 N N . ALA B 1 318 ? 68.241 42.798 61.709 1.00 127.31 301 ALA B N 1
ATOM 10101 C CA . ALA B 1 318 ? 69.236 42.533 60.675 1.00 125.43 301 ALA B CA 1
ATOM 10102 C C . ALA B 1 318 ? 70.617 42.316 61.284 1.00 134.45 301 ALA B C 1
ATOM 10103 O O . ALA B 1 318 ? 71.347 41.404 60.878 1.00 141.77 301 ALA B O 1
ATOM 10110 N N . VAL B 1 319 ? 70.993 43.139 62.263 1.00 134.40 302 VAL B N 1
ATOM 10111 C CA . VAL B 1 319 ? 72.295 42.982 62.901 1.00 142.41 302 VAL B CA 1
ATOM 10112 C C . VAL B 1 319 ? 72.369 41.662 63.660 1.00 146.70 302 VAL B C 1
ATOM 10113 O O . VAL B 1 319 ? 73.413 40.999 63.670 1.00 163.65 302 VAL B O 1
ATOM 10126 N N . LYS B 1 320 ? 71.280 41.264 64.321 1.00 140.83 303 LYS B N 1
ATOM 10127 C CA . LYS B 1 320 ? 71.295 39.990 65.040 1.00 148.33 303 LYS B CA 1
ATOM 10128 C C . LYS B 1 320 ? 71.581 38.820 64.098 1.00 150.07 303 LYS B C 1
ATOM 10129 O O . LYS B 1 320 ? 72.487 38.002 64.343 1.00 153.48 303 LYS B O 1
ATOM 10148 N N . ILE B 1 321 ? 70.816 38.721 63.008 1.00 146.05 304 ILE B N 1
ATOM 10149 C CA . ILE B 1 321 ? 71.032 37.612 62.075 1.00 144.27 304 ILE B CA 1
ATOM 10150 C C . ILE B 1 321 ? 72.425 37.707 61.456 1.00 145.11 304 ILE B C 1
ATOM 10151 O O . ILE B 1 321 ? 73.085 36.686 61.207 1.00 159.40 304 ILE B O 1
ATOM 10167 N N . GLU B 1 322 ? 72.882 38.930 61.171 1.00 140.21 305 GLU B N 1
ATOM 10168 C CA . GLU B 1 322 ? 74.229 39.126 60.649 1.00 145.51 305 GLU B CA 1
ATOM 10169 C C . GLU B 1 322 ? 75.270 38.535 61.592 1.00 157.18 305 GLU B C 1
ATOM 10170 O O . GLU B 1 322 ? 76.220 37.876 61.154 1.00 158.67 305 GLU B O 1
ATOM 10182 N N . GLN B 1 323 ? 75.128 38.803 62.892 1.00 165.62 306 GLN B N 1
ATOM 10183 C CA . GLN B 1 323 ? 76.072 38.269 63.871 1.00 173.69 306 GLN B CA 1
ATOM 10184 C C . GLN B 1 323 ? 76.058 36.744 63.873 1.00 166.96 306 GLN B C 1
ATOM 10185 O O . GLN B 1 323 ? 77.116 36.100 63.933 1.00 169.02 306 GLN B O 1
ATOM 10199 N N . VAL B 1 324 ? 74.867 36.146 63.813 1.00 160.46 307 VAL B N 1
ATOM 10200 C CA . VAL B 1 324 ? 74.789 34.686 63.724 1.00 164.79 307 VAL B CA 1
ATOM 10201 C C . VAL B 1 324 ? 75.599 34.183 62.528 1.00 153.08 307 VAL B C 1
ATOM 10202 O O . VAL B 1 324 ? 76.465 33.296 62.651 1.00 155.94 307 VAL B O 1
ATOM 10215 N N . TRP B 1 325 ? 75.332 34.747 61.348 1.00 142.48 308 TRP B N 1
ATOM 10216 C CA . TRP B 1 325 ? 75.962 34.227 60.138 1.00 140.82 308 TRP B CA 1
ATOM 10217 C C . TRP B 1 325 ? 77.473 34.447 60.155 1.00 150.84 308 TRP B C 1
ATOM 10218 O O . TRP B 1 325 ? 78.231 33.604 59.659 1.00 153.08 308 TRP B O 1
ATOM 10239 N N . ILE B 1 326 ? 77.936 35.579 60.693 1.00 171.69 309 ILE B N 1
ATOM 10240 C CA . ILE B 1 326 ? 79.378 35.811 60.754 1.00 159.20 309 ILE B CA 1
ATOM 10241 C C . ILE B 1 326 ? 80.035 34.827 61.714 1.00 159.46 309 ILE B C 1
ATOM 10242 O O . ILE B 1 326 ? 81.165 34.383 61.480 1.00 156.94 309 ILE B O 1
ATOM 10258 N N . SER B 1 327 ? 79.369 34.491 62.825 1.00 161.66 310 SER B N 1
ATOM 10259 C CA . SER B 1 327 ? 79.934 33.462 63.694 1.00 163.10 310 SER B CA 1
ATOM 10260 C C . SER B 1 327 ? 80.099 32.157 62.925 1.00 178.02 310 SER B C 1
ATOM 10261 O O . SER B 1 327 ? 81.125 31.469 63.049 1.00 171.74 310 SER B O 1
ATOM 10269 N N . PHE B 1 328 ? 79.103 31.809 62.108 1.00 168.08 311 PHE B N 1
ATOM 10270 C CA . PHE B 1 328 ? 79.229 30.609 61.279 1.00 151.02 311 PHE B CA 1
ATOM 10271 C C . PHE B 1 328 ? 80.405 30.714 60.307 1.00 157.71 311 PHE B C 1
ATOM 10272 O O . PHE B 1 328 ? 81.148 29.743 60.110 1.00 159.32 311 PHE B O 1
ATOM 10289 N N . ALA B 1 329 ? 80.557 31.865 59.650 1.00 165.55 312 ALA B N 1
ATOM 10290 C CA . ALA B 1 329 ? 81.685 32.059 58.739 1.00 158.61 312 ALA B CA 1
ATOM 10291 C C . ALA B 1 329 ? 83.010 31.881 59.473 1.00 163.48 312 ALA B C 1
ATOM 10292 O O . ALA B 1 329 ? 83.976 31.331 58.922 1.00 166.43 312 ALA B O 1
ATOM 10299 N N . GLU B 1 330 ? 83.077 32.367 60.713 1.00 168.59 313 GLU B N 1
ATOM 10300 C CA . GLU B 1 330 ? 84.276 32.179 61.520 1.00 181.91 313 GLU B CA 1
ATOM 10301 C C . GLU B 1 330 ? 84.534 30.696 61.736 1.00 177.29 313 GLU B C 1
ATOM 10302 O O . GLU B 1 330 ? 85.678 30.234 61.639 1.00 174.81 313 GLU B O 1
ATOM 10314 N N . GLN B 1 331 ? 83.479 29.937 62.044 1.00 169.82 314 GLN B N 1
ATOM 10315 C CA . GLN B 1 331 ? 83.636 28.494 62.206 1.00 165.34 314 GLN B CA 1
ATOM 10316 C C . GLN B 1 331 ? 84.176 27.858 60.927 1.00 163.03 314 GLN B C 1
ATOM 10317 O O . GLN B 1 331 ? 85.032 26.961 60.976 1.00 158.04 314 GLN B O 1
ATOM 10331 N N . LEU B 1 332 ? 83.685 28.312 59.769 1.00 168.85 315 LEU B N 1
ATOM 10332 C CA . LEU B 1 332 ? 84.133 27.719 58.510 1.00 160.96 315 LEU B CA 1
ATOM 10333 C C . LEU B 1 332 ? 85.599 28.024 58.235 1.00 167.05 315 LEU B C 1
ATOM 10334 O O . LEU B 1 332 ? 86.321 27.170 57.713 1.00 167.83 315 LEU B O 1
ATOM 10350 N N . HIS B 1 333 ? 86.054 29.237 58.540 1.00 171.76 316 HIS B N 1
ATOM 10351 C CA . HIS B 1 333 ? 87.487 29.508 58.427 1.00 170.34 316 HIS B CA 1
ATOM 10352 C C . HIS B 1 333 ? 88.279 28.644 59.408 1.00 168.82 316 HIS B C 1
ATOM 10353 O O . HIS B 1 333 ? 89.345 28.115 59.071 1.00 162.95 316 HIS B O 1
ATOM 10367 N N . LYS B 1 334 ? 87.753 28.484 60.624 1.00 174.95 317 LYS B N 1
ATOM 10368 C CA . LYS B 1 334 ? 88.428 27.744 61.689 1.00 173.16 317 LYS B CA 1
ATOM 10369 C C . LYS B 1 334 ? 88.668 26.277 61.326 1.00 176.73 317 LYS B C 1
ATOM 10370 O O . LYS B 1 334 ? 89.725 25.719 61.645 1.00 191.56 317 LYS B O 1
ATOM 10389 N N . LEU B 1 335 ? 87.703 25.639 60.655 1.00 173.97 318 LEU B N 1
ATOM 10390 C CA . LEU B 1 335 ? 87.712 24.176 60.500 1.00 178.30 318 LEU B CA 1
ATOM 10391 C C . LEU B 1 335 ? 89.043 23.566 60.048 1.00 194.27 318 LEU B C 1
ATOM 10392 O O . LEU B 1 335 ? 89.313 22.397 60.351 1.00 188.13 318 LEU B O 1
ATOM 10408 N N . SER B 1 336 ? 89.882 24.312 59.328 1.00 190.76 319 SER B N 1
ATOM 10409 C CA . SER B 1 336 ? 91.002 23.686 58.618 1.00 182.60 319 SER B CA 1
ATOM 10410 C C . SER B 1 336 ? 92.006 22.985 59.541 1.00 196.30 319 SER B C 1
ATOM 10411 O O . SER B 1 336 ? 92.451 21.872 59.230 1.00 199.73 319 SER B O 1
ATOM 10419 N N . ASN B 1 337 ? 92.377 23.590 60.674 1.00 195.59 320 ASN B N 1
ATOM 10420 C CA . ASN B 1 337 ? 93.446 23.002 61.487 1.00 196.74 320 ASN B CA 1
ATOM 10421 C C . ASN B 1 337 ? 93.095 21.606 61.996 1.00 202.22 320 ASN B C 1
ATOM 10422 O O . ASN B 1 337 ? 93.804 20.635 61.706 1.00 193.46 320 ASN B O 1
ATOM 10433 N N . ASP B 1 338 ? 92.024 21.479 62.767 1.00 209.20 321 ASP B N 1
ATOM 10434 C CA . ASP B 1 338 ? 91.626 20.171 63.270 1.00 198.66 321 ASP B CA 1
ATOM 10435 C C . ASP B 1 338 ? 90.767 19.442 62.246 1.00 194.46 321 ASP B C 1
ATOM 10436 O O . ASP B 1 338 ? 90.099 20.061 61.414 1.00 191.82 321 ASP B O 1
ATOM 10445 N N . GLU B 1 339 ? 90.790 18.112 62.312 1.00 192.77 322 GLU B N 1
ATOM 10446 C CA . GLU B 1 339 ? 89.983 17.318 61.401 1.00 196.94 322 GLU B CA 1
ATOM 10447 C C . GLU B 1 339 ? 88.501 17.510 61.713 1.00 181.98 322 GLU B C 1
ATOM 10448 O O . GLU B 1 339 ? 88.112 18.214 62.650 1.00 174.53 322 GLU B O 1
ATOM 10460 N N . ILE B 1 340 ? 87.662 16.861 60.905 1.00 175.45 323 ILE B N 1
ATOM 10461 C CA . ILE B 1 340 ? 86.222 16.984 61.068 1.00 172.60 323 ILE B CA 1
ATOM 10462 C C . ILE B 1 340 ? 85.801 16.394 62.406 1.00 179.97 323 ILE B C 1
ATOM 10463 O O . ILE B 1 340 ? 86.145 15.254 62.743 1.00 186.41 323 ILE B O 1
ATOM 10479 N N . ASN B 1 341 ? 85.054 17.179 63.177 1.00 180.39 324 ASN B N 1
ATOM 10480 C CA . ASN B 1 341 ? 84.553 16.751 64.477 1.00 182.60 324 ASN B CA 1
ATOM 10481 C C . ASN B 1 341 ? 83.375 15.811 64.247 1.00 185.27 324 ASN B C 1
ATOM 10482 O O . ASN B 1 341 ? 82.373 16.200 63.635 1.00 183.47 324 ASN B O 1
ATOM 10493 N N . GLN B 1 342 ? 83.493 14.577 64.740 1.00 179.48 325 GLN B N 1
ATOM 10494 C CA . GLN B 1 342 ? 82.529 13.540 64.385 1.00 179.28 325 GLN B CA 1
ATOM 10495 C C . GLN B 1 342 ? 81.112 13.898 64.826 1.00 187.00 325 GLN B C 1
ATOM 10496 O O . GLN B 1 342 ? 80.150 13.634 64.095 1.00 190.31 325 GLN B O 1
ATOM 10510 N N . GLN B 1 343 ? 80.951 14.496 66.007 1.00 183.59 326 GLN B N 1
ATOM 10511 C CA . GLN B 1 343 ? 79.623 14.718 66.569 1.00 176.34 326 GLN B CA 1
ATOM 10512 C C . GLN B 1 343 ? 79.218 16.186 66.616 1.00 187.06 326 GLN B C 1
ATOM 10513 O O . GLN B 1 343 ? 78.106 16.534 66.209 1.00 203.21 326 GLN B O 1
ATOM 10527 N N . ASP B 1 344 ? 80.097 17.062 67.108 1.00 190.12 327 ASP B N 1
ATOM 10528 C CA . ASP B 1 344 ? 79.723 18.460 67.325 1.00 178.45 327 ASP B CA 1
ATOM 10529 C C . ASP B 1 344 ? 79.410 19.196 66.022 1.00 172.73 327 ASP B C 1
ATOM 10530 O O . ASP B 1 344 ? 78.485 20.018 65.977 1.00 167.57 327 ASP B O 1
ATOM 10539 N N . LEU B 1 345 ? 80.172 18.937 64.958 1.00 174.03 328 LEU B N 1
ATOM 10540 C CA . LEU B 1 345 ? 79.889 19.590 63.680 1.00 172.17 328 LEU B CA 1
ATOM 10541 C C . LEU B 1 345 ? 78.501 19.214 63.178 1.00 171.21 328 LEU B C 1
ATOM 10542 O O . LEU B 1 345 ? 77.811 20.033 62.551 1.00 167.64 328 LEU B O 1
ATOM 10558 N N . SER B 1 346 ? 78.108 17.953 63.372 1.00 184.27 329 SER B N 1
ATOM 10559 C CA . SER B 1 346 ? 76.759 17.542 63.009 1.00 177.19 329 SER B CA 1
ATOM 10560 C C . SER B 1 346 ? 75.736 18.386 63.755 1.00 174.25 329 SER B C 1
ATOM 10561 O O . SER B 1 346 ? 74.725 18.804 63.180 1.00 174.81 329 SER B O 1
ATOM 10569 N N . ASN B 1 347 ? 75.962 18.617 65.051 1.00 172.41 330 ASN B N 1
ATOM 10570 C CA . ASN B 1 347 ? 75.084 19.506 65.802 1.00 171.35 330 ASN B CA 1
ATOM 10571 C C . ASN B 1 347 ? 75.057 20.895 65.174 1.00 173.14 330 ASN B C 1
ATOM 10572 O O . ASN B 1 347 ? 73.995 21.514 65.074 1.00 168.44 330 ASN B O 1
ATOM 10583 N N . LEU B 1 348 ? 76.217 21.399 64.740 1.00 176.18 331 LEU B N 1
ATOM 10584 C CA . LEU B 1 348 ? 76.255 22.719 64.112 1.00 165.97 331 LEU B CA 1
ATOM 10585 C C . LEU B 1 348 ? 75.353 22.781 62.887 1.00 164.03 331 LEU B C 1
ATOM 10586 O O . LEU B 1 348 ? 74.478 23.651 62.788 1.00 176.44 331 LEU B O 1
ATOM 10602 N N . ILE B 1 349 ? 75.543 21.857 61.946 1.00 165.92 332 ILE B N 1
ATOM 10603 C CA . ILE B 1 349 ? 74.753 21.900 60.716 1.00 165.94 332 ILE B CA 1
ATOM 10604 C C . ILE B 1 349 ? 73.273 21.649 61.004 1.00 169.61 332 ILE B C 1
ATOM 10605 O O . ILE B 1 349 ? 72.399 22.308 60.427 1.00 167.20 332 ILE B O 1
ATOM 10621 N N . ASN B 1 350 ? 72.963 20.697 61.891 1.00 173.95 333 ASN B N 1
ATOM 10622 C CA . ASN B 1 350 ? 71.568 20.386 62.202 1.00 176.16 333 ASN B CA 1
ATOM 10623 C C . ASN B 1 350 ? 70.862 21.567 62.859 1.00 173.52 333 ASN B C 1
ATOM 10624 O O . ASN B 1 350 ? 69.738 21.927 62.480 1.00 174.97 333 ASN B O 1
ATOM 10635 N N . GLY B 1 351 ? 71.513 22.194 63.838 1.00 170.96 334 GLY B N 1
ATOM 10636 C CA . GLY B 1 351 ? 70.953 23.384 64.448 1.00 170.87 334 GLY B CA 1
ATOM 10637 C C . GLY B 1 351 ? 70.765 24.505 63.449 1.00 164.99 334 GLY B C 1
ATOM 10638 O O . GLY B 1 351 ? 69.747 25.198 63.464 1.00 162.89 334 GLY B O 1
ATOM 10642 N N . GLN B 1 352 ? 71.762 24.718 62.586 1.00 162.38 335 GLN B N 1
ATOM 10643 C CA . GLN B 1 352 ? 71.667 25.790 61.605 1.00 154.45 335 GLN B CA 1
ATOM 10644 C C . GLN B 1 352 ? 70.508 25.563 60.646 1.00 163.03 335 GLN B C 1
ATOM 10645 O O . GLN B 1 352 ? 69.795 26.508 60.297 1.00 162.60 335 GLN B O 1
ATOM 10659 N N . LEU B 1 353 ? 70.313 24.322 60.190 1.00 166.32 336 LEU B N 1
ATOM 10660 C CA . LEU B 1 353 ? 69.184 24.051 59.305 1.00 162.96 336 LEU B CA 1
ATOM 10661 C C . LEU B 1 353 ? 67.863 24.249 60.034 1.00 170.71 336 LEU B C 1
ATOM 10662 O O . LEU B 1 353 ? 66.931 24.833 59.477 1.00 182.74 336 LEU B O 1
ATOM 10678 N N . ASP B 1 354 ? 67.747 23.763 61.273 1.00 169.08 337 ASP B N 1
ATOM 10679 C CA . ASP B 1 354 ? 66.511 23.991 62.019 1.00 180.44 337 ASP B CA 1
ATOM 10680 C C . ASP B 1 354 ? 66.225 25.483 62.174 1.00 167.88 337 ASP B C 1
ATOM 10681 O O . ASP B 1 354 ? 65.087 25.928 61.996 1.00 163.41 337 ASP B O 1
ATOM 10690 N N . PHE B 1 355 ? 67.255 26.273 62.483 1.00 164.38 338 PHE B N 1
ATOM 10691 C CA . PHE B 1 355 ? 67.104 27.720 62.636 1.00 164.03 338 PHE B CA 1
ATOM 10692 C C . PHE B 1 355 ? 66.698 28.390 61.323 1.00 156.23 338 PHE B C 1
ATOM 10693 O O . PHE B 1 355 ? 65.772 29.217 61.284 1.00 154.42 338 PHE B O 1
ATOM 10710 N N . LEU B 1 356 ? 67.398 28.061 60.237 1.00 149.98 339 LEU B N 1
ATOM 10711 C CA . LEU B 1 356 ? 67.063 28.612 58.929 1.00 143.36 339 LEU B CA 1
ATOM 10712 C C . LEU B 1 356 ? 65.640 28.243 58.533 1.00 153.56 339 LEU B C 1
ATOM 10713 O O . LEU B 1 356 ? 64.904 29.071 57.983 1.00 153.79 339 LEU B O 1
ATOM 10729 N N . ASN B 1 357 ? 65.246 26.994 58.781 1.00 172.91 340 ASN B N 1
ATOM 10730 C CA . ASN B 1 357 ? 63.888 26.562 58.484 1.00 170.87 340 ASN B CA 1
ATOM 10731 C C . ASN B 1 357 ? 62.881 27.317 59.339 1.00 162.70 340 ASN B C 1
ATOM 10732 O O . ASN B 1 357 ? 61.780 27.627 58.879 1.00 164.58 340 ASN B O 1
ATOM 10743 N N . ASN B 1 358 ? 63.243 27.632 60.585 1.00 161.39 341 ASN B N 1
ATOM 10744 C CA . ASN B 1 358 ? 62.383 28.465 61.419 1.00 162.02 341 ASN B CA 1
ATOM 10745 C C . ASN B 1 358 ? 62.142 29.811 60.754 1.00 155.42 341 ASN B C 1
ATOM 10746 O O . ASN B 1 358 ? 61.002 30.281 60.660 1.00 153.31 341 ASN B O 1
ATOM 10757 N N . LEU B 1 359 ? 63.216 30.450 60.291 1.00 152.60 342 LEU B N 1
ATOM 10758 C CA . LEU B 1 359 ? 63.082 31.761 59.661 1.00 145.83 342 LEU B CA 1
ATOM 10759 C C . LEU B 1 359 ? 62.239 31.681 58.386 1.00 142.43 342 LEU B C 1
ATOM 10760 O O . LEU B 1 359 ? 61.347 32.513 58.157 1.00 145.78 342 LEU B O 1
ATOM 10776 N N . THR B 1 360 ? 62.506 30.678 57.543 1.00 145.89 343 THR B N 1
ATOM 10777 C CA . THR B 1 360 ? 61.754 30.526 56.299 1.00 147.88 343 THR B CA 1
ATOM 10778 C C . THR B 1 360 ? 60.277 30.260 56.572 1.00 149.80 343 THR B C 1
ATOM 10779 O O . THR B 1 360 ? 59.391 30.839 55.922 1.00 149.78 343 THR B O 1
ATOM 10790 N N . LEU B 1 361 ? 59.994 29.386 57.540 1.00 152.38 344 LEU B N 1
ATOM 10791 C CA . LEU B 1 361 ? 58.618 29.101 57.914 1.00 151.33 344 LEU B CA 1
ATOM 10792 C C . LEU B 1 361 ? 57.941 30.350 58.447 1.00 154.43 344 LEU B C 1
ATOM 10793 O O . LEU B 1 361 ? 56.752 30.553 58.212 1.00 159.03 344 LEU B O 1
ATOM 10809 N N . GLN B 1 362 ? 58.656 31.166 59.224 1.00 148.80 345 GLN B N 1
ATOM 10810 C CA . GLN B 1 362 ? 58.064 32.411 59.705 1.00 149.02 345 GLN B CA 1
ATOM 10811 C C . GLN B 1 362 ? 57.677 33.310 58.536 1.00 151.08 345 GLN B C 1
ATOM 10812 O O . GLN B 1 362 ? 56.577 33.881 58.512 1.00 150.59 345 GLN B O 1
ATOM 10826 N N . TYR B 1 363 ? 58.579 33.466 57.560 1.00 149.96 346 TYR B N 1
ATOM 10827 C CA . TYR B 1 363 ? 58.238 34.267 56.385 1.00 152.14 346 TYR B CA 1
ATOM 10828 C C . TYR B 1 363 ? 56.957 33.751 55.743 1.00 153.61 346 TYR B C 1
ATOM 10829 O O . TYR B 1 363 ? 56.032 34.523 55.465 1.00 155.84 346 TYR B O 1
ATOM 10847 N N . ASN B 1 364 ? 56.884 32.442 55.496 1.00 156.23 347 ASN B N 1
ATOM 10848 C CA . ASN B 1 364 ? 55.666 31.903 54.897 1.00 158.23 347 ASN B CA 1
ATOM 10849 C C . ASN B 1 364 ? 54.474 32.087 55.828 1.00 163.93 347 ASN B C 1
ATOM 10850 O O . ASN B 1 364 ? 53.339 32.247 55.366 1.00 157.39 347 ASN B O 1
ATOM 10861 N N . LYS B 1 365 ? 54.717 32.065 57.139 1.00 170.56 348 LYS B N 1
ATOM 10862 C CA . LYS B 1 365 ? 53.646 32.175 58.121 1.00 174.19 348 LYS B CA 1
ATOM 10863 C C . LYS B 1 365 ? 52.960 33.527 58.024 1.00 155.10 348 LYS B C 1
ATOM 10864 O O . LYS B 1 365 ? 51.731 33.607 57.917 1.00 153.97 348 LYS B O 1
ATOM 10883 N N . LEU B 1 366 ? 53.741 34.608 58.066 1.00 153.28 349 LEU B N 1
ATOM 10884 C CA . LEU B 1 366 ? 53.133 35.932 57.997 1.00 154.36 349 LEU B CA 1
ATOM 10885 C C . LEU B 1 366 ? 52.450 36.127 56.650 1.00 157.35 349 LEU B C 1
ATOM 10886 O O . LEU B 1 366 ? 51.411 36.791 56.561 1.00 159.05 349 LEU B O 1
ATOM 10902 N N . LYS B 1 367 ? 53.023 35.549 55.596 1.00 159.34 350 LYS B N 1
ATOM 10903 C CA . LYS B 1 367 ? 52.540 35.706 54.227 1.00 160.09 350 LYS B CA 1
ATOM 10904 C C . LYS B 1 367 ? 52.131 37.145 53.931 1.00 175.96 350 LYS B C 1
ATOM 10905 O O . LYS B 1 367 ? 52.909 38.074 54.141 1.00 161.54 350 LYS B O 1
ATOM 10924 N N . PRO C 1 31 ? 129.493 -5.431 79.713 1.00 177.84 14 PRO C N 1
ATOM 10925 C CA . PRO C 1 31 ? 128.625 -5.309 80.890 1.00 173.65 14 PRO C CA 1
ATOM 10926 C C . PRO C 1 31 ? 128.540 -3.879 81.428 1.00 159.13 14 PRO C C 1
ATOM 10927 O O . PRO C 1 31 ? 128.230 -3.680 82.603 1.00 151.11 14 PRO C O 1
ATOM 10938 N N . GLU C 1 32 ? 128.816 -2.898 80.571 1.00 161.11 15 GLU C N 1
ATOM 10939 C CA . GLU C 1 32 ? 128.712 -1.502 80.972 1.00 159.82 15 GLU C CA 1
ATOM 10940 C C . GLU C 1 32 ? 127.273 -1.173 81.356 1.00 154.86 15 GLU C C 1
ATOM 10941 O O . GLU C 1 32 ? 126.318 -1.671 80.751 1.00 155.78 15 GLU C O 1
ATOM 10953 N N . ILE C 1 33 ? 127.123 -0.327 82.373 1.00 154.32 16 ILE C N 1
ATOM 10954 C CA . ILE C 1 33 ? 125.820 0.056 82.903 1.00 146.58 16 ILE C CA 1
ATOM 10955 C C . ILE C 1 33 ? 125.796 1.569 83.085 1.00 144.85 16 ILE C C 1
ATOM 10956 O O . ILE C 1 33 ? 126.796 2.172 83.489 1.00 141.88 16 ILE C O 1
ATOM 10972 N N . ASN C 1 34 ? 124.647 2.180 82.794 1.00 148.96 17 ASN C N 1
ATOM 10973 C CA . ASN C 1 34 ? 124.476 3.628 82.923 1.00 158.85 17 ASN C CA 1
ATOM 10974 C C . ASN C 1 34 ? 123.855 3.913 84.285 1.00 143.58 17 ASN C C 1
ATOM 10975 O O . ASN C 1 34 ? 122.635 3.845 84.458 1.00 136.85 17 ASN C O 1
ATOM 10986 N N . ILE C 1 35 ? 124.710 4.238 85.257 1.00 140.97 18 ILE C N 1
ATOM 10987 C CA . ILE C 1 35 ? 124.243 4.502 86.612 1.00 133.93 18 ILE C CA 1
ATOM 10988 C C . ILE C 1 35 ? 123.564 5.860 86.705 1.00 142.95 18 ILE C C 1
ATOM 10989 O O . ILE C 1 35 ? 122.666 6.056 87.532 1.00 140.65 18 ILE C O 1
ATOM 11005 N N . LYS C 1 36 ? 124.002 6.832 85.901 1.00 158.30 19 LYS C N 1
ATOM 11006 C CA . LYS C 1 36 ? 123.392 8.156 85.958 1.00 151.36 19 LYS C CA 1
ATOM 11007 C C . LYS C 1 36 ? 121.902 8.082 85.645 1.00 148.87 19 LYS C C 1
ATOM 11008 O O . LYS C 1 36 ? 121.076 8.638 86.375 1.00 150.03 19 LYS C O 1
ATOM 11027 N N . ALA C 1 37 ? 121.540 7.386 84.562 1.00 153.01 20 ALA C N 1
ATOM 11028 C CA . ALA C 1 37 ? 120.130 7.219 84.222 1.00 157.05 20 ALA C CA 1
ATOM 11029 C C . ALA C 1 37 ? 119.382 6.485 85.327 1.00 144.99 20 ALA C C 1
ATOM 11030 O O . ALA C 1 37 ? 118.220 6.791 85.611 1.00 149.27 20 ALA C O 1
ATOM 11037 N N . MET C 1 38 ? 120.037 5.517 85.968 1.00 142.07 21 MET C N 1
ATOM 11038 C CA . MET C 1 38 ? 119.413 4.760 87.052 1.00 135.95 21 MET C CA 1
ATOM 11039 C C . MET C 1 38 ? 119.070 5.655 88.240 1.00 134.48 21 MET C C 1
ATOM 11040 O O . MET C 1 38 ? 117.913 5.713 88.688 1.00 134.73 21 MET C O 1
ATOM 11054 N N . ASN C 1 39 ? 120.063 6.376 88.754 1.00 134.43 22 ASN C N 1
ATOM 11055 C CA . ASN C 1 39 ? 119.813 7.270 89.875 1.00 135.06 22 ASN C CA 1
ATOM 11056 C C . ASN C 1 39 ? 118.825 8.359 89.485 1.00 138.83 22 ASN C C 1
ATOM 11057 O O . ASN C 1 39 ? 118.009 8.797 90.307 1.00 147.00 22 ASN C O 1
ATOM 11068 N N . GLN C 1 40 ? 118.889 8.819 88.235 1.00 139.11 23 GLN C N 1
ATOM 11069 C CA . GLN C 1 40 ? 117.975 9.857 87.788 1.00 141.50 23 GLN C CA 1
ATOM 11070 C C . GLN C 1 40 ? 116.548 9.324 87.754 1.00 138.09 23 GLN C C 1
ATOM 11071 O O . GLN C 1 40 ? 115.599 10.052 88.061 1.00 135.44 23 GLN C O 1
ATOM 11085 N N . ALA C 1 41 ? 116.383 8.052 87.381 1.00 136.67 24 ALA C N 1
ATOM 11086 C CA . ALA C 1 41 ? 115.074 7.415 87.446 1.00 144.24 24 ALA C CA 1
ATOM 11087 C C . ALA C 1 41 ? 114.563 7.390 88.878 1.00 130.49 24 ALA C C 1
ATOM 11088 O O . ALA C 1 41 ? 113.394 7.692 89.137 1.00 132.52 24 ALA C O 1
ATOM 11095 N N . VAL C 1 42 ? 115.430 7.027 89.826 1.00 125.00 25 VAL C N 1
ATOM 11096 C CA . VAL C 1 42 ? 115.025 7.037 91.234 1.00 120.20 25 VAL C CA 1
ATOM 11097 C C . VAL C 1 42 ? 114.543 8.429 91.634 1.00 125.38 25 VAL C C 1
ATOM 11098 O O . VAL C 1 42 ? 113.473 8.594 92.237 1.00 124.96 25 VAL C O 1
ATOM 11111 N N . ASN C 1 43 ? 115.332 9.452 91.298 1.00 130.39 26 ASN C N 1
ATOM 11112 C CA . ASN C 1 43 ? 115.016 10.817 91.711 1.00 128.95 26 ASN C CA 1
ATOM 11113 C C . ASN C 1 43 ? 113.708 11.298 91.082 1.00 122.99 26 ASN C C 1
ATOM 11114 O O . ASN C 1 43 ? 112.865 11.908 91.755 1.00 125.44 26 ASN C O 1
ATOM 11125 N N . THR C 1 44 ? 113.533 11.050 89.780 1.00 117.41 27 THR C N 1
ATOM 11126 C CA . THR C 1 44 ? 112.307 11.454 89.094 1.00 134.25 27 THR C CA 1
ATOM 11127 C C . THR C 1 44 ? 111.093 10.714 89.640 1.00 120.65 27 THR C C 1
ATOM 11128 O O . THR C 1 44 ? 110.010 11.295 89.761 1.00 119.49 27 THR C O 1
ATOM 11139 N N . ILE C 1 45 ? 111.241 9.428 89.957 1.00 116.56 28 ILE C N 1
ATOM 11140 C CA . ILE C 1 45 ? 110.149 8.686 90.577 1.00 113.35 28 ILE C CA 1
ATOM 11141 C C . ILE C 1 45 ? 109.756 9.346 91.888 1.00 116.61 28 ILE C C 1
ATOM 11142 O O . ILE C 1 45 ? 108.569 9.549 92.176 1.00 117.47 28 ILE C O 1
ATOM 11158 N N . TRP C 1 46 ? 110.753 9.685 92.707 1.00 121.92 29 TRP C N 1
ATOM 11159 C CA . TRP C 1 46 ? 110.475 10.357 93.969 1.00 121.10 29 TRP C CA 1
ATOM 11160 C C . TRP C 1 46 ? 109.706 11.652 93.740 1.00 122.28 29 TRP C C 1
ATOM 11161 O O . TRP C 1 46 ? 108.700 11.925 94.409 1.00 129.19 29 TRP C O 1
ATOM 11182 N N . LEU C 1 47 ? 110.185 12.477 92.810 1.00 117.11 30 LEU C N 1
ATOM 11183 C CA . LEU C 1 47 ? 109.530 13.752 92.539 1.00 128.31 30 LEU C CA 1
ATOM 11184 C C . LEU C 1 47 ? 108.079 13.528 92.121 1.00 126.36 30 LEU C C 1
ATOM 11185 O O . LEU C 1 47 ? 107.160 14.155 92.661 1.00 127.61 30 LEU C O 1
ATOM 11201 N N . LEU C 1 48 ? 107.859 12.641 91.147 1.00 121.71 31 LEU C N 1
ATOM 11202 C CA . LEU C 1 48 ? 106.506 12.379 90.662 1.00 120.63 31 LEU C CA 1
ATOM 11203 C C . LEU C 1 48 ? 105.597 11.902 91.790 1.00 116.09 31 LEU C C 1
ATOM 11204 O O . LEU C 1 48 ? 104.424 12.287 91.854 1.00 113.84 31 LEU C O 1
ATOM 11220 N N . ALA C 1 49 ? 106.116 11.058 92.685 1.00 117.05 32 ALA C N 1
ATOM 11221 C CA . ALA C 1 49 ? 105.337 10.669 93.857 1.00 116.98 32 ALA C CA 1
ATOM 11222 C C . ALA C 1 49 ? 104.987 11.886 94.705 1.00 120.47 32 ALA C C 1
ATOM 11223 O O . ALA C 1 49 ? 103.879 11.977 95.247 1.00 126.37 32 ALA C O 1
ATOM 11230 N N . GLN C 1 50 ? 105.923 12.828 94.842 1.00 117.82 33 GLN C N 1
ATOM 11231 C CA . GLN C 1 50 ? 105.639 14.031 95.621 1.00 119.73 33 GLN C CA 1
ATOM 11232 C C . GLN C 1 50 ? 104.539 14.866 94.980 1.00 120.69 33 GLN C C 1
ATOM 11233 O O . GLN C 1 50 ? 103.621 15.328 95.666 1.00 112.51 33 GLN C O 1
ATOM 11247 N N . ARG C 1 51 ? 104.602 15.062 93.663 1.00 125.57 34 ARG C N 1
ATOM 11248 C CA . ARG C 1 51 ? 103.628 15.941 93.027 1.00 121.93 34 ARG C CA 1
ATOM 11249 C C . ARG C 1 51 ? 102.656 15.178 92.142 1.00 125.00 34 ARG C C 1
ATOM 11250 O O . ARG C 1 51 ? 102.473 15.524 90.970 1.00 129.29 34 ARG C O 1
ATOM 11271 N N . GLN C 1 52 ? 101.979 14.188 92.695 1.00 129.53 35 GLN C N 1
ATOM 11272 C CA . GLN C 1 52 ? 100.975 13.470 91.933 1.00 142.82 35 GLN C CA 1
ATOM 11273 C C . GLN C 1 52 ? 99.620 14.059 92.286 1.00 140.81 35 GLN C C 1
ATOM 11274 O O . GLN C 1 52 ? 99.322 14.304 93.456 1.00 139.98 35 GLN C O 1
ATOM 11288 N N . THR C 1 53 ? 98.811 14.304 91.261 1.00 138.66 36 THR C N 1
ATOM 11289 C CA . THR C 1 53 ? 97.556 15.024 91.413 1.00 136.72 36 THR C CA 1
ATOM 11290 C C . THR C 1 53 ? 96.343 14.118 91.299 1.00 131.85 36 THR C C 1
ATOM 11291 O O . THR C 1 53 ? 95.213 14.615 91.241 1.00 128.68 36 THR C O 1
ATOM 11302 N N . SER C 1 54 ? 96.541 12.806 91.271 1.00 135.36 37 SER C N 1
ATOM 11303 C CA . SER C 1 54 ? 95.419 11.898 91.104 1.00 132.33 37 SER C CA 1
ATOM 11304 C C . SER C 1 54 ? 94.798 11.577 92.451 1.00 134.39 37 SER C C 1
ATOM 11305 O O . SER C 1 54 ? 95.486 11.150 93.382 1.00 139.93 37 SER C O 1
ATOM 11313 N N . GLY C 1 55 ? 93.487 11.768 92.538 1.00 126.78 38 GLY C N 1
ATOM 11314 C CA . GLY C 1 55 ? 92.799 11.679 93.806 1.00 142.89 38 GLY C CA 1
ATOM 11315 C C . GLY C 1 55 ? 92.533 10.273 94.289 1.00 137.60 38 GLY C C 1
ATOM 11316 O O . GLY C 1 55 ? 92.092 10.095 95.428 1.00 145.22 38 GLY C O 1
ATOM 11320 N N . ILE C 1 56 ? 92.796 9.270 93.453 1.00 134.23 39 ILE C N 1
ATOM 11321 C CA . ILE C 1 56 ? 92.486 7.890 93.807 1.00 136.93 39 ILE C CA 1
ATOM 11322 C C . ILE C 1 56 ? 93.398 7.482 94.959 1.00 148.22 39 ILE C C 1
ATOM 11323 O O . ILE C 1 56 ? 94.627 7.511 94.833 1.00 158.97 39 ILE C O 1
ATOM 11339 N N . GLU C 1 57 ? 92.800 7.102 96.091 1.00 146.12 40 GLU C N 1
ATOM 11340 C CA . GLU C 1 57 ? 93.607 6.751 97.257 1.00 143.03 40 GLU C CA 1
ATOM 11341 C C . GLU C 1 57 ? 94.498 5.547 96.969 1.00 136.11 40 GLU C C 1
ATOM 11342 O O . GLU C 1 57 ? 95.663 5.519 97.382 1.00 133.30 40 GLU C O 1
ATOM 11354 N N . ILE C 1 58 ? 93.964 4.530 96.290 1.00 132.61 41 ILE C N 1
ATOM 11355 C CA . ILE C 1 58 ? 94.760 3.342 95.989 1.00 137.43 41 ILE C CA 1
ATOM 11356 C C . ILE C 1 58 ? 95.989 3.719 95.170 1.00 133.16 41 ILE C C 1
ATOM 11357 O O . ILE C 1 58 ? 97.102 3.255 95.439 1.00 133.03 41 ILE C O 1
ATOM 11373 N N . ILE C 1 59 ? 95.802 4.546 94.139 1.00 126.01 42 ILE C N 1
ATOM 11374 C CA . ILE C 1 59 ? 96.931 4.955 93.306 1.00 121.03 42 ILE C CA 1
ATOM 11375 C C . ILE C 1 59 ? 97.937 5.769 94.114 1.00 130.48 42 ILE C C 1
ATOM 11376 O O . ILE C 1 59 ? 99.154 5.598 93.962 1.00 135.98 42 ILE C O 1
ATOM 11392 N N . ASN C 1 60 ? 97.456 6.686 94.961 1.00 131.23 43 ASN C N 1
ATOM 11393 C CA . ASN C 1 60 ? 98.378 7.450 95.797 1.00 129.50 43 ASN C CA 1
ATOM 11394 C C . ASN C 1 60 ? 99.204 6.508 96.665 1.00 132.45 43 ASN C C 1
ATOM 11395 O O . ASN C 1 60 ? 100.424 6.674 96.805 1.00 130.37 43 ASN C O 1
ATOM 11406 N N . ASP C 1 61 ? 98.542 5.520 97.267 1.00 134.63 44 ASP C N 1
ATOM 11407 C CA . ASP C 1 61 ? 99.222 4.531 98.094 1.00 137.52 44 ASP C CA 1
ATOM 11408 C C . ASP C 1 61 ? 100.287 3.807 97.287 1.00 134.30 44 ASP C C 1
ATOM 11409 O O . ASP C 1 61 ? 101.429 3.648 97.736 1.00 132.47 44 ASP C O 1
ATOM 11418 N N . LYS C 1 62 ? 99.920 3.348 96.092 1.00 131.99 45 LYS C N 1
ATOM 11419 C CA . LYS C 1 62 ? 100.850 2.583 95.273 1.00 129.37 45 LYS C CA 1
ATOM 11420 C C . LYS C 1 62 ? 102.078 3.415 94.916 1.00 125.11 45 LYS C C 1
ATOM 11421 O O . LYS C 1 62 ? 103.213 2.932 95.011 1.00 119.60 45 LYS C O 1
ATOM 11440 N N . VAL C 1 63 ? 101.871 4.675 94.516 1.00 127.98 46 VAL C N 1
ATOM 11441 C CA . VAL C 1 63 ? 102.996 5.516 94.113 1.00 125.50 46 VAL C CA 1
ATOM 11442 C C . VAL C 1 63 ? 103.894 5.825 95.305 1.00 124.42 46 VAL C C 1
ATOM 11443 O O . VAL C 1 63 ? 105.126 5.786 95.194 1.00 127.77 46 VAL C O 1
ATOM 11456 N N . LYS C 1 64 ? 103.305 6.148 96.459 1.00 119.94 47 LYS C N 1
ATOM 11457 C CA . LYS C 1 64 ? 104.119 6.388 97.646 1.00 121.16 47 LYS C CA 1
ATOM 11458 C C . LYS C 1 64 ? 104.929 5.152 98.022 1.00 118.76 47 LYS C C 1
ATOM 11459 O O . LYS C 1 64 ? 106.121 5.253 98.336 1.00 129.39 47 LYS C O 1
ATOM 11478 N N . ARG C 1 65 ? 104.300 3.975 97.995 1.00 121.72 48 ARG C N 1
ATOM 11479 C CA . ARG C 1 65 ? 105.002 2.750 98.365 1.00 123.89 48 ARG C CA 1
ATOM 11480 C C . ARG C 1 65 ? 106.145 2.454 97.397 1.00 129.37 48 ARG C C 1
ATOM 11481 O O . ARG C 1 65 ? 107.235 2.045 97.818 1.00 137.06 48 ARG C O 1
ATOM 11502 N N . ILE C 1 66 ? 105.916 2.635 96.093 1.00 138.77 49 ILE C N 1
ATOM 11503 C CA . ILE C 1 66 ? 106.977 2.363 95.124 1.00 121.97 49 ILE C CA 1
ATOM 11504 C C . ILE C 1 66 ? 108.108 3.372 95.278 1.00 114.62 49 ILE C C 1
ATOM 11505 O O . ILE C 1 66 ? 109.283 3.022 95.140 1.00 113.34 49 ILE C O 1
ATOM 11521 N N . SER C 1 67 ? 107.782 4.641 95.543 1.00 119.23 50 SER C N 1
ATOM 11522 C CA . SER C 1 67 ? 108.831 5.630 95.774 1.00 121.87 50 SER C CA 1
ATOM 11523 C C . SER C 1 67 ? 109.647 5.260 97.006 1.00 120.75 50 SER C C 1
ATOM 11524 O O . SER C 1 67 ? 110.874 5.420 97.025 1.00 125.41 50 SER C O 1
ATOM 11532 N N . LEU C 1 68 ? 108.976 4.766 98.046 1.00 119.76 51 LEU C N 1
ATOM 11533 C CA . LEU C 1 68 ? 109.676 4.325 99.247 1.00 124.91 51 LEU C CA 1
ATOM 11534 C C . LEU C 1 68 ? 110.613 3.165 98.933 1.00 123.41 51 LEU C C 1
ATOM 11535 O O . LEU C 1 68 ? 111.771 3.151 99.369 1.00 114.83 51 LEU C O 1
ATOM 11551 N N . TYR C 1 69 ? 110.126 2.178 98.177 1.00 124.64 52 TYR C N 1
ATOM 11552 C CA . TYR C 1 69 ? 110.980 1.059 97.792 1.00 116.19 52 TYR C CA 1
ATOM 11553 C C . TYR C 1 69 ? 112.170 1.534 96.968 1.00 118.58 52 TYR C C 1
ATOM 11554 O O . TYR C 1 69 ? 113.297 1.070 97.170 1.00 127.16 52 TYR C O 1
ATOM 11572 N N . SER C 1 70 ? 111.943 2.461 96.035 1.00 115.90 53 SER C N 1
ATOM 11573 C CA . SER C 1 70 ? 113.028 2.947 95.188 1.00 114.95 53 SER C CA 1
ATOM 11574 C C . SER C 1 70 ? 114.081 3.687 96.005 1.00 121.01 53 SER C C 1
ATOM 11575 O O . SER C 1 70 ? 115.285 3.522 95.771 1.00 127.64 53 SER C O 1
ATOM 11583 N N . ARG C 1 71 ? 113.654 4.518 96.957 1.00 120.94 54 ARG C N 1
ATOM 11584 C CA . ARG C 1 71 ? 114.621 5.213 97.800 1.00 129.95 54 ARG C CA 1
ATOM 11585 C C . ARG C 1 71 ? 115.385 4.235 98.685 1.00 130.11 54 ARG C C 1
ATOM 11586 O O . ARG C 1 71 ? 116.605 4.370 98.864 1.00 132.47 54 ARG C O 1
ATOM 11607 N N . GLU C 1 72 ? 114.682 3.263 99.276 1.00 126.25 55 GLU C N 1
ATOM 11608 C CA . GLU C 1 72 ? 115.367 2.224 100.033 1.00 125.74 55 GLU C CA 1
ATOM 11609 C C . GLU C 1 72 ? 116.400 1.523 99.168 1.00 123.06 55 GLU C C 1
ATOM 11610 O O . GLU C 1 72 ? 117.505 1.224 99.627 1.00 129.44 55 GLU C O 1
ATOM 11622 N N . PHE C 1 73 ? 116.062 1.269 97.904 1.00 120.61 56 PHE C N 1
ATOM 11623 C CA . PHE C 1 73 ? 116.996 0.608 97.002 1.00 123.93 56 PHE C CA 1
ATOM 11624 C C . PHE C 1 73 ? 118.209 1.481 96.713 1.00 120.06 56 PHE C C 1
ATOM 11625 O O . PHE C 1 73 ? 119.335 0.984 96.670 1.00 125.20 56 PHE C O 1
ATOM 11642 N N . ASP C 1 74 ? 117.999 2.777 96.487 1.00 121.54 57 ASP C N 1
ATOM 11643 C CA . ASP C 1 74 ? 119.125 3.683 96.267 1.00 127.19 57 ASP C CA 1
ATOM 11644 C C . ASP C 1 74 ? 120.072 3.684 97.464 1.00 124.81 57 ASP C C 1
ATOM 11645 O O . ASP C 1 74 ? 121.290 3.490 97.317 1.00 124.18 57 ASP C O 1
ATOM 11654 N N . GLU C 1 75 ? 119.524 3.912 98.661 1.00 125.34 58 GLU C N 1
ATOM 11655 C CA . GLU C 1 75 ? 120.351 3.925 99.865 1.00 125.29 58 GLU C CA 1
ATOM 11656 C C . GLU C 1 75 ? 121.057 2.590 100.057 1.00 126.09 58 GLU C C 1
ATOM 11657 O O . GLU C 1 75 ? 122.252 2.546 100.377 1.00 130.90 58 GLU C O 1
ATOM 11669 N N . MET C 1 76 ? 120.332 1.490 99.858 1.00 128.48 59 MET C N 1
ATOM 11670 C CA . MET C 1 76 ? 120.897 0.163 100.046 1.00 136.93 59 MET C CA 1
ATOM 11671 C C . MET C 1 76 ? 121.997 -0.119 99.035 1.00 129.54 59 MET C C 1
ATOM 11672 O O . MET C 1 76 ? 122.983 -0.779 99.361 1.00 132.71 59 MET C O 1
ATOM 11686 N N . MET C 1 77 ? 121.841 0.358 97.802 1.00 125.42 60 MET C N 1
ATOM 11687 C CA . MET C 1 77 ? 122.868 0.157 96.790 1.00 122.38 60 MET C CA 1
ATOM 11688 C C . MET C 1 77 ? 124.135 0.914 97.161 1.00 126.30 60 MET C C 1
ATOM 11689 O O . MET C 1 77 ? 125.246 0.369 97.091 1.00 128.96 60 MET C O 1
ATOM 11703 N N . ARG C 1 78 ? 123.984 2.185 97.544 1.00 131.39 61 ARG C N 1
ATOM 11704 C CA . ARG C 1 78 ? 125.133 2.949 98.020 1.00 134.80 61 ARG C CA 1
ATOM 11705 C C . ARG C 1 78 ? 125.840 2.212 99.152 1.00 136.46 61 ARG C C 1
ATOM 11706 O O . ARG C 1 78 ? 127.066 2.038 99.134 1.00 136.81 61 ARG C O 1
ATOM 11727 N N . ASP C 1 79 ? 125.070 1.759 100.145 1.00 141.02 62 ASP C N 1
ATOM 11728 C CA . ASP C 1 79 ? 125.659 1.082 101.296 1.00 137.93 62 ASP C CA 1
ATOM 11729 C C . ASP C 1 79 ? 126.326 -0.227 100.893 1.00 135.02 62 ASP C C 1
ATOM 11730 O O . ASP C 1 79 ? 127.398 -0.567 101.404 1.00 134.05 62 ASP C O 1
ATOM 11739 N N . SER C 1 80 ? 125.696 -0.987 99.997 1.00 140.47 63 SER C N 1
ATOM 11740 C CA . SER C 1 80 ? 126.258 -2.262 99.571 1.00 143.94 63 SER C CA 1
ATOM 11741 C C . SER C 1 80 ? 127.598 -2.058 98.885 1.00 137.98 63 SER C C 1
ATOM 11742 O O . SER C 1 80 ? 128.562 -2.781 99.155 1.00 141.20 63 SER C O 1
ATOM 11750 N N . LEU C 1 81 ? 127.680 -1.074 97.988 1.00 136.55 64 LEU C N 1
ATOM 11751 C CA . LEU C 1 81 ? 128.957 -0.783 97.343 1.00 134.26 64 LEU C CA 1
ATOM 11752 C C . LEU C 1 81 ? 129.997 -0.353 98.373 1.00 144.02 64 LEU C C 1
ATOM 11753 O O . LEU C 1 81 ? 131.131 -0.855 98.383 1.00 153.72 64 LEU C O 1
ATOM 11769 N N . ALA C 1 82 ? 129.621 0.577 99.260 1.00 147.41 65 ALA C N 1
ATOM 11770 C CA . ALA C 1 82 ? 130.564 1.098 100.246 1.00 141.00 65 ALA C CA 1
ATOM 11771 C C . ALA C 1 82 ? 131.060 0.011 101.193 1.00 148.05 65 ALA C C 1
ATOM 11772 O O . ALA C 1 82 ? 132.183 0.103 101.702 1.00 149.57 65 ALA C O 1
ATOM 11779 N N . GLN C 1 83 ? 130.241 -1.007 101.464 1.00 149.23 66 GLN C N 1
ATOM 11780 C CA . GLN C 1 83 ? 130.656 -2.087 102.353 1.00 143.14 66 GLN C CA 1
ATOM 11781 C C . GLN C 1 83 ? 131.421 -3.179 101.625 1.00 153.20 66 GLN C C 1
ATOM 11782 O O . GLN C 1 83 ? 132.315 -3.798 102.214 1.00 162.29 66 GLN C O 1
ATOM 11796 N N . LEU C 1 84 ? 131.091 -3.432 100.359 1.00 153.14 67 LEU C N 1
ATOM 11797 C CA . LEU C 1 84 ? 131.729 -4.517 99.630 1.00 149.45 67 LEU C CA 1
ATOM 11798 C C . LEU C 1 84 ? 133.130 -4.121 99.188 1.00 150.26 67 LEU C C 1
ATOM 11799 O O . LEU C 1 84 ? 134.058 -4.935 99.262 1.00 157.82 67 LEU C O 1
ATOM 11815 N N . ALA C 1 85 ? 133.304 -2.886 98.713 1.00 147.16 68 ALA C N 1
ATOM 11816 C CA . ALA C 1 85 ? 134.623 -2.477 98.233 1.00 148.94 68 ALA C CA 1
ATOM 11817 C C . ALA C 1 85 ? 135.712 -2.643 99.288 1.00 159.14 68 ALA C C 1
ATOM 11818 O O . ALA C 1 85 ? 136.784 -3.173 98.951 1.00 178.88 68 ALA C O 1
ATOM 11825 N N . PRO C 1 86 ? 135.536 -2.215 100.544 1.00 151.58 69 PRO C N 1
ATOM 11826 C CA . PRO C 1 86 ? 136.587 -2.486 101.546 1.00 156.99 69 PRO C CA 1
ATOM 11827 C C . PRO C 1 86 ? 136.827 -3.966 101.796 1.00 166.12 69 PRO C C 1
ATOM 11828 O O . PRO C 1 86 ? 137.983 -4.393 101.932 1.00 172.07 69 PRO C O 1
ATOM 11839 N N . VAL C 1 87 ? 135.762 -4.767 101.866 1.00 158.67 70 VAL C N 1
ATOM 11840 C CA . VAL C 1 87 ? 135.920 -6.198 102.111 1.00 155.57 70 VAL C CA 1
ATOM 11841 C C . VAL C 1 87 ? 136.687 -6.837 100.964 1.00 157.59 70 VAL C C 1
ATOM 11842 O O . VAL C 1 87 ? 137.569 -7.679 101.172 1.00 169.52 70 VAL C O 1
ATOM 11855 N N . LEU C 1 88 ? 136.347 -6.461 99.732 1.00 151.42 71 LEU C N 1
ATOM 11856 C CA . LEU C 1 88 ? 137.053 -6.989 98.572 1.00 159.10 71 LEU C CA 1
ATOM 11857 C C . LEU C 1 88 ? 138.504 -6.520 98.551 1.00 170.20 71 LEU C C 1
ATOM 11858 O O . LEU C 1 88 ? 139.399 -7.270 98.141 1.00 192.07 71 LEU C O 1
ATOM 11874 N N . LYS C 1 89 ? 138.755 -5.269 98.952 1.00 167.35 72 LYS C N 1
ATOM 11875 C CA . LYS C 1 89 ? 140.131 -4.792 99.056 1.00 165.50 72 LYS C CA 1
ATOM 11876 C C . LYS C 1 89 ? 140.922 -5.641 100.044 1.00 167.02 72 LYS C C 1
ATOM 11877 O O . LYS C 1 89 ? 142.084 -5.988 99.793 1.00 170.91 72 LYS C O 1
ATOM 11896 N N . GLN C 1 90 ? 140.296 -6.015 101.162 1.00 164.13 73 GLN C N 1
ATOM 11897 C CA . GLN C 1 90 ? 140.969 -6.903 102.104 1.00 162.75 73 GLN C CA 1
ATOM 11898 C C . GLN C 1 90 ? 141.196 -8.269 101.487 1.00 167.67 73 GLN C C 1
ATOM 11899 O O . GLN C 1 90 ? 142.239 -8.887 101.709 1.00 170.09 73 GLN C O 1
ATOM 11913 N N . LEU C 1 91 ? 140.218 -8.778 100.741 1.00 170.00 74 LEU C N 1
ATOM 11914 C CA . LEU C 1 91 ? 140.395 -10.093 100.145 1.00 170.11 74 LEU C CA 1
ATOM 11915 C C . LEU C 1 91 ? 141.578 -10.084 99.192 1.00 167.65 74 LEU C C 1
ATOM 11916 O O . LEU C 1 91 ? 142.434 -10.964 99.251 1.00 170.76 74 LEU C O 1
ATOM 11932 N N . THR C 1 92 ? 141.677 -9.058 98.344 1.00 167.36 75 THR C N 1
ATOM 11933 C CA . THR C 1 92 ? 142.795 -8.993 97.405 1.00 170.85 75 THR C CA 1
ATOM 11934 C C . THR C 1 92 ? 144.125 -8.814 98.132 1.00 188.81 75 THR C C 1
ATOM 11935 O O . THR C 1 92 ? 145.116 -9.466 97.783 1.00 193.38 75 THR C O 1
ATOM 11946 N N . SER C 1 93 ? 144.156 -8.002 99.192 1.00 192.57 76 SER C N 1
ATOM 11947 C CA . SER C 1 93 ? 145.425 -7.729 99.860 1.00 176.46 76 SER C CA 1
ATOM 11948 C C . SER C 1 93 ? 145.890 -8.907 100.710 1.00 174.84 76 SER C C 1
ATOM 11949 O O . SER C 1 93 ? 147.030 -9.365 100.573 1.00 179.20 76 SER C O 1
ATOM 11957 N N . ASP C 1 94 ? 145.005 -9.474 101.528 1.00 170.41 77 ASP C N 1
ATOM 11958 C CA . ASP C 1 94 ? 145.384 -10.650 102.296 1.00 173.62 77 ASP C CA 1
ATOM 11959 C C . ASP C 1 94 ? 145.471 -11.905 101.438 1.00 177.50 77 ASP C C 1
ATOM 11960 O O . ASP C 1 94 ? 146.162 -12.847 101.828 1.00 178.81 77 ASP C O 1
ATOM 11969 N N . ALA C 1 95 ? 144.868 -11.918 100.247 1.00 179.59 78 ALA C N 1
ATOM 11970 C CA . ALA C 1 95 ? 145.099 -13.015 99.317 1.00 176.26 78 ALA C CA 1
ATOM 11971 C C . ALA C 1 95 ? 146.494 -12.922 98.721 1.00 179.33 78 ALA C C 1
ATOM 11972 O O . ALA C 1 95 ? 147.221 -13.920 98.669 1.00 181.47 78 ALA C O 1
ATOM 11979 N N . ALA C 1 96 ? 146.874 -11.741 98.224 1.00 181.02 79 ALA C N 1
ATOM 11980 C CA . ALA C 1 96 ? 148.231 -11.587 97.728 1.00 187.09 79 ALA C CA 1
ATOM 11981 C C . ALA C 1 96 ? 149.241 -11.802 98.843 1.00 187.22 79 ALA C C 1
ATOM 11982 O O . ALA C 1 96 ? 150.379 -12.209 98.568 1.00 185.86 79 ALA C O 1
ATOM 11989 N N . PHE C 1 97 ? 148.806 -11.652 100.100 1.00 184.13 80 PHE C N 1
ATOM 11990 C CA . PHE C 1 97 ? 149.683 -11.922 101.233 1.00 182.82 80 PHE C CA 1
ATOM 11991 C C . PHE C 1 97 ? 149.810 -13.418 101.506 1.00 189.83 80 PHE C C 1
ATOM 11992 O O . PHE C 1 97 ? 150.921 -13.917 101.719 1.00 194.06 80 PHE C O 1
ATOM 12009 N N . GLN C 1 98 ? 148.699 -14.149 101.515 1.00 177.78 81 GLN C N 1
ATOM 12010 C CA . GLN C 1 98 ? 148.786 -15.595 101.675 1.00 173.16 81 GLN C CA 1
ATOM 12011 C C . GLN C 1 98 ? 149.584 -16.217 100.532 1.00 182.88 81 GLN C C 1
ATOM 12012 O O . GLN C 1 98 ? 150.373 -17.144 100.748 1.00 194.44 81 GLN C O 1
ATOM 12026 N N . THR C 1 99 ? 149.387 -15.724 99.304 1.00 182.21 82 THR C N 1
ATOM 12027 C CA . THR C 1 99 ? 150.148 -16.232 98.166 1.00 183.89 82 THR C CA 1
ATOM 12028 C C . THR C 1 99 ? 151.641 -15.951 98.320 1.00 187.21 82 THR C C 1
ATOM 12029 O O . THR C 1 99 ? 152.467 -16.856 98.150 1.00 180.43 82 THR C O 1
ATOM 12040 N N . ILE C 1 100 ? 152.016 -14.701 98.630 1.00 194.72 83 ILE C N 1
ATOM 12041 C CA . ILE C 1 100 ? 153.432 -14.405 98.858 1.00 197.42 83 ILE C CA 1
ATOM 12042 C C . ILE C 1 100 ? 153.977 -15.300 99.963 1.00 191.06 83 ILE C C 1
ATOM 12043 O O . ILE C 1 100 ? 155.027 -15.934 99.810 1.00 200.11 83 ILE C O 1
ATOM 12059 N N . ALA C 1 101 ? 153.247 -15.409 101.065 1.00 183.76 84 ALA C N 1
ATOM 12060 C CA . ALA C 1 101 ? 153.668 -16.241 102.180 1.00 181.01 84 ALA C CA 1
ATOM 12061 C C . ALA C 1 101 ? 153.791 -17.700 101.750 1.00 183.38 84 ALA C C 1
ATOM 12062 O O . ALA C 1 101 ? 152.963 -18.206 100.990 1.00 176.36 84 ALA C O 1
ATOM 12069 N N . GLU C 1 123 ? 152.846 -24.268 105.780 1.00 165.96 106 GLU C N 1
ATOM 12070 C CA . GLU C 1 123 ? 152.656 -25.337 104.807 1.00 169.38 106 GLU C CA 1
ATOM 12071 C C . GLU C 1 123 ? 151.530 -24.995 103.827 1.00 169.84 106 GLU C C 1
ATOM 12072 O O . GLU C 1 123 ? 150.712 -24.111 104.081 1.00 172.85 106 GLU C O 1
ATOM 12083 N N . ARG C 1 124 ? 151.510 -25.719 102.706 1.00 172.23 107 ARG C N 1
ATOM 12084 C CA . ARG C 1 124 ? 150.507 -25.504 101.666 1.00 174.89 107 ARG C CA 1
ATOM 12085 C C . ARG C 1 124 ? 149.085 -25.628 102.207 1.00 183.16 107 ARG C C 1
ATOM 12086 O O . ARG C 1 124 ? 148.278 -24.694 102.101 1.00 187.64 107 ARG C O 1
ATOM 12107 N N . ASN C 1 125 ? 148.780 -26.767 102.836 1.00 179.31 108 ASN C N 1
ATOM 12108 C CA . ASN C 1 125 ? 147.411 -27.067 103.244 1.00 177.81 108 ASN C CA 1
ATOM 12109 C C . ASN C 1 125 ? 146.890 -26.053 104.251 1.00 181.63 108 ASN C C 1
ATOM 12110 O O . ASN C 1 125 ? 145.732 -25.620 104.170 1.00 178.84 108 ASN C O 1
ATOM 12121 N N . ASN C 1 126 ? 147.721 -25.684 105.224 1.00 187.66 109 ASN C N 1
ATOM 12122 C CA . ASN C 1 126 ? 147.323 -24.673 106.196 1.00 184.61 109 ASN C CA 1
ATOM 12123 C C . ASN C 1 126 ? 146.927 -23.374 105.502 1.00 182.18 109 ASN C C 1
ATOM 12124 O O . ASN C 1 126 ? 145.916 -22.755 105.852 1.00 181.72 109 ASN C O 1
ATOM 12135 N N . LEU C 1 127 ? 147.725 -22.933 104.526 1.00 181.28 110 LEU C N 1
ATOM 12136 C CA . LEU C 1 127 ? 147.408 -21.691 103.825 1.00 177.74 110 LEU C CA 1
ATOM 12137 C C . LEU C 1 127 ? 146.104 -21.809 103.043 1.00 174.69 110 LEU C C 1
ATOM 12138 O O . LEU C 1 127 ? 145.283 -20.880 103.058 1.00 177.09 110 LEU C O 1
ATOM 12154 N N . ILE C 1 128 ? 145.884 -22.935 102.355 1.00 169.58 111 ILE C N 1
ATOM 12155 C CA . ILE C 1 128 ? 144.618 -23.090 101.637 1.00 168.05 111 ILE C CA 1
ATOM 12156 C C . ILE C 1 128 ? 143.440 -23.039 102.600 1.00 165.87 111 ILE C C 1
ATOM 12157 O O . ILE C 1 128 ? 142.416 -22.413 102.309 1.00 160.13 111 ILE C O 1
ATOM 12173 N N . GLN C 1 129 ? 143.562 -23.682 103.761 1.00 169.44 112 GLN C N 1
ATOM 12174 C CA . GLN C 1 129 ? 142.448 -23.684 104.708 1.00 166.57 112 GLN C CA 1
ATOM 12175 C C . GLN C 1 129 ? 142.214 -22.298 105.306 1.00 165.79 112 GLN C C 1
ATOM 12176 O O . GLN C 1 129 ? 141.064 -21.886 105.502 1.00 172.79 112 GLN C O 1
ATOM 12190 N N . ASN C 1 130 ? 143.288 -21.570 105.621 1.00 163.91 113 ASN C N 1
ATOM 12191 C CA . ASN C 1 130 ? 143.136 -20.217 106.148 1.00 168.60 113 ASN C CA 1
ATOM 12192 C C . ASN C 1 130 ? 142.433 -19.318 105.138 1.00 168.68 113 ASN C C 1
ATOM 12193 O O . ASN C 1 130 ? 141.486 -18.588 105.476 1.00 156.34 113 ASN C O 1
ATOM 12204 N N . LEU C 1 131 ? 142.887 -19.366 103.883 1.00 178.26 114 LEU C N 1
ATOM 12205 C CA . LEU C 1 131 ? 142.219 -18.617 102.829 1.00 176.28 114 LEU C CA 1
ATOM 12206 C C . LEU C 1 131 ? 140.773 -19.062 102.672 1.00 173.42 114 LEU C C 1
ATOM 12207 O O . LEU C 1 131 ? 139.894 -18.239 102.415 1.00 169.44 114 LEU C O 1
ATOM 12223 N N . SER C 1 132 ? 140.506 -20.363 102.795 1.00 177.50 115 SER C N 1
ATOM 12224 C CA . SER C 1 132 ? 139.137 -20.845 102.662 1.00 185.35 115 SER C CA 1
ATOM 12225 C C . SER C 1 132 ? 138.239 -20.251 103.738 1.00 179.17 115 SER C C 1
ATOM 12226 O O . SER C 1 132 ? 137.134 -19.786 103.446 1.00 187.43 115 SER C O 1
ATOM 12234 N N . LYS C 1 133 ? 138.704 -20.239 104.988 1.00 178.15 116 LYS C N 1
ATOM 12235 C CA . LYS C 1 133 ? 137.924 -19.626 106.062 1.00 178.12 116 LYS C CA 1
ATOM 12236 C C . LYS C 1 133 ? 137.653 -18.149 105.784 1.00 177.43 116 LYS C C 1
ATOM 12237 O O . LYS C 1 133 ? 136.503 -17.685 105.852 1.00 177.77 116 LYS C O 1
ATOM 12256 N N . HIS C 1 134 ? 138.705 -17.395 105.452 1.00 176.01 117 HIS C N 1
ATOM 12257 C CA . HIS C 1 134 ? 138.537 -15.960 105.223 1.00 171.92 117 HIS C CA 1
ATOM 12258 C C . HIS C 1 134 ? 137.617 -15.687 104.035 1.00 171.93 117 HIS C C 1
ATOM 12259 O O . HIS C 1 134 ? 136.692 -14.865 104.118 1.00 170.62 117 HIS C O 1
ATOM 12273 N N . ILE C 1 135 ? 137.849 -16.385 102.923 1.00 178.94 118 ILE C N 1
ATOM 12274 C CA . ILE C 1 135 ? 137.054 -16.194 101.717 1.00 170.69 118 ILE C CA 1
ATOM 12275 C C . ILE C 1 135 ? 135.611 -16.606 101.954 1.00 164.61 118 ILE C C 1
ATOM 12276 O O . ILE C 1 135 ? 134.690 -16.020 101.384 1.00 156.95 118 ILE C O 1
ATOM 12292 N N . ASP C 1 136 ? 135.386 -17.641 102.765 1.00 171.11 119 ASP C N 1
ATOM 12293 C CA . ASP C 1 136 ? 134.020 -18.051 103.064 1.00 172.80 119 ASP C CA 1
ATOM 12294 C C . ASP C 1 136 ? 133.294 -16.995 103.889 1.00 166.14 119 ASP C C 1
ATOM 12295 O O . ASP C 1 136 ? 132.109 -16.733 103.658 1.00 169.32 119 ASP C O 1
ATOM 12304 N N . ASN C 1 137 ? 133.978 -16.377 104.857 1.00 165.81 120 ASN C N 1
ATOM 12305 C CA . ASN C 1 137 ? 133.357 -15.263 105.576 1.00 167.25 120 ASN C CA 1
ATOM 12306 C C . ASN C 1 137 ? 133.009 -14.123 104.617 1.00 164.96 120 ASN C C 1
ATOM 12307 O O . ASN C 1 137 ? 131.902 -13.553 104.668 1.00 164.44 120 ASN C O 1
ATOM 12318 N N . VAL C 1 138 ? 133.933 -13.807 103.708 1.00 162.30 121 VAL C N 1
ATOM 12319 C CA . VAL C 1 138 ? 133.679 -12.771 102.710 1.00 160.96 121 VAL C CA 1
ATOM 12320 C C . VAL C 1 138 ? 132.479 -13.146 101.844 1.00 164.52 121 VAL C C 1
ATOM 12321 O O . VAL C 1 138 ? 131.630 -12.301 101.531 1.00 161.79 121 VAL C O 1
ATOM 12334 N N . ILE C 1 139 ? 132.410 -14.409 101.421 1.00 169.35 122 ILE C N 1
ATOM 12335 C CA . ILE C 1 139 ? 131.324 -14.873 100.563 1.00 165.52 122 ILE C CA 1
ATOM 12336 C C . ILE C 1 139 ? 129.996 -14.799 101.301 1.00 162.89 122 ILE C C 1
ATOM 12337 O O . ILE C 1 139 ? 128.964 -14.485 100.707 1.00 165.58 122 ILE C O 1
ATOM 12353 N N . VAL C 1 140 ? 129.993 -15.099 102.600 1.00 165.41 123 VAL C N 1
ATOM 12354 C CA . VAL C 1 140 ? 128.761 -14.984 103.377 1.00 171.23 123 VAL C CA 1
ATOM 12355 C C . VAL C 1 140 ? 128.268 -13.544 103.361 1.00 169.79 123 VAL C C 1
ATOM 12356 O O . VAL C 1 140 ? 127.089 -13.272 103.093 1.00 178.90 123 VAL C O 1
ATOM 12369 N N . SER C 1 141 ? 129.166 -12.597 103.630 1.00 168.05 124 SER C N 1
ATOM 12370 C CA . SER C 1 141 ? 128.754 -11.195 103.607 1.00 169.77 124 SER C CA 1
ATOM 12371 C C . SER C 1 141 ? 128.221 -10.802 102.228 1.00 160.80 124 SER C C 1
ATOM 12372 O O . SER C 1 141 ? 127.120 -10.241 102.100 1.00 167.74 124 SER C O 1
ATOM 12380 N N . PHE C 1 142 ? 128.999 -11.097 101.183 1.00 155.27 125 PHE C N 1
ATOM 12381 C CA . PHE C 1 142 ? 128.627 -10.725 99.821 1.00 150.80 125 PHE C CA 1
ATOM 12382 C C . PHE C 1 142 ? 127.287 -11.342 99.421 1.00 155.25 125 PHE C C 1
ATOM 12383 O O . PHE C 1 142 ? 126.424 -10.665 98.847 1.00 159.84 125 PHE C O 1
ATOM 12400 N N . THR C 1 143 ? 127.097 -12.634 99.712 1.00 151.61 126 THR C N 1
ATOM 12401 C CA . THR C 1 143 ? 125.871 -13.324 99.330 1.00 151.64 126 THR C CA 1
ATOM 12402 C C . THR C 1 143 ? 124.669 -12.770 100.083 1.00 152.69 126 THR C C 1
ATOM 12403 O O . THR C 1 143 ? 123.585 -12.634 99.507 1.00 159.03 126 THR C O 1
ATOM 12414 N N . GLY C 1 144 ? 124.831 -12.452 101.369 1.00 153.50 127 GLY C N 1
ATOM 12415 C CA . GLY C 1 144 ? 123.737 -11.829 102.098 1.00 153.47 127 GLY C CA 1
ATOM 12416 C C . GLY C 1 144 ? 123.327 -10.512 101.468 1.00 153.42 127 GLY C C 1
ATOM 12417 O O . GLY C 1 144 ? 122.133 -10.227 101.291 1.00 157.73 127 GLY C O 1
ATOM 12421 N N . ARG C 1 145 ? 124.317 -9.682 101.130 1.00 148.46 128 ARG C N 1
ATOM 12422 C CA . ARG C 1 145 ? 124.010 -8.396 100.511 1.00 147.34 128 ARG C CA 1
ATOM 12423 C C . ARG C 1 145 ? 123.286 -8.591 99.182 1.00 148.00 128 ARG C C 1
ATOM 12424 O O . ARG C 1 145 ? 122.283 -7.916 98.903 1.00 147.48 128 ARG C O 1
ATOM 12445 N N . THR C 1 146 ? 123.764 -9.530 98.359 1.00 148.09 129 THR C N 1
ATOM 12446 C CA . THR C 1 146 ? 123.114 -9.789 97.078 1.00 149.48 129 THR C CA 1
ATOM 12447 C C . THR C 1 146 ? 121.686 -10.281 97.278 1.00 142.35 129 THR C C 1
ATOM 12448 O O . THR C 1 146 ? 120.783 -9.917 96.516 1.00 137.16 129 THR C O 1
ATOM 12459 N N . SER C 1 147 ? 121.461 -11.115 98.296 1.00 144.83 130 SER C N 1
ATOM 12460 C CA . SER C 1 147 ? 120.127 -11.657 98.524 1.00 145.65 130 SER C CA 1
ATOM 12461 C C . SER C 1 147 ? 119.151 -10.566 98.944 1.00 143.06 130 SER C C 1
ATOM 12462 O O . SER C 1 147 ? 118.002 -10.544 98.484 1.00 144.50 130 SER C O 1
ATOM 12470 N N . LYS C 1 148 ? 119.578 -9.654 99.820 1.00 141.91 131 LYS C N 1
ATOM 12471 C CA . LYS C 1 148 ? 118.679 -8.562 100.193 1.00 144.00 131 LYS C CA 1
ATOM 12472 C C . LYS C 1 148 ? 118.419 -7.638 99.005 1.00 135.90 131 LYS C C 1
ATOM 12473 O O . LYS C 1 148 ? 117.296 -7.144 98.826 1.00 134.88 131 LYS C O 1
ATOM 12492 N N . LEU C 1 149 ? 119.444 -7.386 98.183 1.00 138.64 132 LEU C N 1
ATOM 12493 C CA . LEU C 1 149 ? 119.226 -6.623 96.957 1.00 131.12 132 LEU C CA 1
ATOM 12494 C C . LEU C 1 149 ? 118.174 -7.295 96.084 1.00 134.94 132 LEU C C 1
ATOM 12495 O O . LEU C 1 149 ? 117.273 -6.631 95.557 1.00 132.35 132 LEU C O 1
ATOM 12511 N N . THR C 1 150 ? 118.264 -8.617 95.934 1.00 141.25 133 THR C N 1
ATOM 12512 C CA . THR C 1 150 ? 117.283 -9.350 95.143 1.00 141.43 133 THR C CA 1
ATOM 12513 C C . THR C 1 150 ? 115.886 -9.226 95.737 1.00 136.15 133 THR C C 1
ATOM 12514 O O . THR C 1 150 ? 114.903 -9.079 95.003 1.00 133.99 133 THR C O 1
ATOM 12525 N N . ASN C 1 151 ? 115.773 -9.313 97.063 1.00 135.57 134 ASN C N 1
ATOM 12526 C CA . ASN C 1 151 ? 114.460 -9.201 97.693 1.00 135.90 134 ASN C CA 1
ATOM 12527 C C . ASN C 1 151 ? 113.848 -7.824 97.460 1.00 138.25 134 ASN C C 1
ATOM 12528 O O . ASN C 1 151 ? 112.641 -7.710 97.212 1.00 152.39 134 ASN C O 1
ATOM 12539 N N . LYS C 1 152 ? 114.658 -6.765 97.523 1.00 137.10 135 LYS C N 1
ATOM 12540 C CA . LYS C 1 152 ? 114.120 -5.435 97.235 1.00 138.64 135 LYS C CA 1
ATOM 12541 C C . LYS C 1 152 ? 113.720 -5.314 95.767 1.00 139.21 135 LYS C C 1
ATOM 12542 O O . LYS C 1 152 ? 112.688 -4.709 95.441 1.00 139.02 135 LYS C O 1
ATOM 12561 N N . ILE C 1 153 ? 114.525 -5.884 94.866 1.00 139.33 136 ILE C N 1
ATOM 12562 C CA . ILE C 1 153 ? 114.177 -5.889 93.448 1.00 138.37 136 ILE C CA 1
ATOM 12563 C C . ILE C 1 153 ? 112.839 -6.582 93.233 1.00 138.17 136 ILE C C 1
ATOM 12564 O O . ILE C 1 153 ? 112.010 -6.135 92.431 1.00 132.69 136 ILE C O 1
ATOM 12580 N N . SER C 1 154 ? 112.616 -7.695 93.931 1.00 136.47 137 SER C N 1
ATOM 12581 C CA . SER C 1 154 ? 111.345 -8.400 93.818 1.00 128.18 137 SER C CA 1
ATOM 12582 C C . SER C 1 154 ? 110.202 -7.557 94.365 1.00 133.87 137 SER C C 1
ATOM 12583 O O . SER C 1 154 ? 109.135 -7.468 93.745 1.00 145.77 137 SER C O 1
ATOM 12591 N N . ASP C 1 155 ? 110.408 -6.925 95.523 1.00 131.04 138 ASP C N 1
ATOM 12592 C CA . ASP C 1 155 ? 109.385 -6.048 96.083 1.00 128.10 138 ASP C CA 1
ATOM 12593 C C . ASP C 1 155 ? 108.976 -4.974 95.087 1.00 126.82 138 ASP C C 1
ATOM 12594 O O . ASP C 1 155 ? 107.792 -4.639 94.970 1.00 132.08 138 ASP C O 1
ATOM 12603 N N . ILE C 1 156 ? 109.945 -4.414 94.364 1.00 124.91 139 ILE C N 1
ATOM 12604 C CA . ILE C 1 156 ? 109.625 -3.374 93.389 1.00 126.55 139 ILE C CA 1
ATOM 12605 C C . ILE C 1 156 ? 108.913 -3.968 92.178 1.00 128.46 139 ILE C C 1
ATOM 12606 O O . ILE C 1 156 ? 107.843 -3.499 91.775 1.00 126.20 139 ILE C O 1
ATOM 12622 N N . SER C 1 157 ? 109.508 -4.988 91.561 1.00 133.17 140 SER C N 1
ATOM 12623 C CA . SER C 1 157 ? 109.000 -5.481 90.285 1.00 145.39 140 SER C CA 1
ATOM 12624 C C . SER C 1 157 ? 107.629 -6.137 90.425 1.00 138.88 140 SER C C 1
ATOM 12625 O O . SER C 1 157 ? 106.718 -5.858 89.637 1.00 142.27 140 SER C O 1
ATOM 12633 N N . ASP C 1 158 ? 107.460 -7.012 91.420 1.00 131.00 141 ASP C N 1
ATOM 12634 C CA . ASP C 1 158 ? 106.213 -7.767 91.532 1.00 138.68 141 ASP C CA 1
ATOM 12635 C C . ASP C 1 158 ? 105.004 -6.859 91.723 1.00 143.41 141 ASP C C 1
ATOM 12636 O O . ASP C 1 158 ? 103.933 -7.120 91.164 1.00 143.11 141 ASP C O 1
ATOM 12645 N N . MET C 1 159 ? 105.144 -5.795 92.510 1.00 147.05 142 MET C N 1
ATOM 12646 C CA . MET C 1 159 ? 104.012 -4.909 92.747 1.00 161.62 142 MET C CA 1
ATOM 12647 C C . MET C 1 159 ? 103.579 -4.242 91.446 1.00 156.84 142 MET C C 1
ATOM 12648 O O . MET C 1 159 ? 104.407 -3.784 90.653 1.00 139.11 142 MET C O 1
ATOM 12662 N N . VAL C 1 160 ? 102.266 -4.188 91.235 1.00 156.99 143 VAL C N 1
ATOM 12663 C CA . VAL C 1 160 ? 101.666 -3.614 90.035 1.00 140.61 143 VAL C CA 1
ATOM 12664 C C . VAL C 1 160 ? 100.976 -2.322 90.437 1.00 133.50 143 VAL C C 1
ATOM 12665 O O . VAL C 1 160 ? 100.221 -2.291 91.416 1.00 136.52 143 VAL C O 1
ATOM 12678 N N . ILE C 1 161 ? 101.248 -1.252 89.686 1.00 134.12 144 ILE C N 1
ATOM 12679 C CA . ILE C 1 161 ? 100.749 0.067 90.063 1.00 142.85 144 ILE C CA 1
ATOM 12680 C C . ILE C 1 161 ? 99.227 0.105 89.987 1.00 140.71 144 ILE C C 1
ATOM 12681 O O . ILE C 1 161 ? 98.557 0.493 90.951 1.00 134.99 144 ILE C O 1
ATOM 12697 N N . ALA C 1 162 ? 98.655 -0.289 88.854 1.00 140.20 145 ALA C N 1
ATOM 12698 C CA . ALA C 1 162 ? 97.204 -0.333 88.780 1.00 136.23 145 ALA C CA 1
ATOM 12699 C C . ALA C 1 162 ? 96.785 -1.160 87.577 1.00 142.56 145 ALA C C 1
ATOM 12700 O O . ALA C 1 162 ? 97.537 -1.301 86.605 1.00 138.35 145 ALA C O 1
ATOM 12707 N N . GLU C 1 163 ? 95.578 -1.713 87.668 1.00 155.94 146 GLU C N 1
ATOM 12708 C CA . GLU C 1 163 ? 95.026 -2.554 86.618 1.00 155.78 146 GLU C CA 1
ATOM 12709 C C . GLU C 1 163 ? 94.225 -1.712 85.634 1.00 149.99 146 GLU C C 1
ATOM 12710 O O . GLU C 1 163 ? 93.450 -0.837 86.033 1.00 134.31 146 GLU C O 1
ATOM 12722 N N . ARG C 1 164 ? 94.392 -2.009 84.349 1.00 164.69 147 ARG C N 1
ATOM 12723 C CA . ARG C 1 164 ? 93.718 -1.288 83.275 1.00 156.28 147 ARG C CA 1
ATOM 12724 C C . ARG C 1 164 ? 93.718 0.217 83.546 1.00 152.02 147 ARG C C 1
ATOM 12725 O O . ARG C 1 164 ? 92.678 0.844 83.752 1.00 159.54 147 ARG C O 1
ATOM 12746 N N . LEU C 1 165 ? 94.922 0.796 83.551 1.00 149.18 148 LEU C N 1
ATOM 12747 C CA . LEU C 1 165 ? 95.039 2.235 83.771 1.00 132.85 148 LEU C CA 1
ATOM 12748 C C . LEU C 1 165 ? 94.379 3.013 82.642 1.00 134.11 148 LEU C C 1
ATOM 12749 O O . LEU C 1 165 ? 93.690 4.016 82.877 1.00 136.95 148 LEU C O 1
ATOM 12765 N N . GLN C 1 166 ? 94.610 2.575 81.401 1.00 142.40 149 GLN C N 1
ATOM 12766 C CA . GLN C 1 166 ? 94.038 3.246 80.242 1.00 149.96 149 GLN C CA 1
ATOM 12767 C C . GLN C 1 166 ? 92.528 3.372 80.362 1.00 141.75 149 GLN C C 1
ATOM 12768 O O . GLN C 1 166 ? 91.952 4.363 79.906 1.00 150.96 149 GLN C O 1
ATOM 12782 N N . ASP C 1 167 ? 91.869 2.387 80.976 1.00 137.35 150 ASP C N 1
ATOM 12783 C CA . ASP C 1 167 ? 90.433 2.502 81.210 1.00 142.60 150 ASP C CA 1
ATOM 12784 C C . ASP C 1 167 ? 90.124 3.641 82.174 1.00 139.22 150 ASP C C 1
ATOM 12785 O O . ASP C 1 167 ? 89.148 4.376 81.984 1.00 146.76 150 ASP C O 1
ATOM 12794 N N . LEU C 1 168 ? 90.943 3.811 83.214 1.00 130.79 151 LEU C N 1
ATOM 12795 C CA . LEU C 1 168 ? 90.744 4.934 84.124 1.00 120.94 151 LEU C CA 1
ATOM 12796 C C . LEU C 1 168 ? 90.914 6.264 83.402 1.00 119.74 151 LEU C C 1
ATOM 12797 O O . LEU C 1 168 ? 90.117 7.190 83.596 1.00 127.02 151 LEU C O 1
ATOM 12813 N N . VAL C 1 169 ? 91.953 6.387 82.576 1.00 120.61 152 VAL C N 1
ATOM 12814 C CA . VAL C 1 169 ? 92.139 7.633 81.834 1.00 124.34 152 VAL C CA 1
ATOM 12815 C C . VAL C 1 169 ? 90.972 7.867 80.882 1.00 130.34 152 VAL C C 1
ATOM 12816 O O . VAL C 1 169 ? 90.530 9.005 80.692 1.00 135.73 152 VAL C O 1
ATOM 12829 N N . THR C 1 170 ? 90.484 6.807 80.238 1.00 131.35 153 THR C N 1
ATOM 12830 C CA . THR C 1 170 ? 89.346 6.947 79.335 1.00 142.32 153 THR C CA 1
ATOM 12831 C C . THR C 1 170 ? 88.126 7.452 80.092 1.00 128.07 153 THR C C 1
ATOM 12832 O O . THR C 1 170 ? 87.421 8.358 79.633 1.00 130.98 153 THR C O 1
ATOM 12843 N N . GLN C 1 171 ? 87.860 6.867 81.260 1.00 118.35 154 GLN C N 1
ATOM 12844 C CA . GLN C 1 171 ? 86.761 7.330 82.098 1.00 119.98 154 GLN C CA 1
ATOM 12845 C C . GLN C 1 171 ? 86.932 8.801 82.457 1.00 124.33 154 GLN C C 1
ATOM 12846 O O . GLN C 1 171 ? 85.985 9.592 82.366 1.00 141.12 154 GLN C O 1
ATOM 12860 N N . THR C 1 172 ? 88.146 9.186 82.852 1.00 119.66 155 THR C N 1
ATOM 12861 C CA . THR C 1 172 ? 88.398 10.559 83.279 1.00 114.72 155 THR C CA 1
ATOM 12862 C C . THR C 1 172 ? 88.185 11.544 82.133 1.00 115.95 155 THR C C 1
ATOM 12863 O O . THR C 1 172 ? 87.548 12.589 82.307 1.00 129.06 155 THR C O 1
ATOM 12874 N N . GLU C 1 173 ? 88.715 11.229 80.950 1.00 112.94 156 GLU C N 1
ATOM 12875 C CA . GLU C 1 173 ? 88.555 12.126 79.809 1.00 125.11 156 GLU C CA 1
ATOM 12876 C C . GLU C 1 173 ? 87.101 12.192 79.355 1.00 133.57 156 GLU C C 1
ATOM 12877 O O . GLU C 1 173 ? 86.617 13.258 78.951 1.00 140.62 156 GLU C O 1
ATOM 12889 N N . SER C 1 174 ? 86.385 11.066 79.410 1.00 131.24 157 SER C N 1
ATOM 12890 C CA . SER C 1 174 ? 84.962 11.089 79.098 1.00 123.87 157 SER C CA 1
ATOM 12891 C C . SER C 1 174 ? 84.218 12.004 80.059 1.00 117.32 157 SER C C 1
ATOM 12892 O O . SER C 1 174 ? 83.352 12.784 79.646 1.00 126.38 157 SER C O 1
ATOM 12900 N N . GLN C 1 175 ? 84.549 11.924 81.349 1.00 101.72 158 GLN C N 1
ATOM 12901 C CA . GLN C 1 175 ? 83.930 12.805 82.331 1.00 111.64 158 GLN C CA 1
ATOM 12902 C C . GLN C 1 175 ? 84.253 14.266 82.042 1.00 117.01 158 GLN C C 1
ATOM 12903 O O . GLN C 1 175 ? 83.384 15.136 82.153 1.00 118.81 158 GLN C O 1
ATOM 12917 N N . LYS C 1 176 ? 85.501 14.555 81.670 1.00 115.78 159 LYS C N 1
ATOM 12918 C CA . LYS C 1 176 ? 85.881 15.927 81.337 1.00 115.70 159 LYS C CA 1
ATOM 12919 C C . LYS C 1 176 ? 85.063 16.457 80.164 1.00 120.77 159 LYS C C 1
ATOM 12920 O O . LYS C 1 176 ? 84.538 17.580 80.207 1.00 129.09 159 LYS C O 1
ATOM 12939 N N . THR C 1 177 ? 84.953 15.661 79.099 1.00 113.86 160 THR C N 1
ATOM 12940 C CA . THR C 1 177 ? 84.177 16.085 77.938 1.00 120.72 160 THR C CA 1
ATOM 12941 C C . THR C 1 177 ? 82.713 16.289 78.307 1.00 127.60 160 THR C C 1
ATOM 12942 O O . THR C 1 177 ? 82.085 17.269 77.883 1.00 136.47 160 THR C O 1
ATOM 12953 N N . GLU C 1 178 ? 82.155 15.374 79.102 1.00 122.76 161 GLU C N 1
ATOM 12954 C CA . GLU C 1 178 ? 80.766 15.501 79.523 1.00 129.10 161 GLU C CA 1
ATOM 12955 C C . GLU C 1 178 ? 80.556 16.775 80.333 1.00 131.69 161 GLU C C 1
ATOM 12956 O O . GLU C 1 178 ? 79.545 17.468 80.169 1.00 141.34 161 GLU C O 1
ATOM 12968 N N . LEU C 1 179 ? 81.516 17.112 81.196 1.00 123.16 162 LEU C N 1
ATOM 12969 C CA . LEU C 1 179 ? 81.401 18.324 82.000 1.00 124.33 162 LEU C CA 1
ATOM 12970 C C . LEU C 1 179 ? 81.467 19.580 81.138 1.00 125.46 162 LEU C C 1
ATOM 12971 O O . LEU C 1 179 ? 80.703 20.525 81.357 1.00 128.51 162 LEU C O 1
ATOM 12987 N N . GLN C 1 180 ? 82.371 19.618 80.157 1.00 125.76 163 GLN C N 1
ATOM 12988 C CA . GLN C 1 180 ? 82.421 20.778 79.267 1.00 133.58 163 GLN C CA 1
ATOM 12989 C C . GLN C 1 180 ? 81.119 20.928 78.483 1.00 138.99 163 GLN C C 1
ATOM 12990 O O . GLN C 1 180 ? 80.592 22.045 78.324 1.00 155.03 163 GLN C O 1
ATOM 13004 N N . SER C 1 181 ? 80.586 19.808 77.985 1.00 135.21 164 SER C N 1
ATOM 13005 C CA . SER C 1 181 ? 79.345 19.848 77.221 1.00 142.37 164 SER C CA 1
ATOM 13006 C C . SER C 1 181 ? 78.168 20.271 78.088 1.00 139.88 164 SER C C 1
ATOM 13007 O O . SER C 1 181 ? 77.240 20.921 77.594 1.00 146.52 164 SER C O 1
ATOM 13015 N N . ASP C 1 182 ? 78.183 19.911 79.373 1.00 138.79 165 ASP C N 1
ATOM 13016 C CA . ASP C 1 182 ? 77.150 20.371 80.292 1.00 140.63 165 ASP C CA 1
ATOM 13017 C C . ASP C 1 182 ? 77.347 21.822 80.710 1.00 140.00 165 ASP C C 1
ATOM 13018 O O . ASP C 1 182 ? 76.374 22.479 81.093 1.00 144.29 165 ASP C O 1
ATOM 13027 N N . ILE C 1 183 ? 78.576 22.335 80.644 1.00 136.67 166 ILE C N 1
ATOM 13028 C CA . ILE C 1 183 ? 78.829 23.721 81.023 1.00 140.54 166 ILE C CA 1
ATOM 13029 C C . ILE C 1 183 ? 78.339 24.679 79.947 1.00 139.00 166 ILE C C 1
ATOM 13030 O O . ILE C 1 183 ? 77.660 25.668 80.245 1.00 138.53 166 ILE C O 1
ATOM 13046 N N . ASP C 1 184 ? 78.683 24.412 78.688 1.00 140.78 167 ASP C N 1
ATOM 13047 C CA . ASP C 1 184 ? 78.422 25.396 77.633 1.00 149.63 167 ASP C CA 1
ATOM 13048 C C . ASP C 1 184 ? 76.980 25.909 77.605 1.00 153.79 167 ASP C C 1
ATOM 13049 O O . ASP C 1 184 ? 76.782 27.140 77.573 1.00 145.11 167 ASP C O 1
ATOM 13058 N N . PRO C 1 185 ? 75.949 25.058 77.621 1.00 151.98 168 PRO C N 1
ATOM 13059 C CA . PRO C 1 185 ? 74.576 25.586 77.588 1.00 151.33 168 PRO C CA 1
ATOM 13060 C C . PRO C 1 185 ? 74.246 26.485 78.763 1.00 138.74 168 PRO C C 1
ATOM 13061 O O . PRO C 1 185 ? 73.462 27.430 78.608 1.00 136.20 168 PRO C O 1
ATOM 13072 N N . LYS C 1 186 ? 74.815 26.217 79.940 1.00 135.31 169 LYS C N 1
ATOM 13073 C CA . LYS C 1 186 ? 74.552 27.070 81.093 1.00 134.76 169 LYS C CA 1
ATOM 13074 C C . LYS C 1 186 ? 75.078 28.483 80.867 1.00 134.99 169 LYS C C 1
ATOM 13075 O O . LYS C 1 186 ? 74.407 29.461 81.213 1.00 136.45 169 LYS C O 1
ATOM 13094 N N . THR C 1 187 ? 76.270 28.615 80.280 1.00 132.54 170 THR C N 1
ATOM 13095 C CA . THR C 1 187 ? 76.785 29.947 79.972 1.00 129.96 170 THR C CA 1
ATOM 13096 C C . THR C 1 187 ? 75.930 30.636 78.913 1.00 133.35 170 THR C C 1
ATOM 13097 O O . THR C 1 187 ? 75.669 31.844 79.007 1.00 133.11 170 THR C O 1
ATOM 13108 N N . GLU C 1 188 ? 75.490 29.894 77.891 1.00 134.84 171 GLU C N 1
ATOM 13109 C CA . GLU C 1 188 ? 74.623 30.504 76.880 1.00 129.46 171 GLU C CA 1
ATOM 13110 C C . GLU C 1 188 ? 73.341 31.042 77.516 1.00 118.44 171 GLU C C 1
ATOM 13111 O O . GLU C 1 188 ? 72.924 32.185 77.257 1.00 115.71 171 GLU C O 1
ATOM 13123 N N . LYS C 1 189 ? 72.704 30.225 78.360 1.00 123.18 172 LYS C N 1
ATOM 13124 C CA . LYS C 1 189 ? 71.496 30.655 79.055 1.00 122.28 172 LYS C CA 1
ATOM 13125 C C . LYS C 1 189 ? 71.769 31.847 79.963 1.00 123.13 172 LYS C C 1
ATOM 13126 O O . LYS C 1 189 ? 70.934 32.750 80.078 1.00 120.90 172 LYS C O 1
ATOM 13145 N N . ARG C 1 190 ? 72.922 31.857 80.638 1.00 119.98 173 ARG C N 1
ATOM 13146 C CA . ARG C 1 190 ? 73.272 32.991 81.485 1.00 119.36 173 ARG C CA 1
ATOM 13147 C C . ARG C 1 190 ? 73.357 34.273 80.672 1.00 120.33 173 ARG C C 1
ATOM 13148 O O . ARG C 1 190 ? 72.856 35.322 81.095 1.00 115.24 173 ARG C O 1
ATOM 13169 N N . ASN C 1 191 ? 73.979 34.206 79.496 1.00 124.06 174 ASN C N 1
ATOM 13170 C CA . ASN C 1 191 ? 74.090 35.399 78.663 1.00 128.93 174 ASN C CA 1
ATOM 13171 C C . ASN C 1 191 ? 72.714 35.899 78.238 1.00 119.95 174 ASN C C 1
ATOM 13172 O O . ASN C 1 191 ? 72.416 37.098 78.336 1.00 124.99 174 ASN C O 1
ATOM 13183 N N . LYS C 1 192 ? 71.846 34.988 77.785 1.00 115.20 175 LYS C N 1
ATOM 13184 C CA . LYS C 1 192 ? 70.505 35.419 77.385 1.00 112.80 175 LYS C CA 1
ATOM 13185 C C . LYS C 1 192 ? 69.721 36.007 78.554 1.00 115.58 175 LYS C C 1
ATOM 13186 O O . LYS C 1 192 ? 69.044 37.034 78.404 1.00 121.88 175 LYS C O 1
ATOM 13205 N N . LEU C 1 193 ? 69.767 35.354 79.716 1.00 112.48 176 LEU C N 1
ATOM 13206 C CA . LEU C 1 193 ? 69.009 35.843 80.860 1.00 111.47 176 LEU C CA 1
ATOM 13207 C C . LEU C 1 193 ? 69.524 37.207 81.303 1.00 119.62 176 LEU C C 1
ATOM 13208 O O . LEU C 1 193 ? 68.738 38.080 81.697 1.00 126.91 176 LEU C O 1
ATOM 13224 N N . ASP C 1 194 ? 70.843 37.416 81.234 1.00 117.38 177 ASP C N 1
ATOM 13225 C CA . ASP C 1 194 ? 71.394 38.725 81.562 1.00 125.02 177 ASP C CA 1
ATOM 13226 C C . ASP C 1 194 ? 70.925 39.780 80.570 1.00 130.94 177 ASP C C 1
ATOM 13227 O O . ASP C 1 194 ? 70.629 40.915 80.958 1.00 134.16 177 ASP C O 1
ATOM 13236 N N . ALA C 1 195 ? 70.847 39.427 79.286 1.00 127.77 178 ALA C N 1
ATOM 13237 C CA . ALA C 1 195 ? 70.328 40.369 78.297 1.00 129.27 178 ALA C CA 1
ATOM 13238 C C . ALA C 1 195 ? 68.884 40.756 78.608 1.00 129.91 178 ALA C C 1
ATOM 13239 O O . ALA C 1 195 ? 68.507 41.935 78.534 1.00 143.40 178 ALA C O 1
ATOM 13246 N N . ASP C 1 196 ? 68.053 39.767 78.941 1.00 121.48 179 ASP C N 1
ATOM 13247 C CA . ASP C 1 196 ? 66.658 40.059 79.264 1.00 121.86 179 ASP C CA 1
ATOM 13248 C C . ASP C 1 196 ? 66.540 40.946 80.504 1.00 130.35 179 ASP C C 1
ATOM 13249 O O . ASP C 1 196 ? 65.750 41.904 80.523 1.00 135.36 179 ASP C O 1
ATOM 13258 N N . ARG C 1 197 ? 67.311 40.646 81.554 1.00 139.71 180 ARG C N 1
ATOM 13259 C CA . ARG C 1 197 ? 67.291 41.513 82.730 1.00 131.78 180 ARG C CA 1
ATOM 13260 C C . ARG C 1 197 ? 67.778 42.914 82.380 1.00 135.74 180 ARG C C 1
ATOM 13261 O O . ARG C 1 197 ? 67.295 43.906 82.939 1.00 137.75 180 ARG C O 1
ATOM 13282 N N . GLU C 1 198 ? 68.756 43.014 81.476 1.00 133.47 181 GLU C N 1
ATOM 13283 C CA . GLU C 1 198 ? 69.213 44.321 81.017 1.00 138.36 181 GLU C CA 1
ATOM 13284 C C . GLU C 1 198 ? 68.069 45.103 80.385 1.00 135.23 181 GLU C C 1
ATOM 13285 O O . GLU C 1 198 ? 67.907 46.298 80.646 1.00 133.55 181 GLU C O 1
ATOM 13297 N N . LYS C 1 199 ? 67.274 44.449 79.537 1.00 133.55 182 LYS C N 1
ATOM 13298 C CA . LYS C 1 199 ? 66.111 45.127 78.964 1.00 130.14 182 LYS C CA 1
ATOM 13299 C C . LYS C 1 199 ? 65.139 45.584 80.049 1.00 128.31 182 LYS C C 1
ATOM 13300 O O . LYS C 1 199 ? 64.627 46.714 80.001 1.00 130.96 182 LYS C O 1
ATOM 13319 N N . ILE C 1 200 ? 64.852 44.719 81.024 1.00 126.20 183 ILE C N 1
ATOM 13320 C CA . ILE C 1 200 ? 63.914 45.111 82.077 1.00 125.20 183 ILE C CA 1
ATOM 13321 C C . ILE C 1 200 ? 64.436 46.336 82.824 1.00 130.81 183 ILE C C 1
ATOM 13322 O O . ILE C 1 200 ? 63.682 47.278 83.109 1.00 138.04 183 ILE C O 1
ATOM 13338 N N . ILE C 1 201 ? 65.730 46.344 83.155 1.00 139.49 184 ILE C N 1
ATOM 13339 C CA . ILE C 1 201 ? 66.271 47.459 83.926 1.00 138.68 184 ILE C CA 1
ATOM 13340 C C . ILE C 1 201 ? 66.341 48.715 83.066 1.00 133.57 184 ILE C C 1
ATOM 13341 O O . ILE C 1 201 ? 66.198 49.830 83.578 1.00 130.71 184 ILE C O 1
ATOM 13357 N N . GLU C 1 202 ? 66.535 48.566 81.754 1.00 132.85 185 GLU C N 1
ATOM 13358 C CA . GLU C 1 202 ? 66.442 49.719 80.865 1.00 125.09 185 GLU C CA 1
ATOM 13359 C C . GLU C 1 202 ? 65.058 50.342 80.942 1.00 125.92 185 GLU C C 1
ATOM 13360 O O . GLU C 1 202 ? 64.919 51.558 81.106 1.00 127.92 185 GLU C O 1
ATOM 13372 N N . SER C 1 203 ? 64.017 49.514 80.840 1.00 124.74 186 SER C N 1
ATOM 13373 C CA . SER C 1 203 ? 62.656 50.038 80.913 1.00 119.33 186 SER C CA 1
ATOM 13374 C C . SER C 1 203 ? 62.411 50.739 82.244 1.00 124.65 186 SER C C 1
ATOM 13375 O O . SER C 1 203 ? 61.846 51.840 82.289 1.00 143.34 186 SER C O 1
ATOM 13383 N N . GLN C 1 204 ? 62.828 50.108 83.342 1.00 124.62 187 GLN C N 1
ATOM 13384 C CA . GLN C 1 204 ? 62.630 50.705 84.660 1.00 126.83 187 GLN C CA 1
ATOM 13385 C C . GLN C 1 204 ? 63.355 52.045 84.783 1.00 128.67 187 GLN C C 1
ATOM 13386 O O . GLN C 1 204 ? 62.788 53.028 85.278 1.00 125.94 187 GLN C O 1
ATOM 13400 N N . ASP C 1 205 ? 64.622 52.100 84.361 1.00 128.89 188 ASP C N 1
ATOM 13401 C CA . ASP C 1 205 ? 65.379 53.346 84.458 1.00 129.42 188 ASP C CA 1
ATOM 13402 C C . ASP C 1 205 ? 64.771 54.435 83.583 1.00 134.63 188 ASP C C 1
ATOM 13403 O O . ASP C 1 205 ? 64.790 55.613 83.951 1.00 146.78 188 ASP C O 1
ATOM 13412 N N . VAL C 1 206 ? 64.242 54.073 82.411 1.00 130.15 189 VAL C N 1
ATOM 13413 C CA . VAL C 1 206 ? 63.576 55.073 81.577 1.00 130.35 189 VAL C CA 1
ATOM 13414 C C . VAL C 1 206 ? 62.330 55.601 82.279 1.00 126.44 189 VAL C C 1
ATOM 13415 O O . VAL C 1 206 ? 62.049 56.807 82.251 1.00 129.89 189 VAL C O 1
ATOM 13428 N N . ILE C 1 207 ? 61.553 54.711 82.903 1.00 121.46 190 ILE C N 1
ATOM 13429 C CA . ILE C 1 207 ? 60.410 55.166 83.693 1.00 123.01 190 ILE C CA 1
ATOM 13430 C C . ILE C 1 207 ? 60.873 56.173 84.735 1.00 136.68 190 ILE C C 1
ATOM 13431 O O . ILE C 1 207 ? 60.282 57.246 84.898 1.00 148.08 190 ILE C O 1
ATOM 13447 N N . ARG C 1 208 ? 61.939 55.833 85.462 1.00 134.48 191 ARG C N 1
ATOM 13448 C CA . ARG C 1 208 ? 62.440 56.737 86.493 1.00 141.13 191 ARG C CA 1
ATOM 13449 C C . ARG C 1 208 ? 62.848 58.077 85.892 1.00 139.67 191 ARG C C 1
ATOM 13450 O O . ARG C 1 208 ? 62.568 59.136 86.466 1.00 139.19 191 ARG C O 1
ATOM 13471 N N . GLN C 1 209 ? 63.507 58.049 84.734 1.00 135.04 192 GLN C N 1
ATOM 13472 C CA . GLN C 1 209 ? 63.924 59.285 84.080 1.00 139.56 192 GLN C CA 1
ATOM 13473 C C . GLN C 1 209 ? 62.726 60.162 83.747 1.00 136.57 192 GLN C C 1
ATOM 13474 O O . GLN C 1 209 ? 62.744 61.374 83.987 1.00 139.48 192 GLN C O 1
ATOM 13488 N N . ASN C 1 210 ? 61.673 59.566 83.190 1.00 133.80 193 ASN C N 1
ATOM 13489 C CA . ASN C 1 210 ? 60.501 60.317 82.766 1.00 128.51 193 ASN C CA 1
ATOM 13490 C C . ASN C 1 210 ? 59.391 60.314 83.810 1.00 123.67 193 ASN C C 1
ATOM 13491 O O . ASN C 1 210 ? 58.298 60.821 83.541 1.00 109.29 193 ASN C O 1
ATOM 13502 N N . ASN C 1 211 ? 59.654 59.768 84.997 1.00 132.36 194 ASN C N 1
ATOM 13503 C CA . ASN C 1 211 ? 58.697 59.786 86.102 1.00 144.24 194 ASN C CA 1
ATOM 13504 C C . ASN C 1 211 ? 57.316 59.332 85.642 1.00 131.80 194 ASN C C 1
ATOM 13505 O O . ASN C 1 211 ? 56.287 59.840 86.092 1.00 129.25 194 ASN C O 1
ATOM 13516 N N . ILE C 1 212 ? 57.291 58.372 84.715 1.00 125.75 195 ILE C N 1
ATOM 13517 C CA . ILE C 1 212 ? 56.016 57.841 84.251 1.00 114.28 195 ILE C CA 1
ATOM 13518 C C . ILE C 1 212 ? 55.289 57.142 85.387 1.00 119.39 195 ILE C C 1
ATOM 13519 O O . ILE C 1 212 ? 54.053 57.128 85.426 1.00 113.44 195 ILE C O 1
ATOM 13535 N N . ALA C 1 213 ? 56.033 56.547 86.324 1.00 128.73 196 ALA C N 1
ATOM 13536 C CA . ALA C 1 213 ? 55.391 55.872 87.445 1.00 134.73 196 ALA C CA 1
ATOM 13537 C C . ALA C 1 213 ? 54.463 56.825 88.184 1.00 135.20 196 ALA C C 1
ATOM 13538 O O . ALA C 1 213 ? 53.387 56.425 88.643 1.00 127.09 196 ALA C O 1
ATOM 13545 N N . ASP C 1 214 ? 54.867 58.091 88.316 1.00 153.83 197 ASP C N 1
ATOM 13546 C CA . ASP C 1 214 ? 54.005 59.075 88.963 1.00 148.92 197 ASP C CA 1
ATOM 13547 C C . ASP C 1 214 ? 52.839 59.468 88.064 1.00 129.06 197 ASP C C 1
ATOM 13548 O O . ASP C 1 214 ? 51.720 59.662 88.550 1.00 124.96 197 ASP C O 1
ATOM 13557 N N . MET C 1 215 ? 53.073 59.628 86.757 1.00 124.75 198 MET C N 1
ATOM 13558 C CA . MET C 1 215 ? 51.961 59.948 85.867 1.00 116.46 198 MET C CA 1
ATOM 13559 C C . MET C 1 215 ? 50.998 58.771 85.773 1.00 122.62 198 MET C C 1
ATOM 13560 O O . MET C 1 215 ? 49.796 58.915 86.027 1.00 115.37 198 MET C O 1
ATOM 13574 N N . PHE C 1 216 ? 51.516 57.595 85.420 1.00 137.43 199 PHE C N 1
ATOM 13575 C CA . PHE C 1 216 ? 50.734 56.367 85.363 1.00 134.88 199 PHE C CA 1
ATOM 13576 C C . PHE C 1 216 ? 51.234 55.478 86.492 1.00 146.50 199 PHE C C 1
ATOM 13577 O O . PHE C 1 216 ? 52.389 55.036 86.478 1.00 153.07 199 PHE C O 1
ATOM 13594 N N . LYS C 1 217 ? 50.355 55.195 87.446 1.00 132.92 200 LYS C N 1
ATOM 13595 C CA . LYS C 1 217 ? 50.762 54.630 88.728 1.00 142.17 200 LYS C CA 1
ATOM 13596 C C . LYS C 1 217 ? 50.735 53.111 88.835 1.00 142.35 200 LYS C C 1
ATOM 13597 O O . LYS C 1 217 ? 51.783 52.464 88.728 1.00 174.31 200 LYS C O 1
ATOM 13616 N N . ASP C 1 218 ? 49.554 52.520 89.019 1.00 134.13 201 ASP C N 1
ATOM 13617 C CA . ASP C 1 218 ? 49.510 51.102 89.358 1.00 131.73 201 ASP C CA 1
ATOM 13618 C C . ASP C 1 218 ? 49.773 50.240 88.131 1.00 128.20 201 ASP C C 1
ATOM 13619 O O . ASP C 1 218 ? 50.617 49.337 88.167 1.00 125.56 201 ASP C O 1
ATOM 13628 N N . PHE C 1 219 ? 49.097 50.523 87.027 1.00 131.14 202 PHE C N 1
ATOM 13629 C CA . PHE C 1 219 ? 49.176 49.682 85.844 1.00 122.67 202 PHE C CA 1
ATOM 13630 C C . PHE C 1 219 ? 50.086 50.310 84.797 1.00 126.94 202 PHE C C 1
ATOM 13631 O O . PHE C 1 219 ? 50.185 51.535 84.687 1.00 153.49 202 PHE C O 1
ATOM 13648 N N . ILE C 1 220 ? 50.756 49.456 84.032 1.00 111.30 203 ILE C N 1
ATOM 13649 C CA . ILE C 1 220 ? 51.676 49.951 82.998 1.00 121.09 203 ILE C CA 1
ATOM 13650 C C . ILE C 1 220 ? 50.879 50.677 81.929 1.00 108.76 203 ILE C C 1
ATOM 13651 O O . ILE C 1 220 ? 49.801 50.196 81.532 1.00 115.69 203 ILE C O 1
ATOM 13667 N N . PRO C 1 221 ? 51.339 51.823 81.429 1.00 106.52 204 PRO C N 1
ATOM 13668 C CA . PRO C 1 221 ? 50.588 52.519 80.380 1.00 114.67 204 PRO C CA 1
ATOM 13669 C C . PRO C 1 221 ? 50.644 51.781 79.051 1.00 112.67 204 PRO C C 1
ATOM 13670 O O . PRO C 1 221 ? 51.701 51.311 78.623 1.00 113.76 204 PRO C O 1
ATOM 13681 N N . SER C 1 222 ? 49.486 51.679 78.403 1.00 119.01 205 SER C N 1
ATOM 13682 C CA . SER C 1 222 ? 49.407 51.100 77.071 1.00 124.68 205 SER C CA 1
ATOM 13683 C C . SER C 1 222 ? 49.966 52.086 76.045 1.00 134.22 205 SER C C 1
ATOM 13684 O O . SER C 1 222 ? 50.347 53.215 76.367 1.00 135.32 205 SER C O 1
ATOM 13692 N N . ALA C 1 223 ? 50.020 51.650 74.783 1.00 139.17 206 ALA C N 1
ATOM 13693 C CA . ALA C 1 223 ? 50.564 52.501 73.729 1.00 160.25 206 ALA C CA 1
ATOM 13694 C C . ALA C 1 223 ? 49.777 53.803 73.613 1.00 147.28 206 ALA C C 1
ATOM 13695 O O . ALA C 1 223 ? 50.359 54.896 73.591 1.00 138.00 206 ALA C O 1
ATOM 13702 N N . LYS C 1 224 ? 48.447 53.706 73.543 1.00 138.42 207 LYS C N 1
ATOM 13703 C CA . LYS C 1 224 ? 47.623 54.908 73.465 1.00 136.74 207 LYS C CA 1
ATOM 13704 C C . LYS C 1 224 ? 47.862 55.801 74.674 1.00 132.14 207 LYS C C 1
ATOM 13705 O O . LYS C 1 224 ? 47.938 57.029 74.547 1.00 129.71 207 LYS C O 1
ATOM 13724 N N . ASP C 1 225 ? 47.983 55.195 75.857 1.00 131.13 208 ASP C N 1
ATOM 13725 C CA . ASP C 1 225 ? 48.162 55.964 77.083 1.00 131.77 208 ASP C CA 1
ATOM 13726 C C . ASP C 1 225 ? 49.393 56.857 76.998 1.00 122.38 208 ASP C C 1
ATOM 13727 O O . ASP C 1 225 ? 49.342 58.042 77.349 1.00 114.67 208 ASP C O 1
ATOM 13736 N N . ILE C 1 226 ? 50.515 56.304 76.538 1.00 126.06 209 ILE C N 1
ATOM 13737 C CA . ILE C 1 226 ? 51.723 57.107 76.379 1.00 121.63 209 ILE C CA 1
ATOM 13738 C C . ILE C 1 226 ? 51.542 58.119 75.256 1.00 123.64 209 ILE C C 1
ATOM 13739 O O . ILE C 1 226 ? 52.025 59.254 75.343 1.00 123.58 209 ILE C O 1
ATOM 13755 N N . ASP C 1 227 ? 50.846 57.731 74.183 1.00 133.26 210 ASP C N 1
ATOM 13756 C CA . ASP C 1 227 ? 50.668 58.644 73.059 1.00 125.37 210 ASP C CA 1
ATOM 13757 C C . ASP C 1 227 ? 50.003 59.948 73.484 1.00 121.06 210 ASP C C 1
ATOM 13758 O O . ASP C 1 227 ? 50.233 60.990 72.857 1.00 121.43 210 ASP C O 1
ATOM 13767 N N . GLY C 1 228 ? 49.179 59.919 74.532 1.00 117.93 211 GLY C N 1
ATOM 13768 C CA . GLY C 1 228 ? 48.496 61.122 74.972 1.00 126.93 211 GLY C CA 1
ATOM 13769 C C . GLY C 1 228 ? 49.319 62.129 75.757 1.00 119.76 211 GLY C C 1
ATOM 13770 O O . GLY C 1 228 ? 48.760 62.869 76.571 1.00 121.46 211 GLY C O 1
ATOM 13774 N N . LEU C 1 229 ? 50.631 62.171 75.545 1.00 110.99 212 LEU C N 1
ATOM 13775 C CA . LEU C 1 229 ? 51.528 63.009 76.331 1.00 117.69 212 LEU C CA 1
ATOM 13776 C C . LEU C 1 229 ? 52.062 64.198 75.544 1.00 125.46 212 LEU C C 1
ATOM 13777 O O . LEU C 1 229 ? 52.191 64.156 74.318 1.00 128.96 212 LEU C O 1
ATOM 13793 N N . ASP C 1 230 ? 52.311 65.288 76.274 1.00 126.97 213 ASP C N 1
ATOM 13794 C CA . ASP C 1 230 ? 52.959 66.461 75.703 1.00 135.60 213 ASP C CA 1
ATOM 13795 C C . ASP C 1 230 ? 54.389 66.186 75.256 1.00 136.43 213 ASP C C 1
ATOM 13796 O O . ASP C 1 230 ? 54.963 67.014 74.540 1.00 159.90 213 ASP C O 1
ATOM 13805 N N . PHE C 1 231 ? 54.986 65.066 75.676 1.00 123.66 214 PHE C N 1
ATOM 13806 C CA . PHE C 1 231 ? 56.346 64.727 75.270 1.00 120.08 214 PHE C CA 1
ATOM 13807 C C . PHE C 1 231 ? 56.454 64.856 73.756 1.00 113.75 214 PHE C C 1
ATOM 13808 O O . PHE C 1 231 ? 55.443 65.039 73.068 1.00 120.67 214 PHE C O 1
ATOM 13825 N N . THR C 1 232 ? 57.655 64.714 73.215 1.00 104.95 215 THR C N 1
ATOM 13826 C CA . THR C 1 232 ? 57.812 64.843 71.778 1.00 109.38 215 THR C CA 1
ATOM 13827 C C . THR C 1 232 ? 57.825 63.443 71.187 1.00 108.50 215 THR C C 1
ATOM 13828 O O . THR C 1 232 ? 58.194 62.469 71.848 1.00 111.53 215 THR C O 1
ATOM 13839 N N . GLN C 1 233 ? 57.421 63.348 69.925 1.00 111.92 216 GLN C N 1
ATOM 13840 C CA . GLN C 1 233 ? 57.178 62.033 69.344 1.00 113.99 216 GLN C CA 1
ATOM 13841 C C . GLN C 1 233 ? 58.383 61.107 69.434 1.00 117.47 216 GLN C C 1
ATOM 13842 O O . GLN C 1 233 ? 58.184 59.912 69.712 1.00 117.75 216 GLN C O 1
ATOM 13856 N N . PRO C 1 234 ? 59.622 61.556 69.221 1.00 119.43 217 PRO C N 1
ATOM 13857 C CA . PRO C 1 234 ? 60.756 60.637 69.430 1.00 107.90 217 PRO C CA 1
ATOM 13858 C C . PRO C 1 234 ? 60.831 60.100 70.849 1.00 104.21 217 PRO C C 1
ATOM 13859 O O . PRO C 1 234 ? 61.001 58.887 71.046 1.00 112.94 217 PRO C O 1
ATOM 13870 N N . LYS C 1 235 ? 60.715 60.976 71.851 1.00 105.63 218 LYS C N 1
ATOM 13871 C CA . LYS C 1 235 ? 60.732 60.527 73.239 1.00 110.39 218 LYS C CA 1
ATOM 13872 C C . LYS C 1 235 ? 59.601 59.545 73.505 1.00 105.25 218 LYS C C 1
ATOM 13873 O O . LYS C 1 235 ? 59.809 58.492 74.122 1.00 105.53 218 LYS C O 1
ATOM 13892 N N . LYS C 1 236 ? 58.389 59.878 73.049 1.00 105.67 219 LYS C N 1
ATOM 13893 C CA . LYS C 1 236 ? 57.253 58.985 73.246 1.00 106.92 219 LYS C CA 1
ATOM 13894 C C . LYS C 1 236 ? 57.524 57.619 72.641 1.00 106.13 219 LYS C C 1
ATOM 13895 O O . LYS C 1 236 ? 57.265 56.588 73.265 1.00 116.06 219 LYS C O 1
ATOM 13914 N N . GLU C 1 237 ? 58.038 57.592 71.414 1.00 101.97 220 GLU C N 1
ATOM 13915 C CA . GLU C 1 237 ? 58.244 56.320 70.737 1.00 113.15 220 GLU C CA 1
ATOM 13916 C C . GLU C 1 237 ? 59.308 55.491 71.443 1.00 106.30 220 GLU C C 1
ATOM 13917 O O . GLU C 1 237 ? 59.144 54.276 71.621 1.00 98.53 220 GLU C O 1
ATOM 13929 N N . ALA C 1 238 ? 60.405 56.128 71.857 1.00 105.00 221 ALA C N 1
ATOM 13930 C CA . ALA C 1 238 ? 61.447 55.408 72.581 1.00 106.17 221 ALA C CA 1
ATOM 13931 C C . ALA C 1 238 ? 60.907 54.807 73.874 1.00 104.40 221 ALA C C 1
ATOM 13932 O O . ALA C 1 238 ? 61.138 53.625 74.169 1.00 111.71 221 ALA C O 1
ATOM 13939 N N . ILE C 1 239 ? 60.183 55.607 74.664 1.00 100.11 222 ILE C N 1
ATOM 13940 C CA . ILE C 1 239 ? 59.639 55.085 75.915 1.00 104.44 222 ILE C CA 1
ATOM 13941 C C . ILE C 1 239 ? 58.667 53.952 75.629 1.00 105.13 222 ILE C C 1
ATOM 13942 O O . ILE C 1 239 ? 58.654 52.934 76.328 1.00 110.44 222 ILE C O 1
ATOM 13958 N N . LYS C 1 240 ? 57.820 54.120 74.615 1.00 106.47 223 LYS C N 1
ATOM 13959 C CA . LYS C 1 240 ? 56.843 53.094 74.274 1.00 110.15 223 LYS C CA 1
ATOM 13960 C C . LYS C 1 240 ? 57.527 51.776 73.941 1.00 108.98 223 LYS C C 1
ATOM 13961 O O . LYS C 1 240 ? 57.131 50.715 74.436 1.00 100.71 223 LYS C O 1
ATOM 13980 N N . GLN C 1 241 ? 58.572 51.825 73.112 1.00 110.65 224 GLN C N 1
ATOM 13981 C CA . GLN C 1 241 ? 59.261 50.598 72.725 1.00 109.88 224 GLN C CA 1
ATOM 13982 C C . GLN C 1 241 ? 59.964 49.956 73.917 1.00 109.46 224 GLN C C 1
ATOM 13983 O O . GLN C 1 241 ? 59.888 48.733 74.108 1.00 115.23 224 GLN C O 1
ATOM 13997 N N . ALA C 1 242 ? 60.639 50.763 74.740 1.00 103.81 225 ALA C N 1
ATOM 13998 C CA . ALA C 1 242 ? 61.312 50.215 75.913 1.00 98.30 225 ALA C CA 1
ATOM 13999 C C . ALA C 1 242 ? 60.311 49.558 76.855 1.00 102.13 225 ALA C C 1
ATOM 14000 O O . ALA C 1 242 ? 60.540 48.448 77.354 1.00 113.71 225 ALA C O 1
ATOM 14007 N N . ILE C 1 243 ? 59.189 50.235 77.111 1.00 100.97 226 ILE C N 1
ATOM 14008 C CA . ILE C 1 243 ? 58.171 49.703 78.010 1.00 105.00 226 ILE C CA 1
ATOM 14009 C C . ILE C 1 243 ? 57.581 48.421 77.448 1.00 106.14 226 ILE C C 1
ATOM 14010 O O . ILE C 1 243 ? 57.337 47.460 78.185 1.00 99.91 226 ILE C O 1
ATOM 14026 N N . LYS C 1 244 ? 57.327 48.384 76.141 1.00 106.06 227 LYS C N 1
ATOM 14027 C CA . LYS C 1 244 ? 56.748 47.187 75.547 1.00 101.55 227 LYS C CA 1
ATOM 14028 C C . LYS C 1 244 ? 57.693 46.002 75.693 1.00 106.97 227 LYS C C 1
ATOM 14029 O O . LYS C 1 244 ? 57.273 44.905 76.081 1.00 100.73 227 LYS C O 1
ATOM 14048 N N . GLN C 1 245 ? 58.983 46.207 75.411 1.00 113.17 228 GLN C N 1
ATOM 14049 C CA . GLN C 1 245 ? 59.943 45.115 75.562 1.00 115.20 228 GLN C CA 1
ATOM 14050 C C . GLN C 1 245 ? 60.014 44.645 77.013 1.00 110.18 228 GLN C C 1
ATOM 14051 O O . GLN C 1 245 ? 59.949 43.438 77.294 1.00 121.76 228 GLN C O 1
ATOM 14065 N N . GLY C 1 246 ? 60.179 45.585 77.947 1.00 103.76 229 GLY C N 1
ATOM 14066 C CA . GLY C 1 246 ? 60.245 45.213 79.352 1.00 105.93 229 GLY C CA 1
ATOM 14067 C C . GLY C 1 246 ? 59.018 44.445 79.805 1.00 106.50 229 GLY C C 1
ATOM 14068 O O . GLY C 1 246 ? 59.126 43.415 80.477 1.00 107.25 229 GLY C O 1
ATOM 14072 N N . ALA C 1 247 ? 57.831 44.939 79.446 1.00 105.95 230 ALA C N 1
ATOM 14073 C CA . ALA C 1 247 ? 56.595 44.288 79.857 1.00 105.41 230 ALA C CA 1
ATOM 14074 C C . ALA C 1 247 ? 56.482 42.896 79.258 1.00 105.35 230 ALA C C 1
ATOM 14075 O O . ALA C 1 247 ? 56.049 41.957 79.935 1.00 102.07 230 ALA C O 1
ATOM 14082 N N . GLU C 1 248 ? 56.840 42.745 77.981 1.00 108.11 231 GLU C N 1
ATOM 14083 C CA . GLU C 1 248 ? 56.781 41.431 77.352 1.00 114.24 231 GLU C CA 1
ATOM 14084 C C . GLU C 1 248 ? 57.683 40.445 78.080 1.00 110.64 231 GLU C C 1
ATOM 14085 O O . GLU C 1 248 ? 57.265 39.328 78.408 1.00 113.64 231 GLU C O 1
ATOM 14097 N N . ILE C 1 249 ? 58.930 40.843 78.341 1.00 108.67 232 ILE C N 1
ATOM 14098 C CA . ILE C 1 249 ? 59.856 39.957 79.044 1.00 101.55 232 ILE C CA 1
ATOM 14099 C C . ILE C 1 249 ? 59.304 39.601 80.420 1.00 94.54 232 ILE C C 1
ATOM 14100 O O . ILE C 1 249 ? 59.331 38.436 80.840 1.00 105.15 232 ILE C O 1
ATOM 14116 N N . ALA C 1 250 ? 58.797 40.600 81.145 1.00 98.84 233 ALA C N 1
ATOM 14117 C CA . ALA C 1 250 ? 58.310 40.361 82.500 1.00 99.12 233 ALA C CA 1
ATOM 14118 C C . ALA C 1 250 ? 57.134 39.393 82.499 1.00 98.02 233 ALA C C 1
ATOM 14119 O O . ALA C 1 250 ? 57.076 38.473 83.321 1.00 100.62 233 ALA C O 1
ATOM 14126 N N . ARG C 1 251 ? 56.174 39.590 81.594 1.00 101.36 234 ARG C N 1
ATOM 14127 C CA . ARG C 1 251 ? 55.017 38.703 81.556 1.00 103.28 234 ARG C CA 1
ATOM 14128 C C . ARG C 1 251 ? 55.407 37.300 81.108 1.00 104.15 234 ARG C C 1
ATOM 14129 O O . ARG C 1 251 ? 54.850 36.313 81.601 1.00 110.11 234 ARG C O 1
ATOM 14150 N N . LYS C 1 252 ? 56.359 37.183 80.178 1.00 101.42 235 LYS C N 1
ATOM 14151 C CA . LYS C 1 252 ? 56.799 35.857 79.761 1.00 104.57 235 LYS C CA 1
ATOM 14152 C C . LYS C 1 252 ? 57.461 35.114 80.913 1.00 105.82 235 LYS C C 1
ATOM 14153 O O . LYS C 1 252 ? 57.193 33.927 81.134 1.00 111.04 235 LYS C O 1
ATOM 14172 N N . ILE C 1 253 ? 58.326 35.797 81.663 1.00 93.98 236 ILE C N 1
ATOM 14173 C CA . ILE C 1 253 ? 58.989 35.157 82.794 1.00 96.70 236 ILE C CA 1
ATOM 14174 C C . ILE C 1 253 ? 57.977 34.806 83.878 1.00 100.13 236 ILE C C 1
ATOM 14175 O O . ILE C 1 253 ? 57.972 33.690 84.412 1.00 105.67 236 ILE C O 1
ATOM 14191 N N . LEU C 1 254 ? 57.109 35.756 84.219 1.00 97.66 237 LEU C N 1
ATOM 14192 C CA . LEU C 1 254 ? 56.162 35.595 85.314 1.00 102.85 237 LEU C CA 1
ATOM 14193 C C . LEU C 1 254 ? 54.921 34.799 84.928 1.00 115.70 237 LEU C C 1
ATOM 14194 O O . LEU C 1 254 ? 54.186 34.359 85.819 1.00 103.79 237 LEU C O 1
ATOM 14210 N N . GLY C 1 255 ? 54.663 34.609 83.636 1.00 110.00 238 GLY C N 1
ATOM 14211 C CA . GLY C 1 255 ? 53.482 33.893 83.201 1.00 105.10 238 GLY C CA 1
ATOM 14212 C C . GLY C 1 255 ? 52.210 34.713 83.126 1.00 118.14 238 GLY C C 1
ATOM 14213 O O . GLY C 1 255 ? 51.182 34.183 82.685 1.00 122.27 238 GLY C O 1
ATOM 14217 N N . LYS C 1 256 ? 52.237 35.981 83.535 1.00 117.39 239 LYS C N 1
ATOM 14218 C CA . LYS C 1 256 ? 51.046 36.816 83.473 1.00 118.07 239 LYS C CA 1
ATOM 14219 C C . LYS C 1 256 ? 50.703 37.191 82.034 1.00 118.94 239 LYS C C 1
ATOM 14220 O O . LYS C 1 256 ? 51.500 37.027 81.106 1.00 111.69 239 LYS C O 1
ATOM 14239 N N . VAL C 1 257 ? 49.477 37.689 81.859 1.00 125.30 240 VAL C N 1
ATOM 14240 C CA . VAL C 1 257 ? 48.987 38.129 80.557 1.00 118.53 240 VAL C CA 1
ATOM 14241 C C . VAL C 1 257 ? 49.340 39.596 80.342 1.00 123.87 240 VAL C C 1
ATOM 14242 O O . VAL C 1 257 ? 49.726 40.303 81.280 1.00 121.81 240 VAL C O 1
ATOM 14255 N N . SER C 1 258 ? 49.214 40.054 79.095 1.00 123.63 241 SER C N 1
ATOM 14256 C CA . SER C 1 258 ? 49.606 41.414 78.737 1.00 118.79 241 SER C CA 1
ATOM 14257 C C . SER C 1 258 ? 48.748 42.483 79.410 1.00 116.12 241 SER C C 1
ATOM 14258 O O . SER C 1 258 ? 49.256 43.562 79.734 1.00 122.25 241 SER C O 1
ATOM 14266 N N . GLU C 1 259 ? 47.462 42.214 79.637 1.00 117.97 242 GLU C N 1
ATOM 14267 C CA . GLU C 1 259 ? 46.550 43.266 80.073 1.00 129.72 242 GLU C CA 1
ATOM 14268 C C . GLU C 1 259 ? 46.875 43.777 81.475 1.00 140.81 242 GLU C C 1
ATOM 14269 O O . GLU C 1 259 ? 47.502 44.832 81.620 1.00 137.90 242 GLU C O 1
ATOM 14281 N N . GLY C 1 260 ? 46.464 43.049 82.511 1.00 119.53 243 GLY C N 1
ATOM 14282 C CA . GLY C 1 260 ? 46.731 43.470 83.874 1.00 117.34 243 GLY C CA 1
ATOM 14283 C C . GLY C 1 260 ? 48.178 43.308 84.287 1.00 132.86 243 GLY C C 1
ATOM 14284 O O . GLY C 1 260 ? 48.579 42.238 84.755 1.00 155.86 243 GLY C O 1
ATOM 14288 N N . LEU C 1 261 ? 48.972 44.367 84.137 1.00 124.86 244 LEU C N 1
ATOM 14289 C CA . LEU C 1 261 ? 50.364 44.362 84.567 1.00 133.45 244 LEU C CA 1
ATOM 14290 C C . LEU C 1 261 ? 50.676 45.649 85.312 1.00 127.38 244 LEU C C 1
ATOM 14291 O O . LEU C 1 261 ? 50.449 46.747 84.794 1.00 144.45 244 LEU C O 1
ATOM 14307 N N . LYS C 1 262 ? 51.189 45.501 86.526 1.00 122.27 245 LYS C N 1
ATOM 14308 C CA . LYS C 1 262 ? 51.628 46.612 87.351 1.00 122.64 245 LYS C CA 1
ATOM 14309 C C . LYS C 1 262 ? 53.145 46.738 87.290 1.00 118.03 245 LYS C C 1
ATOM 14310 O O . LYS C 1 262 ? 53.858 45.768 87.019 1.00 113.31 245 LYS C O 1
ATOM 14329 N N . TYR C 1 263 ? 53.628 47.961 87.525 1.00 125.31 246 TYR C N 1
ATOM 14330 C CA . TYR C 1 263 ? 55.060 48.237 87.460 1.00 140.35 246 TYR C CA 1
ATOM 14331 C C . TYR C 1 263 ? 55.854 47.258 88.319 1.00 130.32 246 TYR C C 1
ATOM 14332 O O . TYR C 1 263 ? 56.975 46.879 87.960 1.00 119.02 246 TYR C O 1
ATOM 14350 N N . ILE C 1 264 ? 55.286 46.840 89.451 1.00 134.89 247 ILE C N 1
ATOM 14351 C CA . ILE C 1 264 ? 55.944 45.902 90.359 1.00 129.84 247 ILE C CA 1
ATOM 14352 C C . ILE C 1 264 ? 56.222 44.561 89.690 1.00 127.79 247 ILE C C 1
ATOM 14353 O O . ILE C 1 264 ? 57.155 43.851 90.082 1.00 132.04 247 ILE C O 1
ATOM 14369 N N . ASP C 1 265 ? 55.393 44.161 88.721 1.00 126.07 248 ASP C N 1
ATOM 14370 C CA . ASP C 1 265 ? 55.652 42.919 87.997 1.00 122.23 248 ASP C CA 1
ATOM 14371 C C . ASP C 1 265 ? 57.028 42.952 87.347 1.00 119.64 248 ASP C C 1
ATOM 14372 O O . ASP C 1 265 ? 57.718 41.929 87.276 1.00 120.82 248 ASP C O 1
ATOM 14381 N N . LEU C 1 266 ? 57.439 44.121 86.859 1.00 112.00 249 LEU C N 1
ATOM 14382 C CA . LEU C 1 266 ? 58.760 44.255 86.258 1.00 112.36 249 LEU C CA 1
ATOM 14383 C C . LEU C 1 266 ? 59.844 43.910 87.275 1.00 115.13 249 LEU C C 1
ATOM 14384 O O . LEU C 1 266 ? 60.770 43.144 86.984 1.00 120.63 249 LEU C O 1
ATOM 14400 N N . ALA C 1 267 ? 59.737 44.472 88.483 1.00 125.65 250 ALA C N 1
ATOM 14401 C CA . ALA C 1 267 ? 60.707 44.191 89.539 1.00 121.16 250 ALA C CA 1
ATOM 14402 C C . ALA C 1 267 ? 60.681 42.722 89.947 1.00 120.57 250 ALA C C 1
ATOM 14403 O O . ALA C 1 267 ? 61.729 42.130 90.229 1.00 120.80 250 ALA C O 1
ATOM 14410 N N . ASP C 1 268 ? 59.490 42.130 90.031 1.00 118.82 251 ASP C N 1
ATOM 14411 C CA . ASP C 1 268 ? 59.393 40.717 90.390 1.00 124.59 251 ASP C CA 1
ATOM 14412 C C . ASP C 1 268 ? 60.099 39.851 89.352 1.00 120.80 251 ASP C C 1
ATOM 14413 O O . ASP C 1 268 ? 60.830 38.913 89.696 1.00 128.58 251 ASP C O 1
ATOM 14422 N N . ALA C 1 269 ? 59.856 40.130 88.069 1.00 123.83 252 ALA C N 1
ATOM 14423 C CA . ALA C 1 269 ? 60.568 39.426 87.009 1.00 114.53 252 ALA C CA 1
ATOM 14424 C C . ALA C 1 269 ? 62.073 39.617 87.149 1.00 110.10 252 ALA C C 1
ATOM 14425 O O . ALA C 1 269 ? 62.846 38.671 86.958 1.00 125.81 252 ALA C O 1
ATOM 14432 N N . ARG C 1 270 ? 62.510 40.844 87.443 1.00 109.19 253 ARG C N 1
ATOM 14433 C CA . ARG C 1 270 ? 63.928 41.087 87.696 1.00 120.43 253 ARG C CA 1
ATOM 14434 C C . ARG C 1 270 ? 64.444 40.168 88.798 1.00 124.33 253 ARG C C 1
ATOM 14435 O O . ARG C 1 270 ? 65.528 39.591 88.680 1.00 126.67 253 ARG C O 1
ATOM 14456 N N . MET C 1 271 ? 63.699 40.060 89.901 1.00 123.18 254 MET C N 1
ATOM 14457 C CA . MET C 1 271 ? 64.159 39.249 91.027 1.00 119.85 254 MET C CA 1
ATOM 14458 C C . MET C 1 271 ? 64.252 37.777 90.639 1.00 122.28 254 MET C C 1
ATOM 14459 O O . MET C 1 271 ? 65.205 37.082 91.018 1.00 135.58 254 MET C O 1
ATOM 14473 N N . LYS C 1 272 ? 63.276 37.283 89.873 1.00 119.23 255 LYS C N 1
ATOM 14474 C CA . LYS C 1 272 ? 63.345 35.893 89.428 1.00 111.25 255 LYS C CA 1
ATOM 14475 C C . LYS C 1 272 ? 64.532 35.680 88.501 1.00 120.72 255 LYS C C 1
ATOM 14476 O O . LYS C 1 272 ? 65.211 34.648 88.573 1.00 145.34 255 LYS C O 1
ATOM 14495 N N . LEU C 1 273 ? 64.795 36.643 87.618 1.00 108.31 256 LEU C N 1
ATOM 14496 C CA . LEU C 1 273 ? 65.966 36.550 86.757 1.00 121.12 256 LEU C CA 1
ATOM 14497 C C . LEU C 1 273 ? 67.241 36.549 87.585 1.00 121.56 256 LEU C C 1
ATOM 14498 O O . LEU C 1 273 ? 68.199 35.845 87.260 1.00 123.50 256 LEU C O 1
ATOM 14514 N N . SER C 1 274 ? 67.279 37.355 88.645 1.00 126.53 257 SER C N 1
ATOM 14515 C CA . SER C 1 274 ? 68.436 37.361 89.530 1.00 128.09 257 SER C CA 1
ATOM 14516 C C . SER C 1 274 ? 68.645 35.989 90.154 1.00 124.50 257 SER C C 1
ATOM 14517 O O . SER C 1 274 ? 69.776 35.496 90.223 1.00 138.34 257 SER C O 1
ATOM 14525 N N . ASP C 1 275 ? 67.561 35.349 90.597 1.00 117.92 258 ASP C N 1
ATOM 14526 C CA . ASP C 1 275 ? 67.678 34.000 91.148 1.00 131.38 258 ASP C CA 1
ATOM 14527 C C . ASP C 1 275 ? 68.192 33.019 90.112 1.00 121.70 258 ASP C C 1
ATOM 14528 O O . ASP C 1 275 ? 69.078 32.205 90.394 1.00 120.68 258 ASP C O 1
ATOM 14537 N N . GLN C 1 276 ? 67.648 33.085 88.902 1.00 118.56 259 GLN C N 1
ATOM 14538 C CA . GLN C 1 276 ? 68.064 32.153 87.866 1.00 119.14 259 GLN C CA 1
ATOM 14539 C C . GLN C 1 276 ? 69.529 32.356 87.499 1.00 113.43 259 GLN C C 1
ATOM 14540 O O . GLN C 1 276 ? 70.285 31.386 87.375 1.00 125.29 259 GLN C O 1
ATOM 14554 N N . ILE C 1 277 ? 69.958 33.613 87.367 1.00 115.52 260 ILE C N 1
ATOM 14555 C CA . ILE C 1 277 ? 71.349 33.907 87.039 1.00 119.88 260 ILE C CA 1
ATOM 14556 C C . ILE C 1 277 ? 72.281 33.470 88.162 1.00 131.16 260 ILE C C 1
ATOM 14557 O O . ILE C 1 277 ? 73.350 32.907 87.906 1.00 140.58 260 ILE C O 1
ATOM 14573 N N . ASP C 1 278 ? 71.910 33.725 89.419 1.00 131.17 261 ASP C N 1
ATOM 14574 C CA . ASP C 1 278 ? 72.774 33.327 90.527 1.00 132.34 261 ASP C CA 1
ATOM 14575 C C . ASP C 1 278 ? 72.872 31.811 90.641 1.00 127.61 261 ASP C C 1
ATOM 14576 O O . ASP C 1 278 ? 73.956 31.268 90.894 1.00 134.39 261 ASP C O 1
ATOM 14585 N N . GLN C 1 279 ? 71.755 31.107 90.444 1.00 123.02 262 GLN C N 1
ATOM 14586 C CA . GLN C 1 279 ? 71.794 29.650 90.442 1.00 128.54 262 GLN C CA 1
ATOM 14587 C C . GLN C 1 279 ? 72.681 29.134 89.315 1.00 130.94 262 GLN C C 1
ATOM 14588 O O . GLN C 1 279 ? 73.476 28.206 89.515 1.00 141.06 262 GLN C O 1
ATOM 14602 N N . LEU C 1 280 ? 72.548 29.713 88.118 1.00 124.62 263 LEU C N 1
ATOM 14603 C CA . LEU C 1 280 ? 73.397 29.306 87.005 1.00 119.26 263 LEU C CA 1
ATOM 14604 C C . LEU C 1 280 ? 74.863 29.578 87.308 1.00 124.81 263 LEU C C 1
ATOM 14605 O O . LEU C 1 280 ? 75.733 28.786 86.938 1.00 133.48 263 LEU C O 1
ATOM 14621 N N . ILE C 1 281 ? 75.160 30.699 87.966 1.00 131.68 264 ILE C N 1
ATOM 14622 C CA . ILE C 1 281 ? 76.543 31.001 88.324 1.00 151.69 264 ILE C CA 1
ATOM 14623 C C . ILE C 1 281 ? 77.079 29.947 89.281 1.00 141.44 264 ILE C C 1
ATOM 14624 O O . ILE C 1 281 ? 78.205 29.460 89.126 1.00 139.27 264 ILE C O 1
ATOM 14640 N N . THR C 1 282 ? 76.281 29.577 90.284 1.00 136.32 265 THR C N 1
ATOM 14641 C CA . THR C 1 282 ? 76.707 28.545 91.224 1.00 134.19 265 THR C CA 1
ATOM 14642 C C . THR C 1 282 ? 76.976 27.229 90.504 1.00 136.64 265 THR C C 1
ATOM 14643 O O . THR C 1 282 ? 78.016 26.591 90.710 1.00 138.22 265 THR C O 1
ATOM 14654 N N . GLU C 1 283 ? 76.039 26.805 89.655 1.00 134.88 266 GLU C N 1
ATOM 14655 C CA . GLU C 1 283 ? 76.206 25.554 88.922 1.00 125.57 266 GLU C CA 1
ATOM 14656 C C . GLU C 1 283 ? 77.437 25.600 88.022 1.00 131.27 266 GLU C C 1
ATOM 14657 O O . GLU C 1 283 ? 78.219 24.644 87.971 1.00 141.15 266 GLU C O 1
ATOM 14669 N N . THR C 1 284 ? 77.617 26.703 87.291 1.00 129.90 267 THR C N 1
ATOM 14670 C CA . THR C 1 284 ? 78.765 26.828 86.401 1.00 135.51 267 THR C CA 1
ATOM 14671 C C . THR C 1 284 ? 80.068 26.775 87.183 1.00 143.45 267 THR C C 1
ATOM 14672 O O . THR C 1 284 ? 81.036 26.145 86.746 1.00 145.54 267 THR C O 1
ATOM 14683 N N . ASP C 1 285 ? 80.114 27.428 88.346 1.00 146.23 268 ASP C N 1
ATOM 14684 C CA . ASP C 1 285 ? 81.324 27.396 89.158 1.00 147.37 268 ASP C CA 1
ATOM 14685 C C . ASP C 1 285 ? 81.602 25.991 89.676 1.00 141.16 268 ASP C C 1
ATOM 14686 O O . ASP C 1 285 ? 82.755 25.541 89.680 1.00 139.37 268 ASP C O 1
ATOM 14695 N N . GLU C 1 286 ? 80.561 25.276 90.109 1.00 137.72 269 GLU C N 1
ATOM 14696 C CA . GLU C 1 286 ? 80.751 23.900 90.556 1.00 134.21 269 GLU C CA 1
ATOM 14697 C C . GLU C 1 286 ? 81.285 23.026 89.428 1.00 127.23 269 GLU C C 1
ATOM 14698 O O . GLU C 1 286 ? 82.214 22.235 89.627 1.00 132.40 269 GLU C O 1
ATOM 14710 N N . LEU C 1 287 ? 80.705 23.149 88.234 1.00 121.22 270 LEU C N 1
ATOM 14711 C CA . LEU C 1 287 ? 81.169 22.345 87.106 1.00 121.35 270 LEU C CA 1
ATOM 14712 C C . LEU C 1 287 ? 82.592 22.718 86.703 1.00 126.40 270 LEU C C 1
ATOM 14713 O O . LEU C 1 287 ? 83.381 21.848 86.317 1.00 129.59 270 LEU C O 1
ATOM 14729 N N . LYS C 1 288 ? 82.943 24.004 86.777 1.00 129.10 271 LYS C N 1
ATOM 14730 C CA . LYS C 1 288 ? 84.315 24.406 86.485 1.00 129.94 271 LYS C CA 1
ATOM 14731 C C . LYS C 1 288 ? 85.280 23.806 87.497 1.00 133.37 271 LYS C C 1
ATOM 14732 O O . LYS C 1 288 ? 86.363 23.334 87.133 1.00 141.65 271 LYS C O 1
ATOM 14751 N N . ALA C 1 289 ? 84.895 23.800 88.775 1.00 130.35 272 ALA C N 1
ATOM 14752 C CA . ALA C 1 289 ? 85.726 23.174 89.797 1.00 130.47 272 ALA C CA 1
ATOM 14753 C C . ALA C 1 289 ? 85.882 21.684 89.532 1.00 126.04 272 ALA C C 1
ATOM 14754 O O . ALA C 1 289 ? 86.970 21.120 89.704 1.00 133.49 272 ALA C O 1
ATOM 14761 N N . LYS C 1 290 ? 84.795 21.027 89.125 1.00 120.54 273 LYS C N 1
ATOM 14762 C CA . LYS C 1 290 ? 84.868 19.610 88.788 1.00 121.85 273 LYS C CA 1
ATOM 14763 C C . LYS C 1 290 ? 85.813 19.368 87.617 1.00 126.94 273 LYS C C 1
ATOM 14764 O O . LYS C 1 290 ? 86.585 18.404 87.625 1.00 137.43 273 LYS C O 1
ATOM 14783 N N . ILE C 1 291 ? 85.763 20.226 86.594 1.00 123.75 274 ILE C N 1
ATOM 14784 C CA . ILE C 1 291 ? 86.677 20.076 85.463 1.00 124.26 274 ILE C CA 1
ATOM 14785 C C . ILE C 1 291 ? 88.116 20.263 85.918 1.00 132.49 274 ILE C C 1
ATOM 14786 O O . ILE C 1 291 ? 89.024 19.561 85.457 1.00 142.78 274 ILE C O 1
ATOM 14802 N N . ARG C 1 292 ? 88.352 21.225 86.809 1.00 133.19 275 ARG C N 1
ATOM 14803 C CA . ARG C 1 292 ? 89.700 21.430 87.327 1.00 137.04 275 ARG C CA 1
ATOM 14804 C C . ARG C 1 292 ? 90.191 20.181 88.048 1.00 138.60 275 ARG C C 1
ATOM 14805 O O . ARG C 1 292 ? 91.320 19.722 87.831 1.00 156.86 275 ARG C O 1
ATOM 14826 N N . GLU C 1 293 ? 89.349 19.621 88.919 1.00 135.24 276 GLU C N 1
ATOM 14827 C CA . GLU C 1 293 ? 89.703 18.391 89.619 1.00 131.86 276 GLU C CA 1
ATOM 14828 C C . GLU C 1 293 ? 90.003 17.264 88.637 1.00 131.71 276 GLU C C 1
ATOM 14829 O O . GLU C 1 293 ? 90.971 16.516 88.815 1.00 139.57 276 GLU C O 1
ATOM 14841 N N . VAL C 1 294 ? 89.173 17.118 87.604 1.00 130.31 277 VAL C N 1
ATOM 14842 C CA . VAL C 1 294 ? 89.356 16.038 86.638 1.00 125.28 277 VAL C CA 1
ATOM 14843 C C . VAL C 1 294 ? 90.672 16.206 85.886 1.00 129.68 277 VAL C C 1
ATOM 14844 O O . VAL C 1 294 ? 91.396 15.232 85.645 1.00 132.07 277 VAL C O 1
ATOM 14857 N N . GLU C 1 295 ? 90.986 17.436 85.476 1.00 127.13 278 GLU C N 1
ATOM 14858 C CA . GLU C 1 295 ? 92.242 17.684 84.774 1.00 128.04 278 GLU C CA 1
ATOM 14859 C C . GLU C 1 295 ? 93.434 17.388 85.679 1.00 127.24 278 GLU C C 1
ATOM 14860 O O . GLU C 1 295 ? 94.421 16.778 85.248 1.00 129.14 278 GLU C O 1
ATOM 14872 N N . LEU C 1 296 ? 93.372 17.847 86.932 1.00 125.66 279 LEU C N 1
ATOM 14873 C CA . LEU C 1 296 ? 94.392 17.495 87.916 1.00 123.30 279 LEU C CA 1
ATOM 14874 C C . LEU C 1 296 ? 94.577 15.982 88.001 1.00 129.17 279 LEU C C 1
ATOM 14875 O O . LEU C 1 296 ? 95.706 15.479 87.996 1.00 126.99 279 LEU C O 1
ATOM 14891 N N . ARG C 1 297 ? 93.472 15.246 88.137 1.00 130.70 280 ARG C N 1
ATOM 14892 C CA . ARG C 1 297 ? 93.530 13.787 88.192 1.00 121.04 280 ARG C CA 1
ATOM 14893 C C . ARG C 1 297 ? 94.240 13.203 86.978 1.00 121.45 280 ARG C C 1
ATOM 14894 O O . ARG C 1 297 ? 95.082 12.306 87.107 1.00 124.50 280 ARG C O 1
ATOM 14915 N N . LEU C 1 298 ? 93.834 13.630 85.783 1.00 119.97 281 LEU C N 1
ATOM 14916 C CA . LEU C 1 298 ? 94.466 13.127 84.568 1.00 121.60 281 LEU C CA 1
ATOM 14917 C C . LEU C 1 298 ? 95.968 13.402 84.584 1.00 131.60 281 LEU C C 1
ATOM 14918 O O . LEU C 1 298 ? 96.771 12.538 84.205 1.00 136.28 281 LEU C O 1
ATOM 14934 N N . SER C 1 299 ? 96.363 14.617 84.980 1.00 126.37 282 SER C N 1
ATOM 14935 C CA . SER C 1 299 ? 97.777 14.933 85.171 1.00 126.16 282 SER C CA 1
ATOM 14936 C C . SER C 1 299 ? 98.453 13.923 86.094 1.00 131.86 282 SER C C 1
ATOM 14937 O O . SER C 1 299 ? 99.548 13.424 85.805 1.00 130.70 282 SER C O 1
ATOM 14945 N N . GLY C 1 300 ? 97.830 13.654 87.242 1.00 134.57 283 GLY C N 1
ATOM 14946 C CA . GLY C 1 300 ? 98.361 12.652 88.156 1.00 130.58 283 GLY C CA 1
ATOM 14947 C C . GLY C 1 300 ? 98.575 11.311 87.482 1.00 123.11 283 GLY C C 1
ATOM 14948 O O . GLY C 1 300 ? 99.600 10.657 87.676 1.00 125.77 283 GLY C O 1
ATOM 14952 N N . LEU C 1 301 ? 97.574 10.863 86.726 1.00 123.87 284 LEU C N 1
ATOM 14953 C CA . LEU C 1 301 ? 97.689 9.596 86.008 1.00 124.67 284 LEU C CA 1
ATOM 14954 C C . LEU C 1 301 ? 98.883 9.616 85.056 1.00 126.99 284 LEU C C 1
ATOM 14955 O O . LEU C 1 301 ? 99.628 8.630 84.954 1.00 130.14 284 LEU C O 1
ATOM 14971 N N . LYS C 1 302 ? 99.056 10.717 84.323 1.00 125.15 285 LYS C N 1
ATOM 14972 C CA . LYS C 1 302 ? 100.222 10.867 83.456 1.00 134.26 285 LYS C CA 1
ATOM 14973 C C . LYS C 1 302 ? 101.511 10.696 84.252 1.00 133.70 285 LYS C C 1
ATOM 14974 O O . LYS C 1 302 ? 102.450 10.008 83.819 1.00 135.14 285 LYS C O 1
ATOM 14993 N N . ASP C 1 303 ? 101.573 11.332 85.423 1.00 133.14 286 ASP C N 1
ATOM 14994 C CA . ASP C 1 303 ? 102.736 11.183 86.290 1.00 127.36 286 ASP C CA 1
ATOM 14995 C C . ASP C 1 303 ? 102.956 9.720 86.653 1.00 125.08 286 ASP C C 1
ATOM 14996 O O . ASP C 1 303 ? 104.094 9.243 86.686 1.00 128.03 286 ASP C O 1
ATOM 15005 N N . VAL C 1 304 ? 101.875 8.999 86.949 1.00 119.60 287 VAL C N 1
ATOM 15006 C CA . VAL C 1 304 ? 101.989 7.584 87.294 1.00 115.98 287 VAL C CA 1
ATOM 15007 C C . VAL C 1 304 ? 102.577 6.795 86.129 1.00 123.52 287 VAL C C 1
ATOM 15008 O O . VAL C 1 304 ? 103.400 5.888 86.320 1.00 134.16 287 VAL C O 1
ATOM 15021 N N . MET C 1 305 ? 102.142 7.103 84.906 1.00 127.05 288 MET C N 1
ATOM 15022 C CA . MET C 1 305 ? 102.729 6.448 83.739 1.00 134.46 288 MET C CA 1
ATOM 15023 C C . MET C 1 305 ? 104.229 6.692 83.662 1.00 133.53 288 MET C C 1
ATOM 15024 O O . MET C 1 305 ? 105.015 5.762 83.424 1.00 137.24 288 MET C O 1
ATOM 15038 N N . GLN C 1 306 ? 104.646 7.946 83.836 1.00 128.49 289 GLN C N 1
ATOM 15039 C CA . GLN C 1 306 ? 106.077 8.228 83.802 1.00 122.82 289 GLN C CA 1
ATOM 15040 C C . GLN C 1 306 ? 106.802 7.488 84.921 1.00 126.67 289 GLN C C 1
ATOM 15041 O O . GLN C 1 306 ? 107.945 7.047 84.747 1.00 131.33 289 GLN C O 1
ATOM 15055 N N . ILE C 1 307 ? 106.152 7.343 86.077 1.00 125.58 290 ILE C N 1
ATOM 15056 C CA . ILE C 1 307 ? 106.731 6.569 87.172 1.00 117.64 290 ILE C CA 1
ATOM 15057 C C . ILE C 1 307 ? 106.993 5.136 86.727 1.00 115.87 290 ILE C C 1
ATOM 15058 O O . ILE C 1 307 ? 108.068 4.581 86.969 1.00 122.54 290 ILE C O 1
ATOM 15074 N N . ASP C 1 308 ? 106.004 4.509 86.088 1.00 122.51 291 ASP C N 1
ATOM 15075 C CA . ASP C 1 308 ? 106.190 3.134 85.621 1.00 127.30 291 ASP C CA 1
ATOM 15076 C C . ASP C 1 308 ? 107.328 3.044 84.607 1.00 128.99 291 ASP C C 1
ATOM 15077 O O . ASP C 1 308 ? 108.127 2.094 84.630 1.00 129.85 291 ASP C O 1
ATOM 15086 N N . THR C 1 309 ? 107.406 4.016 83.697 1.00 126.95 292 THR C N 1
ATOM 15087 C CA . THR C 1 309 ? 108.484 4.017 82.709 1.00 133.77 292 THR C CA 1
ATOM 15088 C C . THR C 1 309 ? 109.847 4.084 83.394 1.00 134.67 292 THR C C 1
ATOM 15089 O O . THR C 1 309 ? 110.755 3.295 83.089 1.00 140.74 292 THR C O 1
ATOM 15100 N N . GLU C 1 310 ? 110.009 5.029 84.323 1.00 131.63 293 GLU C N 1
ATOM 15101 C CA . GLU C 1 310 ? 111.265 5.136 85.057 1.00 126.06 293 GLU C CA 1
ATOM 15102 C C . GLU C 1 310 ? 111.544 3.870 85.858 1.00 124.80 293 GLU C C 1
ATOM 15103 O O . GLU C 1 310 ? 112.707 3.494 86.037 1.00 128.89 293 GLU C O 1
ATOM 15115 N N . ARG C 1 311 ? 110.496 3.210 86.355 1.00 127.59 294 ARG C N 1
ATOM 15116 C CA . ARG C 1 311 ? 110.677 1.946 87.062 1.00 126.25 294 ARG C CA 1
ATOM 15117 C C . ARG C 1 311 ? 111.313 0.905 86.155 1.00 124.98 294 ARG C C 1
ATOM 15118 O O . ARG C 1 311 ? 112.268 0.228 86.544 1.00 125.99 294 ARG C O 1
ATOM 15139 N N . THR C 1 312 ? 110.779 0.750 84.944 1.00 127.38 295 THR C N 1
ATOM 15140 C CA . THR C 1 312 ? 111.381 -0.184 83.994 1.00 131.98 295 THR C CA 1
ATOM 15141 C C . THR C 1 312 ? 112.837 0.185 83.723 1.00 127.53 295 THR C C 1
ATOM 15142 O O . THR C 1 312 ? 113.728 -0.681 83.719 1.00 127.90 295 THR C O 1
ATOM 15153 N N . THR C 1 313 ? 113.090 1.473 83.473 1.00 125.66 296 THR C N 1
ATOM 15154 C CA . THR C 1 313 ? 114.453 1.933 83.217 1.00 122.08 296 THR C CA 1
ATOM 15155 C C . THR C 1 313 ? 115.392 1.513 84.344 1.00 119.10 296 THR C C 1
ATOM 15156 O O . THR C 1 313 ? 116.439 0.901 84.106 1.00 126.29 296 THR C O 1
ATOM 15167 N N . LEU C 1 314 ? 115.028 1.844 85.582 1.00 116.38 297 LEU C N 1
ATOM 15168 C CA . LEU C 1 314 ? 115.843 1.476 86.736 1.00 112.78 297 LEU C CA 1
ATOM 15169 C C . LEU C 1 314 ? 116.039 -0.032 86.816 1.00 122.67 297 LEU C C 1
ATOM 15170 O O . LEU C 1 314 ? 117.161 -0.518 87.022 1.00 126.80 297 LEU C O 1
ATOM 15186 N N . LEU C 1 315 ? 114.952 -0.790 86.660 1.00 131.87 298 LEU C N 1
ATOM 15187 C CA . LEU C 1 315 ? 115.009 -2.230 86.859 1.00 123.41 298 LEU C CA 1
ATOM 15188 C C . LEU C 1 315 ? 115.939 -2.899 85.861 1.00 128.68 298 LEU C C 1
ATOM 15189 O O . LEU C 1 315 ? 116.544 -3.922 86.181 1.00 135.03 298 LEU C O 1
ATOM 15205 N N . THR C 1 316 ? 116.059 -2.362 84.647 1.00 127.87 299 THR C N 1
ATOM 15206 C CA . THR C 1 316 ? 117.013 -2.952 83.706 1.00 137.27 299 THR C CA 1
ATOM 15207 C C . THR C 1 316 ? 118.431 -2.949 84.287 1.00 132.71 299 THR C C 1
ATOM 15208 O O . THR C 1 316 ? 119.089 -3.999 84.377 1.00 135.15 299 THR C O 1
ATOM 15219 N N . GLU C 1 317 ? 118.912 -1.771 84.703 1.00 125.79 300 GLU C N 1
ATOM 15220 C CA . GLU C 1 317 ? 120.241 -1.668 85.302 1.00 126.38 300 GLU C CA 1
ATOM 15221 C C . GLU C 1 317 ? 120.346 -2.544 86.543 1.00 132.01 300 GLU C C 1
ATOM 15222 O O . GLU C 1 317 ? 121.370 -3.209 86.770 1.00 145.84 300 GLU C O 1
ATOM 15234 N N . ALA C 1 318 ? 119.308 -2.521 87.382 1.00 124.79 301 ALA C N 1
ATOM 15235 C CA . ALA C 1 318 ? 119.321 -3.322 88.600 1.00 122.42 301 ALA C CA 1
ATOM 15236 C C . ALA C 1 318 ? 119.478 -4.805 88.288 1.00 129.17 301 ALA C C 1
ATOM 15237 O O . ALA C 1 318 ? 120.222 -5.517 88.971 1.00 131.37 301 ALA C O 1
ATOM 15244 N N . VAL C 1 319 ? 118.768 -5.294 87.270 1.00 131.06 302 VAL C N 1
ATOM 15245 C CA . VAL C 1 319 ? 118.872 -6.698 86.886 1.00 138.37 302 VAL C CA 1
ATOM 15246 C C . VAL C 1 319 ? 120.275 -7.003 86.389 1.00 149.34 302 VAL C C 1
ATOM 15247 O O . VAL C 1 319 ? 120.831 -8.071 86.674 1.00 149.05 302 VAL C O 1
ATOM 15260 N N . LYS C 1 320 ? 120.870 -6.077 85.634 1.00 147.48 303 LYS C N 1
ATOM 15261 C CA . LYS C 1 320 ? 122.238 -6.297 85.171 1.00 136.11 303 LYS C CA 1
ATOM 15262 C C . LYS C 1 320 ? 123.192 -6.479 86.348 1.00 134.14 303 LYS C C 1
ATOM 15263 O O . LYS C 1 320 ? 123.974 -7.440 86.390 1.00 135.86 303 LYS C O 1
ATOM 15282 N N . ILE C 1 321 ? 123.149 -5.558 87.315 1.00 132.85 304 ILE C N 1
ATOM 15283 C CA . ILE C 1 321 ? 124.049 -5.661 88.467 1.00 133.79 304 ILE C CA 1
ATOM 15284 C C . ILE C 1 321 ? 123.761 -6.931 89.267 1.00 137.16 304 ILE C C 1
ATOM 15285 O O . ILE C 1 321 ? 124.684 -7.593 89.765 1.00 139.05 304 ILE C O 1
ATOM 15301 N N . GLU C 1 322 ? 122.481 -7.276 89.431 1.00 142.63 305 GLU C N 1
ATOM 15302 C CA . GLU C 1 322 ? 122.125 -8.500 90.143 1.00 146.66 305 GLU C CA 1
ATOM 15303 C C . GLU C 1 322 ? 122.753 -9.716 89.476 1.00 150.65 305 GLU C C 1
ATOM 15304 O O . GLU C 1 322 ? 123.340 -10.577 90.145 1.00 152.03 305 GLU C O 1
ATOM 15316 N N . GLN C 1 323 ? 122.629 -9.804 88.150 1.00 158.11 306 GLN C N 1
ATOM 15317 C CA . GLN C 1 323 ? 123.219 -10.919 87.420 1.00 163.57 306 GLN C CA 1
ATOM 15318 C C . GLN C 1 323 ? 124.730 -10.943 87.597 1.00 160.82 306 GLN C C 1
ATOM 15319 O O . GLN C 1 323 ? 125.323 -12.010 87.797 1.00 167.77 306 GLN C O 1
ATOM 15333 N N . VAL C 1 324 ? 125.371 -9.774 87.520 1.00 146.25 307 VAL C N 1
ATOM 15334 C CA . VAL C 1 324 ? 126.816 -9.704 87.726 1.00 138.89 307 VAL C CA 1
ATOM 15335 C C . VAL C 1 324 ? 127.192 -10.319 89.068 1.00 144.19 307 VAL C C 1
ATOM 15336 O O . VAL C 1 324 ? 128.049 -11.208 89.145 1.00 153.48 307 VAL C O 1
ATOM 15349 N N . TRP C 1 325 ? 126.559 -9.853 90.148 1.00 146.13 308 TRP C N 1
ATOM 15350 C CA . TRP C 1 325 ? 126.949 -10.323 91.477 1.00 147.70 308 TRP C CA 1
ATOM 15351 C C . TRP C 1 325 ? 126.649 -11.807 91.669 1.00 150.02 308 TRP C C 1
ATOM 15352 O O . TRP C 1 325 ? 127.457 -12.532 92.265 1.00 153.42 308 TRP C O 1
ATOM 15373 N N . ILE C 1 326 ? 125.517 -12.292 91.155 1.00 153.48 309 ILE C N 1
ATOM 15374 C CA . ILE C 1 326 ? 125.197 -13.704 91.341 1.00 167.16 309 ILE C CA 1
ATOM 15375 C C . ILE C 1 326 ? 126.163 -14.587 90.558 1.00 166.73 309 ILE C C 1
ATOM 15376 O O . ILE C 1 326 ? 126.664 -15.593 91.079 1.00 169.55 309 ILE C O 1
ATOM 15392 N N . SER C 1 327 ? 126.460 -14.223 89.307 1.00 168.69 310 SER C N 1
ATOM 15393 C CA . SER C 1 327 ? 127.422 -14.995 88.526 1.00 182.03 310 SER C CA 1
ATOM 15394 C C . SER C 1 327 ? 128.800 -14.980 89.174 1.00 162.74 310 SER C C 1
ATOM 15395 O O . SER C 1 327 ? 129.491 -16.006 89.210 1.00 159.65 310 SER C O 1
ATOM 15403 N N . PHE C 1 328 ? 129.221 -13.821 89.683 1.00 161.27 311 PHE C N 1
ATOM 15404 C CA . PHE C 1 328 ? 130.515 -13.725 90.349 1.00 159.89 311 PHE C CA 1
ATOM 15405 C C . PHE C 1 328 ? 130.575 -14.644 91.563 1.00 158.86 311 PHE C C 1
ATOM 15406 O O . PHE C 1 328 ? 131.543 -15.395 91.739 1.00 165.64 311 PHE C O 1
ATOM 15423 N N . ALA C 1 329 ? 129.542 -14.606 92.409 1.00 155.46 312 ALA C N 1
ATOM 15424 C CA . ALA C 1 329 ? 129.524 -15.478 93.579 1.00 156.41 312 ALA C CA 1
ATOM 15425 C C . ALA C 1 329 ? 129.552 -16.949 93.177 1.00 181.01 312 ALA C C 1
ATOM 15426 O O . ALA C 1 329 ? 130.264 -17.755 93.792 1.00 193.85 312 ALA C O 1
ATOM 15433 N N . GLU C 1 330 ? 128.798 -17.317 92.137 1.00 178.56 313 GLU C N 1
ATOM 15434 C CA . GLU C 1 330 ? 128.769 -18.712 91.701 1.00 178.34 313 GLU C CA 1
ATOM 15435 C C . GLU C 1 330 ? 130.140 -19.174 91.220 1.00 175.30 313 GLU C C 1
ATOM 15436 O O . GLU C 1 330 ? 130.640 -20.227 91.640 1.00 172.31 313 GLU C O 1
ATOM 15448 N N . GLN C 1 331 ? 130.770 -18.392 90.338 1.00 169.69 314 GLN C N 1
ATOM 15449 C CA . GLN C 1 331 ? 132.090 -18.761 89.837 1.00 158.46 314 GLN C CA 1
ATOM 15450 C C . GLN C 1 331 ? 133.109 -18.838 90.964 1.00 168.31 314 GLN C C 1
ATOM 15451 O O . GLN C 1 331 ? 133.960 -19.738 90.983 1.00 175.43 314 GLN C O 1
ATOM 15465 N N . LEU C 1 332 ? 133.046 -17.903 91.915 1.00 169.22 315 LEU C N 1
ATOM 15466 C CA . LEU C 1 332 ? 134.021 -17.906 92.998 1.00 177.15 315 LEU C CA 1
ATOM 15467 C C . LEU C 1 332 ? 133.836 -19.116 93.906 1.00 184.85 315 LEU C C 1
ATOM 15468 O O . LEU C 1 332 ? 134.821 -19.720 94.338 1.00 191.77 315 LEU C O 1
ATOM 15484 N N . HIS C 1 333 ? 132.591 -19.500 94.201 1.00 182.80 316 HIS C N 1
ATOM 15485 C CA . HIS C 1 333 ? 132.376 -20.723 94.974 1.00 185.49 316 HIS C CA 1
ATOM 15486 C C . HIS C 1 333 ? 132.886 -21.947 94.220 1.00 192.88 316 HIS C C 1
ATOM 15487 O O . HIS C 1 333 ? 133.512 -22.847 94.813 1.00 199.13 316 HIS C O 1
ATOM 15501 N N 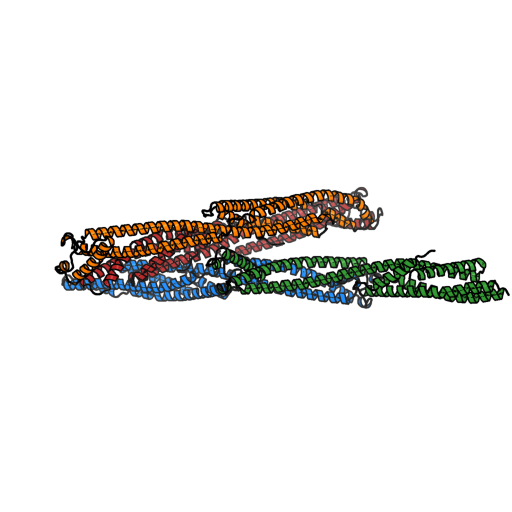. LYS C 1 334 ? 132.629 -22.000 92.910 1.00 198.77 317 LYS C N 1
ATOM 15502 C CA . LYS C 1 334 ? 133.098 -23.131 92.118 1.00 195.51 317 LYS C CA 1
ATOM 15503 C C . LYS C 1 334 ? 134.613 -23.237 92.209 1.00 196.07 317 LYS C C 1
ATOM 15504 O O . LYS C 1 334 ? 135.163 -24.320 92.439 1.00 198.50 317 LYS C O 1
ATOM 15523 N N . LEU C 1 335 ? 135.305 -22.105 92.049 1.00 193.24 318 LEU C N 1
ATOM 15524 C CA . LEU C 1 335 ? 136.761 -22.124 92.112 1.00 195.17 318 LEU C CA 1
ATOM 15525 C C . LEU C 1 335 ? 137.241 -22.433 93.525 1.00 194.72 318 LEU C C 1
ATOM 15526 O O . LEU C 1 335 ? 138.311 -23.027 93.699 1.00 196.13 318 LEU C O 1
ATOM 15542 N N . SER C 1 336 ? 136.477 -22.030 94.545 1.00 194.55 319 SER C N 1
ATOM 15543 C CA . SER C 1 336 ? 136.899 -22.279 95.918 1.00 194.27 319 SER C CA 1
ATOM 15544 C C . SER C 1 336 ? 136.949 -23.775 96.177 1.00 202.72 319 SER C C 1
ATOM 15545 O O . SER C 1 336 ? 137.914 -24.286 96.756 1.00 208.49 319 SER C O 1
ATOM 15553 N N . ASN C 1 337 ? 135.907 -24.496 95.760 1.00 198.00 320 ASN C N 1
ATOM 15554 C CA . ASN C 1 337 ? 135.946 -25.951 95.899 1.00 196.77 320 ASN C CA 1
ATOM 15555 C C . ASN C 1 337 ? 137.001 -26.571 94.985 1.00 196.79 320 ASN C C 1
ATOM 15556 O O . ASN C 1 337 ? 137.807 -27.399 95.425 1.00 194.08 320 ASN C O 1
ATOM 15567 N N . ASP C 1 338 ? 137.024 -26.166 93.713 1.00 202.03 321 ASP C N 1
ATOM 15568 C CA . ASP C 1 338 ? 137.924 -26.785 92.743 1.00 201.94 321 ASP C CA 1
ATOM 15569 C C . ASP C 1 338 ? 139.359 -26.280 92.869 1.00 200.66 321 ASP C C 1
ATOM 15570 O O . ASP C 1 338 ? 140.301 -27.080 92.888 1.00 200.81 321 ASP C O 1
ATOM 15579 N N . GLU C 1 339 ? 139.554 -24.961 92.926 1.00 198.67 322 GLU C N 1
ATOM 15580 C CA . GLU C 1 339 ? 140.893 -24.379 93.026 1.00 189.56 322 GLU C CA 1
ATOM 15581 C C . GLU C 1 339 ? 141.698 -24.676 91.765 1.00 186.63 322 GLU C C 1
ATOM 15582 O O . GLU C 1 339 ? 142.928 -24.742 91.799 1.00 181.31 322 GLU C O 1
ATOM 15594 N N . ILE C 1 340 ? 141.003 -24.864 90.640 1.00 193.10 323 ILE C N 1
ATOM 15595 C CA . ILE C 1 340 ? 141.677 -25.240 89.398 1.00 193.50 323 ILE C CA 1
ATOM 15596 C C . ILE C 1 340 ? 142.611 -24.130 88.926 1.00 190.08 323 ILE C C 1
ATOM 15597 O O . ILE C 1 340 ? 143.785 -24.378 88.623 1.00 193.95 323 ILE C O 1
ATOM 15613 N N . ASN C 1 341 ? 142.119 -22.891 88.856 1.00 186.20 324 ASN C N 1
ATOM 15614 C CA . ASN C 1 341 ? 142.919 -21.766 88.376 1.00 182.92 324 ASN C CA 1
ATOM 15615 C C . ASN C 1 341 ? 143.179 -20.797 89.523 1.00 171.67 324 ASN C C 1
ATOM 15616 O O . ASN C 1 341 ? 142.278 -20.062 89.943 1.00 167.06 324 ASN C O 1
ATOM 15627 N N . GLN C 1 342 ? 144.415 -20.807 90.029 1.00 173.61 325 GLN C N 1
ATOM 15628 C CA . GLN C 1 342 ? 144.776 -19.949 91.151 1.00 177.85 325 GLN C CA 1
ATOM 15629 C C . GLN C 1 342 ? 144.927 -18.494 90.721 1.00 175.53 325 GLN C C 1
ATOM 15630 O O . GLN C 1 342 ? 144.521 -17.580 91.448 1.00 169.35 325 GLN C O 1
ATOM 15644 N N . GLN C 1 343 ? 145.518 -18.261 89.546 1.00 178.36 326 GLN C N 1
ATOM 15645 C CA . GLN C 1 343 ? 145.972 -16.920 89.189 1.00 179.40 326 GLN C CA 1
ATOM 15646 C C . GLN C 1 343 ? 144.845 -16.081 88.592 1.00 176.63 326 GLN C C 1
ATOM 15647 O O . GLN C 1 343 ? 144.616 -14.937 89.012 1.00 177.50 326 GLN C O 1
ATOM 15661 N N . ASP C 1 344 ? 144.128 -16.633 87.611 1.00 176.01 327 ASP C N 1
ATOM 15662 C CA . ASP C 1 344 ? 143.024 -15.894 87.011 1.00 179.25 327 ASP C CA 1
ATOM 15663 C C . ASP C 1 344 ? 141.935 -15.630 88.035 1.00 173.61 327 ASP C C 1
ATOM 15664 O O . ASP C 1 344 ? 141.174 -14.675 87.887 1.00 180.31 327 ASP C O 1
ATOM 15673 N N . LEU C 1 345 ? 141.801 -16.491 89.043 1.00 168.04 328 LEU C N 1
ATOM 15674 C CA . LEU C 1 345 ? 140.833 -16.220 90.097 1.00 164.64 328 LEU C CA 1
ATOM 15675 C C . LEU C 1 345 ? 141.115 -14.870 90.737 1.00 166.39 328 LEU C C 1
ATOM 15676 O O . LEU C 1 345 ? 140.227 -14.014 90.832 1.00 164.19 328 LEU C O 1
ATOM 15692 N N . SER C 1 346 ? 142.372 -14.638 91.119 1.00 166.32 329 SER C N 1
ATOM 15693 C CA . SER C 1 346 ? 142.759 -13.346 91.672 1.00 166.08 329 SER C CA 1
ATOM 15694 C C . SER C 1 346 ? 142.586 -12.234 90.643 1.00 168.39 329 SER C C 1
ATOM 15695 O O . SER C 1 346 ? 142.094 -11.146 90.971 1.00 163.94 329 SER C O 1
ATOM 15703 N N . ASN C 1 347 ? 143.012 -12.477 89.399 1.00 173.38 330 ASN C N 1
ATOM 15704 C CA . ASN C 1 347 ? 142.900 -11.451 88.363 1.00 171.26 330 ASN C CA 1
ATOM 15705 C C . ASN C 1 347 ? 141.457 -11.006 88.150 1.00 170.84 330 ASN C C 1
ATOM 15706 O O . ASN C 1 347 ? 141.170 -9.807 88.097 1.00 185.32 330 ASN C O 1
ATOM 15717 N N . LEU C 1 348 ? 140.534 -11.957 87.997 1.00 167.62 331 LEU C N 1
ATOM 15718 C CA . LEU C 1 348 ? 139.127 -11.607 87.835 1.00 171.95 331 LEU C CA 1
ATOM 15719 C C . LEU C 1 348 ? 138.585 -10.947 89.094 1.00 166.48 331 LEU C C 1
ATOM 15720 O O . LEU C 1 348 ? 137.707 -10.083 89.013 1.00 163.16 331 LEU C O 1
ATOM 15736 N N . ILE C 1 349 ? 139.016 -11.406 90.273 1.00 163.52 332 ILE C N 1
ATOM 15737 C CA . ILE C 1 349 ? 138.559 -10.772 91.504 1.00 158.44 332 ILE C CA 1
ATOM 15738 C C . ILE C 1 349 ? 138.922 -9.293 91.470 1.00 156.30 332 ILE C C 1
ATOM 15739 O O . ILE C 1 349 ? 138.103 -8.420 91.790 1.00 166.84 332 ILE C O 1
ATOM 15755 N N . ASN C 1 350 ? 140.145 -8.989 91.034 1.00 156.82 333 ASN C N 1
ATOM 15756 C CA . ASN C 1 350 ? 140.565 -7.599 90.885 1.00 155.64 333 ASN C CA 1
ATOM 15757 C C . ASN C 1 350 ? 139.771 -6.892 89.790 1.00 159.07 333 ASN C C 1
ATOM 15758 O O . ASN C 1 350 ? 139.476 -5.700 89.910 1.00 161.68 333 ASN C O 1
ATOM 15769 N N . GLY C 1 351 ? 139.470 -7.585 88.691 1.00 159.08 334 GLY C N 1
ATOM 15770 C CA . GLY C 1 351 ? 138.648 -6.983 87.649 1.00 168.21 334 GLY C CA 1
ATOM 15771 C C . GLY C 1 351 ? 137.281 -6.563 88.160 1.00 154.33 334 GLY C C 1
ATOM 15772 O O . GLY C 1 351 ? 136.797 -5.467 87.868 1.00 149.81 334 GLY C O 1
ATOM 15776 N N . GLN C 1 352 ? 136.627 -7.449 88.909 1.00 149.59 335 GLN C N 1
ATOM 15777 C CA . GLN C 1 352 ? 135.343 -7.111 89.513 1.00 148.80 335 GLN C CA 1
ATOM 15778 C C . GLN C 1 352 ? 135.506 -5.973 90.513 1.00 144.97 335 GLN C C 1
ATOM 15779 O O . GLN C 1 352 ? 134.600 -5.150 90.682 1.00 144.55 335 GLN C O 1
ATOM 15793 N N . LEU C 1 353 ? 136.636 -5.936 91.224 1.00 148.16 336 LEU C N 1
ATOM 15794 C CA . LEU C 1 353 ? 136.908 -4.798 92.097 1.00 148.04 336 LEU C CA 1
ATOM 15795 C C . LEU C 1 353 ? 136.976 -3.512 91.282 1.00 149.52 336 LEU C C 1
ATOM 15796 O O . LEU C 1 353 ? 136.449 -2.475 91.696 1.00 149.29 336 LEU C O 1
ATOM 15812 N N . ASP C 1 354 ? 137.650 -3.559 90.132 1.00 155.67 337 ASP C N 1
ATOM 15813 C CA . ASP C 1 354 ? 137.688 -2.416 89.224 1.00 157.24 337 ASP C CA 1
ATOM 15814 C C . ASP C 1 354 ? 136.282 -2.021 88.799 1.00 157.64 337 ASP C C 1
ATOM 15815 O O . ASP C 1 354 ? 135.978 -0.837 88.651 1.00 162.73 337 ASP C O 1
ATOM 15824 N N . PHE C 1 355 ? 135.426 -3.011 88.559 1.00 154.15 338 PHE C N 1
ATOM 15825 C CA . PHE C 1 355 ? 134.031 -2.748 88.208 1.00 157.51 338 PHE C CA 1
ATOM 15826 C C . PHE C 1 355 ? 133.309 -2.011 89.337 1.00 144.96 338 PHE C C 1
ATOM 15827 O O . PHE C 1 355 ? 132.626 -1.000 89.108 1.00 138.68 338 PHE C O 1
ATOM 15844 N N . LEU C 1 356 ? 133.459 -2.504 90.568 1.00 142.23 339 LEU C N 1
ATOM 15845 C CA . LEU C 1 356 ? 132.847 -1.843 91.716 1.00 132.92 339 LEU C CA 1
ATOM 15846 C C . LEU C 1 356 ? 133.362 -0.415 91.842 1.00 137.09 339 LEU C C 1
ATOM 15847 O O . LEU C 1 356 ? 132.590 0.524 92.083 1.00 140.68 339 LEU C O 1
ATOM 15863 N N . ASN C 1 357 ? 134.675 -0.243 91.674 1.00 141.42 340 ASN C N 1
ATOM 15864 C CA . ASN C 1 357 ? 135.291 1.074 91.753 1.00 147.12 340 ASN C CA 1
ATOM 15865 C C . ASN C 1 357 ? 134.791 1.984 90.641 1.00 155.25 340 ASN C C 1
ATOM 15866 O O . ASN C 1 357 ? 134.659 3.190 90.839 1.00 166.69 340 ASN C O 1
ATOM 15877 N N . ASN C 1 358 ? 134.541 1.433 89.455 1.00 153.86 341 ASN C N 1
ATOM 15878 C CA . ASN C 1 358 ? 133.970 2.216 88.363 1.00 154.73 341 ASN C CA 1
ATOM 15879 C C . ASN C 1 358 ? 132.584 2.734 88.737 1.00 150.60 341 ASN C C 1
ATOM 15880 O O . ASN C 1 358 ? 132.264 3.914 88.520 1.00 153.35 341 ASN C O 1
ATOM 15891 N N . LEU C 1 359 ? 131.738 1.860 89.293 1.00 145.73 342 LEU C N 1
ATOM 15892 C CA . LEU C 1 359 ? 130.413 2.320 89.708 1.00 144.49 342 LEU C CA 1
ATOM 15893 C C . LEU C 1 359 ? 130.535 3.419 90.757 1.00 146.77 342 LEU C C 1
ATOM 15894 O O . LEU C 1 359 ? 129.864 4.455 90.671 1.00 163.85 342 LEU C O 1
ATOM 15910 N N . THR C 1 360 ? 131.408 3.215 91.748 1.00 138.65 343 THR C N 1
ATOM 15911 C CA . THR C 1 360 ? 131.619 4.232 92.777 1.00 130.65 343 THR C CA 1
ATOM 15912 C C . THR C 1 360 ? 132.163 5.528 92.180 1.00 141.89 343 THR C C 1
ATOM 15913 O O . THR C 1 360 ? 131.802 6.623 92.623 1.00 157.02 343 THR C O 1
ATOM 15924 N N . LEU C 1 361 ? 133.059 5.422 91.198 1.00 141.05 344 LEU C N 1
ATOM 15925 C CA . LEU C 1 361 ? 133.645 6.601 90.572 1.00 147.92 344 LEU C CA 1
ATOM 15926 C C . LEU C 1 361 ? 132.575 7.440 89.895 1.00 152.63 344 LEU C C 1
ATOM 15927 O O . LEU C 1 361 ? 132.516 8.663 90.078 1.00 157.97 344 LEU C O 1
ATOM 15943 N N . GLN C 1 362 ? 131.710 6.798 89.107 1.00 155.16 345 GLN C N 1
ATOM 15944 C CA . GLN C 1 362 ? 130.618 7.540 88.485 1.00 160.48 345 GLN C CA 1
ATOM 15945 C C . GLN C 1 362 ? 129.701 8.132 89.545 1.00 149.53 345 GLN C C 1
ATOM 15946 O O . GLN C 1 362 ? 129.327 9.310 89.475 1.00 142.63 345 GLN C O 1
ATOM 15960 N N . TYR C 1 363 ? 129.359 7.334 90.556 1.00 146.98 346 TYR C N 1
ATOM 15961 C CA . TYR C 1 363 ? 128.504 7.801 91.639 1.00 145.67 346 TYR C CA 1
ATOM 15962 C C . TYR C 1 363 ? 129.049 9.089 92.249 1.00 153.12 346 TYR C C 1
ATOM 15963 O O . TYR C 1 363 ? 128.318 10.072 92.412 1.00 159.51 346 TYR C O 1
ATOM 15981 N N . ASN C 1 364 ? 130.341 9.103 92.589 1.00 153.59 347 ASN C N 1
ATOM 15982 C CA . ASN C 1 364 ? 130.935 10.296 93.189 1.00 155.11 347 ASN C CA 1
ATOM 15983 C C . ASN C 1 364 ? 131.007 11.459 92.201 1.00 161.58 347 ASN C C 1
ATOM 15984 O O . ASN C 1 364 ? 130.811 12.617 92.587 1.00 170.34 347 ASN C O 1
ATOM 15995 N N . LYS C 1 365 ? 131.289 11.179 90.924 1.00 161.85 348 LYS C N 1
ATOM 15996 C CA . LYS C 1 365 ? 131.438 12.260 89.950 1.00 162.91 348 LYS C CA 1
ATOM 15997 C C . LYS C 1 365 ? 130.121 12.992 89.703 1.00 167.51 348 LYS C C 1
ATOM 15998 O O . LYS C 1 365 ? 130.085 14.228 89.685 1.00 159.57 348 LYS C O 1
ATOM 16017 N N . LEU C 1 366 ? 129.029 12.249 89.502 1.00 167.88 349 LEU C N 1
ATOM 16018 C CA . LEU C 1 366 ? 127.780 12.881 89.077 1.00 165.48 349 LEU C CA 1
ATOM 16019 C C . LEU C 1 366 ? 127.285 13.917 90.080 1.00 171.60 349 LEU C C 1
ATOM 16020 O O . LEU C 1 366 ? 126.742 14.954 89.682 1.00 166.13 349 LEU C O 1
ATOM 16036 N N . LYS C 1 367 ? 127.496 13.678 91.373 1.00 174.77 350 LYS C N 1
ATOM 16037 C CA . LYS C 1 367 ? 126.931 14.522 92.433 1.00 169.24 350 LYS C CA 1
ATOM 16038 C C . LYS C 1 367 ? 125.650 15.241 92.013 1.00 155.10 350 LYS C C 1
ATOM 16039 O O . LYS C 1 367 ? 125.564 16.468 92.069 1.00 152.31 350 LYS C O 1
ATOM 16058 N N . TYR D 1 30 ? 28.653 62.182 76.608 1.00 171.48 13 TYR D N 1
ATOM 16059 C CA . TYR D 1 30 ? 28.470 60.959 75.838 1.00 145.51 13 TYR D CA 1
ATOM 16060 C C . TYR D 1 30 ? 29.679 60.043 75.991 1.00 145.06 13 TYR D C 1
ATOM 16061 O O . TYR D 1 30 ? 30.803 60.519 76.147 1.00 145.62 13 TYR D O 1
ATOM 16078 N N . PRO D 1 31 ? 29.456 58.731 75.946 1.00 161.07 14 PRO D N 1
ATOM 16079 C CA . PRO D 1 31 ? 30.565 57.791 76.132 1.00 143.56 14 PRO D CA 1
ATOM 16080 C C . PRO D 1 31 ? 31.449 57.681 74.901 1.00 132.12 14 PRO D C 1
ATOM 16081 O O . PRO D 1 31 ? 30.992 57.780 73.759 1.00 118.92 14 PRO D O 1
ATOM 16092 N N . GLU D 1 32 ? 32.738 57.472 75.154 1.00 146.41 15 GLU D N 1
ATOM 16093 C CA . GLU D 1 32 ? 33.685 57.266 74.069 1.00 146.87 15 GLU D CA 1
ATOM 16094 C C . GLU D 1 32 ? 33.290 56.021 73.288 1.00 130.04 15 GLU D C 1
ATOM 16095 O O . GLU D 1 32 ? 32.850 55.022 73.863 1.00 128.52 15 GLU D O 1
ATOM 16107 N N . ILE D 1 33 ? 33.440 56.082 71.968 1.00 127.47 16 ILE D N 1
ATOM 16108 C CA . ILE D 1 33 ? 33.099 54.960 71.105 1.00 121.77 16 ILE D CA 1
ATOM 16109 C C . ILE D 1 33 ? 34.229 54.759 70.109 1.00 129.50 16 ILE D C 1
ATOM 16110 O O . ILE D 1 33 ? 34.697 55.720 69.488 1.00 130.68 16 ILE D O 1
ATOM 16126 N N . ASN D 1 34 ? 34.662 53.512 69.958 1.00 134.21 17 ASN D N 1
ATOM 16127 C CA . ASN D 1 34 ? 35.695 53.136 68.999 1.00 144.01 17 ASN D CA 1
ATOM 16128 C C . ASN D 1 34 ? 34.982 52.433 67.846 1.00 115.72 17 ASN D C 1
ATOM 16129 O O . ASN D 1 34 ? 34.758 51.221 67.887 1.00 111.76 17 ASN D O 1
ATOM 16140 N N . ILE D 1 35 ? 34.624 53.197 66.811 1.00 109.80 18 ILE D N 1
ATOM 16141 C CA . ILE D 1 35 ? 33.930 52.596 65.674 1.00 109.73 18 ILE D CA 1
ATOM 16142 C C . ILE D 1 35 ? 34.900 51.810 64.804 1.00 106.05 18 ILE D C 1
ATOM 16143 O O . ILE D 1 35 ? 34.480 50.922 64.055 1.00 106.70 18 ILE D O 1
ATOM 16159 N N . LYS D 1 36 ? 36.186 52.163 64.827 1.00 118.02 19 LYS D N 1
ATOM 16160 C CA . LYS D 1 36 ? 37.165 51.434 64.030 1.00 129.01 19 LYS D CA 1
ATOM 16161 C C . LYS D 1 36 ? 37.085 49.943 64.322 1.00 111.97 19 LYS D C 1
ATOM 16162 O O . LYS D 1 36 ? 37.074 49.118 63.403 1.00 105.45 19 LYS D O 1
ATOM 16181 N N . ALA D 1 37 ? 37.021 49.579 65.605 1.00 112.73 20 ALA D N 1
ATOM 16182 C CA . ALA D 1 37 ? 36.856 48.175 65.960 1.00 112.41 20 ALA D CA 1
ATOM 16183 C C . ALA D 1 37 ? 35.558 47.618 65.387 1.00 105.59 20 ALA D C 1
ATOM 16184 O O . ALA D 1 37 ? 35.515 46.471 64.935 1.00 110.94 20 ALA D O 1
ATOM 16191 N N . MET D 1 38 ? 34.497 48.428 65.364 1.00 95.64 21 MET D N 1
ATOM 16192 C CA . MET D 1 38 ? 33.211 47.963 64.848 1.00 102.07 21 MET D CA 1
ATOM 16193 C C . MET D 1 38 ? 33.298 47.623 63.362 1.00 97.19 21 MET D C 1
ATOM 16194 O O . MET D 1 38 ? 32.950 46.511 62.936 1.00 92.57 21 MET D O 1
ATOM 16208 N N . ASN D 1 39 ? 33.754 48.580 62.554 1.00 105.07 22 ASN D N 1
ATOM 16209 C CA . ASN D 1 39 ? 33.862 48.350 61.118 1.00 110.88 22 ASN D CA 1
ATOM 16210 C C . ASN D 1 39 ? 34.861 47.242 60.813 1.00 107.23 22 ASN D C 1
ATOM 16211 O O . ASN D 1 39 ? 34.657 46.447 59.885 1.00 108.86 22 ASN D O 1
ATOM 16222 N N . GLN D 1 40 ? 35.952 47.171 61.577 1.00 101.52 23 GLN D N 1
ATOM 16223 C CA . GLN D 1 40 ? 36.940 46.129 61.344 1.00 112.01 23 GLN D CA 1
ATOM 16224 C C . GLN D 1 40 ? 36.347 44.763 61.667 1.00 112.45 23 GLN D C 1
ATOM 16225 O O . GLN D 1 40 ? 36.634 43.775 60.984 1.00 114.90 23 GLN D O 1
ATOM 16239 N N . ALA D 1 41 ? 35.503 44.697 62.699 1.00 108.09 24 ALA D N 1
ATOM 16240 C CA . ALA D 1 41 ? 34.790 43.465 63.011 1.00 104.47 24 ALA D CA 1
ATOM 16241 C C . ALA D 1 41 ? 33.870 43.066 61.866 1.00 97.38 24 ALA D C 1
ATOM 16242 O O . ALA D 1 41 ? 33.811 41.893 61.485 1.00 107.22 24 ALA D O 1
ATOM 16249 N N . VAL D 1 42 ? 33.130 44.028 61.314 1.00 90.50 25 VAL D N 1
ATOM 16250 C CA . VAL D 1 42 ? 32.256 43.725 60.179 1.00 97.10 25 VAL D CA 1
ATOM 16251 C C . VAL D 1 42 ? 33.067 43.150 59.022 1.00 103.95 25 VAL D C 1
ATOM 16252 O O . VAL D 1 42 ? 32.714 42.115 58.439 1.00 114.18 25 VAL D O 1
ATOM 16265 N N . ASN D 1 43 ? 34.163 43.822 58.667 1.00 105.24 26 ASN D N 1
ATOM 16266 C CA . ASN D 1 43 ? 34.967 43.378 57.533 1.00 110.90 26 ASN D CA 1
ATOM 16267 C C . ASN D 1 43 ? 35.583 42.006 57.788 1.00 108.63 26 ASN D C 1
ATOM 16268 O O . ASN D 1 43 ? 35.612 41.156 56.890 1.00 120.23 26 ASN D O 1
ATOM 16279 N N . THR D 1 44 ? 36.110 41.780 58.994 1.00 105.50 27 THR D N 1
ATOM 16280 C CA . THR D 1 44 ? 36.675 40.476 59.321 1.00 111.41 27 THR D CA 1
ATOM 16281 C C . THR D 1 44 ? 35.609 39.389 59.277 1.00 101.31 27 THR D C 1
ATOM 16282 O O . THR D 1 44 ? 35.882 38.260 58.853 1.00 106.66 27 THR D O 1
ATOM 16293 N N . ILE D 1 45 ? 34.392 39.701 59.729 1.00 100.06 28 ILE D N 1
ATOM 16294 C CA . ILE D 1 45 ? 33.291 38.749 59.625 1.00 97.56 28 ILE D CA 1
ATOM 16295 C C . ILE D 1 45 ? 33.060 38.384 58.169 1.00 95.03 28 ILE D C 1
ATOM 16296 O O . ILE D 1 45 ? 32.902 37.209 57.819 1.00 94.80 28 ILE D O 1
ATOM 16312 N N . TRP D 1 46 ? 33.019 39.394 57.299 1.00 103.72 29 TRP D N 1
ATOM 16313 C CA . TRP D 1 46 ? 32.849 39.131 55.873 1.00 107.55 29 TRP D CA 1
ATOM 16314 C C . TRP D 1 46 ? 33.961 38.228 55.346 1.00 104.32 29 TRP D C 1
ATOM 16315 O O . TRP D 1 46 ? 33.699 37.254 54.629 1.00 101.75 29 TRP D O 1
ATOM 16336 N N . LEU D 1 47 ? 35.214 38.542 55.686 1.00 105.70 30 LEU D N 1
ATOM 16337 C CA . LEU D 1 47 ? 36.333 37.716 55.232 1.00 121.09 30 LEU D CA 1
ATOM 16338 C C . LEU D 1 47 ? 36.174 36.270 55.675 1.00 112.10 30 LEU D C 1
ATOM 16339 O O . LEU D 1 47 ? 36.236 35.345 54.856 1.00 113.57 30 LEU D O 1
ATOM 16355 N N . LEU D 1 48 ? 35.985 36.051 56.976 1.00 105.19 31 LEU D N 1
ATOM 16356 C CA . LEU D 1 48 ? 35.870 34.688 57.478 1.00 98.44 31 LEU D CA 1
ATOM 16357 C C . LEU D 1 48 ? 34.702 33.968 56.818 1.00 98.57 31 LEU D C 1
ATOM 16358 O O . LEU D 1 48 ? 34.786 32.770 56.525 1.00 103.12 31 LEU D O 1
ATOM 16374 N N . ALA D 1 49 ? 33.601 34.681 56.574 1.00 102.49 32 ALA D N 1
ATOM 16375 C CA . ALA D 1 49 ? 32.495 34.093 55.828 1.00 102.69 32 ALA D CA 1
ATOM 16376 C C . ALA D 1 49 ? 32.940 33.659 54.438 1.00 113.13 32 ALA D C 1
ATOM 16377 O O . ALA D 1 49 ? 32.519 32.607 53.943 1.00 115.59 32 ALA D O 1
ATOM 16384 N N . GLN D 1 50 ? 33.791 34.459 53.788 1.00 113.84 33 GLN D N 1
ATOM 16385 C CA . GLN D 1 50 ? 34.259 34.097 52.454 1.00 109.88 33 GLN D CA 1
ATOM 16386 C C . GLN D 1 50 ? 35.078 32.814 52.487 1.00 104.24 33 GLN D C 1
ATOM 16387 O O . GLN D 1 50 ? 34.913 31.944 51.625 1.00 115.38 33 GLN D O 1
ATOM 16401 N N . ARG D 1 51 ? 35.970 32.676 53.466 1.00 109.53 34 ARG D N 1
ATOM 16402 C CA . ARG D 1 51 ? 36.848 31.515 53.560 1.00 120.25 34 ARG D CA 1
ATOM 16403 C C . ARG D 1 51 ? 36.476 30.695 54.795 1.00 126.45 34 ARG D C 1
ATOM 16404 O O . ARG D 1 51 ? 36.706 31.125 55.929 1.00 135.04 34 ARG D O 1
ATOM 16425 N N . GLN D 1 52 ? 35.886 29.522 54.583 1.00 123.45 35 GLN D N 1
ATOM 16426 C CA . GLN D 1 52 ? 35.640 28.596 55.687 1.00 135.96 35 GLN D CA 1
ATOM 16427 C C . GLN D 1 52 ? 35.838 27.177 55.177 1.00 154.14 35 GLN D C 1
ATOM 16428 O O . GLN D 1 52 ? 35.111 26.705 54.297 1.00 140.39 35 GLN D O 1
ATOM 16442 N N . THR D 1 53 ? 36.881 26.535 55.692 1.00 141.21 36 THR D N 1
ATOM 16443 C CA . THR D 1 53 ? 37.218 25.185 55.269 1.00 132.94 36 THR D CA 1
ATOM 16444 C C . THR D 1 53 ? 36.065 24.224 55.529 1.00 145.90 36 THR D C 1
ATOM 16445 O O . THR D 1 53 ? 35.666 23.456 54.647 1.00 176.28 36 THR D O 1
ATOM 16456 N N . SER D 1 54 ? 35.522 24.258 56.746 1.00 130.72 37 SER D N 1
ATOM 16457 C CA . SER D 1 54 ? 34.490 23.316 57.161 1.00 126.00 37 SER D CA 1
ATOM 16458 C C . SER D 1 54 ? 33.350 23.228 56.155 1.00 128.62 37 SER D C 1
ATOM 16459 O O . SER D 1 54 ? 32.758 24.237 55.763 1.00 135.43 37 SER D O 1
ATOM 16467 N N . GLY D 1 55 ? 33.050 21.993 55.755 1.00 112.44 38 GLY D N 1
ATOM 16468 C CA . GLY D 1 55 ? 32.118 21.667 54.692 1.00 118.47 38 GLY D CA 1
ATOM 16469 C C . GLY D 1 55 ? 30.647 21.670 55.059 1.00 118.18 38 GLY D C 1
ATOM 16470 O O . GLY D 1 55 ? 29.814 21.482 54.166 1.00 119.20 38 GLY D O 1
ATOM 16474 N N . ILE D 1 56 ? 30.298 21.860 56.331 1.00 106.88 39 ILE D N 1
ATOM 16475 C CA . ILE D 1 56 ? 28.906 21.710 56.748 1.00 109.43 39 ILE D CA 1
ATOM 16476 C C . ILE D 1 56 ? 28.092 22.806 56.067 1.00 119.50 39 ILE D C 1
ATOM 16477 O O . ILE D 1 56 ? 28.342 23.998 56.275 1.00 127.04 39 ILE D O 1
ATOM 16493 N N . GLU D 1 57 ? 27.109 22.413 55.248 1.00 116.76 40 GLU D N 1
ATOM 16494 C CA . GLU D 1 57 ? 26.350 23.417 54.500 1.00 117.50 40 GLU D CA 1
ATOM 16495 C C . GLU D 1 57 ? 25.588 24.360 55.421 1.00 118.80 40 GLU D C 1
ATOM 16496 O O . GLU D 1 57 ? 25.539 25.569 55.171 1.00 127.79 40 GLU D O 1
ATOM 16508 N N . ILE D 1 58 ? 24.934 23.826 56.453 1.00 114.08 41 ILE D N 1
ATOM 16509 C CA . ILE D 1 58 ? 24.160 24.689 57.340 1.00 117.35 41 ILE D CA 1
ATOM 16510 C C . ILE D 1 58 ? 25.058 25.761 57.941 1.00 120.62 41 ILE D C 1
ATOM 16511 O O . ILE D 1 58 ? 24.666 26.930 58.050 1.00 124.40 41 ILE D O 1
ATOM 16527 N N . ILE D 1 59 ? 26.271 25.384 58.355 1.00 112.68 42 ILE D N 1
ATOM 16528 C CA . ILE D 1 59 ? 27.196 26.376 58.896 1.00 105.85 42 ILE D CA 1
ATOM 16529 C C . ILE D 1 59 ? 27.523 27.419 57.835 1.00 101.68 42 ILE D C 1
ATOM 16530 O O . ILE D 1 59 ? 27.566 28.622 58.121 1.00 113.54 42 ILE D O 1
ATOM 16546 N N . ASN D 1 60 ? 27.747 26.982 56.592 1.00 101.45 43 ASN D N 1
ATOM 16547 C CA . ASN D 1 60 ? 28.019 27.933 55.516 1.00 112.30 43 ASN D CA 1
ATOM 16548 C C . ASN D 1 60 ? 26.882 28.934 55.373 1.00 107.13 43 ASN D C 1
ATOM 16549 O O . ASN D 1 60 ? 27.111 30.146 55.322 1.00 109.71 43 ASN D O 1
ATOM 16560 N N . ASP D 1 61 ? 25.646 28.439 55.310 1.00 102.25 44 ASP D N 1
ATOM 16561 C CA . ASP D 1 61 ? 24.490 29.313 55.134 1.00 110.20 44 ASP D CA 1
ATOM 16562 C C . ASP D 1 61 ? 24.346 30.290 56.291 1.00 111.15 44 ASP D C 1
ATOM 16563 O O . A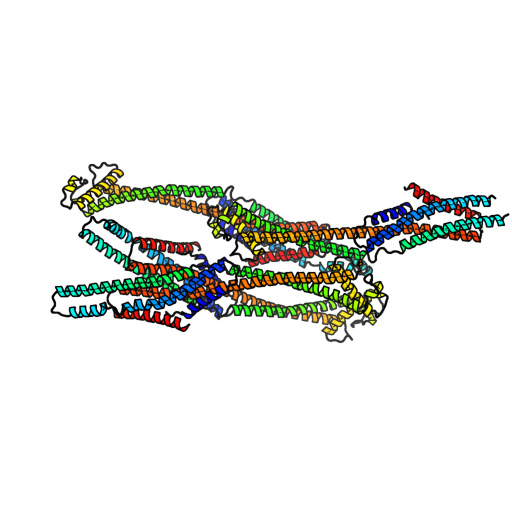SP D 1 61 ? 24.093 31.481 56.082 1.00 111.66 44 ASP D O 1
ATOM 16572 N N . LYS D 1 62 ? 24.453 29.797 57.524 1.00 101.58 45 LYS D N 1
ATOM 16573 C CA . LYS D 1 62 ? 24.334 30.681 58.680 1.00 98.72 45 LYS D CA 1
ATOM 16574 C C . LYS D 1 62 ? 25.413 31.757 58.674 1.00 101.95 45 LYS D C 1
ATOM 16575 O O . LYS D 1 62 ? 25.130 32.927 58.966 1.00 107.39 45 LYS D O 1
ATOM 16594 N N . VAL D 1 63 ? 26.651 31.394 58.335 1.00 97.85 46 VAL D N 1
ATOM 16595 C CA . VAL D 1 63 ? 27.712 32.395 58.281 1.00 88.70 46 VAL D CA 1
ATOM 16596 C C . VAL D 1 63 ? 27.440 33.400 57.166 1.00 96.49 46 VAL D C 1
ATOM 16597 O O . VAL D 1 63 ? 27.667 34.604 57.330 1.00 99.18 46 VAL D O 1
ATOM 16610 N N . LYS D 1 64 ? 26.966 32.924 56.013 1.00 96.27 47 LYS D N 1
ATOM 16611 C CA . LYS D 1 64 ? 26.603 33.824 54.922 1.00 99.03 47 LYS D CA 1
ATOM 16612 C C . LYS D 1 64 ? 25.540 34.814 55.378 1.00 106.73 47 LYS D C 1
ATOM 16613 O O . LYS D 1 64 ? 25.641 36.022 55.128 1.00 123.39 47 LYS D O 1
ATOM 16632 N N . ARG D 1 65 ? 24.516 34.311 56.068 1.00 101.83 48 ARG D N 1
ATOM 16633 C CA . ARG D 1 65 ? 23.434 35.164 56.543 1.00 100.99 48 ARG D CA 1
ATOM 16634 C C . ARG D 1 65 ? 23.948 36.201 57.531 1.00 102.15 48 ARG D C 1
ATOM 16635 O O . ARG D 1 65 ? 23.575 37.377 57.457 1.00 110.18 48 ARG D O 1
ATOM 16656 N N . ILE D 1 66 ? 24.810 35.786 58.462 1.00 85.72 49 ILE D N 1
ATOM 16657 C CA . ILE D 1 66 ? 25.307 36.722 59.466 1.00 81.88 49 ILE D CA 1
ATOM 16658 C C . ILE D 1 66 ? 26.203 37.773 58.825 1.00 89.17 49 ILE D C 1
ATOM 16659 O O . ILE D 1 66 ? 26.135 38.955 59.176 1.00 95.43 49 ILE D O 1
ATOM 16675 N N . SER D 1 67 ? 27.054 37.371 57.878 1.00 94.22 50 SER D N 1
ATOM 16676 C CA . SER D 1 67 ? 27.909 38.344 57.206 1.00 96.91 50 SER D CA 1
ATOM 16677 C C . SER D 1 67 ? 27.081 39.344 56.412 1.00 106.26 50 SER D C 1
ATOM 16678 O O . SER D 1 67 ? 27.356 40.550 56.437 1.00 109.72 50 SER D O 1
ATOM 16686 N N . LEU D 1 68 ? 26.054 38.864 55.706 1.00 107.70 51 LEU D N 1
ATOM 16687 C CA . LEU D 1 68 ? 25.195 39.771 54.954 1.00 94.86 51 LEU D CA 1
ATOM 16688 C C . LEU D 1 68 ? 24.450 40.721 55.882 1.00 101.99 51 LEU D C 1
ATOM 16689 O O . LEU D 1 68 ? 24.344 41.918 55.594 1.00 113.94 51 LEU D O 1
ATOM 16705 N N . TYR D 1 69 ? 23.912 40.210 56.991 1.00 100.93 52 TYR D N 1
ATOM 16706 C CA . TYR D 1 69 ? 23.239 41.081 57.949 1.00 100.24 52 TYR D CA 1
ATOM 16707 C C . TYR D 1 69 ? 24.198 42.127 58.507 1.00 101.96 52 TYR D C 1
ATOM 16708 O O . TYR D 1 69 ? 23.840 43.303 58.630 1.00 99.19 52 TYR D O 1
ATOM 16726 N N . SER D 1 70 ? 25.428 41.723 58.836 1.00 101.58 53 SER D N 1
ATOM 16727 C CA . SER D 1 70 ? 26.397 42.661 59.394 1.00 94.45 53 SER D CA 1
ATOM 16728 C C . SER D 1 70 ? 26.763 43.736 58.382 1.00 99.22 53 SER D C 1
ATOM 16729 O O . SER D 1 70 ? 26.889 44.919 58.726 1.00 107.59 53 SER D O 1
ATOM 16737 N N . ARG D 1 71 ? 26.951 43.341 57.127 1.00 90.39 54 ARG D N 1
ATOM 16738 C CA . ARG D 1 71 ? 27.281 44.305 56.087 1.00 106.64 54 ARG D CA 1
ATOM 16739 C C . ARG D 1 71 ? 26.121 45.261 55.831 1.00 105.75 54 ARG D C 1
ATOM 16740 O O . ARG D 1 71 ? 26.327 46.472 55.660 1.00 111.11 54 ARG D O 1
ATOM 16761 N N . GLU D 1 72 ? 24.898 44.732 55.768 1.00 97.08 55 GLU D N 1
ATOM 16762 C CA . GLU D 1 72 ? 23.726 45.591 55.679 1.00 101.72 55 GLU D CA 1
ATOM 16763 C C . GLU D 1 72 ? 23.689 46.564 56.847 1.00 97.61 55 GLU D C 1
ATOM 16764 O O . GLU D 1 72 ? 23.305 47.723 56.682 1.00 108.61 55 GLU D O 1
ATOM 16776 N N . PHE D 1 73 ? 24.086 46.109 58.038 1.00 93.76 56 PHE D N 1
ATOM 16777 C CA . PHE D 1 73 ? 24.106 46.998 59.194 1.00 90.86 56 PHE D CA 1
ATOM 16778 C C . PHE D 1 73 ? 25.127 48.109 59.009 1.00 90.08 56 PHE D C 1
ATOM 16779 O O . PHE D 1 73 ? 24.873 49.257 59.379 1.00 96.29 56 PHE D O 1
ATOM 16796 N N . ASP D 1 74 ? 26.303 47.778 58.477 1.00 96.46 57 ASP D N 1
ATOM 16797 C CA . ASP D 1 74 ? 27.301 48.806 58.189 1.00 95.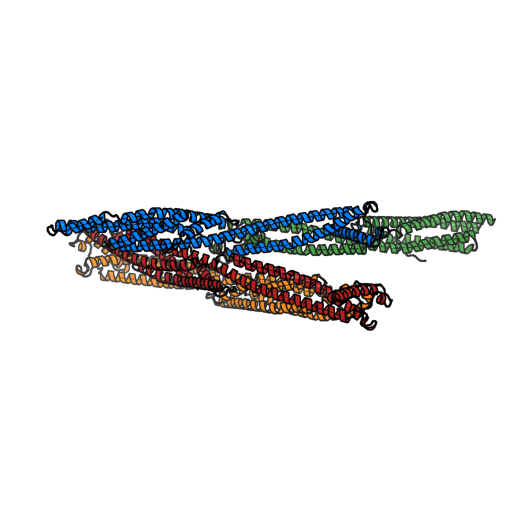17 57 ASP D CA 1
ATOM 16798 C C . ASP D 1 74 ? 26.736 49.855 57.235 1.00 107.33 57 ASP D C 1
ATOM 16799 O O . ASP D 1 74 ? 26.836 51.068 57.481 1.00 116.28 57 ASP D O 1
ATOM 16808 N N . GLU D 1 75 ? 26.158 49.397 56.123 1.00 102.85 58 GLU D N 1
ATOM 16809 C CA . GLU D 1 75 ? 25.561 50.314 55.155 1.00 103.36 58 GLU D CA 1
ATOM 16810 C C . GLU D 1 75 ? 24.473 51.162 55.804 1.00 103.11 58 GLU D C 1
ATOM 16811 O O . GLU D 1 75 ? 24.388 52.374 55.568 1.00 114.60 58 GLU D O 1
ATOM 16823 N N . MET D 1 76 ? 23.628 50.534 56.621 1.00 99.08 59 MET D N 1
ATOM 16824 C CA . MET D 1 76 ? 22.528 51.231 57.275 1.00 109.68 59 MET D CA 1
ATOM 16825 C C . MET D 1 76 ? 23.047 52.266 58.265 1.00 110.56 59 MET D C 1
ATOM 16826 O O . MET D 1 76 ? 22.457 53.337 58.415 1.00 117.41 59 MET D O 1
ATOM 16840 N N . MET D 1 77 ? 24.149 51.960 58.950 1.00 101.98 60 MET D N 1
ATOM 16841 C CA . MET D 1 77 ? 24.754 52.907 59.878 1.00 104.62 60 MET D CA 1
ATOM 16842 C C . MET D 1 77 ? 25.283 54.124 59.131 1.00 108.84 60 MET D C 1
ATOM 16843 O O . MET D 1 77 ? 25.044 55.271 59.536 1.00 111.62 60 MET D O 1
ATOM 16857 N N . ARG D 1 78 ? 26.023 53.892 58.043 1.00 111.39 61 ARG D N 1
ATOM 16858 C CA . ARG D 1 78 ? 26.450 55.004 57.198 1.00 114.13 61 ARG D CA 1
ATOM 16859 C C . ARG D 1 78 ? 25.262 55.851 56.757 1.00 113.61 61 ARG D C 1
ATOM 16860 O O . ARG D 1 78 ? 25.297 57.086 56.841 1.00 113.07 61 ARG D O 1
ATOM 16881 N N . ASP D 1 79 ? 24.201 55.202 56.273 1.00 112.16 62 ASP D N 1
ATOM 16882 C CA . ASP D 1 79 ? 23.042 55.945 55.789 1.00 115.63 62 ASP D CA 1
ATOM 16883 C C . ASP D 1 79 ? 22.391 56.737 56.914 1.00 119.02 62 ASP D C 1
ATOM 16884 O O . ASP D 1 79 ? 21.989 57.891 56.722 1.00 123.92 62 ASP D O 1
ATOM 16893 N N . SER D 1 80 ? 22.279 56.133 58.097 1.00 114.01 63 SER D N 1
ATOM 16894 C CA . SER D 1 80 ? 21.658 56.812 59.226 1.00 117.60 63 SER D CA 1
ATOM 16895 C C . SER D 1 80 ? 22.447 58.051 59.618 1.00 116.84 63 SER D C 1
ATOM 16896 O O . SER D 1 80 ? 21.862 59.111 59.859 1.00 127.34 63 SER D O 1
ATOM 16904 N N . LEU D 1 81 ? 23.775 57.943 59.691 1.00 112.61 64 LEU D N 1
ATOM 16905 C CA . LEU D 1 81 ? 24.585 59.117 60.008 1.00 106.23 64 LEU D CA 1
ATOM 16906 C C . LEU D 1 81 ? 24.426 60.195 58.941 1.00 108.10 64 LEU D C 1
ATOM 16907 O O . LEU D 1 81 ? 24.179 61.371 59.251 1.00 111.99 64 LEU D O 1
ATOM 16923 N N . ALA D 1 82 ? 24.555 59.804 57.668 1.00 111.14 65 ALA D N 1
ATOM 16924 C CA . ALA D 1 82 ? 24.489 60.772 56.580 1.00 111.76 65 ALA D CA 1
ATOM 16925 C C . ALA D 1 82 ? 23.136 61.465 56.522 1.00 112.05 65 ALA D C 1
ATOM 16926 O O . ALA D 1 82 ? 23.053 62.619 56.089 1.00 116.92 65 ALA D O 1
ATOM 16933 N N . GLN D 1 83 ? 22.068 60.783 56.935 1.00 119.27 66 GLN D N 1
ATOM 16934 C CA . GLN D 1 83 ? 20.742 61.389 56.916 1.00 130.53 66 GLN D CA 1
ATOM 16935 C C . GLN D 1 83 ? 20.450 62.190 58.175 1.00 124.00 66 GLN D C 1
ATOM 16936 O O . GLN D 1 83 ? 19.731 63.195 58.108 1.00 123.65 66 GLN D O 1
ATOM 16950 N N . LEU D 1 84 ? 20.990 61.771 59.319 1.00 122.04 67 LEU D N 1
ATOM 16951 C CA . LEU D 1 84 ? 20.667 62.418 60.581 1.00 120.62 67 LEU D CA 1
ATOM 16952 C C . LEU D 1 84 ? 21.438 63.722 60.750 1.00 125.64 67 LEU D C 1
ATOM 16953 O O . LEU D 1 84 ? 20.869 64.726 61.194 1.00 125.35 67 LEU D O 1
ATOM 16969 N N . ALA D 1 85 ? 22.732 63.730 60.415 1.00 127.08 68 ALA D N 1
ATOM 16970 C CA . ALA D 1 85 ? 23.519 64.949 60.601 1.00 128.40 68 ALA D CA 1
ATOM 16971 C C . ALA D 1 85 ? 22.912 66.145 59.876 1.00 130.87 68 ALA D C 1
ATOM 16972 O O . ALA D 1 85 ? 22.824 67.231 60.479 1.00 135.51 68 ALA D O 1
ATOM 16979 N N . PRO D 1 86 ? 22.475 66.030 58.617 1.00 131.88 69 PRO D N 1
ATOM 16980 C CA . PRO D 1 86 ? 21.817 67.178 57.970 1.00 131.82 69 PRO D CA 1
ATOM 16981 C C . PRO D 1 86 ? 20.581 67.668 58.699 1.00 132.18 69 PRO D C 1
ATOM 16982 O O . PRO D 1 86 ? 20.335 68.877 58.720 1.00 132.90 69 PRO D O 1
ATOM 16993 N N . VAL D 1 87 ? 19.778 66.772 59.276 1.00 130.24 70 VAL D N 1
ATOM 16994 C CA . VAL D 1 87 ? 18.550 67.200 59.945 1.00 129.69 70 VAL D CA 1
ATOM 16995 C C . VAL D 1 87 ? 18.875 68.115 61.122 1.00 131.70 70 VAL D C 1
ATOM 16996 O O . VAL D 1 87 ? 18.275 69.186 61.288 1.00 133.89 70 VAL D O 1
ATOM 17009 N N . LEU D 1 88 ? 19.837 67.711 61.954 1.00 128.86 71 LEU D N 1
ATOM 17010 C CA . LEU D 1 88 ? 20.231 68.546 63.083 1.00 125.96 71 LEU D CA 1
ATOM 17011 C C . LEU D 1 88 ? 20.903 69.830 62.617 1.00 132.14 71 LEU D C 1
ATOM 17012 O O . LEU D 1 88 ? 20.706 70.892 63.220 1.00 141.47 71 LEU D O 1
ATOM 17028 N N . LYS D 1 89 ? 21.731 69.752 61.572 1.00 125.94 72 LYS D N 1
ATOM 17029 C CA . LYS D 1 89 ? 22.341 70.971 61.052 1.00 135.14 72 LYS D CA 1
ATOM 17030 C C . LYS D 1 89 ? 21.276 71.952 60.570 1.00 146.29 72 LYS D C 1
ATOM 17031 O O . LYS D 1 89 ? 21.394 73.163 60.790 1.00 152.33 72 LYS D O 1
ATOM 17050 N N . GLN D 1 90 ? 20.215 71.448 59.932 1.00 144.42 73 GLN D N 1
ATOM 17051 C CA . GLN D 1 90 ? 19.116 72.314 59.514 1.00 138.97 73 GLN D CA 1
ATOM 17052 C C . GLN D 1 90 ? 18.386 72.890 60.718 1.00 136.75 73 GLN D C 1
ATOM 17053 O O . GLN D 1 90 ? 17.986 74.060 60.708 1.00 149.22 73 GLN D O 1
ATOM 17067 N N . LEU D 1 91 ? 18.193 72.083 61.763 1.00 133.37 74 LEU D N 1
ATOM 17068 C CA . LEU D 1 91 ? 17.538 72.595 62.961 1.00 136.11 74 LEU D CA 1
ATOM 17069 C C . LEU D 1 91 ? 18.341 73.739 63.563 1.00 147.77 74 LEU D C 1
ATOM 17070 O O . LEU D 1 91 ? 17.776 74.767 63.957 1.00 168.79 74 LEU D O 1
ATOM 17086 N N . THR D 1 92 ? 19.662 73.574 63.651 1.00 144.96 75 THR D N 1
ATOM 17087 C CA . THR D 1 92 ? 20.508 74.630 64.197 1.00 152.15 75 THR D CA 1
ATOM 17088 C C . THR D 1 92 ? 20.504 75.862 63.298 1.00 156.94 75 THR D C 1
ATOM 17089 O O . THR D 1 92 ? 20.454 76.994 63.792 1.00 156.29 75 THR D O 1
ATOM 17100 N N . SER D 1 93 ? 20.556 75.665 61.978 1.00 160.78 76 SER D N 1
ATOM 17101 C CA . SER D 1 93 ? 20.577 76.779 61.039 1.00 158.86 76 SER D CA 1
ATOM 17102 C C . SER D 1 93 ? 19.196 77.374 60.800 1.00 157.66 76 SER D C 1
ATOM 17103 O O . SER D 1 93 ? 19.076 78.321 60.016 1.00 158.89 76 SER D O 1
ATOM 17111 N N . ASP D 1 94 ? 18.159 76.851 61.458 1.00 158.41 77 ASP D N 1
ATOM 17112 C CA . ASP D 1 94 ? 16.857 77.506 61.441 1.00 165.60 77 ASP D CA 1
ATOM 17113 C C . ASP D 1 94 ? 16.857 78.710 62.371 1.00 180.00 77 ASP D C 1
ATOM 17114 O O . ASP D 1 94 ? 16.203 79.719 62.086 1.00 179.71 77 ASP D O 1
ATOM 17123 N N . ALA D 1 95 ? 17.590 78.615 63.478 1.00 175.86 78 ALA D N 1
ATOM 17124 C CA . ALA D 1 95 ? 17.887 79.738 64.360 1.00 172.54 78 ALA D CA 1
ATOM 17125 C C . ALA D 1 95 ? 16.644 80.378 64.967 1.00 176.76 78 ALA D C 1
ATOM 17126 O O . ALA D 1 95 ? 16.702 81.526 65.419 1.00 169.91 78 ALA D O 1
ATOM 17133 N N . ALA D 1 96 ? 15.501 79.684 65.005 1.00 161.37 79 ALA D N 1
ATOM 17134 C CA . ALA D 1 96 ? 14.363 80.288 65.688 1.00 145.29 79 ALA D CA 1
ATOM 17135 C C . ALA D 1 96 ? 14.674 80.514 67.163 1.00 155.50 79 ALA D C 1
ATOM 17136 O O . ALA D 1 96 ? 13.977 81.296 67.826 1.00 162.98 79 ALA D O 1
ATOM 17143 N N . PHE D 1 97 ? 15.780 79.935 67.647 1.00 162.79 80 PHE D N 1
ATOM 17144 C CA . PHE D 1 97 ? 16.259 80.164 69.004 1.00 163.04 80 PHE D CA 1
ATOM 17145 C C . PHE D 1 97 ? 16.942 81.511 69.144 1.00 167.47 80 PHE D C 1
ATOM 17146 O O . PHE D 1 97 ? 16.823 82.148 70.187 1.00 173.43 80 PHE D O 1
ATOM 17163 N N . GLN D 1 98 ? 17.743 81.919 68.164 1.00 164.13 81 GLN D N 1
ATOM 17164 C CA . GLN D 1 98 ? 18.378 83.227 68.265 1.00 171.59 81 GLN D CA 1
ATOM 17165 C C . GLN D 1 98 ? 17.325 84.331 68.371 1.00 172.62 81 GLN D C 1
ATOM 17166 O O . GLN D 1 98 ? 17.412 85.209 69.242 1.00 176.88 81 GLN D O 1
ATOM 17180 N N . THR D 1 99 ? 16.279 84.259 67.542 1.00 170.26 82 THR D N 1
ATOM 17181 C CA . THR D 1 99 ? 15.185 85.224 67.638 1.00 170.84 82 THR D CA 1
ATOM 17182 C C . THR D 1 99 ? 14.449 85.087 68.970 1.00 169.28 82 THR D C 1
ATOM 17183 O O . THR D 1 99 ? 14.162 86.087 69.644 1.00 173.37 82 THR D O 1
ATOM 17194 N N . ILE D 1 100 ? 14.112 83.848 69.347 1.00 178.53 83 ILE D N 1
ATOM 17195 C CA . ILE D 1 100 ? 13.400 83.601 70.600 1.00 169.29 83 ILE D CA 1
ATOM 17196 C C . ILE D 1 100 ? 14.178 84.185 71.774 1.00 168.92 83 ILE D C 1
ATOM 17197 O O . ILE D 1 100 ? 13.606 84.779 72.693 1.00 180.58 83 ILE D O 1
ATOM 17213 N N . ALA D 1 101 ? 15.491 83.956 71.790 1.00 171.90 84 ALA D N 1
ATOM 17214 C CA . ALA D 1 101 ? 16.348 84.474 72.846 1.00 171.94 84 ALA D CA 1
ATOM 17215 C C . ALA D 1 101 ? 16.350 85.992 72.859 1.00 173.57 84 ALA D C 1
ATOM 17216 O O . ALA D 1 101 ? 16.300 86.607 73.929 1.00 173.17 84 ALA D O 1
ATOM 17223 N N . GLN D 1 102 ? 16.450 86.619 71.683 1.00 175.64 85 GLN D N 1
ATOM 17224 C CA . GLN D 1 102 ? 16.362 88.074 71.635 1.00 169.95 85 GLN D CA 1
ATOM 17225 C C . GLN D 1 102 ? 15.091 88.558 72.326 1.00 168.17 85 GLN D C 1
ATOM 17226 O O . GLN D 1 102 ? 15.139 89.430 73.205 1.00 170.18 85 GLN D O 1
ATOM 17240 N N . ILE D 1 103 ? 13.941 87.983 71.958 1.00 163.87 86 ILE D N 1
ATOM 17241 C CA . ILE D 1 103 ? 12.684 88.511 72.491 1.00 162.63 86 ILE D CA 1
ATOM 17242 C C . ILE D 1 103 ? 12.559 88.191 73.977 1.00 169.11 86 ILE D C 1
ATOM 17243 O O . ILE D 1 103 ? 12.011 88.985 74.748 1.00 194.17 86 ILE D O 1
ATOM 17259 N N . ASP D 1 104 ? 13.061 87.031 74.408 1.00 168.26 87 ASP D N 1
ATOM 17260 C CA . ASP D 1 104 ? 13.004 86.686 75.825 1.00 171.42 87 ASP D CA 1
ATOM 17261 C C . ASP D 1 104 ? 13.866 87.633 76.650 1.00 175.00 87 ASP D C 1
ATOM 17262 O O . ASP D 1 104 ? 13.411 88.189 77.656 1.00 180.12 87 ASP D O 1
ATOM 17271 N N . GLU D 1 105 ? 15.123 87.820 76.243 1.00 174.51 88 GLU D N 1
ATOM 17272 C CA . GLU D 1 105 ? 16.004 88.745 76.946 1.00 177.79 88 GLU D CA 1
ATOM 17273 C C . GLU D 1 105 ? 15.396 90.140 77.008 1.00 183.08 88 GLU D C 1
ATOM 17274 O O . GLU D 1 105 ? 15.457 90.803 78.050 1.00 185.85 88 GLU D O 1
ATOM 17286 N N . ALA D 1 106 ? 14.799 90.605 75.906 1.00 179.81 89 ALA D N 1
ATOM 17287 C CA . ALA D 1 106 ? 14.126 91.899 75.935 1.00 178.02 89 ALA D CA 1
ATOM 17288 C C . ALA D 1 106 ? 12.933 91.893 76.885 1.00 179.54 89 ALA D C 1
ATOM 17289 O O . ALA D 1 106 ? 12.631 92.918 77.507 1.00 182.55 89 ALA D O 1
ATOM 17296 N N . LEU D 1 107 ? 12.255 90.749 77.019 1.00 178.15 90 LEU D N 1
ATOM 17297 C CA . LEU D 1 107 ? 11.044 90.671 77.831 1.00 173.29 90 LEU D CA 1
ATOM 17298 C C . LEU D 1 107 ? 11.346 90.686 79.324 1.00 176.93 90 LEU D C 1
ATOM 17299 O O . LEU D 1 107 ? 10.494 91.103 80.118 1.00 173.22 90 LEU D O 1
ATOM 17315 N N . ALA D 1 108 ? 12.533 90.227 79.728 1.00 184.94 91 ALA D N 1
ATOM 17316 C CA . ALA D 1 108 ? 12.832 90.062 81.148 1.00 193.13 91 ALA D CA 1
ATOM 17317 C C . ALA D 1 108 ? 12.549 91.339 81.932 1.00 193.84 91 ALA D C 1
ATOM 17318 O O . ALA D 1 108 ? 11.902 91.305 82.985 1.00 188.51 91 ALA D O 1
ATOM 17325 N N . ASP D 1 109 ? 13.026 92.476 81.435 1.00 186.83 92 ASP D N 1
ATOM 17326 C CA . ASP D 1 109 ? 12.814 93.730 82.136 1.00 183.66 92 ASP D CA 1
ATOM 17327 C C . ASP D 1 109 ? 11.326 94.099 82.122 1.00 186.15 92 ASP D C 1
ATOM 17328 O O . ASP D 1 109 ? 10.622 93.805 81.146 1.00 191.11 92 ASP D O 1
ATOM 17337 N N . PRO D 1 110 ? 10.831 94.735 83.167 1.00 185.42 93 PRO D N 1
ATOM 17338 C CA . PRO D 1 110 ? 9.393 95.043 83.259 1.00 180.05 93 PRO D CA 1
ATOM 17339 C C . PRO D 1 110 ? 8.978 96.415 82.743 1.00 177.78 93 PRO D C 1
ATOM 17340 O O . PRO D 1 110 ? 7.861 96.842 83.045 1.00 165.27 93 PRO D O 1
ATOM 17351 N N . SER D 1 111 ? 9.825 97.115 81.986 1.00 196.55 94 SER D N 1
ATOM 17352 C CA . SER D 1 111 ? 9.481 98.465 81.547 1.00 169.49 94 SER D CA 1
ATOM 17353 C C . SER D 1 111 ? 8.302 98.456 80.579 1.00 171.83 94 SER D C 1
ATOM 17354 O O . SER D 1 111 ? 7.347 99.224 80.745 1.00 167.40 94 SER D O 1
ATOM 17362 N N . LEU D 1 112 ? 8.350 97.597 79.562 1.00 179.66 95 LEU D N 1
ATOM 17363 C CA . LEU D 1 112 ? 7.354 97.640 78.502 1.00 177.60 95 LEU D CA 1
ATOM 17364 C C . LEU D 1 112 ? 5.954 97.393 79.069 1.00 169.90 95 LEU D C 1
ATOM 17365 O O . LEU D 1 112 ? 5.778 96.955 80.206 1.00 163.20 95 LEU D O 1
ATOM 17381 N N . SER D 1 113 ? 4.953 97.675 78.239 1.00 169.12 96 SER D N 1
ATOM 17382 C CA . SER D 1 113 ? 3.569 97.781 78.673 1.00 170.97 96 SER D CA 1
ATOM 17383 C C . SER D 1 113 ? 2.874 96.419 78.677 1.00 171.32 96 SER D C 1
ATOM 17384 O O . SER D 1 113 ? 3.417 95.406 78.229 1.00 169.47 96 SER D O 1
ATOM 17392 N N . LYS D 1 114 ? 1.643 96.412 79.204 1.00 171.88 97 LYS D N 1
ATOM 17393 C CA . LYS D 1 114 ? 0.790 95.232 79.103 1.00 170.13 97 LYS D CA 1
ATOM 17394 C C . LYS D 1 114 ? 0.575 94.821 77.654 1.00 169.18 97 LYS D C 1
ATOM 17395 O O . LYS D 1 114 ? 0.488 93.626 77.357 1.00 169.75 97 LYS D O 1
ATOM 17414 N N . ASP D 1 115 ? 0.499 95.790 76.739 1.00 171.53 98 ASP D N 1
ATOM 17415 C CA . ASP D 1 115 ? 0.276 95.481 75.330 1.00 175.37 98 ASP D CA 1
ATOM 17416 C C . ASP D 1 115 ? 1.541 94.950 74.667 1.00 183.31 98 ASP D C 1
ATOM 17417 O O . ASP D 1 115 ? 1.486 93.982 73.899 1.00 181.25 98 ASP D O 1
ATOM 17426 N N . ASP D 1 116 ? 2.687 95.576 74.942 1.00 187.11 99 ASP D N 1
ATOM 17427 C CA . ASP D 1 116 ? 3.951 95.036 74.456 1.00 180.92 99 ASP D CA 1
ATOM 17428 C C . ASP D 1 116 ? 4.199 93.645 75.026 1.00 170.45 99 ASP D C 1
ATOM 17429 O O . ASP D 1 116 ? 4.676 92.749 74.318 1.00 171.15 99 ASP D O 1
ATOM 17438 N N . ARG D 1 117 ? 3.882 93.446 76.308 1.00 168.12 100 ARG D N 1
ATOM 17439 C CA . ARG D 1 117 ? 3.989 92.116 76.897 1.00 172.14 100 ARG D CA 1
ATOM 17440 C C . ARG D 1 117 ? 3.071 91.131 76.187 1.00 175.91 100 ARG D C 1
ATOM 17441 O O . ARG D 1 117 ? 3.465 89.993 75.920 1.00 177.81 100 ARG D O 1
ATOM 17462 N N . GLU D 1 118 ? 1.835 91.541 75.897 1.00 175.19 101 GLU D N 1
ATOM 17463 C CA . GLU D 1 118 ? 0.918 90.680 75.158 1.00 176.10 101 GLU D CA 1
ATOM 17464 C C . GLU D 1 118 ? 1.532 90.251 73.832 1.00 175.19 101 GLU D C 1
ATOM 17465 O O . GLU D 1 118 ? 1.555 89.060 73.496 1.00 173.83 101 GLU D O 1
ATOM 17477 N N . ALA D 1 119 ? 2.028 91.220 73.061 1.00 176.39 102 ALA D N 1
ATOM 17478 C CA . ALA D 1 119 ? 2.616 90.914 71.759 1.00 172.98 102 ALA D CA 1
ATOM 17479 C C . ALA D 1 119 ? 3.782 89.942 71.899 1.00 168.41 102 ALA D C 1
ATOM 17480 O O . ALA D 1 119 ? 3.839 88.912 71.211 1.00 169.69 102 ALA D O 1
ATOM 17487 N N . LEU D 1 120 ? 4.726 90.255 72.791 1.00 172.61 103 LEU D N 1
ATOM 17488 C CA . LEU D 1 120 ? 5.920 89.428 72.919 1.00 180.65 103 LEU D CA 1
ATOM 17489 C C . LEU D 1 120 ? 5.579 88.031 73.423 1.00 175.44 103 LEU D C 1
ATOM 17490 O O . LEU D 1 120 ? 6.172 87.050 72.972 1.00 163.62 103 LEU D O 1
ATOM 17506 N N . THR D 1 121 ? 4.610 87.912 74.337 1.00 172.53 104 THR D N 1
ATOM 17507 C CA . THR D 1 121 ? 4.261 86.603 74.880 1.00 169.81 104 THR D CA 1
ATOM 17508 C C . THR D 1 121 ? 3.528 85.751 73.853 1.00 171.75 104 THR D C 1
ATOM 17509 O O . THR D 1 121 ? 3.771 84.541 73.756 1.00 171.46 104 THR D O 1
ATOM 17520 N N . LEU D 1 122 ? 2.614 86.353 73.087 1.00 176.75 105 LEU D N 1
ATOM 17521 C CA . LEU D 1 122 ? 1.949 85.598 72.031 1.00 173.30 105 LEU D CA 1
ATOM 17522 C C . LEU D 1 122 ? 2.956 85.124 70.991 1.00 168.36 105 LEU D C 1
ATOM 17523 O O . LEU D 1 122 ? 2.929 83.957 70.575 1.00 171.00 105 LEU D O 1
ATOM 17539 N N . GLU D 1 123 ? 3.866 86.010 70.571 1.00 167.64 106 GLU D N 1
ATOM 17540 C CA . GLU D 1 123 ? 4.917 85.589 69.652 1.00 167.35 106 GLU D CA 1
ATOM 17541 C C . GLU D 1 123 ? 5.767 84.478 70.257 1.00 173.39 106 GLU D C 1
ATOM 17542 O O . GLU D 1 123 ? 6.108 83.509 69.573 1.00 164.80 106 GLU D O 1
ATOM 17554 N N . ARG D 1 124 ? 6.123 84.604 71.537 1.00 170.76 107 ARG D N 1
ATOM 17555 C CA . ARG D 1 124 ? 6.925 83.584 72.203 1.00 159.88 107 ARG D CA 1
ATOM 17556 C C . ARG D 1 124 ? 6.240 82.224 72.158 1.00 155.81 107 ARG D C 1
ATOM 17557 O O . ARG D 1 124 ? 6.860 81.223 71.785 1.00 157.24 107 ARG D O 1
ATOM 17578 N N . ASN D 1 125 ? 4.972 82.157 72.573 1.00 150.76 108 ASN D N 1
ATOM 17579 C CA . ASN D 1 125 ? 4.293 80.863 72.604 1.00 145.26 108 ASN D CA 1
ATOM 17580 C C . ASN D 1 125 ? 4.137 80.292 71.200 1.00 149.45 108 ASN D C 1
ATOM 17581 O O . ASN D 1 125 ? 4.393 79.103 70.969 1.00 149.97 108 ASN D O 1
ATOM 17592 N N . ASN D 1 126 ? 3.723 81.125 70.243 1.00 152.00 109 ASN D N 1
ATOM 17593 C CA . ASN D 1 126 ? 3.599 80.652 68.868 1.00 153.05 109 ASN D CA 1
ATOM 17594 C C . ASN D 1 126 ? 4.920 80.098 68.348 1.00 151.05 109 ASN D C 1
ATOM 17595 O O . ASN D 1 126 ? 4.970 79.011 67.756 1.00 150.26 109 ASN D O 1
ATOM 17606 N N . LEU D 1 127 ? 6.005 80.844 68.552 1.00 150.53 110 LEU D N 1
ATOM 17607 C CA . LEU D 1 127 ? 7.303 80.442 68.031 1.00 155.02 110 LEU D CA 1
ATOM 17608 C C . LEU D 1 127 ? 7.814 79.171 68.705 1.00 148.39 110 LEU D C 1
ATOM 17609 O O . LEU D 1 127 ? 8.362 78.287 68.034 1.00 141.78 110 LEU D O 1
ATOM 17625 N N . ILE D 1 128 ? 7.659 79.056 70.030 1.00 145.48 111 ILE D N 1
ATOM 17626 C CA . ILE D 1 128 ? 8.076 77.826 70.701 1.00 132.19 111 ILE D CA 1
ATOM 17627 C C . ILE D 1 128 ? 7.269 76.642 70.182 1.00 135.29 111 ILE D C 1
ATOM 17628 O O . ILE D 1 128 ? 7.802 75.540 70.022 1.00 143.31 111 ILE D O 1
ATOM 17644 N N . GLN D 1 129 ? 5.973 76.837 69.915 1.00 142.11 112 GLN D N 1
ATOM 17645 C CA . GLN D 1 129 ? 5.178 75.735 69.372 1.00 148.78 112 GLN D CA 1
ATOM 17646 C C . GLN D 1 129 ? 5.662 75.354 67.975 1.00 148.13 112 GLN D C 1
ATOM 17647 O O . GLN D 1 129 ? 5.654 74.172 67.604 1.00 141.17 112 GLN D O 1
ATOM 17661 N N . ASN D 1 130 ? 6.045 76.346 67.171 1.00 134.02 113 ASN D N 1
ATOM 17662 C CA . ASN D 1 130 ? 6.607 76.058 65.854 1.00 131.10 113 ASN D CA 1
ATOM 17663 C C . ASN D 1 130 ? 7.878 75.221 65.981 1.00 136.54 113 ASN D C 1
ATOM 17664 O O . ASN D 1 130 ? 8.069 74.221 65.267 1.00 140.75 113 ASN D O 1
ATOM 17675 N N . LEU D 1 131 ? 8.758 75.614 66.904 1.00 134.18 114 LEU D N 1
ATOM 17676 C CA . LEU D 1 131 ? 9.940 74.807 67.181 1.00 128.40 114 LEU D CA 1
ATOM 17677 C C . LEU D 1 131 ? 9.545 73.407 67.630 1.00 131.71 114 LEU D C 1
ATOM 17678 O O . LEU D 1 131 ? 10.234 72.436 67.316 1.00 134.50 114 LEU D O 1
ATOM 17694 N N . SER D 1 132 ? 8.468 73.289 68.409 1.00 134.45 115 SER D N 1
ATOM 17695 C CA . SER D 1 132 ? 8.004 71.974 68.841 1.00 136.68 115 SER D CA 1
ATOM 17696 C C . SER D 1 132 ? 7.614 71.111 67.648 1.00 132.29 115 SER D C 1
ATOM 17697 O O . SER D 1 132 ? 7.911 69.913 67.617 1.00 130.70 115 SER D O 1
ATOM 17705 N N . LYS D 1 133 ? 6.921 71.695 66.671 1.00 132.94 116 LYS D N 1
ATOM 17706 C CA . LYS D 1 133 ? 6.589 70.957 65.453 1.00 137.22 116 LYS D CA 1
ATOM 17707 C C . LYS D 1 133 ? 7.859 70.452 64.772 1.00 134.45 116 LYS D C 1
ATOM 17708 O O . LYS D 1 133 ? 7.964 69.273 64.390 1.00 144.06 116 LYS D O 1
ATOM 17727 N N . HIS D 1 134 ? 8.843 71.341 64.617 1.00 127.19 117 HIS D N 1
ATOM 17728 C CA . HIS D 1 134 ? 10.093 70.939 63.976 1.00 131.31 117 HIS D CA 1
ATOM 17729 C C . HIS D 1 134 ? 10.781 69.834 64.776 1.00 132.38 117 HIS D C 1
ATOM 17730 O O . HIS D 1 134 ? 11.308 68.865 64.207 1.00 135.47 117 HIS D O 1
ATOM 17744 N N . ILE D 1 135 ? 10.787 69.969 66.103 1.00 132.12 118 ILE D N 1
ATOM 17745 C CA . ILE D 1 135 ? 11.424 68.989 66.976 1.00 131.13 118 ILE D CA 1
ATOM 17746 C C . ILE D 1 135 ? 10.723 67.643 66.846 1.00 132.31 118 ILE D C 1
ATOM 17747 O O . ILE D 1 135 ? 11.358 66.587 66.920 1.00 137.05 118 ILE D O 1
ATOM 17763 N N . ASP D 1 136 ? 9.400 67.660 66.670 1.00 131.43 119 ASP D N 1
ATOM 17764 C CA . ASP D 1 136 ? 8.652 66.420 66.489 1.00 129.24 119 ASP D CA 1
ATOM 17765 C C . ASP D 1 136 ? 9.034 65.736 65.186 1.00 131.67 119 ASP D C 1
ATOM 17766 O O . ASP D 1 136 ? 9.162 64.507 65.140 1.00 147.92 119 ASP D O 1
ATOM 17775 N N . ASN D 1 137 ? 9.213 66.508 64.114 1.00 123.59 120 ASN D N 1
ATOM 17776 C CA . ASN D 1 137 ? 9.714 65.903 62.881 1.00 137.37 120 ASN D CA 1
ATOM 17777 C C . ASN D 1 137 ? 11.093 65.283 63.105 1.00 135.45 120 ASN D C 1
ATOM 17778 O O . ASN D 1 137 ? 11.380 64.174 62.626 1.00 145.16 120 ASN D O 1
ATOM 17789 N N . VAL D 1 138 ? 11.952 65.981 63.851 1.00 128.78 121 VAL D N 1
ATOM 17790 C CA . VAL D 1 138 ? 13.274 65.440 64.169 1.00 124.71 121 VAL D CA 1
ATOM 17791 C C . VAL D 1 138 ? 13.149 64.127 64.934 1.00 126.84 121 VAL D C 1
ATOM 17792 O O . VAL D 1 138 ? 13.868 63.157 64.657 1.00 126.34 121 VAL D O 1
ATOM 17805 N N . ILE D 1 139 ? 12.261 64.086 65.929 1.00 130.32 122 ILE D N 1
ATOM 17806 C CA . ILE D 1 139 ? 12.095 62.885 66.741 1.00 122.41 122 ILE D CA 1
ATOM 17807 C C . ILE D 1 139 ? 11.577 61.741 65.887 1.00 123.93 122 ILE D C 1
ATOM 17808 O O . ILE D 1 139 ? 11.980 60.587 66.061 1.00 122.89 122 ILE D O 1
ATOM 17824 N N . VAL D 1 140 ? 10.683 62.040 64.945 1.00 125.53 123 VAL D N 1
ATOM 17825 C CA . VAL D 1 140 ? 10.179 61.002 64.051 1.00 125.82 123 VAL D CA 1
ATOM 17826 C C . VAL D 1 140 ? 11.329 60.405 63.249 1.00 128.60 123 VAL D C 1
ATOM 17827 O O . VAL D 1 140 ? 11.473 59.180 63.149 1.00 130.94 123 VAL D O 1
ATOM 17840 N N . SER D 1 141 ? 12.171 61.267 62.673 1.00 135.16 124 SER D N 1
ATOM 17841 C CA . SER D 1 141 ? 13.304 60.777 61.889 1.00 123.29 124 SER D CA 1
ATOM 17842 C C . SER D 1 141 ? 14.239 59.919 62.738 1.00 118.58 124 SER D C 1
ATOM 17843 O O . SER D 1 141 ? 14.608 58.798 62.349 1.00 125.95 124 SER D O 1
ATOM 17851 N N . PHE D 1 142 ? 14.656 60.446 63.895 1.00 115.06 125 PHE D N 1
ATOM 17852 C CA . PHE D 1 142 ? 15.561 59.704 64.768 1.00 120.52 125 PHE D CA 1
ATOM 17853 C C . PHE D 1 142 ? 14.964 58.362 65.172 1.00 120.23 125 PHE D C 1
ATOM 17854 O O . PHE D 1 142 ? 15.656 57.336 65.155 1.00 116.15 125 PHE D O 1
ATOM 17871 N N . THR D 1 143 ? 13.680 58.349 65.542 1.00 116.89 126 THR D N 1
ATOM 17872 C CA . THR D 1 143 ? 13.047 57.115 65.987 1.00 106.42 126 THR D CA 1
ATOM 17873 C C . THR D 1 143 ? 12.985 56.099 64.858 1.00 105.89 126 THR D C 1
ATOM 17874 O O . THR D 1 143 ? 13.237 54.909 65.074 1.00 113.63 126 THR D O 1
ATOM 17885 N N . GLY D 1 144 ? 12.669 56.547 63.642 1.00 108.08 127 GLY D N 1
ATOM 17886 C CA . GLY D 1 144 ? 12.648 55.623 62.518 1.00 114.54 127 GLY D CA 1
ATOM 17887 C C . GLY D 1 144 ? 14.002 54.986 62.268 1.00 111.77 127 GLY D C 1
ATOM 17888 O O . GLY D 1 144 ? 14.115 53.761 62.112 1.00 122.20 127 GLY D O 1
ATOM 17892 N N . ARG D 1 145 ? 15.054 55.809 62.221 1.00 104.19 128 ARG D N 1
ATOM 17893 C CA . ARG D 1 145 ? 16.384 55.261 61.965 1.00 108.32 128 ARG D CA 1
ATOM 17894 C C . ARG D 1 145 ? 16.814 54.309 63.077 1.00 110.40 128 ARG D C 1
ATOM 17895 O O . ARG D 1 145 ? 17.342 53.222 62.803 1.00 120.47 128 ARG D O 1
ATOM 17916 N N . THR D 1 146 ? 16.588 54.688 64.339 1.00 112.44 129 THR D N 1
ATOM 17917 C CA . THR D 1 146 ? 16.957 53.805 65.442 1.00 107.66 129 THR D CA 1
ATOM 17918 C C . THR D 1 146 ? 16.173 52.500 65.388 1.00 102.41 129 THR D C 1
ATOM 17919 O O . THR D 1 146 ? 16.708 51.437 65.713 1.00 105.15 129 THR D O 1
ATOM 17930 N N . SER D 1 147 ? 14.897 52.556 65.002 1.00 108.55 130 SER D N 1
ATOM 17931 C CA . SER D 1 147 ? 14.099 51.338 64.947 1.00 104.32 130 SER D CA 1
ATOM 17932 C C . SER D 1 147 ? 14.598 50.404 63.854 1.00 102.12 130 SER D C 1
ATOM 17933 O O . SER D 1 147 ? 14.661 49.185 64.053 1.00 109.12 130 SER D O 1
ATOM 17941 N N . LYS D 1 148 ? 14.959 50.950 62.690 1.00 98.12 131 LYS D N 1
ATOM 17942 C CA . LYS D 1 148 ? 15.487 50.089 61.635 1.00 111.68 131 LYS D CA 1
ATOM 17943 C C . LYS D 1 148 ? 16.823 49.478 62.052 1.00 104.26 131 LYS D C 1
ATOM 17944 O O . LYS D 1 148 ? 17.076 48.284 61.819 1.00 103.14 131 LYS D O 1
ATOM 17963 N N . LEU D 1 149 ? 17.680 50.276 62.696 1.00 104.88 132 LEU D N 1
ATOM 17964 C CA . LEU D 1 149 ? 18.929 49.746 63.236 1.00 100.72 132 LEU D CA 1
ATOM 17965 C C . LEU D 1 149 ? 18.666 48.639 64.250 1.00 93.25 132 LEU D C 1
ATOM 17966 O O . LEU D 1 149 ? 19.364 47.620 64.264 1.00 103.37 132 LEU D O 1
ATOM 17982 N N . THR D 1 150 ? 17.682 48.837 65.130 1.00 92.91 133 THR D N 1
ATOM 17983 C CA . THR D 1 150 ? 17.350 47.825 66.126 1.00 99.02 133 THR D CA 1
ATOM 17984 C C . THR D 1 150 ? 16.881 46.541 65.459 1.00 100.99 133 THR D C 1
ATOM 17985 O O . THR D 1 150 ? 17.227 45.439 65.900 1.00 100.64 133 THR D O 1
ATOM 17996 N N . ASN D 1 151 ? 16.069 46.663 64.409 1.00 103.84 134 ASN D N 1
ATOM 17997 C CA . ASN D 1 151 ? 15.604 45.475 63.704 1.00 97.84 134 ASN D CA 1
ATOM 17998 C C . ASN D 1 151 ? 16.775 44.717 63.091 1.00 106.82 134 ASN D C 1
ATOM 17999 O O . ASN D 1 151 ? 16.817 43.481 63.132 1.00 111.37 134 ASN D O 1
ATOM 18010 N N . LYS D 1 152 ? 17.753 45.441 62.538 1.00 102.34 135 LYS D N 1
ATOM 18011 C CA . LYS D 1 152 ? 18.922 44.756 61.988 1.00 96.05 135 LYS D CA 1
ATOM 18012 C C . LYS D 1 152 ? 19.752 44.106 63.091 1.00 98.88 135 LYS D C 1
ATOM 18013 O O . LYS D 1 152 ? 20.255 42.987 62.921 1.00 111.40 135 LYS D O 1
ATOM 18032 N N . ILE D 1 153 ? 19.907 44.790 64.227 1.00 92.20 136 ILE D N 1
ATOM 18033 C CA . ILE D 1 153 ? 20.623 44.211 65.362 1.00 97.25 136 ILE D CA 1
ATOM 18034 C C . ILE D 1 153 ? 19.953 42.921 65.816 1.00 104.80 136 ILE D C 1
ATOM 18035 O O . ILE D 1 153 ? 20.626 41.940 66.153 1.00 106.75 136 ILE D O 1
ATOM 18051 N N . SER D 1 154 ? 18.623 42.908 65.856 1.00 110.89 137 SER D N 1
ATOM 18052 C CA . SER D 1 154 ? 17.915 41.693 66.238 1.00 106.22 137 SER D CA 1
ATOM 18053 C C . SER D 1 154 ? 18.131 40.592 65.209 1.00 101.33 137 SER D C 1
ATOM 18054 O O . SER D 1 154 ? 18.404 39.441 65.571 1.00 107.82 137 SER D O 1
ATOM 18062 N N . ASP D 1 155 ? 18.033 40.931 63.920 1.00 101.17 138 ASP D N 1
ATOM 18063 C CA . ASP D 1 155 ? 18.295 39.947 62.874 1.00 110.37 138 ASP D CA 1
ATOM 18064 C C . ASP D 1 155 ? 19.671 39.315 63.046 1.00 103.21 138 ASP D C 1
ATOM 18065 O O . ASP D 1 155 ? 19.843 38.109 62.835 1.00 101.63 138 ASP D O 1
ATOM 18074 N N . ILE D 1 156 ? 20.667 40.117 63.423 1.00 101.40 139 ILE D N 1
ATOM 18075 C CA . ILE D 1 156 ? 22.017 39.584 63.595 1.00 102.27 139 ILE D CA 1
ATOM 18076 C C . ILE D 1 156 ? 22.096 38.711 64.844 1.00 101.18 139 ILE D C 1
ATOM 18077 O O . ILE D 1 156 ? 22.530 37.555 64.786 1.00 106.25 139 ILE D O 1
ATOM 18093 N N . SER D 1 157 ? 21.683 39.251 65.991 1.00 102.68 140 SER D N 1
ATOM 18094 C CA . SER D 1 157 ? 21.898 38.559 67.258 1.00 106.89 140 SER D CA 1
ATOM 18095 C C . SER D 1 157 ? 21.108 37.259 67.328 1.00 106.70 140 SER D C 1
ATOM 18096 O O . SER D 1 157 ? 21.636 36.224 67.753 1.00 109.09 140 SER D O 1
ATOM 18104 N N . ASP D 1 158 ? 19.836 37.290 66.926 1.00 110.72 141 ASP D N 1
ATOM 18105 C CA . ASP D 1 158 ? 19.016 36.088 67.018 1.00 114.26 141 ASP D CA 1
ATOM 18106 C C . ASP D 1 158 ? 19.614 34.939 66.221 1.00 104.83 141 ASP D C 1
ATOM 18107 O O . ASP D 1 158 ? 19.505 33.779 66.633 1.00 118.88 141 ASP D O 1
ATOM 18116 N N . MET D 1 159 ? 20.249 35.232 65.087 1.00 99.72 142 MET D N 1
ATOM 18117 C CA . MET D 1 159 ? 20.814 34.171 64.265 1.00 112.42 142 MET D CA 1
ATOM 18118 C C . MET D 1 159 ? 21.870 33.405 65.050 1.00 110.81 142 MET D C 1
ATOM 18119 O O . MET D 1 159 ? 22.796 33.997 65.612 1.00 106.45 142 MET D O 1
ATOM 18133 N N . VAL D 1 160 ? 21.727 32.083 65.084 1.00 118.81 143 VAL D N 1
ATOM 18134 C CA . VAL D 1 160 ? 22.663 31.202 65.770 1.00 137.16 143 VAL D CA 1
ATOM 18135 C C . VAL D 1 160 ? 23.269 30.253 64.744 1.00 134.78 143 VAL D C 1
ATOM 18136 O O . VAL D 1 160 ? 22.541 29.583 64.002 1.00 144.40 143 VAL D O 1
ATOM 18149 N N . ILE D 1 161 ? 24.600 30.205 64.695 1.00 122.89 144 ILE D N 1
ATOM 18150 C CA . ILE D 1 161 ? 25.280 29.357 63.720 1.00 127.26 144 ILE D CA 1
ATOM 18151 C C . ILE D 1 161 ? 25.096 27.888 64.081 1.00 131.15 144 ILE D C 1
ATOM 18152 O O . ILE D 1 161 ? 24.763 27.055 63.229 1.00 125.54 144 ILE D O 1
ATOM 18168 N N . ALA D 1 162 ? 25.308 27.553 65.351 1.00 133.72 145 ALA D N 1
ATOM 18169 C CA . ALA D 1 162 ? 25.213 26.183 65.833 1.00 127.28 145 ALA D CA 1
ATOM 18170 C C . ALA D 1 162 ? 24.962 26.232 67.331 1.00 134.36 145 ALA D C 1
ATOM 18171 O O . ALA D 1 162 ? 25.224 27.244 67.986 1.00 157.97 145 ALA D O 1
ATOM 18178 N N . GLU D 1 163 ? 24.465 25.119 67.870 1.00 136.45 146 GLU D N 1
ATOM 18179 C CA . GLU D 1 163 ? 24.056 25.100 69.270 1.00 140.25 146 GLU D CA 1
ATOM 18180 C C . GLU D 1 163 ? 25.239 24.893 70.208 1.00 138.97 146 GLU D C 1
ATOM 18181 O O . GLU D 1 163 ? 25.294 25.507 71.279 1.00 145.02 146 GLU D O 1
ATOM 18193 N N . ARG D 1 164 ? 26.204 24.043 69.827 1.00 135.98 147 ARG D N 1
ATOM 18194 C CA . ARG D 1 164 ? 27.363 23.747 70.672 1.00 138.17 147 ARG D CA 1
ATOM 18195 C C . ARG D 1 164 ? 28.606 23.597 69.786 1.00 139.25 147 ARG D C 1
ATOM 18196 O O . ARG D 1 164 ? 29.119 22.504 69.558 1.00 164.50 147 ARG D O 1
ATOM 18217 N N . LEU D 1 165 ? 29.085 24.729 69.262 1.00 131.89 148 LEU D N 1
ATOM 18218 C CA . LEU D 1 165 ? 30.265 24.724 68.400 1.00 118.43 148 LEU D CA 1
ATOM 18219 C C . LEU D 1 165 ? 31.478 24.137 69.116 1.00 124.05 148 LEU D C 1
ATOM 18220 O O . LEU D 1 165 ? 32.261 23.385 68.516 1.00 127.60 148 LEU D O 1
ATOM 18236 N N . GLN D 1 166 ? 31.668 24.491 70.390 1.00 127.17 149 GLN D N 1
ATOM 18237 C CA . GLN D 1 166 ? 32.799 23.957 71.142 1.00 135.31 149 GLN D CA 1
ATOM 18238 C C . GLN D 1 166 ? 32.811 22.436 71.092 1.00 131.14 149 GLN D C 1
ATOM 18239 O O . GLN D 1 166 ? 33.877 21.814 71.060 1.00 126.66 149 GLN D O 1
ATOM 18253 N N . ASP D 1 167 ? 31.628 21.817 71.085 1.00 132.06 150 ASP D N 1
ATOM 18254 C CA . ASP D 1 167 ? 31.553 20.366 70.956 1.00 132.85 150 ASP D CA 1
ATOM 18255 C C . ASP D 1 167 ? 32.071 19.905 69.598 1.00 128.65 150 ASP D C 1
ATOM 18256 O O . ASP D 1 167 ? 32.733 18.867 69.503 1.00 133.55 150 ASP D O 1
ATOM 18265 N N . LEU D 1 168 ? 31.772 20.653 68.534 1.00 122.48 151 LEU D N 1
ATOM 18266 C CA . LEU D 1 168 ? 32.310 20.305 67.222 1.00 123.40 151 LEU D CA 1
ATOM 18267 C C . LEU D 1 168 ? 33.831 20.370 67.225 1.00 125.28 151 LEU D C 1
ATOM 18268 O O . LEU D 1 168 ? 34.506 19.467 66.710 1.00 127.90 151 LEU D O 1
ATOM 18284 N N . VAL D 1 169 ? 34.389 21.430 67.813 1.00 121.21 152 VAL D N 1
ATOM 18285 C CA . VAL D 1 169 ? 35.843 21.544 67.897 1.00 124.10 152 VAL D CA 1
ATOM 18286 C C . VAL D 1 169 ? 36.419 20.393 68.714 1.00 130.43 152 VAL D C 1
ATOM 18287 O O . VAL D 1 169 ? 37.464 19.825 68.368 1.00 139.53 152 VAL D O 1
ATOM 18300 N N . THR D 1 170 ? 35.749 20.032 69.810 1.00 130.53 153 THR D N 1
ATOM 18301 C CA . THR D 1 170 ? 36.214 18.931 70.647 1.00 127.36 153 THR D CA 1
ATOM 18302 C C . THR D 1 170 ? 36.216 17.620 69.873 1.00 125.08 153 THR D C 1
ATOM 18303 O O . THR D 1 170 ? 37.175 16.846 69.943 1.00 130.13 153 THR D O 1
ATOM 18314 N N . GLN D 1 171 ? 35.134 17.344 69.144 1.00 119.69 154 GLN D N 1
ATOM 18315 C CA . GLN D 1 171 ? 35.077 16.139 68.324 1.00 122.67 154 GLN D CA 1
ATOM 18316 C C . GLN D 1 171 ? 36.211 16.116 67.311 1.00 125.73 154 GLN D C 1
ATOM 18317 O O . GLN D 1 171 ? 36.873 15.086 67.126 1.00 131.77 154 GLN D O 1
ATOM 18331 N N . THR D 1 172 ? 36.454 17.247 66.647 1.00 120.65 155 THR D N 1
ATOM 18332 C CA . THR D 1 172 ? 37.487 17.291 65.618 1.00 121.32 155 THR D CA 1
ATOM 18333 C C . THR D 1 172 ? 38.866 17.024 66.216 1.00 119.28 155 THR D C 1
ATOM 18334 O O . THR D 1 172 ? 39.645 16.220 65.685 1.00 121.19 155 THR D O 1
ATOM 18345 N N . GLU D 1 173 ? 39.181 17.676 67.337 1.00 125.18 156 GLU D N 1
ATOM 18346 C CA . GLU D 1 173 ? 40.488 17.473 67.958 1.00 125.31 156 GLU D CA 1
ATOM 18347 C C . GLU D 1 173 ? 40.627 16.059 68.514 1.00 119.05 156 GLU D C 1
ATOM 18348 O O . GLU D 1 173 ? 41.715 15.472 68.465 1.00 125.08 156 GLU D O 1
ATOM 18360 N N . SER D 1 174 ? 39.543 15.494 69.052 1.00 108.12 157 SER D N 1
ATOM 18361 C CA . SER D 1 174 ? 39.583 14.110 69.511 1.00 120.64 157 SER D CA 1
ATOM 18362 C C . SER D 1 174 ? 39.886 13.163 68.359 1.00 122.44 157 SER D C 1
ATOM 18363 O O . SER D 1 174 ? 40.690 12.234 68.502 1.00 121.43 157 SER D O 1
ATOM 18371 N N . GLN D 1 175 ? 39.247 13.380 67.208 1.00 122.54 158 GLN D N 1
ATOM 18372 C CA . GLN D 1 175 ? 39.532 12.552 66.041 1.00 116.87 158 GLN D CA 1
ATOM 18373 C C . GLN D 1 175 ? 40.985 12.704 65.609 1.00 116.20 158 GLN D C 1
ATOM 18374 O O . GLN D 1 175 ? 41.640 11.720 65.244 1.00 142.18 158 GLN D O 1
ATOM 18388 N N . LYS D 1 176 ? 41.506 13.931 65.645 1.00 110.23 159 LYS D N 1
ATOM 18389 C CA . LYS D 1 176 ? 42.911 14.153 65.308 1.00 117.33 159 LYS D CA 1
ATOM 18390 C C . LYS D 1 176 ? 43.828 13.357 66.234 1.00 124.32 159 LYS D C 1
ATOM 18391 O O . LYS D 1 176 ? 44.781 12.704 65.784 1.00 130.56 159 LYS D O 1
ATOM 18410 N N . THR D 1 177 ? 43.555 13.409 67.539 1.00 121.58 160 THR D N 1
ATOM 18411 C CA . THR D 1 177 ? 44.366 12.664 68.497 1.00 117.15 160 THR D CA 1
ATOM 18412 C C . THR D 1 177 ? 44.280 11.164 68.242 1.00 121.60 160 THR D C 1
ATOM 18413 O O . THR D 1 177 ? 45.292 10.456 68.310 1.00 135.46 160 THR D O 1
ATOM 18424 N N . GLU D 1 178 ? 43.076 10.658 67.960 1.00 122.31 161 GLU D N 1
ATOM 18425 C CA . GLU D 1 178 ? 42.923 9.232 67.682 1.00 125.35 161 GLU D CA 1
ATOM 18426 C C . GLU D 1 178 ? 43.711 8.828 66.442 1.00 120.80 161 GLU D C 1
ATOM 18427 O O . GLU D 1 178 ? 44.314 7.748 66.400 1.00 124.37 161 GLU D O 1
ATOM 18439 N N . LEU D 1 179 ? 43.720 9.684 65.419 1.00 113.46 162 LEU D N 1
ATOM 18440 C CA . LEU D 1 179 ? 44.483 9.379 64.213 1.00 118.26 162 LEU D CA 1
ATOM 18441 C C . LEU D 1 179 ? 45.980 9.360 64.500 1.00 122.09 162 LEU D C 1
ATOM 18442 O O . LEU D 1 179 ? 46.703 8.491 63.998 1.00 120.64 162 LEU D O 1
ATOM 18458 N N . GLN D 1 180 ? 46.469 10.306 65.304 1.00 124.61 163 GLN D N 1
ATOM 18459 C CA . GLN D 1 180 ? 47.880 10.277 65.686 1.00 123.70 163 GLN D CA 1
ATOM 18460 C C . GLN D 1 180 ? 48.211 9.001 66.457 1.00 120.21 163 GLN D C 1
ATOM 18461 O O . GLN D 1 180 ? 49.279 8.396 66.262 1.00 124.60 163 GLN D O 1
ATOM 18475 N N . SER D 1 181 ? 47.310 8.591 67.357 1.00 121.65 164 SER D N 1
ATOM 18476 C CA . SER D 1 181 ? 47.522 7.383 68.147 1.00 125.79 164 SER D CA 1
ATOM 18477 C C . SER D 1 181 ? 47.517 6.135 67.277 1.00 125.15 164 SER D C 1
ATOM 18478 O O . SER D 1 181 ? 48.214 5.163 67.587 1.00 123.16 164 SER D O 1
ATOM 18486 N N . ASP D 1 182 ? 46.725 6.132 66.206 1.00 123.90 165 ASP D N 1
ATOM 18487 C CA . ASP D 1 182 ? 46.760 5.030 65.254 1.00 116.85 165 ASP D CA 1
ATOM 18488 C C . ASP D 1 182 ? 47.982 5.095 64.348 1.00 116.70 165 ASP D C 1
ATOM 18489 O O . ASP D 1 182 ? 48.390 4.067 63.800 1.00 113.21 165 ASP D O 1
ATOM 18498 N N . ILE D 1 183 ? 48.566 6.281 64.175 1.00 123.40 166 ILE D N 1
ATOM 18499 C CA . ILE D 1 183 ? 49.751 6.415 63.333 1.00 126.00 166 ILE D CA 1
ATOM 18500 C C . ILE D 1 183 ? 50.982 5.867 64.048 1.00 129.84 166 ILE D C 1
ATOM 18501 O O . ILE D 1 183 ? 51.755 5.091 63.476 1.00 131.34 166 ILE D O 1
ATOM 18517 N N . ASP D 1 184 ? 51.183 6.266 65.304 1.00 131.32 167 ASP D N 1
ATOM 18518 C CA . ASP D 1 184 ? 52.432 5.941 66.001 1.00 133.92 167 ASP D CA 1
ATOM 18519 C C . ASP D 1 184 ? 52.796 4.456 65.969 1.00 130.73 167 ASP D C 1
ATOM 18520 O O . ASP D 1 184 ? 53.958 4.133 65.660 1.00 137.06 167 ASP D O 1
ATOM 18529 N N . PRO D 1 185 ? 51.894 3.520 66.281 1.00 124.32 168 PRO D N 1
ATOM 18530 C CA . PRO D 1 185 ? 52.285 2.100 66.242 1.00 124.64 168 PRO D CA 1
ATOM 18531 C C . PRO D 1 185 ? 52.762 1.653 64.876 1.00 125.21 168 PRO D C 1
ATOM 18532 O O . PRO D 1 185 ? 53.640 0.783 64.782 1.00 129.56 168 PRO D O 1
ATOM 18543 N N . LYS D 1 186 ? 52.206 2.224 63.809 1.00 120.65 169 LYS D N 1
ATOM 18544 C CA . LYS D 1 186 ? 52.667 1.887 62.469 1.00 124.59 169 LYS D CA 1
ATOM 18545 C C . LYS D 1 186 ? 54.125 2.292 62.293 1.00 124.97 169 LYS D C 1
ATOM 18546 O O . LYS D 1 186 ? 54.920 1.551 61.703 1.00 125.31 169 LYS D O 1
ATOM 18565 N N . THR D 1 187 ? 54.498 3.460 62.824 1.00 128.16 170 THR D N 1
ATOM 18566 C CA . THR D 1 187 ? 55.884 3.905 62.750 1.00 130.34 170 THR D CA 1
ATOM 18567 C C . THR D 1 187 ? 56.790 2.973 63.546 1.00 127.90 170 THR D C 1
ATOM 18568 O O . THR D 1 187 ? 57.905 2.655 63.115 1.00 131.07 170 THR D O 1
ATOM 18579 N N . GLU D 1 188 ? 56.333 2.538 64.723 1.00 125.47 171 GLU D N 1
ATOM 18580 C CA . GLU D 1 188 ? 57.120 1.597 65.520 1.00 130.48 171 GLU D CA 1
ATOM 18581 C C . GLU D 1 188 ? 57.361 0.296 64.756 1.00 131.26 171 GLU D C 1
ATOM 18582 O O . GLU D 1 188 ? 58.484 -0.232 64.721 1.00 127.68 171 GLU D O 1
ATOM 18594 N N . LYS D 1 189 ? 56.301 -0.249 64.155 1.00 133.72 172 LYS D N 1
ATOM 18595 C CA . LYS D 1 189 ? 56.442 -1.468 63.368 1.00 115.49 172 LYS D CA 1
ATOM 18596 C C . LYS D 1 189 ? 57.388 -1.246 62.195 1.00 118.81 172 LYS D C 1
ATOM 18597 O O . LYS D 1 189 ? 58.165 -2.139 61.835 1.00 120.75 172 LYS D O 1
ATOM 18616 N N . ARG D 1 190 ? 57.328 -0.063 61.578 1.00 118.64 173 ARG D N 1
ATOM 18617 C CA . ARG D 1 190 ? 58.269 0.271 60.514 1.00 113.55 173 ARG D CA 1
ATOM 18618 C C . ARG D 1 190 ? 59.701 0.227 61.027 1.00 114.07 173 ARG D C 1
ATOM 18619 O O . ARG D 1 190 ? 60.603 -0.263 60.339 1.00 116.96 173 ARG D O 1
ATOM 18640 N N . ASN D 1 191 ? 59.926 0.752 62.231 1.00 117.47 174 ASN D N 1
ATOM 18641 C CA . ASN D 1 191 ? 61.271 0.756 62.797 1.00 121.84 174 ASN D CA 1
ATOM 18642 C C . ASN D 1 191 ? 61.771 -0.673 62.975 1.00 123.71 174 ASN D C 1
ATOM 18643 O O . ASN D 1 191 ? 62.908 -1.004 62.604 1.00 124.92 174 ASN D O 1
ATOM 18654 N N . LYS D 1 192 ? 60.910 -1.544 63.509 1.00 117.26 175 LYS D N 1
ATOM 18655 C CA . LYS D 1 192 ? 61.276 -2.951 63.671 1.00 114.71 175 LYS D CA 1
ATOM 18656 C C . LYS D 1 192 ? 61.593 -3.609 62.334 1.00 121.92 175 LYS D C 1
ATOM 18657 O O . LYS D 1 192 ? 62.589 -4.336 62.201 1.00 133.49 175 LYS D O 1
ATOM 18676 N N . LEU D 1 193 ? 60.740 -3.382 61.337 1.00 124.07 176 LEU D N 1
ATOM 18677 C CA . LEU D 1 193 ? 60.930 -4.024 60.044 1.00 122.85 176 LEU D CA 1
ATOM 18678 C C . LEU D 1 193 ? 62.222 -3.551 59.394 1.00 120.79 176 LEU D C 1
ATOM 18679 O O . LEU D 1 193 ? 62.941 -4.341 58.768 1.00 125.83 176 LEU D O 1
ATOM 18695 N N . ASP D 1 194 ? 62.546 -2.266 59.549 1.00 119.28 177 ASP D N 1
ATOM 18696 C CA . ASP D 1 194 ? 63.799 -1.753 59.012 1.00 134.73 177 ASP D CA 1
ATOM 18697 C C . ASP D 1 194 ? 64.994 -2.378 59.723 1.00 133.32 177 ASP D C 1
ATOM 18698 O O . ASP D 1 194 ? 66.011 -2.674 59.088 1.00 134.87 177 ASP D O 1
ATOM 18707 N N . ALA D 1 195 ? 64.895 -2.587 61.039 1.00 130.70 178 ALA D N 1
ATOM 18708 C CA . ALA D 1 195 ? 65.980 -3.258 61.756 1.00 126.99 178 ALA D CA 1
ATOM 18709 C C . ALA D 1 195 ? 66.199 -4.675 61.230 1.00 124.75 178 ALA D C 1
ATOM 18710 O O . ALA D 1 195 ? 67.340 -5.105 61.000 1.00 132.36 178 ALA D O 1
ATOM 18717 N N . ASP D 1 196 ? 65.111 -5.424 61.041 1.00 125.79 179 ASP D N 1
ATOM 18718 C CA . ASP D 1 196 ? 65.240 -6.782 60.515 1.00 123.53 179 ASP D CA 1
ATOM 18719 C C . ASP D 1 196 ? 65.841 -6.777 59.110 1.00 118.08 179 ASP D C 1
ATOM 18720 O O . ASP D 1 196 ? 66.699 -7.613 58.783 1.00 119.92 179 ASP D O 1
ATOM 18729 N N . ARG D 1 197 ? 65.395 -5.850 58.260 1.00 120.76 180 ARG D N 1
ATOM 18730 C CA . ARG D 1 197 ? 65.977 -5.723 56.928 1.00 117.02 180 ARG D CA 1
ATOM 18731 C C . ARG D 1 197 ? 67.463 -5.385 57.011 1.00 117.13 180 ARG D C 1
ATOM 18732 O O . ARG D 1 197 ? 68.261 -5.854 56.190 1.00 122.60 180 ARG D O 1
ATOM 18753 N N . GLU D 1 198 ? 67.852 -4.568 57.993 1.00 120.47 181 GLU D N 1
ATOM 18754 C CA . GLU D 1 198 ? 69.269 -4.292 58.210 1.00 127.84 181 GLU D CA 1
ATOM 18755 C C . GLU D 1 198 ? 70.031 -5.575 58.507 1.00 124.06 181 GLU D C 1
ATOM 18756 O O . GLU D 1 198 ? 71.129 -5.791 57.982 1.00 123.74 181 GLU D O 1
ATOM 18768 N N . LYS D 1 199 ? 69.471 -6.431 59.363 1.00 120.22 182 LYS D N 1
ATOM 18769 C CA . LYS D 1 199 ? 70.125 -7.707 59.653 1.00 117.72 182 LYS D CA 1
ATOM 18770 C C . LYS D 1 199 ? 70.307 -8.529 58.380 1.00 114.75 182 LYS D C 1
ATOM 18771 O O . LYS D 1 199 ? 71.389 -9.081 58.123 1.00 116.52 182 LYS D O 1
ATOM 18790 N N . ILE D 1 200 ? 69.250 -8.625 57.570 1.00 113.11 183 ILE D N 1
ATOM 18791 C CA . ILE D 1 200 ? 69.335 -9.429 56.350 1.00 112.11 183 ILE D CA 1
ATOM 18792 C C . ILE D 1 200 ? 70.403 -8.875 55.412 1.00 113.05 183 ILE D C 1
ATOM 18793 O O . ILE D 1 200 ? 71.189 -9.634 54.829 1.00 113.61 183 ILE D O 1
ATOM 18809 N N . ILE D 1 201 ? 70.443 -7.551 55.234 1.00 113.49 184 ILE D N 1
ATOM 18810 C CA . ILE D 1 201 ? 71.407 -6.989 54.289 1.00 115.20 184 ILE D CA 1
ATOM 18811 C C . ILE D 1 201 ? 72.825 -7.096 54.835 1.00 123.25 184 ILE D C 1
ATOM 18812 O O . ILE D 1 201 ? 73.780 -7.237 54.063 1.00 124.81 184 ILE D O 1
ATOM 18828 N N . GLU D 1 202 ? 72.997 -7.047 56.157 1.00 120.98 185 GLU D N 1
ATOM 18829 C CA . GLU D 1 202 ? 74.307 -7.325 56.736 1.00 116.50 185 GLU D CA 1
ATOM 18830 C C . GLU D 1 202 ? 74.757 -8.739 56.393 1.00 116.35 185 GLU D C 1
ATOM 18831 O O . GLU D 1 202 ? 75.906 -8.958 55.990 1.00 113.85 185 GLU D O 1
ATOM 18843 N N . SER D 1 203 ? 73.861 -9.717 56.560 1.00 117.24 186 SER D N 1
ATOM 18844 C CA . SER D 1 203 ? 74.202 -11.097 56.217 1.00 113.71 186 SER D CA 1
ATOM 18845 C C . SER D 1 203 ? 74.570 -11.221 54.741 1.00 117.36 186 SER D C 1
ATOM 18846 O O . SER D 1 203 ? 75.556 -11.881 54.381 1.00 126.02 186 SER D O 1
ATOM 18854 N N . GLN D 1 204 ? 73.773 -10.600 53.869 1.00 111.37 187 GLN D N 1
ATOM 18855 C CA . GLN D 1 204 ? 74.055 -10.638 52.436 1.00 120.19 187 GLN D CA 1
ATOM 18856 C C . GLN D 1 204 ? 75.423 -10.038 52.132 1.00 128.93 187 GLN D C 1
ATOM 18857 O O . GLN D 1 204 ? 76.202 -10.598 51.352 1.00 126.47 187 GLN D O 1
ATOM 18871 N N . ASP D 1 205 ? 75.717 -8.875 52.714 1.00 126.97 188 ASP D N 1
ATOM 18872 C CA . ASP D 1 205 ? 76.996 -8.221 52.468 1.00 138.37 188 ASP D CA 1
ATOM 18873 C C . ASP D 1 205 ? 78.155 -9.067 52.980 1.00 138.14 188 ASP D C 1
ATOM 18874 O O . ASP D 1 205 ? 79.227 -9.090 52.370 1.00 145.18 188 ASP D O 1
ATOM 18883 N N . VAL D 1 206 ? 77.964 -9.766 54.101 1.00 130.28 189 VAL D N 1
ATOM 18884 C CA . VAL D 1 206 ? 79.021 -10.638 54.614 1.00 124.22 189 VAL D CA 1
ATOM 18885 C C . VAL D 1 206 ? 79.281 -11.778 53.638 1.00 122.12 189 VAL D C 1
ATOM 18886 O O . VAL D 1 206 ? 80.433 -12.094 53.307 1.00 126.86 189 VAL D O 1
ATOM 18899 N N . ILE D 1 207 ? 78.209 -12.405 53.155 1.00 120.45 190 ILE D N 1
ATOM 18900 C CA . ILE D 1 207 ? 78.350 -13.455 52.150 1.00 125.20 190 ILE D CA 1
ATOM 18901 C C . ILE D 1 207 ? 79.106 -12.922 50.940 1.00 134.83 190 ILE D C 1
ATOM 18902 O O . ILE D 1 207 ? 80.036 -13.560 50.432 1.00 128.20 190 ILE D O 1
ATOM 18918 N N . ARG D 1 208 ? 78.707 -11.745 50.457 1.00 141.44 191 ARG D N 1
ATOM 18919 C CA . ARG D 1 208 ? 79.354 -11.156 49.290 1.00 143.52 191 ARG D CA 1
ATOM 18920 C C . ARG D 1 208 ? 80.834 -10.894 49.545 1.00 143.66 191 ARG D C 1
ATOM 18921 O O . ARG D 1 208 ? 81.679 -11.171 48.686 1.00 144.35 191 ARG D O 1
ATOM 18942 N N . GLN D 1 209 ? 81.168 -10.366 50.726 1.00 144.13 192 GLN D N 1
ATOM 18943 C CA . GLN D 1 209 ? 82.563 -10.085 51.054 1.00 153.19 192 GLN D CA 1
ATOM 18944 C C . GLN D 1 209 ? 83.398 -11.354 51.054 1.00 135.94 192 GLN D C 1
ATOM 18945 O O . GLN D 1 209 ? 84.512 -11.375 50.516 1.00 134.38 192 GLN D O 1
ATOM 18959 N N . ASN D 1 210 ? 82.885 -12.422 51.658 1.00 130.43 193 ASN D N 1
ATOM 18960 C CA . ASN D 1 210 ? 83.647 -13.656 51.765 1.00 129.12 193 ASN D CA 1
ATOM 18961 C C . ASN D 1 210 ? 83.341 -14.628 50.633 1.00 129.63 193 ASN D C 1
ATOM 18962 O O . ASN D 1 210 ? 83.836 -15.761 50.651 1.00 110.93 193 ASN D O 1
ATOM 18973 N N . ASN D 1 211 ? 82.547 -14.201 49.652 1.00 143.60 194 ASN D N 1
ATOM 18974 C CA . ASN D 1 211 ? 82.258 -14.993 48.458 1.00 142.61 194 ASN D CA 1
ATOM 18975 C C . ASN D 1 211 ? 81.873 -16.424 48.821 1.00 139.55 194 ASN D C 1
ATOM 18976 O O . ASN D 1 211 ? 82.226 -17.381 48.130 1.00 136.96 194 ASN D O 1
ATOM 18987 N N . ILE D 1 212 ? 81.145 -16.574 49.930 1.00 144.87 195 ILE D N 1
ATOM 18988 C CA . ILE D 1 212 ? 80.682 -17.898 50.328 1.00 125.21 195 ILE D CA 1
ATOM 18989 C C . ILE D 1 212 ? 79.759 -18.467 49.260 1.00 130.87 195 ILE D C 1
ATOM 18990 O O . ILE D 1 212 ? 79.680 -19.689 49.080 1.00 146.06 195 ILE D O 1
ATOM 19006 N N . ALA D 1 213 ? 79.039 -17.598 48.547 1.00 134.17 196 ALA D N 1
ATOM 19007 C CA . ALA D 1 213 ? 78.130 -18.058 47.503 1.00 138.63 196 ALA D CA 1
ATOM 19008 C C . ALA D 1 213 ? 78.861 -18.896 46.460 1.00 155.85 196 ALA D C 1
ATOM 19009 O O . ALA D 1 213 ? 78.309 -19.874 45.944 1.00 142.56 196 ALA D O 1
ATOM 19016 N N . ASP D 1 214 ? 80.087 -18.504 46.104 1.00 155.99 197 ASP D N 1
ATOM 19017 C CA . ASP D 1 214 ? 80.866 -19.293 45.153 1.00 147.66 197 ASP D CA 1
ATOM 19018 C C . ASP D 1 214 ? 81.425 -20.549 45.811 1.00 141.90 197 ASP D C 1
ATOM 19019 O O . ASP D 1 214 ? 81.446 -21.622 45.198 1.00 157.21 197 ASP D O 1
ATOM 19028 N N . MET D 1 215 ? 81.885 -20.429 47.058 1.00 137.75 198 MET D N 1
ATOM 19029 C CA . MET D 1 215 ? 82.437 -21.576 47.775 1.00 133.06 198 MET D CA 1
ATOM 19030 C C . MET D 1 215 ? 81.369 -22.631 48.027 1.00 136.05 198 MET D C 1
ATOM 19031 O O . MET D 1 215 ? 81.579 -23.819 47.754 1.00 143.84 198 MET D O 1
ATOM 19045 N N . PHE D 1 216 ? 80.219 -22.216 48.541 1.00 132.38 199 PHE D N 1
ATOM 19046 C CA . PHE D 1 216 ? 79.117 -23.117 48.831 1.00 131.35 199 PHE D CA 1
ATOM 19047 C C . PHE D 1 216 ? 78.000 -22.944 47.816 1.00 141.37 199 PHE D C 1
ATOM 19048 O O . PHE D 1 216 ? 77.967 -21.996 47.030 1.00 152.83 199 PHE D O 1
ATOM 19065 N N . LYS D 1 217 ? 77.077 -23.892 47.851 1.00 137.11 200 LYS D N 1
ATOM 19066 C CA . LYS D 1 217 ? 76.047 -24.014 46.834 1.00 140.56 200 LYS D CA 1
ATOM 19067 C C . LYS D 1 217 ? 74.943 -23.012 47.143 1.00 139.91 200 LYS D C 1
ATOM 19068 O O . LYS D 1 217 ? 75.076 -22.154 48.020 1.00 137.43 200 LYS D O 1
ATOM 19087 N N . ASP D 1 218 ? 73.833 -23.109 46.410 1.00 131.51 201 ASP D N 1
ATOM 19088 C CA . ASP D 1 218 ? 72.725 -22.187 46.624 1.00 128.65 201 ASP D CA 1
ATOM 19089 C C . ASP D 1 218 ? 72.350 -22.154 48.099 1.00 123.64 201 ASP D C 1
ATOM 19090 O O . ASP D 1 218 ? 72.105 -21.083 48.668 1.00 128.29 201 ASP D O 1
ATOM 19099 N N . PHE D 1 219 ? 72.299 -23.324 48.731 1.00 120.69 202 PHE D N 1
ATOM 19100 C CA . PHE D 1 219 ? 71.837 -23.430 50.106 1.00 122.16 202 PHE D CA 1
ATOM 19101 C C . PHE D 1 219 ? 72.802 -22.720 51.051 1.00 117.30 202 PHE D C 1
ATOM 19102 O O . PHE D 1 219 ? 74.012 -22.671 50.819 1.00 112.94 202 PHE D O 1
ATOM 19119 N N . ILE D 1 220 ? 72.253 -22.161 52.122 1.00 117.70 203 ILE D N 1
ATOM 19120 C CA . ILE D 1 220 ? 73.076 -21.453 53.114 1.00 121.42 203 ILE D CA 1
ATOM 19121 C C . ILE D 1 220 ? 73.948 -22.459 53.855 1.00 117.98 203 ILE D C 1
ATOM 19122 O O . ILE D 1 220 ? 73.463 -23.551 54.202 1.00 133.70 203 ILE D O 1
ATOM 19138 N N . PRO D 1 221 ? 75.216 -22.151 54.129 1.00 107.91 204 PRO D N 1
ATOM 19139 C CA . PRO D 1 221 ? 76.047 -23.093 54.889 1.00 116.46 204 PRO D CA 1
ATOM 19140 C C . PRO D 1 221 ? 75.611 -23.182 56.345 1.00 116.04 204 PRO D C 1
ATOM 19141 O O . PRO D 1 221 ? 75.348 -22.171 57.000 1.00 107.42 204 PRO D O 1
ATOM 19152 N N . SER D 1 222 ? 75.540 -24.413 56.845 1.00 127.88 205 SER D N 1
ATOM 19153 C CA . SER D 1 222 ? 75.198 -24.666 58.237 1.00 135.61 205 SER D CA 1
ATOM 19154 C C . SER D 1 222 ? 76.370 -24.307 59.152 1.00 136.73 205 SER D C 1
ATOM 19155 O O . SER D 1 222 ? 77.448 -23.900 58.708 1.00 136.90 205 SER D O 1
ATOM 19163 N N . ALA D 1 223 ? 76.140 -24.452 60.459 1.00 141.52 206 ALA D N 1
ATOM 19164 C CA . ALA D 1 223 ? 77.167 -24.127 61.445 1.00 151.39 206 ALA D CA 1
ATOM 19165 C C . ALA D 1 223 ? 78.426 -24.956 61.220 1.00 162.74 206 ALA D C 1
ATOM 19166 O O . ALA D 1 223 ? 79.541 -24.423 61.219 1.00 153.35 206 ALA D O 1
ATOM 19173 N N . LYS D 1 224 ? 78.266 -26.270 61.035 1.00 167.99 207 LYS D N 1
ATOM 19174 C CA . LYS D 1 224 ? 79.419 -27.134 60.797 1.00 148.53 207 LYS D CA 1
ATOM 19175 C C . LYS D 1 224 ? 80.208 -26.670 59.580 1.00 140.18 207 LYS D C 1
ATOM 19176 O O . LYS D 1 224 ? 81.445 -26.694 59.584 1.00 143.56 207 LYS D O 1
ATOM 19195 N N . ASP D 1 225 ? 79.508 -26.255 58.524 1.00 134.48 208 ASP D N 1
ATOM 19196 C CA . ASP D 1 225 ? 80.176 -25.838 57.297 1.00 135.38 208 ASP D CA 1
ATOM 19197 C C . ASP D 1 225 ? 81.160 -24.709 57.569 1.00 137.73 208 ASP D C 1
ATOM 19198 O O . ASP D 1 225 ? 82.305 -24.740 57.105 1.00 134.02 208 ASP D O 1
ATOM 19207 N N . ILE D 1 226 ? 80.728 -23.695 58.321 1.00 149.86 209 ILE D N 1
ATOM 19208 C CA . ILE D 1 226 ? 81.632 -22.608 58.680 1.00 146.36 209 ILE D CA 1
ATOM 19209 C C . ILE D 1 226 ? 82.701 -23.118 59.635 1.00 141.29 209 ILE D C 1
ATOM 19210 O O . ILE D 1 226 ? 83.868 -22.716 59.558 1.00 142.13 209 ILE D O 1
ATOM 19226 N N . ASP D 1 227 ? 82.320 -24.012 60.551 1.00 144.07 210 ASP D N 1
ATOM 19227 C CA . ASP D 1 227 ? 83.278 -24.568 61.496 1.00 147.08 210 ASP D CA 1
ATOM 19228 C C . ASP D 1 227 ? 84.435 -25.241 60.777 1.00 155.08 210 ASP D C 1
ATOM 19229 O O . ASP D 1 227 ? 85.523 -25.355 61.350 1.00 159.51 210 ASP D O 1
ATOM 19238 N N . GLY D 1 228 ? 84.228 -25.688 59.539 1.00 151.37 211 GLY D N 1
ATOM 19239 C CA . GLY D 1 228 ? 85.304 -26.304 58.793 1.00 145.86 211 GLY D CA 1
ATOM 19240 C C . GLY D 1 228 ? 86.285 -25.201 58.472 1.00 155.35 211 GLY D C 1
ATOM 19241 O O . GLY D 1 228 ? 86.027 -24.353 57.611 1.00 149.00 211 GLY D O 1
ATOM 19245 N N . LEU D 1 229 ? 87.409 -25.194 59.182 1.00 174.32 212 LEU D N 1
ATOM 19246 C CA . LEU D 1 229 ? 88.270 -24.022 59.180 1.00 173.95 212 LEU D CA 1
ATOM 19247 C C . LEU D 1 229 ? 88.723 -23.672 57.767 1.00 181.49 212 LEU D C 1
ATOM 19248 O O . LEU D 1 229 ? 89.053 -24.546 56.959 1.00 192.37 212 LEU D O 1
ATOM 19264 N N . ASP D 1 230 ? 88.729 -22.368 57.481 1.00 169.41 213 ASP D N 1
ATOM 19265 C CA . ASP D 1 230 ? 89.278 -21.805 56.252 1.00 173.13 213 ASP D CA 1
ATOM 19266 C C . ASP D 1 230 ? 89.946 -20.449 56.447 1.00 170.30 213 ASP D C 1
ATOM 19267 O O . ASP D 1 230 ? 90.813 -20.093 55.639 1.00 165.27 213 ASP D O 1
ATOM 19276 N N . PHE D 1 231 ? 89.550 -19.660 57.449 1.00 170.01 214 PHE D N 1
ATOM 19277 C CA . PHE D 1 231 ? 90.130 -18.347 57.710 1.00 167.53 214 PHE D CA 1
ATOM 19278 C C . PHE D 1 231 ? 90.658 -18.293 59.138 1.00 166.34 214 PHE D C 1
ATOM 19279 O O . PHE D 1 231 ? 91.820 -18.630 59.384 1.00 174.14 214 PHE D O 1
ATOM 19296 N N . THR D 1 232 ? 89.818 -17.878 60.084 1.00 158.85 215 THR D N 1
ATOM 19297 C CA . THR D 1 232 ? 90.250 -17.722 61.468 1.00 156.39 215 THR D CA 1
ATOM 19298 C C . THR D 1 232 ? 89.027 -17.643 62.378 1.00 156.35 215 THR D C 1
ATOM 19299 O O . THR D 1 232 ? 87.963 -17.170 61.973 1.00 179.32 215 THR D O 1
ATOM 19310 N N . GLN D 1 233 ? 89.209 -18.080 63.627 1.00 149.94 216 GLN D N 1
ATOM 19311 C CA . GLN D 1 233 ? 88.074 -18.258 64.533 1.00 155.17 216 GLN D CA 1
ATOM 19312 C C . GLN D 1 233 ? 87.322 -16.974 64.876 1.00 153.25 216 GLN D C 1
ATOM 19313 O O . GLN D 1 233 ? 86.081 -17.023 64.936 1.00 149.61 216 GLN D O 1
ATOM 19327 N N . PRO D 1 234 ? 87.967 -15.831 65.136 1.00 155.93 217 PRO D N 1
ATOM 19328 C CA . PRO D 1 234 ? 87.176 -14.610 65.392 1.00 153.68 217 PRO D CA 1
ATOM 19329 C C . PRO D 1 234 ? 86.266 -14.237 64.234 1.00 154.90 217 PRO D C 1
ATOM 19330 O O . PRO D 1 234 ? 85.056 -14.006 64.426 1.00 154.24 217 PRO D O 1
ATOM 19341 N N . LYS D 1 235 ? 86.819 -14.185 63.020 1.00 151.15 218 LYS D N 1
ATOM 19342 C CA . LYS D 1 235 ? 85.990 -13.921 61.854 1.00 149.25 218 LYS D CA 1
ATOM 19343 C C . LYS D 1 235 ? 84.919 -14.987 61.706 1.00 151.12 218 LYS D C 1
ATOM 19344 O O . LYS D 1 235 ? 83.766 -14.674 61.400 1.00 157.21 218 LYS D O 1
ATOM 19363 N N . LYS D 1 236 ? 85.287 -16.258 61.887 1.00 153.97 219 LYS D N 1
ATOM 19364 C CA . LYS D 1 236 ? 84.304 -17.329 61.767 1.00 150.27 219 LYS D CA 1
ATOM 19365 C C . LYS D 1 236 ? 83.132 -17.104 62.710 1.00 147.94 219 LYS D C 1
ATOM 19366 O O . LYS D 1 236 ? 81.977 -17.278 62.317 1.00 144.70 219 LYS D O 1
ATOM 19385 N N . GLU D 1 237 ? 83.402 -16.724 63.958 1.00 151.64 220 GLU D N 1
ATOM 19386 C CA . GLU D 1 237 ? 82.313 -16.523 64.908 1.00 148.10 220 GLU D CA 1
ATOM 19387 C C . GLU D 1 237 ? 81.443 -15.342 64.496 1.00 142.82 220 GLU D C 1
ATOM 19388 O O . GLU D 1 237 ? 80.207 -15.421 64.556 1.00 136.00 220 GLU D O 1
ATOM 19400 N N . ALA D 1 238 ? 82.066 -14.241 64.069 1.00 141.52 221 ALA D N 1
ATOM 19401 C CA . ALA D 1 238 ? 81.283 -13.097 63.606 1.00 140.73 221 ALA D CA 1
ATOM 19402 C C . ALA D 1 238 ? 80.391 -13.484 62.429 1.00 137.62 221 ALA D C 1
ATOM 19403 O O . ALA D 1 238 ? 79.196 -13.159 62.402 1.00 148.37 221 ALA D O 1
ATOM 19410 N N . ILE D 1 239 ? 80.961 -14.186 61.447 1.00 138.05 222 ILE D N 1
ATOM 19411 C CA . ILE D 1 239 ? 80.197 -14.607 60.275 1.00 138.00 222 ILE D CA 1
ATOM 19412 C C . ILE D 1 239 ? 79.073 -15.549 60.683 1.00 124.39 222 ILE D C 1
ATOM 19413 O O . ILE D 1 239 ? 77.952 -15.458 60.172 1.00 116.56 222 ILE D O 1
ATOM 19429 N N . LYS D 1 240 ? 79.363 -16.494 61.578 1.00 127.44 223 LYS D N 1
ATOM 19430 C CA . LYS D 1 240 ? 78.348 -17.439 62.028 1.00 122.20 223 LYS D CA 1
ATOM 19431 C C . LYS D 1 240 ? 77.173 -16.710 62.663 1.00 125.36 223 LYS D C 1
ATOM 19432 O O . LYS D 1 240 ? 76.011 -17.008 62.369 1.00 124.96 223 LYS D O 1
ATOM 19451 N N . GLN D 1 241 ? 77.456 -15.739 63.535 1.00 129.22 224 GLN D N 1
ATOM 19452 C CA . GLN D 1 241 ? 76.375 -15.000 64.182 1.00 127.52 224 GLN D CA 1
ATOM 19453 C C . GLN D 1 241 ? 75.582 -14.184 63.167 1.00 122.36 224 GLN D C 1
ATOM 19454 O O . GLN D 1 241 ? 74.344 -14.136 63.226 1.00 132.14 224 GLN D O 1
ATOM 19468 N N . ALA D 1 242 ? 76.275 -13.532 62.229 1.00 114.21 225 ALA D N 1
ATOM 19469 C CA . ALA D 1 242 ? 75.583 -12.752 61.206 1.00 117.24 225 ALA D CA 1
ATOM 19470 C C . ALA D 1 242 ? 74.671 -13.642 60.369 1.00 112.37 225 ALA D C 1
ATOM 19471 O O . ALA D 1 242 ? 73.512 -13.295 60.099 1.00 110.55 225 ALA D O 1
ATOM 19478 N N . ILE D 1 243 ? 75.187 -14.796 59.943 1.00 111.81 226 ILE D N 1
ATOM 19479 C CA . ILE D 1 243 ? 74.402 -15.725 59.139 1.00 106.99 226 ILE D CA 1
ATOM 19480 C C . ILE D 1 243 ? 73.213 -16.234 59.940 1.00 101.95 226 ILE D C 1
ATOM 19481 O O . ILE D 1 243 ? 72.111 -16.383 59.406 1.00 101.97 226 ILE D O 1
ATOM 19497 N N . LYS D 1 244 ? 73.411 -16.513 61.231 1.00 99.06 227 LYS D N 1
ATOM 19498 C CA . LYS D 1 244 ? 72.300 -16.985 62.050 1.00 111.41 227 LYS D CA 1
ATOM 19499 C C . LYS D 1 244 ? 71.191 -15.946 62.116 1.00 114.36 227 LYS D C 1
ATOM 19500 O O . LYS D 1 244 ? 70.015 -16.264 61.905 1.00 107.52 227 LYS D O 1
ATOM 19519 N N . GLN D 1 245 ? 71.548 -14.687 62.384 1.00 129.19 228 GLN D N 1
ATOM 19520 C CA . GLN D 1 245 ? 70.522 -13.652 62.462 1.00 116.93 228 GLN D CA 1
ATOM 19521 C C . GLN D 1 245 ? 69.792 -13.511 61.132 1.00 105.69 228 GLN D C 1
ATOM 19522 O O . GLN D 1 245 ? 68.552 -13.546 61.079 1.00 112.53 228 GLN D O 1
ATOM 19536 N N . GLY D 1 246 ? 70.547 -13.354 60.042 1.00 105.91 229 GLY D N 1
ATOM 19537 C CA . GLY D 1 246 ? 69.920 -13.196 58.740 1.00 107.04 229 GLY D CA 1
ATOM 19538 C C . GLY D 1 246 ? 69.014 -14.357 58.379 1.00 111.61 229 GLY D C 1
ATOM 19539 O O . GLY D 1 246 ? 67.872 -14.162 57.956 1.00 115.02 229 GLY D O 1
ATOM 19543 N N . ALA D 1 247 ? 69.509 -15.585 58.548 1.00 109.66 230 ALA D N 1
ATOM 19544 C CA . ALA D 1 247 ? 68.731 -16.758 58.175 1.00 103.33 230 ALA D CA 1
ATOM 19545 C C . ALA D 1 247 ? 67.480 -16.892 59.028 1.00 109.74 230 ALA D C 1
ATOM 19546 O O . ALA D 1 247 ? 66.405 -17.207 58.508 1.00 123.68 230 ALA D O 1
ATOM 19553 N N . GLU D 1 248 ? 67.595 -16.677 60.341 1.00 110.07 231 GLU D N 1
ATOM 19554 C CA . GLU D 1 248 ? 66.422 -16.780 61.201 1.00 113.15 231 GLU D CA 1
ATOM 19555 C C . GLU D 1 248 ? 65.357 -15.774 60.784 1.00 110.52 231 GLU D C 1
ATOM 19556 O O . GLU D 1 248 ? 64.180 -16.126 60.619 1.00 108.67 231 GLU D O 1
ATOM 19568 N N . ILE D 1 249 ? 65.754 -14.512 60.595 1.00 110.98 232 ILE D N 1
ATOM 19569 C CA . ILE D 1 249 ? 64.792 -13.488 60.193 1.00 105.50 232 ILE D CA 1
ATOM 19570 C C . ILE D 1 249 ? 64.150 -13.856 58.859 1.00 102.65 232 ILE D C 1
ATOM 19571 O O . ILE D 1 249 ? 62.924 -13.780 58.694 1.00 107.11 232 ILE D O 1
ATOM 19587 N N . ALA D 1 250 ? 64.967 -14.270 57.887 1.00 111.23 233 ALA D N 1
ATOM 19588 C CA . ALA D 1 250 ? 64.447 -14.568 56.557 1.00 101.47 233 ALA D CA 1
ATOM 19589 C C . ALA D 1 250 ? 63.462 -15.730 56.596 1.00 99.19 233 ALA D C 1
ATOM 19590 O O . ALA D 1 250 ? 62.391 -15.668 55.984 1.00 102.30 233 ALA D O 1
ATOM 19597 N N . ARG D 1 251 ? 63.811 -16.806 57.306 1.00 112.08 234 ARG D N 1
ATOM 19598 C CA . ARG D 1 251 ? 62.931 -17.969 57.352 1.00 111.37 234 ARG D CA 1
ATOM 19599 C C . ARG D 1 251 ? 61.643 -17.655 58.099 1.00 102.16 234 ARG D C 1
ATOM 19600 O O . ARG D 1 251 ? 60.567 -18.126 57.711 1.00 97.62 234 ARG D O 1
ATOM 19621 N N . LYS D 1 252 ? 61.719 -16.850 59.162 1.00 100.66 235 LYS D N 1
ATOM 19622 C CA . LYS D 1 252 ? 60.499 -16.479 59.868 1.00 86.32 235 LYS D CA 1
ATOM 19623 C C . LYS D 1 252 ? 59.585 -15.649 58.976 1.00 79.52 235 LYS D C 1
ATOM 19624 O O . LYS D 1 252 ? 58.369 -15.869 58.949 1.00 89.85 235 LYS D O 1
ATOM 19643 N N . ILE D 1 253 ? 60.150 -14.694 58.235 1.00 91.47 236 ILE D N 1
ATOM 19644 C CA . ILE D 1 253 ? 59.334 -13.866 57.349 1.00 88.53 236 ILE D CA 1
ATOM 19645 C C . ILE D 1 253 ? 58.723 -14.711 56.236 1.00 86.52 236 ILE D C 1
ATOM 19646 O O . ILE D 1 253 ? 57.530 -14.595 55.933 1.00 96.72 236 ILE D O 1
ATOM 19662 N N . LEU D 1 254 ? 59.528 -15.568 55.605 1.00 90.51 237 LEU D N 1
ATOM 19663 C CA . LEU D 1 254 ? 59.050 -16.370 54.486 1.00 97.34 237 LEU D CA 1
ATOM 19664 C C . LEU D 1 254 ? 58.237 -17.577 54.928 1.00 109.95 237 LEU D C 1
ATOM 19665 O O . LEU D 1 254 ? 57.552 -18.182 54.097 1.00 113.04 237 LEU D O 1
ATOM 19681 N N . GLY D 1 255 ? 58.299 -17.944 56.205 1.00 114.30 238 GLY D N 1
ATOM 19682 C CA . GLY D 1 255 ? 57.581 -19.103 56.683 1.00 113.81 238 GLY D CA 1
ATOM 19683 C C . GLY D 1 255 ? 58.280 -20.420 56.438 1.00 109.24 238 GLY D C 1
ATOM 19684 O O . GLY D 1 255 ? 57.783 -21.460 56.890 1.00 113.73 238 GLY D O 1
ATOM 19688 N N . LYS D 1 256 ? 59.413 -20.413 55.740 1.00 112.95 239 LYS D N 1
ATOM 19689 C CA . LYS D 1 256 ? 60.143 -21.641 55.485 1.00 114.13 239 LYS D CA 1
ATOM 19690 C C . LYS D 1 256 ? 60.819 -22.135 56.760 1.00 112.82 239 LYS D C 1
ATOM 19691 O O . LYS D 1 256 ? 60.995 -21.397 57.735 1.00 102.24 239 LYS D O 1
ATOM 19710 N N . VAL D 1 257 ? 61.206 -23.408 56.738 1.00 116.13 240 VAL D N 1
ATOM 19711 C CA . VAL D 1 257 ? 61.929 -24.006 57.852 1.00 106.36 240 VAL D CA 1
ATOM 19712 C C . VAL D 1 257 ? 63.412 -23.781 57.581 1.00 99.66 240 VAL D C 1
ATOM 19713 O O . VAL D 1 257 ? 63.795 -23.431 56.459 1.00 98.57 240 VAL D O 1
ATOM 19726 N N . SER D 1 258 ? 64.264 -24.003 58.586 1.00 88.50 241 SER D N 1
ATOM 19727 C CA . SER D 1 258 ? 65.678 -23.683 58.417 1.00 102.20 241 SER D CA 1
ATOM 19728 C C . SER D 1 258 ? 66.308 -24.473 57.275 1.00 103.50 241 SER D C 1
ATOM 19729 O O . SER D 1 258 ? 67.214 -23.969 56.601 1.00 101.36 241 SER D O 1
ATOM 19737 N N . GLU D 1 259 ? 65.861 -25.705 57.051 1.00 112.87 242 GLU D N 1
ATOM 19738 C CA . GLU D 1 259 ? 66.459 -26.544 56.021 1.00 112.79 242 GLU D CA 1
ATOM 19739 C C . GLU D 1 259 ? 66.135 -26.007 54.628 1.00 116.82 242 GLU D C 1
ATOM 19740 O O . GLU D 1 259 ? 65.050 -25.472 54.382 1.00 128.51 242 GLU D O 1
ATOM 19752 N N . GLY D 1 260 ? 67.094 -26.154 53.716 1.00 110.14 243 GLY D N 1
ATOM 19753 C CA . GLY D 1 260 ? 66.952 -25.743 52.329 1.00 109.55 243 GLY D CA 1
ATOM 19754 C C . GLY D 1 260 ? 66.817 -24.252 52.088 1.00 120.86 243 GLY D C 1
ATOM 19755 O O . GLY D 1 260 ? 66.317 -23.849 51.033 1.00 134.65 243 GLY D O 1
ATOM 19759 N N . LEU D 1 261 ? 67.223 -23.418 53.047 1.00 121.15 244 LEU D N 1
ATOM 19760 C CA . LEU D 1 261 ? 67.313 -21.967 52.866 1.00 119.62 244 LEU D CA 1
ATOM 19761 C C . LEU D 1 261 ? 68.436 -21.620 51.888 1.00 123.98 244 LEU D C 1
ATOM 19762 O O . LEU D 1 261 ? 69.615 -21.811 52.202 1.00 122.06 244 LEU D O 1
ATOM 19778 N N . LYS D 1 262 ? 68.086 -21.121 50.703 1.00 116.84 245 LYS D N 1
ATOM 19779 C CA . LYS D 1 262 ? 69.078 -20.666 49.735 1.00 115.95 245 LYS D CA 1
ATOM 19780 C C . LYS D 1 262 ? 69.215 -19.145 49.811 1.00 115.50 245 LYS D C 1
ATOM 19781 O O . LYS D 1 262 ? 68.319 -18.445 50.286 1.00 114.07 245 LYS D O 1
ATOM 19800 N N . TYR D 1 263 ? 70.364 -18.638 49.348 1.00 110.25 246 TYR D N 1
ATOM 19801 C CA . TYR D 1 263 ? 70.609 -17.195 49.378 1.00 104.60 246 TYR D CA 1
ATOM 19802 C C . TYR D 1 263 ? 69.443 -16.424 48.766 1.00 106.09 246 TYR D C 1
ATOM 19803 O O . TYR D 1 263 ? 69.083 -15.329 49.233 1.00 105.53 246 TYR D O 1
ATOM 19821 N N . ILE D 1 264 ? 68.841 -16.979 47.714 1.00 102.09 247 ILE D N 1
ATOM 19822 C CA . ILE D 1 264 ? 67.694 -16.324 47.103 1.00 93.84 247 ILE D CA 1
ATOM 19823 C C . ILE D 1 264 ? 66.583 -16.171 48.127 1.00 91.38 247 ILE D C 1
ATOM 19824 O O . ILE D 1 264 ? 65.782 -15.237 48.045 1.00 105.47 247 ILE D O 1
ATOM 19840 N N . ASP D 1 265 ? 66.489 -17.096 49.085 1.00 99.54 248 ASP D N 1
ATOM 19841 C CA . ASP D 1 265 ? 65.507 -16.948 50.155 1.00 104.88 248 ASP D CA 1
ATOM 19842 C C . ASP D 1 265 ? 65.773 -15.686 50.966 1.00 90.95 248 ASP D C 1
ATOM 19843 O O . ASP D 1 265 ? 64.836 -14.984 51.352 1.00 103.45 248 ASP D O 1
ATOM 19852 N N . LEU D 1 266 ? 67.044 -15.386 51.245 1.00 92.64 249 LEU D N 1
ATOM 19853 C CA . LEU D 1 266 ? 67.381 -14.141 51.931 1.00 98.12 249 LEU D CA 1
ATOM 19854 C C . LEU D 1 266 ? 66.972 -12.934 51.103 1.00 99.03 249 LEU D C 1
ATOM 19855 O O . LEU D 1 266 ? 66.383 -11.981 51.625 1.00 96.19 249 LEU D O 1
ATOM 19871 N N . ALA D 1 267 ? 67.292 -12.945 49.808 1.00 101.46 250 ALA D N 1
ATOM 19872 C CA . ALA D 1 267 ? 66.905 -11.806 48.978 1.00 97.00 250 ALA D CA 1
ATOM 19873 C C . ALA D 1 267 ? 65.388 -11.640 48.951 1.00 99.10 250 ALA D C 1
ATOM 19874 O O . ALA D 1 267 ? 64.871 -10.521 49.063 1.00 115.72 250 ALA D O 1
ATOM 19881 N N . ASP D 1 268 ? 64.660 -12.750 48.831 1.00 94.96 251 ASP D N 1
ATOM 19882 C CA . ASP D 1 268 ? 63.203 -12.710 48.799 1.00 97.28 251 ASP D CA 1
ATOM 19883 C C . ASP D 1 268 ? 62.628 -12.188 50.112 1.00 103.96 251 ASP D C 1
ATOM 19884 O O . ASP D 1 268 ? 61.702 -11.370 50.114 1.00 128.97 251 ASP D O 1
ATOM 19893 N N . ALA D 1 269 ? 63.127 -12.694 51.242 1.00 99.54 252 ALA D N 1
ATOM 19894 C CA . ALA D 1 269 ? 62.674 -12.213 52.545 1.00 102.49 252 ALA D CA 1
ATOM 19895 C C . ALA D 1 269 ? 62.936 -10.721 52.698 1.00 99.19 252 ALA D C 1
ATOM 19896 O O . ALA D 1 269 ? 62.076 -9.973 53.182 1.00 105.65 252 ALA D O 1
ATOM 19903 N N . ARG D 1 270 ? 64.132 -10.271 52.309 1.00 103.19 253 ARG D N 1
ATOM 19904 C CA . ARG D 1 270 ? 64.432 -8.844 52.323 1.00 104.50 253 ARG D CA 1
ATOM 19905 C C . ARG D 1 270 ? 63.390 -8.075 51.535 1.00 96.85 253 ARG D C 1
ATOM 19906 O O . ARG D 1 270 ? 62.881 -7.040 51.980 1.00 100.78 253 ARG D O 1
ATOM 19927 N N . MET D 1 271 ? 63.100 -8.550 50.330 1.00 97.09 254 MET D N 1
ATOM 19928 C CA . MET D 1 271 ? 62.206 -7.817 49.450 1.00 105.27 254 MET D CA 1
ATOM 19929 C C . MET D 1 271 ? 60.793 -7.779 50.019 1.00 110.27 254 MET D C 1
ATOM 19930 O O . MET D 1 271 ? 60.104 -6.756 49.920 1.00 121.07 254 MET D O 1
ATOM 19944 N N . LYS D 1 272 ? 60.346 -8.880 50.625 1.00 109.41 255 LYS D N 1
ATOM 19945 C CA . LYS D 1 272 ? 59.026 -8.894 51.248 1.00 111.52 255 LYS D CA 1
ATOM 19946 C C . LYS D 1 272 ? 58.978 -7.934 52.436 1.00 112.09 255 LYS D C 1
ATOM 19947 O O . LYS D 1 272 ? 57.963 -7.264 52.661 1.00 112.07 255 LYS D O 1
ATOM 19966 N N . LEU D 1 273 ? 60.065 -7.856 53.211 1.00 116.17 256 LEU D N 1
ATOM 19967 C CA . LEU D 1 273 ? 60.129 -6.876 54.293 1.00 107.73 256 LEU D CA 1
ATOM 19968 C C . LEU D 1 273 ? 60.048 -5.456 53.751 1.00 108.47 256 LEU D C 1
ATOM 19969 O O . LEU D 1 273 ? 59.362 -4.601 54.325 1.00 111.49 256 LEU D O 1
ATOM 19985 N N . SER D 1 274 ? 60.750 -5.181 52.651 1.00 107.15 257 SER D N 1
ATOM 19986 C CA . SER D 1 274 ? 60.673 -3.857 52.041 1.00 107.26 257 SER D CA 1
ATOM 19987 C C . SER D 1 274 ? 59.248 -3.552 51.598 1.00 103.79 257 SER D C 1
ATOM 19988 O O . SER D 1 274 ? 58.763 -2.427 51.763 1.00 112.44 257 SER D O 1
ATOM 19996 N N . ASP D 1 275 ? 58.567 -4.545 51.025 1.00 101.61 258 ASP D N 1
ATOM 19997 C CA . ASP D 1 275 ? 57.177 -4.359 50.619 1.00 102.45 258 ASP D CA 1
ATOM 19998 C C . ASP D 1 275 ? 56.291 -4.050 51.820 1.00 103.72 258 ASP D C 1
ATOM 19999 O O . ASP D 1 275 ? 55.411 -3.185 51.749 1.00 118.93 258 ASP D O 1
ATOM 20008 N N . GLN D 1 276 ? 56.503 -4.760 52.929 1.00 104.90 259 GLN D N 1
ATOM 20009 C CA . GLN D 1 276 ? 55.715 -4.514 54.132 1.00 105.18 259 GLN D CA 1
ATOM 20010 C C . GLN D 1 276 ? 55.959 -3.108 54.668 1.00 99.92 259 GLN D C 1
ATOM 20011 O O . GLN D 1 276 ? 55.021 -2.416 55.088 1.00 114.84 259 GLN D O 1
ATOM 20025 N N . ILE D 1 277 ? 57.217 -2.666 54.656 1.00 102.42 260 ILE D N 1
ATOM 20026 C CA . ILE D 1 277 ? 57.539 -1.314 55.101 1.00 106.95 260 ILE D CA 1
ATOM 20027 C C . ILE D 1 277 ? 56.871 -0.287 54.196 1.00 101.76 260 ILE D C 1
ATOM 20028 O O . ILE D 1 277 ? 56.355 0.735 54.664 1.00 103.67 260 ILE D O 1
ATOM 20044 N N . ASP D 1 278 ? 56.877 -0.536 52.885 1.00 100.72 261 ASP D N 1
ATOM 20045 C CA . ASP D 1 278 ? 56.243 0.392 51.957 1.00 101.61 261 ASP D CA 1
ATOM 20046 C C . ASP D 1 278 ? 54.739 0.452 52.193 1.00 109.97 261 ASP D C 1
ATOM 20047 O O . ASP D 1 278 ? 54.129 1.523 52.104 1.00 125.71 261 ASP D O 1
ATOM 20056 N N . GLN D 1 279 ? 54.124 -0.693 52.494 1.00 109.22 262 GLN D N 1
ATOM 20057 C CA . GLN D 1 279 ? 52.706 -0.703 52.838 1.00 111.66 262 GLN D CA 1
ATOM 20058 C C . GLN D 1 279 ? 52.441 0.125 54.091 1.00 111.82 262 GLN D C 1
ATOM 20059 O O . GLN D 1 279 ? 51.468 0.889 54.147 1.00 122.23 262 GLN D O 1
ATOM 20073 N N . LEU D 1 280 ? 53.285 -0.027 55.115 1.00 104.95 263 LEU D N 1
ATOM 20074 C CA . LEU D 1 280 ? 53.117 0.774 56.325 1.00 105.13 263 LEU D CA 1
ATOM 20075 C C . LEU D 1 280 ? 53.258 2.259 56.022 1.00 109.81 263 LEU D C 1
ATOM 20076 O O . LEU D 1 280 ? 52.521 3.086 56.570 1.00 112.89 263 LEU D O 1
ATOM 20092 N N . ILE D 1 281 ? 54.204 2.616 55.153 1.00 115.38 264 ILE D N 1
ATOM 20093 C CA . ILE D 1 281 ? 54.378 4.016 54.777 1.00 112.67 264 ILE D CA 1
ATOM 20094 C C . ILE D 1 281 ? 53.135 4.531 54.064 1.00 108.64 264 ILE D C 1
ATOM 20095 O O . ILE D 1 281 ? 52.686 5.657 54.303 1.00 113.03 264 ILE D O 1
ATOM 20111 N N . THR D 1 282 ? 52.576 3.730 53.156 1.00 103.66 265 THR D N 1
ATOM 20112 C CA . THR D 1 282 ? 51.356 4.130 52.460 1.00 108.37 265 THR D CA 1
ATOM 20113 C C . THR D 1 282 ? 50.221 4.369 53.450 1.00 114.00 265 THR D C 1
ATOM 20114 O O . THR D 1 282 ? 49.498 5.368 53.359 1.00 120.55 265 THR D O 1
ATOM 20125 N N . GLU D 1 283 ? 50.036 3.440 54.390 1.00 115.97 266 GLU D N 1
ATOM 20126 C CA . GLU D 1 283 ? 48.992 3.607 55.398 1.00 119.76 266 GLU D CA 1
ATOM 20127 C C . GLU D 1 283 ? 49.218 4.877 56.208 1.00 111.83 266 GLU D C 1
ATOM 20128 O O . GLU D 1 283 ? 48.274 5.633 56.476 1.00 111.02 266 GLU D O 1
ATOM 20140 N N . THR D 1 284 ? 50.463 5.116 56.622 1.00 109.23 267 THR D N 1
ATOM 20141 C CA . THR D 1 284 ? 50.775 6.312 57.393 1.00 108.38 267 THR D CA 1
ATOM 20142 C C . THR D 1 284 ? 50.473 7.570 56.592 1.00 110.72 267 THR D C 1
ATOM 20143 O O . THR D 1 284 ? 49.964 8.554 57.137 1.00 119.63 267 THR D O 1
ATOM 20154 N N . ASP D 1 285 ? 50.782 7.560 55.294 1.00 115.89 268 ASP D N 1
ATOM 20155 C CA . ASP D 1 285 ? 50.490 8.715 54.450 1.00 110.89 268 ASP D CA 1
ATOM 20156 C C . ASP D 1 285 ? 48.988 8.941 54.323 1.00 114.90 268 ASP D C 1
ATOM 20157 O O . ASP D 1 285 ? 48.524 10.086 54.333 1.00 117.95 268 ASP D O 1
ATOM 20166 N N . GLU D 1 286 ? 48.213 7.864 54.186 1.00 118.06 269 GLU D N 1
ATOM 20167 C CA . GLU D 1 286 ? 46.759 8.003 54.137 1.00 119.25 269 GLU D CA 1
ATOM 20168 C C . GLU D 1 286 ? 46.227 8.618 55.428 1.00 115.51 269 GLU D C 1
ATOM 20169 O O . GLU D 1 286 ? 45.381 9.523 55.403 1.00 131.60 269 GLU D O 1
ATOM 20181 N N . LEU D 1 287 ? 46.714 8.135 56.573 1.00 114.68 270 LEU D N 1
ATOM 20182 C CA . LEU D 1 287 ? 46.272 8.696 57.846 1.00 112.04 270 LEU D CA 1
ATOM 20183 C C . LEU D 1 287 ? 46.707 10.152 57.981 1.00 115.67 270 LEU D C 1
ATOM 20184 O O . LEU D 1 287 ? 45.976 10.977 58.540 1.00 126.60 270 LEU D O 1
ATOM 20200 N N . LYS D 1 288 ? 47.891 10.490 57.469 1.00 110.57 271 LYS D N 1
ATOM 20201 C CA . LYS D 1 288 ? 48.334 11.881 57.482 1.00 113.15 271 LYS D CA 1
ATOM 20202 C C . LYS D 1 288 ? 47.424 12.752 56.627 1.00 121.80 271 LYS D C 1
ATOM 20203 O O . LYS D 1 288 ? 47.129 13.894 56.989 1.00 126.13 271 LYS D O 1
ATOM 20222 N N . ALA D 1 289 ? 46.987 12.240 55.475 1.00 122.54 272 ALA D N 1
ATOM 20223 C CA . ALA D 1 289 ? 46.048 12.988 54.642 1.00 128.90 272 ALA D CA 1
ATOM 20224 C C . ALA D 1 289 ? 44.730 13.212 55.373 1.00 116.71 272 ALA D C 1
ATOM 20225 O O . ALA D 1 289 ? 44.141 14.301 55.303 1.00 125.29 272 ALA D O 1
ATOM 20232 N N . LYS D 1 290 ? 44.244 12.186 56.074 1.00 115.12 273 LYS D N 1
ATOM 20233 C CA . LYS D 1 290 ? 43.038 12.359 56.880 1.00 124.11 273 LYS D CA 1
ATOM 20234 C C . LYS D 1 290 ? 43.254 13.418 57.956 1.00 123.97 273 LYS D C 1
ATOM 20235 O O . LYS D 1 290 ? 42.362 14.230 58.232 1.00 146.47 273 LYS D O 1
ATOM 20254 N N . ILE D 1 291 ? 44.436 13.422 58.574 1.00 113.76 274 ILE D N 1
ATOM 20255 C CA . ILE D 1 291 ? 44.759 14.436 59.574 1.00 115.09 274 ILE D CA 1
ATOM 20256 C C . ILE D 1 291 ? 44.760 15.821 58.942 1.00 124.75 274 ILE D C 1
ATOM 20257 O O . ILE D 1 291 ? 44.353 16.803 59.568 1.00 130.02 274 ILE D O 1
ATOM 20273 N N . ARG D 1 292 ? 45.261 15.929 57.712 1.00 122.56 275 ARG D N 1
ATOM 20274 C CA . ARG D 1 292 ? 45.239 17.209 57.009 1.00 119.98 275 ARG D CA 1
ATOM 20275 C C . ARG D 1 292 ? 43.809 17.685 56.807 1.00 122.91 275 ARG D C 1
ATOM 20276 O O . ARG D 1 292 ? 43.495 18.861 57.021 1.00 132.52 275 ARG D O 1
ATOM 20297 N N . GLU D 1 293 ? 42.932 16.783 56.363 1.00 120.11 276 GLU D N 1
ATOM 20298 C CA . GLU D 1 293 ? 41.521 17.135 56.221 1.00 117.88 276 GLU D CA 1
ATOM 20299 C C . GLU D 1 293 ? 40.945 17.617 57.551 1.00 117.12 276 GLU D C 1
ATOM 20300 O O . GLU D 1 293 ? 40.238 18.634 57.609 1.00 123.41 276 GLU D O 1
ATOM 20312 N N . VAL D 1 294 ? 41.257 16.901 58.633 1.00 116.60 277 VAL D N 1
ATOM 20313 C CA . VAL D 1 294 ? 40.728 17.248 59.950 1.00 115.78 277 VAL D CA 1
ATOM 20314 C C . VAL D 1 294 ? 41.236 18.616 60.395 1.00 125.19 277 VAL D C 1
ATOM 20315 O O . VAL D 1 294 ? 40.479 19.423 60.943 1.00 128.02 277 VAL D O 1
ATOM 20328 N N . GLU D 1 295 ? 42.528 18.884 60.194 1.00 123.07 278 GLU D N 1
ATOM 20329 C CA . GLU D 1 295 ? 43.096 20.177 60.568 1.00 124.05 278 GLU D CA 1
ATOM 20330 C C . GLU D 1 295 ? 42.481 21.305 59.750 1.00 128.37 278 GLU D C 1
ATOM 20331 O O . GLU D 1 295 ? 42.207 22.387 60.278 1.00 124.59 278 GLU D O 1
ATOM 20343 N N . LEU D 1 296 ? 42.319 21.089 58.445 1.00 130.12 279 LEU D N 1
ATOM 20344 C CA . LEU D 1 296 ? 41.625 22.042 57.587 1.00 137.16 279 LEU D CA 1
ATOM 20345 C C . LEU D 1 296 ? 40.257 22.407 58.166 1.00 124.08 279 LEU D C 1
ATOM 20346 O O . LEU D 1 296 ? 39.935 23.587 58.379 1.00 145.22 279 LEU D O 1
ATOM 20362 N N . ARG D 1 297 ? 39.447 21.387 58.449 1.00 117.42 280 ARG D N 1
ATOM 20363 C CA . ARG D 1 297 ? 38.134 21.599 59.055 1.00 125.55 280 ARG D CA 1
ATOM 20364 C C . ARG D 1 297 ? 38.229 22.363 60.374 1.00 125.10 280 ARG D C 1
ATOM 20365 O O . ARG D 1 297 ? 37.443 23.283 60.632 1.00 123.14 280 ARG D O 1
ATOM 20386 N N . LEU D 1 298 ? 39.127 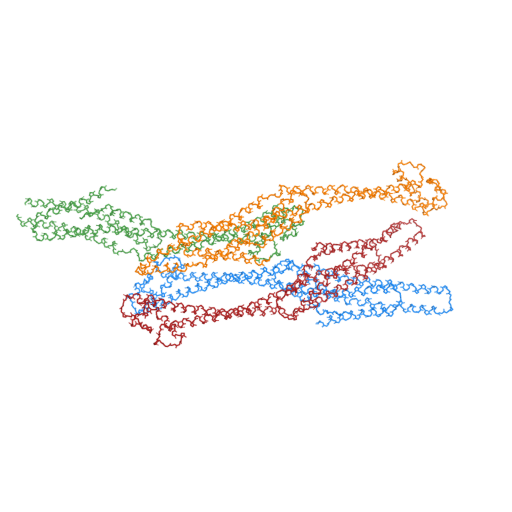21.929 61.259 1.00 122.75 281 LEU D N 1
ATOM 20387 C CA . LEU D 1 298 ? 39.297 22.590 62.550 1.00 119.92 281 LEU D CA 1
ATOM 20388 C C . LEU D 1 298 ? 39.625 24.067 62.371 1.00 118.71 281 LEU D C 1
ATOM 20389 O O . LEU D 1 298 ? 39.122 24.919 63.111 1.00 115.82 281 LEU D O 1
ATOM 20405 N N . SER D 1 299 ? 40.524 24.383 61.438 1.00 126.33 282 SER D N 1
ATOM 20406 C CA . SER D 1 299 ? 40.790 25.776 61.096 1.00 130.14 282 SER D CA 1
ATOM 20407 C C . SER D 1 299 ? 39.494 26.505 60.755 1.00 119.19 282 SER D C 1
ATOM 20408 O O . SER D 1 299 ? 39.246 27.618 61.235 1.00 121.19 282 SER D O 1
ATOM 20416 N N . GLY D 1 300 ? 38.669 25.902 59.894 1.00 120.26 283 GLY D N 1
ATOM 20417 C CA . GLY D 1 300 ? 37.378 26.509 59.582 1.00 123.52 283 GLY D CA 1
ATOM 20418 C C . GLY D 1 300 ? 36.546 26.791 60.823 1.00 116.91 283 GLY D C 1
ATOM 20419 O O . GLY D 1 300 ? 35.966 27.871 60.975 1.00 110.28 283 GLY D O 1
ATOM 20423 N N . LEU D 1 301 ? 36.445 25.801 61.709 1.00 116.29 284 LEU D N 1
ATOM 20424 C CA . LEU D 1 301 ? 35.672 25.968 62.940 1.00 108.84 284 LEU D CA 1
ATOM 20425 C C . LEU D 1 301 ? 36.219 27.119 63.783 1.00 115.20 284 LEU D C 1
ATOM 20426 O O . LEU D 1 301 ? 35.454 27.919 64.338 1.00 126.40 284 LEU D O 1
ATOM 20442 N N . LYS D 1 302 ? 37.545 27.185 63.930 1.00 129.67 285 LYS D N 1
ATOM 20443 C CA . LYS D 1 302 ? 38.163 28.304 64.636 1.00 116.71 285 LYS D CA 1
ATOM 20444 C C . LYS D 1 302 ? 37.748 29.630 64.017 1.00 107.89 285 LYS D C 1
ATOM 20445 O O . LYS D 1 302 ? 37.467 30.602 64.732 1.00 113.57 285 LYS D O 1
ATOM 20464 N N . ASP D 1 303 ? 37.741 29.698 62.686 1.00 113.52 286 ASP D N 1
ATOM 20465 C CA . ASP D 1 303 ? 37.295 30.912 62.011 1.00 108.48 286 ASP D CA 1
ATOM 20466 C C . ASP D 1 303 ? 35.862 31.262 62.396 1.00 96.16 286 ASP D C 1
ATOM 20467 O O . ASP D 1 303 ? 35.540 32.433 62.618 1.00 96.07 286 ASP D O 1
ATOM 20476 N N . VAL D 1 304 ? 34.981 30.262 62.461 1.00 105.55 287 VAL D N 1
ATOM 20477 C CA . VAL D 1 304 ? 33.592 30.525 62.848 1.00 92.35 287 VAL D CA 1
ATOM 20478 C C . VAL D 1 304 ? 33.523 31.072 64.275 1.00 84.67 287 VAL D C 1
ATOM 20479 O O . VAL D 1 304 ? 32.751 31.996 64.573 1.00 102.03 287 VAL D O 1
ATOM 20492 N N . MET D 1 305 ? 34.315 30.498 65.181 1.00 94.75 288 MET D N 1
ATOM 20493 C CA . MET D 1 305 ? 34.380 31.019 66.547 1.00 96.71 288 MET D CA 1
ATOM 20494 C C . MET D 1 305 ? 34.816 32.481 66.551 1.00 90.78 288 MET D C 1
ATOM 20495 O O . MET D 1 305 ? 34.245 33.318 67.270 1.00 98.23 288 MET D O 1
ATOM 20509 N N . GLN D 1 306 ? 35.843 32.801 65.763 1.00 93.93 289 GLN D N 1
ATOM 20510 C CA . GLN D 1 306 ? 36.300 34.182 65.658 1.00 102.53 289 GLN D CA 1
ATOM 20511 C C . GLN D 1 306 ? 35.191 35.078 65.114 1.00 102.06 289 GLN D C 1
ATOM 20512 O O . GLN D 1 306 ? 35.057 36.239 65.522 1.00 100.90 289 GLN D O 1
ATOM 20526 N N . ILE D 1 307 ? 34.385 34.549 64.188 1.00 101.55 290 ILE D N 1
ATOM 20527 C CA . ILE D 1 307 ? 33.229 35.289 63.685 1.00 79.86 290 ILE D CA 1
ATOM 20528 C C . ILE D 1 307 ? 32.293 35.635 64.832 1.00 71.46 290 ILE D C 1
ATOM 20529 O O . ILE D 1 307 ? 31.800 36.761 64.936 1.00 94.75 290 ILE D O 1
ATOM 20545 N N . ASP D 1 308 ? 32.004 34.654 65.685 1.00 73.63 291 ASP D N 1
ATOM 20546 C CA . ASP D 1 308 ? 31.122 34.913 66.820 1.00 89.13 291 ASP D CA 1
ATOM 20547 C C . ASP D 1 308 ? 31.695 36.003 67.722 1.00 89.08 291 ASP D C 1
ATOM 20548 O O . ASP D 1 308 ? 30.963 36.883 68.200 1.00 108.37 291 ASP D O 1
ATOM 20557 N N . THR D 1 309 ? 33.005 35.961 67.966 1.00 79.88 292 THR D N 1
ATOM 20558 C CA . THR D 1 309 ? 33.634 36.990 68.795 1.00 89.89 292 THR D CA 1
ATOM 20559 C C . THR D 1 309 ? 33.466 38.378 68.175 1.00 98.43 292 THR D C 1
ATOM 20560 O O . THR D 1 309 ? 33.071 39.343 68.853 1.00 89.85 292 THR D O 1
ATOM 20571 N N . GLU D 1 310 ? 33.787 38.503 66.886 1.00 98.52 293 GLU D N 1
ATOM 20572 C CA . GLU D 1 310 ? 33.631 39.786 66.211 1.00 100.35 293 GLU D CA 1
ATOM 20573 C C . GLU D 1 310 ? 32.175 40.236 66.203 1.00 98.21 293 GLU D C 1
ATOM 20574 O O . GLU D 1 310 ? 31.895 41.439 66.267 1.00 112.97 293 GLU D O 1
ATOM 20586 N N . ARG D 1 311 ? 31.239 39.290 66.120 1.00 71.56 294 ARG D N 1
ATOM 20587 C CA . ARG D 1 311 ? 29.823 39.625 66.220 1.00 83.27 294 ARG D CA 1
ATOM 20588 C C . ARG D 1 311 ? 29.524 40.271 67.565 1.00 91.82 294 ARG D C 1
ATOM 20589 O O . ARG D 1 311 ? 28.809 41.278 67.644 1.00 102.31 294 ARG D O 1
ATOM 20610 N N . THR D 1 312 ? 30.039 39.678 68.641 1.00 91.91 295 THR D N 1
ATOM 20611 C CA . THR D 1 312 ? 29.850 40.264 69.965 1.00 96.64 295 THR D CA 1
ATOM 20612 C C . THR D 1 312 ? 30.375 41.696 69.999 1.00 99.33 295 THR D C 1
ATOM 20613 O O . THR D 1 312 ? 29.692 42.615 70.471 1.00 101.89 295 THR D O 1
ATOM 20624 N N . THR D 1 313 ? 31.596 41.899 69.502 1.00 103.63 296 THR D N 1
ATOM 20625 C CA . THR D 1 313 ? 32.175 43.243 69.463 1.00 101.55 296 THR D CA 1
ATOM 20626 C C . THR D 1 313 ? 31.259 44.218 68.722 1.00 104.48 296 THR D C 1
ATOM 20627 O O . THR D 1 313 ? 30.943 45.316 69.218 1.00 117.95 296 THR D O 1
ATOM 20638 N N . LEU D 1 314 ? 30.847 43.832 67.514 1.00 97.26 297 LEU D N 1
ATOM 20639 C CA . LEU D 1 314 ? 30.010 44.691 66.687 1.00 97.84 297 LEU D CA 1
ATOM 20640 C C . LEU D 1 314 ? 28.725 45.066 67.412 1.00 101.22 297 LEU D C 1
ATOM 20641 O O . LEU D 1 314 ? 28.334 46.239 67.433 1.00 108.59 297 LEU D O 1
ATOM 20657 N N . LEU D 1 315 ? 28.032 44.079 67.985 1.00 96.99 298 LEU D N 1
ATOM 20658 C CA . LEU D 1 315 ? 26.767 44.386 68.645 1.00 99.59 298 LEU D CA 1
ATOM 20659 C C . LEU D 1 315 ? 26.971 45.269 69.867 1.00 105.32 298 LEU D C 1
ATOM 20660 O O . LEU D 1 315 ? 26.124 46.119 70.153 1.00 117.81 298 LEU D O 1
ATOM 20676 N N . THR D 1 316 ? 28.079 45.105 70.595 1.00 102.52 299 THR D N 1
ATOM 20677 C CA . THR D 1 316 ? 28.342 46.005 71.715 1.00 106.49 299 THR D CA 1
ATOM 20678 C C . THR D 1 316 ? 28.428 47.452 71.238 1.00 105.54 299 THR D C 1
ATOM 20679 O O . THR D 1 316 ? 27.743 48.341 71.769 1.00 107.76 299 THR D O 1
ATOM 20690 N N . GLU D 1 317 ? 29.274 47.711 70.235 1.00 108.68 300 GLU D N 1
ATOM 20691 C CA . GLU D 1 317 ? 29.389 49.081 69.725 1.00 117.64 300 GLU D CA 1
ATOM 20692 C C . GLU D 1 317 ? 28.044 49.598 69.213 1.00 108.37 300 GLU D C 1
ATOM 20693 O O . GLU D 1 317 ? 27.637 50.735 69.512 1.00 104.96 300 GLU D O 1
ATOM 20705 N N . ALA D 1 318 ? 27.333 48.770 68.446 1.00 104.50 301 ALA D N 1
ATOM 20706 C CA . ALA D 1 318 ? 26.048 49.189 67.902 1.00 88.71 301 ALA D CA 1
ATOM 20707 C C . ALA D 1 318 ? 25.083 49.568 69.014 1.00 73.92 301 ALA D C 1
ATOM 20708 O O . ALA D 1 318 ? 24.359 50.563 68.905 1.00 88.53 301 ALA D O 1
ATOM 20715 N N . VAL D 1 319 ? 25.053 48.781 70.090 1.00 84.65 302 VAL D N 1
ATOM 20716 C CA . VAL D 1 319 ? 24.169 49.088 71.208 1.00 97.00 302 VAL D CA 1
ATOM 20717 C C . VAL D 1 319 ? 24.578 50.400 71.857 1.00 99.59 302 VAL D C 1
ATOM 20718 O O . VAL D 1 319 ? 23.727 51.157 72.331 1.00 107.76 302 VAL D O 1
ATOM 20731 N N . LYS D 1 320 ? 25.881 50.677 71.933 1.00 96.84 303 LYS D N 1
ATOM 20732 C CA . LYS D 1 320 ? 26.299 51.967 72.481 1.00 106.21 303 LYS D CA 1
ATOM 20733 C C . LYS D 1 320 ? 25.688 53.118 71.681 1.00 104.41 303 LYS D C 1
ATOM 20734 O O . LYS D 1 320 ? 25.093 54.047 72.251 1.00 98.37 303 LYS D O 1
ATOM 20753 N N . ILE D 1 321 ? 25.818 53.070 70.351 1.00 106.88 304 ILE D N 1
ATOM 20754 C CA . ILE D 1 321 ? 25.241 54.142 69.532 1.00 98.92 304 ILE D CA 1
ATOM 20755 C C . ILE D 1 321 ? 23.727 54.195 69.702 1.00 96.16 304 ILE D C 1
ATOM 20756 O O . ILE D 1 321 ? 23.125 55.279 69.793 1.00 105.14 304 ILE D O 1
ATOM 20772 N N . GLU D 1 322 ? 23.087 53.028 69.729 1.00 93.28 305 GLU D N 1
ATOM 20773 C CA . GLU D 1 322 ? 21.640 52.972 69.886 1.00 100.50 305 GLU D CA 1
ATOM 20774 C C . GLU D 1 322 ? 21.211 53.646 71.182 1.00 100.31 305 GLU D C 1
ATOM 20775 O O . GLU D 1 322 ? 20.249 54.418 71.204 1.00 108.13 305 GLU D O 1
ATOM 20787 N N . GLN D 1 323 ? 21.902 53.336 72.280 1.00 96.96 306 GLN D N 1
ATOM 20788 C CA . GLN D 1 323 ? 21.571 53.932 73.568 1.00 98.24 306 GLN D CA 1
ATOM 20789 C C . GLN D 1 323 ? 21.749 55.441 73.536 1.00 104.67 306 GLN D C 1
ATOM 20790 O O . GLN D 1 323 ? 20.920 56.181 74.077 1.00 104.55 306 GLN D O 1
ATOM 20804 N N . VAL D 1 324 ? 22.833 55.919 72.922 1.00 117.66 307 VAL D N 1
ATOM 20805 C CA . VAL D 1 324 ? 23.017 57.365 72.800 1.00 105.47 307 VAL D CA 1
ATOM 20806 C C . VAL D 1 324 ? 21.795 57.991 72.137 1.00 95.33 307 VAL D C 1
ATOM 20807 O O . VAL D 1 324 ? 21.183 58.931 72.665 1.00 113.95 307 VAL D O 1
ATOM 20820 N N . TRP D 1 325 ? 21.416 57.469 70.970 1.00 89.77 308 TRP D N 1
ATOM 20821 C CA . TRP D 1 325 ? 20.331 58.084 70.208 1.00 97.79 308 TRP D CA 1
ATOM 20822 C C . TRP D 1 325 ? 18.990 57.960 70.934 1.00 102.19 308 TRP D C 1
ATOM 20823 O O . TRP D 1 325 ? 18.165 58.884 70.895 1.00 109.26 308 TRP D O 1
ATOM 20844 N N . ILE D 1 326 ? 18.752 56.833 71.608 1.00 107.66 309 ILE D N 1
ATOM 20845 C CA . ILE D 1 326 ? 17.496 56.649 72.329 1.00 104.35 309 ILE D CA 1
ATOM 20846 C C . ILE D 1 326 ? 17.417 57.604 73.514 1.00 110.89 309 ILE D C 1
ATOM 20847 O O . ILE D 1 326 ? 16.356 58.174 73.794 1.00 120.33 309 ILE D O 1
ATOM 20863 N N . SER D 1 327 ? 18.522 57.781 74.244 1.00 114.46 310 SER D N 1
ATOM 20864 C CA . SER D 1 327 ? 18.533 58.760 75.326 1.00 111.44 310 SER D CA 1
ATOM 20865 C C . SER D 1 327 ? 18.264 60.154 74.782 1.00 111.84 310 SER D C 1
ATOM 20866 O O . SER D 1 327 ? 17.558 60.951 75.411 1.00 134.67 310 SER D O 1
ATOM 20874 N N . PHE D 1 328 ? 18.826 60.468 73.614 1.00 106.89 311 PHE D N 1
ATOM 20875 C CA . PHE D 1 328 ? 18.569 61.762 72.990 1.00 107.91 311 PHE D CA 1
ATOM 20876 C C . PHE D 1 328 ? 17.077 61.950 72.727 1.00 110.22 311 PHE D C 1
ATOM 20877 O O . PHE D 1 328 ? 16.487 62.980 73.088 1.00 116.27 311 PHE D O 1
ATOM 20894 N N . ALA D 1 329 ? 16.442 60.943 72.124 1.00 108.72 312 ALA D N 1
ATOM 20895 C CA . ALA D 1 329 ? 15.008 61.024 71.861 1.00 112.24 312 ALA D CA 1
ATOM 20896 C C . ALA D 1 329 ? 14.208 61.160 73.153 1.00 122.62 312 ALA D C 1
ATOM 20897 O O . ALA D 1 329 ? 13.226 61.910 73.208 1.00 146.04 312 ALA D O 1
ATOM 20904 N N . GLU D 1 330 ? 14.598 60.428 74.201 1.00 126.38 313 GLU D N 1
ATOM 20905 C CA . GLU D 1 330 ? 13.886 60.508 75.475 1.00 129.61 313 GLU D CA 1
ATOM 20906 C C . GLU D 1 330 ? 13.976 61.904 76.075 1.00 134.89 313 GLU D C 1
ATOM 20907 O O . GLU D 1 330 ? 12.974 62.457 76.546 1.00 139.67 313 GLU D O 1
ATOM 20919 N N . GLN D 1 331 ? 15.182 62.475 76.104 1.00 124.25 314 GLN D N 1
ATOM 20920 C CA . GLN D 1 331 ? 15.335 63.823 76.637 1.00 130.63 314 GLN D CA 1
ATOM 20921 C C . GLN D 1 331 ? 14.504 64.811 75.832 1.00 134.83 314 GLN D C 1
ATOM 20922 O O . GLN D 1 331 ? 13.914 65.741 76.394 1.00 143.84 314 GLN D O 1
ATOM 20936 N N . LEU D 1 332 ? 14.448 64.631 74.509 1.00 128.21 315 LEU D N 1
ATOM 20937 C CA . LEU D 1 332 ? 13.650 65.542 73.694 1.00 124.79 315 LEU D CA 1
ATOM 20938 C C . LEU D 1 332 ? 12.163 65.402 73.995 1.00 126.69 315 LEU D C 1
ATOM 20939 O O . LEU D 1 332 ? 11.448 66.405 74.091 1.00 132.16 315 LEU D O 1
ATOM 20955 N N . HIS D 1 333 ? 11.683 64.172 74.187 1.00 129.45 316 HIS D N 1
ATOM 20956 C CA . HIS D 1 333 ? 10.288 63.984 74.579 1.00 137.46 316 HIS D CA 1
ATOM 20957 C C . HIS D 1 333 ? 10.005 64.651 75.918 1.00 137.12 316 HIS D C 1
ATOM 20958 O O . HIS D 1 333 ? 8.966 65.299 76.095 1.00 144.97 316 HIS D O 1
ATOM 20972 N N . LYS D 1 334 ? 10.916 64.490 76.876 1.00 133.78 317 LYS D N 1
ATOM 20973 C CA . LYS D 1 334 ? 10.730 65.077 78.198 1.00 141.04 317 LYS D CA 1
ATOM 20974 C C . LYS D 1 334 ? 10.677 66.602 78.137 1.00 151.11 317 LYS D C 1
ATOM 20975 O O . LYS D 1 334 ? 9.770 67.226 78.700 1.00 149.79 317 LYS D O 1
ATOM 20994 N N . LEU D 1 335 ? 11.639 67.219 77.447 1.00 160.23 318 LEU D N 1
ATOM 20995 C CA . LEU D 1 335 ? 11.754 68.674 77.436 1.00 156.49 318 LEU D CA 1
ATOM 20996 C C . LEU D 1 335 ? 10.762 69.370 76.511 1.00 158.30 318 LEU D C 1
ATOM 20997 O O . LEU D 1 335 ? 10.378 70.509 76.793 1.00 173.76 318 LEU D O 1
ATOM 21013 N N . SER D 1 336 ? 10.347 68.742 75.406 1.00 156.57 319 SER D N 1
ATOM 21014 C CA . SER D 1 336 ? 9.559 69.468 74.412 1.00 167.08 319 SER D CA 1
ATOM 21015 C C . SER D 1 336 ? 8.208 69.911 74.964 1.00 168.64 319 SER D C 1
ATOM 21016 O O . SER D 1 336 ? 7.839 71.086 74.855 1.00 175.00 319 SER D O 1
ATOM 21024 N N . ASN D 1 337 ? 7.454 68.988 75.562 1.00 162.13 320 ASN D N 1
ATOM 21025 C CA . ASN D 1 337 ? 6.164 69.366 76.134 1.00 169.17 320 ASN D CA 1
ATOM 21026 C C . ASN D 1 337 ? 6.345 70.283 77.338 1.00 170.11 320 ASN D C 1
ATOM 21027 O O . ASN D 1 337 ? 5.607 71.262 77.496 1.00 183.46 320 ASN D O 1
ATOM 21038 N N . ASP D 1 338 ? 7.322 69.984 78.197 1.00 168.67 321 ASP D N 1
ATOM 21039 C CA . ASP D 1 338 ? 7.545 70.803 79.384 1.00 174.66 321 ASP D CA 1
ATOM 21040 C C . ASP D 1 338 ? 8.193 72.132 79.012 1.00 182.69 321 ASP D C 1
ATOM 21041 O O . ASP D 1 338 ? 7.817 73.183 79.545 1.00 183.27 321 ASP D O 1
ATOM 21050 N N . GLU D 1 339 ? 9.152 72.105 78.092 1.00 190.05 322 GLU D N 1
ATOM 21051 C CA . GLU D 1 339 ? 9.828 73.305 77.598 1.00 185.74 322 GLU D CA 1
ATOM 21052 C C . GLU D 1 339 ? 10.291 74.201 78.748 1.00 192.67 322 GLU D C 1
ATOM 21053 O O . GLU D 1 339 ? 9.864 75.347 78.898 1.00 185.84 322 GLU D O 1
ATOM 21065 N N . ILE D 1 340 ? 11.184 73.649 79.570 1.00 196.67 323 ILE D N 1
ATOM 21066 C CA . ILE D 1 340 ? 11.702 74.394 80.717 1.00 202.37 323 ILE D CA 1
ATOM 21067 C C . ILE D 1 340 ? 12.525 75.595 80.251 1.00 195.63 323 ILE D C 1
ATOM 21068 O O . ILE D 1 340 ? 12.247 76.739 80.627 1.00 195.45 323 ILE D O 1
ATOM 21084 N N . ASN D 1 341 ? 13.544 75.359 79.423 1.00 190.03 324 ASN D N 1
ATOM 21085 C CA . ASN D 1 341 ? 14.391 76.453 78.958 1.00 192.56 324 ASN D CA 1
ATOM 21086 C C . ASN D 1 341 ? 15.063 76.130 77.630 1.00 184.44 324 ASN D C 1
ATOM 21087 O O . ASN D 1 341 ? 15.452 74.987 77.369 1.00 174.30 324 ASN D O 1
ATOM 21098 N N . GLN D 1 342 ? 15.201 77.174 76.806 1.00 186.31 325 GLN D N 1
ATOM 21099 C CA . GLN D 1 342 ? 15.757 77.040 75.460 1.00 178.92 325 GLN D CA 1
ATOM 21100 C C . GLN D 1 342 ? 17.256 76.757 75.487 1.00 178.03 325 GLN D C 1
ATOM 21101 O O . GLN D 1 342 ? 17.766 76.034 74.625 1.00 179.29 325 GLN D O 1
ATOM 21115 N N . GLN D 1 343 ? 17.988 77.332 76.444 1.00 177.73 326 GLN D N 1
ATOM 21116 C CA . GLN D 1 343 ? 19.445 77.229 76.406 1.00 176.13 326 GLN D CA 1
ATOM 21117 C C . GLN D 1 343 ? 19.904 75.809 76.708 1.00 172.41 326 GLN D C 1
ATOM 21118 O O . GLN D 1 343 ? 20.843 75.309 76.075 1.00 166.55 326 GLN D O 1
ATOM 21132 N N . ASP D 1 344 ? 19.279 75.150 77.684 1.00 174.10 327 ASP D N 1
ATOM 21133 C CA . ASP D 1 344 ? 19.683 73.787 78.007 1.00 180.59 327 ASP D CA 1
ATOM 21134 C C . ASP D 1 344 ? 19.495 72.868 76.802 1.00 166.99 327 ASP D C 1
ATOM 21135 O O . ASP D 1 344 ? 20.415 72.139 76.405 1.00 155.72 327 ASP D O 1
ATOM 21144 N N . LEU D 1 345 ? 18.341 72.973 76.141 1.00 166.26 328 LEU D N 1
ATOM 21145 C CA . LEU D 1 345 ? 18.083 72.179 74.944 1.00 159.85 328 LEU D CA 1
ATOM 21146 C C . LEU D 1 345 ? 19.036 72.541 73.808 1.00 153.54 328 LEU D C 1
ATOM 21147 O O . LEU D 1 345 ? 19.492 71.660 73.071 1.00 157.95 328 LEU D O 1
ATOM 21163 N N . SER D 1 346 ? 19.301 73.835 73.611 1.00 149.32 329 SER D N 1
ATOM 21164 C CA . SER D 1 346 ? 20.193 74.275 72.538 1.00 149.52 329 SER D CA 1
ATOM 21165 C C . SER D 1 346 ? 21.607 73.727 72.704 1.00 154.04 329 SER D C 1
ATOM 21166 O O . SER D 1 346 ? 22.204 73.212 71.747 1.00 150.89 329 SER D O 1
ATOM 21174 N N . ASN D 1 347 ? 22.180 73.868 73.901 1.00 158.50 330 ASN D N 1
ATOM 21175 C CA . ASN D 1 347 ? 23.504 73.299 74.132 1.00 157.72 330 ASN D CA 1
ATOM 21176 C C . ASN D 1 347 ? 23.471 71.786 73.948 1.00 151.43 330 ASN D C 1
ATOM 21177 O O . ASN D 1 347 ? 24.420 71.196 73.414 1.00 149.80 330 ASN D O 1
ATOM 21188 N N . LEU D 1 348 ? 22.385 71.138 74.383 1.00 149.95 331 LEU D N 1
ATOM 21189 C CA . LEU D 1 348 ? 22.245 69.702 74.159 1.00 151.42 331 LEU D CA 1
ATOM 21190 C C . LEU D 1 348 ? 22.314 69.382 72.669 1.00 140.53 331 LEU D C 1
ATOM 21191 O O . LEU D 1 348 ? 23.011 68.447 72.252 1.00 137.34 331 LEU D O 1
ATOM 21207 N N . ILE D 1 349 ? 21.572 70.133 71.857 1.00 134.71 332 ILE D N 1
ATOM 21208 C CA . ILE D 1 349 ? 21.546 69.891 70.418 1.00 126.00 332 ILE D CA 1
ATOM 21209 C C . ILE D 1 349 ? 22.938 70.061 69.834 1.00 137.07 332 ILE D C 1
ATOM 21210 O O . ILE D 1 349 ? 23.368 69.285 68.970 1.00 131.77 332 ILE D O 1
ATOM 21226 N N . ASN D 1 350 ? 23.663 71.084 70.289 1.00 156.61 333 ASN D N 1
ATOM 21227 C CA . ASN D 1 350 ? 25.017 71.287 69.788 1.00 152.26 333 ASN D CA 1
ATOM 21228 C C . ASN D 1 350 ? 25.905 70.097 70.140 1.00 144.69 333 ASN D C 1
ATOM 21229 O O . ASN D 1 350 ? 26.698 69.632 69.308 1.00 136.79 333 ASN D O 1
ATOM 21240 N N . GLY D 1 351 ? 25.766 69.575 71.361 1.00 146.03 334 GLY D N 1
ATOM 21241 C CA . GLY D 1 351 ? 26.512 68.382 71.737 1.00 141.95 334 GLY D CA 1
ATOM 21242 C C . GLY D 1 351 ? 26.197 67.188 70.853 1.00 140.25 334 GLY D C 1
ATOM 21243 O O . GLY D 1 351 ? 27.098 66.463 70.419 1.00 144.85 334 GLY D O 1
ATOM 21247 N N . GLN D 1 352 ? 24.908 66.956 70.591 1.00 135.09 335 GLN D N 1
ATOM 21248 C CA . GLN D 1 352 ? 24.516 65.826 69.750 1.00 130.26 335 GLN D CA 1
ATOM 21249 C C . GLN D 1 352 ? 25.063 65.965 68.333 1.00 126.04 335 GLN D C 1
ATOM 21250 O O . GLN D 1 352 ? 25.508 64.978 67.731 1.00 120.59 335 GLN D O 1
ATOM 21264 N N . LEU D 1 353 ? 25.030 67.179 67.778 1.00 130.09 336 LEU D N 1
ATOM 21265 C CA . LEU D 1 353 ? 25.602 67.390 66.450 1.00 129.00 336 LEU D CA 1
ATOM 21266 C C . LEU D 1 353 ? 27.100 67.113 66.452 1.00 126.26 336 LEU D C 1
ATOM 21267 O O . LEU D 1 353 ? 27.624 66.484 65.524 1.00 122.45 336 LEU D O 1
ATOM 21283 N N . ASP D 1 354 ? 27.809 67.596 67.474 1.00 131.85 337 ASP D N 1
ATOM 21284 C CA . ASP D 1 354 ? 29.238 67.314 67.575 1.00 138.33 337 ASP D CA 1
ATOM 21285 C C . ASP D 1 354 ? 29.507 65.814 67.634 1.00 127.35 337 ASP D C 1
ATOM 21286 O O . ASP D 1 354 ? 30.449 65.319 67.008 1.00 130.27 337 ASP D O 1
ATOM 21295 N N . PHE D 1 355 ? 28.690 65.074 68.385 1.00 125.05 338 PHE D N 1
ATOM 21296 C CA . PHE D 1 355 ? 28.862 63.624 68.478 1.00 142.28 338 PHE D CA 1
ATOM 21297 C C . PHE D 1 355 ? 28.662 62.960 67.116 1.00 127.26 338 PHE D C 1
ATOM 21298 O O . PHE D 1 355 ? 29.463 62.111 66.686 1.00 123.70 338 PHE D O 1
ATOM 21315 N N . LEU D 1 356 ? 27.582 63.335 66.427 1.00 130.05 339 LEU D N 1
ATOM 21316 C CA . LEU D 1 356 ? 27.297 62.765 65.116 1.00 119.64 339 LEU D CA 1
ATOM 21317 C C . LEU D 1 356 ? 28.450 63.035 64.155 1.00 121.70 339 LEU D C 1
ATOM 21318 O O . LEU D 1 356 ? 28.897 62.141 63.422 1.00 115.11 339 LEU D O 1
ATOM 21334 N N . ASN D 1 357 ? 28.954 64.272 64.158 1.00 131.77 340 ASN D N 1
ATOM 21335 C CA . ASN D 1 357 ? 30.077 64.615 63.296 1.00 140.99 340 ASN D CA 1
ATOM 21336 C C . ASN D 1 357 ? 31.341 63.861 63.693 1.00 130.66 340 ASN D C 1
ATOM 21337 O O . ASN D 1 357 ? 32.155 63.540 62.828 1.00 131.22 340 ASN D O 1
ATOM 21348 N N . ASN D 1 358 ? 31.535 63.587 64.986 1.00 130.57 341 ASN D N 1
ATOM 21349 C CA . ASN D 1 358 ? 32.673 62.772 65.408 1.00 133.13 341 ASN D CA 1
ATOM 21350 C C . ASN D 1 358 ? 32.622 61.399 64.754 1.00 125.48 341 ASN D C 1
ATOM 21351 O O . ASN D 1 358 ? 33.625 60.909 64.214 1.00 123.68 341 ASN D O 1
ATOM 21362 N N . LEU D 1 359 ? 31.460 60.751 64.817 1.00 133.66 342 LEU D N 1
ATOM 21363 C CA . LEU D 1 359 ? 31.332 59.435 64.192 1.00 123.30 342 LEU D CA 1
ATOM 21364 C C . LEU D 1 359 ? 31.558 59.521 62.686 1.00 119.43 342 LEU D C 1
ATOM 21365 O O . LEU D 1 359 ? 32.237 58.664 62.099 1.00 112.88 342 LEU D O 1
ATOM 21381 N N . THR D 1 360 ? 30.990 60.544 62.040 1.00 123.92 343 THR D N 1
ATOM 21382 C CA . THR D 1 360 ? 31.206 60.715 60.605 1.00 119.46 343 THR D CA 1
ATOM 21383 C C . THR D 1 360 ? 32.686 60.903 60.298 1.00 116.24 343 THR D C 1
ATOM 21384 O O . THR D 1 360 ? 33.197 60.383 59.299 1.00 119.47 343 THR D O 1
ATOM 21395 N N . LEU D 1 361 ? 33.383 61.661 61.144 1.00 124.62 344 LEU D N 1
ATOM 21396 C CA . LEU D 1 361 ? 34.812 61.871 60.969 1.00 138.89 344 LEU D CA 1
ATOM 21397 C C . LEU D 1 361 ? 35.570 60.559 61.057 1.00 125.35 344 LEU D C 1
ATOM 21398 O O . LEU D 1 361 ? 36.457 60.299 60.245 1.00 124.98 344 LEU D O 1
ATOM 21414 N N . GLN D 1 362 ? 35.239 59.721 62.039 1.00 127.41 345 GLN D N 1
ATOM 21415 C CA . GLN D 1 362 ? 35.920 58.434 62.165 1.00 125.78 345 GLN D CA 1
ATOM 21416 C C . GLN D 1 362 ? 35.692 57.574 60.925 1.00 121.03 345 GLN D C 1
ATOM 21417 O O . GLN D 1 362 ? 36.644 57.027 60.334 1.00 121.30 345 GLN D O 1
ATOM 21431 N N . TYR D 1 363 ? 34.429 57.468 60.502 1.00 112.84 346 TYR D N 1
ATOM 21432 C CA . TYR D 1 363 ? 34.107 56.699 59.305 1.00 117.22 346 TYR D CA 1
ATOM 21433 C C . TYR D 1 363 ? 34.909 57.190 58.108 1.00 127.96 346 TYR D C 1
ATOM 21434 O O . TYR D 1 363 ? 35.537 56.394 57.400 1.00 146.57 346 TYR D O 1
ATOM 21452 N N . ASN D 1 364 ? 34.900 58.503 57.858 1.00 130.62 347 ASN D N 1
ATOM 21453 C CA . ASN D 1 364 ? 35.652 59.022 56.722 1.00 136.72 347 ASN D CA 1
ATOM 21454 C C . ASN D 1 364 ? 37.151 58.822 56.915 1.00 133.63 347 ASN D C 1
ATOM 21455 O O . ASN D 1 364 ? 37.889 58.688 55.934 1.00 139.15 347 ASN D O 1
ATOM 21466 N N . LYS D 1 365 ? 37.618 58.830 58.165 1.00 126.01 348 LYS D N 1
ATOM 21467 C CA . LYS D 1 365 ? 39.044 58.710 58.447 1.00 135.93 348 LYS D CA 1
ATOM 21468 C C . LYS D 1 365 ? 39.593 57.366 57.999 1.00 141.25 348 LYS D C 1
ATOM 21469 O O . LYS D 1 365 ? 40.594 57.299 57.275 1.00 137.59 348 LYS D O 1
ATOM 21488 N N . LEU D 1 366 ? 38.946 56.276 58.419 1.00 147.98 349 LEU D N 1
ATOM 21489 C CA . LEU D 1 366 ? 39.564 54.963 58.226 1.00 143.18 349 LEU D CA 1
ATOM 21490 C C . LEU D 1 366 ? 39.759 54.615 56.751 1.00 140.18 349 LEU D C 1
ATOM 21491 O O . LEU D 1 366 ? 40.767 53.993 56.396 1.00 140.57 349 LEU D O 1
ATOM 21507 N N . LYS D 1 367 ? 38.838 55.032 55.880 1.00 144.19 350 LYS D N 1
ATOM 21508 C CA . LYS D 1 367 ? 38.821 54.632 54.458 1.00 146.38 350 LYS D CA 1
ATOM 21509 C C . LYS D 1 367 ? 39.790 53.494 54.108 1.00 135.12 350 LYS D C 1
ATOM 21510 O O . LYS D 1 367 ? 40.774 53.678 53.388 1.00 116.82 350 LYS D O 1
#